Protein AF-0000000087153529 (afdb_homodimer)

pLDDT: mean 93.55, std 11.42, range [25.09, 98.88]

Nearest PDB structures (foldseek):
  6sd8-assembly1_X  TM=9.229E-01  e=9.138E-33  Bdellovibrio bacteriovorus HD100
  8sgr-assembly1_A  TM=8.737E-01  e=2.402E-19  Homo sapiens
  3b96-assembly1_A-2  TM=7.794E-01  e=9.708E-19  Homo sapiens
  2pg0-assembly1_A  TM=8.761E-01  e=2.082E-16  Geobacillus kaustophilus HTA426
  8w0u-assembly1_B  TM=7.980E-01  e=2.082E-16  Homo sapiens

Organism: NCBI:txid2511166

Secondary structure (DSSP, 8-state):
--------------TT-SS---TT--TTTT-HHHHHHHHHHS-HHHHHHHHHHHHHHHHHHTTHHHHHHHHHHHS--EEESS-TTS----EEE--HHHHHHHIIIIIIS-GGGTTT-S-GGG-SSPPPHHHHHHHHHHHTTT-STTHHHHHHHHHHHHHHHHH--HHHIIIIIHHHT--STTT---EEEE---TTTTT-GGG---EEEEETTEEEEEEEEEEEESTT-SEEEEEEEETT--SSGGG-EEEEEESB-TTSPBPSEEEEEE--BSS-TTS-EEEEEEEEEEEEE-S-GGGHHHHHHHHHHHHHHHHHHHHHHHHHHHHHHHHHHHHH-EETTEEGGGSHHHHHHHHHHHHHHHHHHHHHHHHHHHHHHHHTT-HHHHHHHHHHHHHHHHHHHHHHHHHHHHHHHHHGGGGGBTTSSHHHHHHHHHHHTTTTS-HHHHHHIIIIIIIIIT-HHHHHHHHHHHHHHT-TTS-HHHHHHHHHHHHHHHHHHHHHHH-GGGGGGHHHHHHHHHHHHHHHHHHHHHHHHHHHHS--HHHHHHHHHIIIII----TTS----HHHHHHHHHHHS-S---HHHHHHHHH--/--------------TT-SS---TT--TTTT-HHHHHHHHHHS-HHHHHHHHHHHHHHHHHHTTHHHHHHHHHHHS--EEESS-TTS----EEE--HHHHHHHIIIIIIS-GGGTTT-S-GGG-SSPPPHHHHHHHHHHHTTT-STTHHHHHHHHHHHHHHHHH--HHHIIIIIHHHT--STTT---EEEE---TTTTT-GGG---EEEEETTEEEEEEEEEEEESTT-SEEEEEEEETT--SSGGG-EEEEEESB-TTSPBPSEEEEEE--BSS-TTS-EEEEEEEEEEEEE-S-GGGHHHHHHHHHHHHHHHHHHHHHHHHHHHHHHHHHHHHH-EETTEEGGGSHHHHHHHHHHHHHHHHHHHHHHHHHHHHHHHHTT-HHHHHHHHHHHHHHHHHHHHHHHHHHHHHHHHHGGGGGBTTSSHHHHHHHHHHHTTTTS-HHHHHHIIIIIIIIIT-HHHHHHHHHHHHHHT-TTS-HHHHHHHHHHHHHHHHHHHHHHH-GGGGGGHHHHHHHHHHHHHHHHHHHHHHHHHHHHS--THHHHHHHHIIIII----TTS----HHHHHHHHHHHS-S---HHHHHHHHH--

Structure (mmCIF, N/CA/C/O backbone):
data_AF-0000000087153529-model_v1
#
loop_
_entity.id
_entity.type
_entity.pdbx_description
1 polymer 'Acyl-CoA dehydrogenase AidB'
#
loop_
_atom_site.group_PDB
_atom_site.id
_atom_site.type_symbol
_atom_site.label_atom_id
_atom_site.label_alt_id
_atom_site.label_comp_id
_atom_site.label_asym_id
_atom_site.label_entity_id
_atom_site.label_seq_id
_atom_site.pdbx_PDB_ins_code
_atom_site.Cartn_x
_atom_site.Cartn_y
_atom_site.Cartn_z
_atom_site.occupancy
_atom_site.B_iso_or_equiv
_atom_site.auth_seq_id
_atom_site.auth_comp_id
_atom_site.auth_asym_id
_atom_site.auth_atom_id
_atom_site.pdbx_PDB_model_num
ATOM 1 N N . MET A 1 1 ? -48.844 29.156 9.062 1 25.09 1 MET A N 1
ATOM 2 C CA . MET A 1 1 ? -48.062 28.719 7.902 1 25.09 1 MET A CA 1
ATOM 3 C C . MET A 1 1 ? -47.062 27.625 8.281 1 25.09 1 MET A C 1
ATOM 5 O O . MET A 1 1 ? -46.25 27.812 9.18 1 25.09 1 MET A O 1
ATOM 9 N N . GLN A 1 2 ? -47.375 26.344 8.039 1 30.27 2 GLN A N 1
ATOM 10 C CA . GLN A 1 2 ? -46.844 25.109 8.609 1 30.27 2 GLN A CA 1
ATOM 11 C C . GLN A 1 2 ? -45.406 24.859 8.156 1 30.27 2 GLN A C 1
ATOM 13 O O . GLN A 1 2 ? -45.094 25.031 6.98 1 30.27 2 GLN A O 1
ATOM 18 N N . PRO A 1 3 ? -44.438 24.875 9.102 1 30.2 3 PRO A N 1
ATOM 19 C CA . PRO A 1 3 ? -43 24.812 8.75 1 30.2 3 PRO A CA 1
ATOM 20 C C . PRO A 1 3 ? -42.656 23.609 7.875 1 30.2 3 PRO A C 1
ATOM 22 O O . PRO A 1 3 ? -43.25 22.531 8.047 1 30.2 3 PRO A O 1
ATOM 25 N N . LEU A 1 4 ? -42.375 23.891 6.617 1 27.41 4 LEU A N 1
ATOM 26 C CA . LEU A 1 4 ? -42.094 22.859 5.621 1 27.41 4 LEU A CA 1
ATOM 27 C C . LEU A 1 4 ? -40.969 21.938 6.105 1 27.41 4 LEU A C 1
ATOM 29 O O . LEU A 1 4 ? -39.875 22.406 6.422 1 27.41 4 LEU A O 1
ATOM 33 N N . LYS A 1 5 ? -41.312 20.812 6.75 1 29.34 5 LYS A N 1
ATOM 34 C CA . LYS A 1 5 ? -40.531 19.656 7.191 1 29.34 5 LYS A CA 1
ATOM 35 C C . LYS A 1 5 ? -39.562 19.203 6.109 1 29.34 5 LYS A C 1
ATOM 37 O O . LYS A 1 5 ? -40 18.734 5.043 1 29.34 5 LYS A O 1
ATOM 42 N N . GLN A 1 6 ? -38.375 19.891 5.996 1 27.44 6 GLN A N 1
ATOM 43 C CA . GLN A 1 6 ? -37.375 19.547 5.004 1 27.44 6 GLN A CA 1
ATOM 44 C C . GLN A 1 6 ? -37.031 18.047 5.055 1 27.44 6 GLN A C 1
ATOM 46 O O . GLN A 1 6 ? -36.594 17.547 6.09 1 27.44 6 GLN A O 1
ATOM 51 N N . ASP A 1 7 ? -37.75 17.266 4.328 1 26.16 7 ASP A N 1
ATOM 52 C CA . ASP A 1 7 ? -37.625 15.82 4.109 1 26.16 7 ASP A CA 1
ATOM 53 C C . ASP A 1 7 ? -36.188 15.453 3.764 1 26.16 7 ASP A C 1
ATOM 55 O O . ASP A 1 7 ? -35.656 15.891 2.744 1 26.16 7 ASP A O 1
ATOM 59 N N . PHE A 1 8 ? -35.375 15.289 4.66 1 31.58 8 PHE A N 1
ATOM 60 C CA . PHE A 1 8 ? -34.031 14.703 4.504 1 31.58 8 PHE A CA 1
ATOM 61 C C . PHE A 1 8 ? -34.094 13.43 3.662 1 31.58 8 PHE A C 1
ATOM 63 O O . PHE A 1 8 ? -34.312 12.336 4.195 1 31.58 8 PHE A O 1
ATOM 70 N N . SER A 1 9 ? -35.062 13.461 2.695 1 28.08 9 SER A N 1
ATOM 71 C CA . SER A 1 9 ? -35.188 12.266 1.866 1 28.08 9 SER A CA 1
ATOM 72 C C . SER A 1 9 ? -33.844 11.648 1.553 1 28.08 9 SER A C 1
ATOM 74 O O . SER A 1 9 ? -32.781 12.312 1.682 1 28.08 9 SER A O 1
ATOM 76 N N . SER A 1 10 ? -33.938 10.305 1.053 1 28.67 10 SER A N 1
ATOM 77 C CA . SER A 1 10 ? -33.281 9.078 0.591 1 28.67 10 SER A CA 1
ATOM 78 C C . SER A 1 10 ? -32.344 9.352 -0.563 1 28.67 10 SER A C 1
ATOM 80 O O . SER A 1 10 ? -32.75 9.75 -1.65 1 28.67 10 SER A O 1
ATOM 82 N N . SER A 1 11 ? -31.391 10.18 -0.381 1 32.16 11 SER A N 1
ATOM 83 C CA . SER A 1 11 ? -30.484 9.914 -1.496 1 32.16 11 SER A CA 1
ATOM 84 C C . SER A 1 11 ? -30.609 8.469 -1.973 1 32.16 11 SER A C 1
ATOM 86 O O . SER A 1 11 ? -30.172 7.547 -1.28 1 32.16 11 SER A O 1
ATOM 88 N N . ALA A 1 12 ? -31.688 8.078 -2.518 1 30.48 12 ALA A N 1
ATOM 89 C CA . ALA A 1 12 ? -32.156 6.852 -3.16 1 30.48 12 ALA A CA 1
ATOM 90 C C . ALA A 1 12 ? -31.047 6.188 -3.963 1 30.48 12 ALA A C 1
ATOM 92 O O . ALA A 1 12 ? -30.5 6.789 -4.883 1 30.48 12 ALA A O 1
ATOM 93 N N . SER A 1 13 ? -30.281 5.281 -3.352 1 37.03 13 SER A N 1
ATOM 94 C CA . SER A 1 13 ? -29.422 4.32 -4.043 1 37.03 13 SER A CA 1
ATOM 95 C C . SER A 1 13 ? -30.016 3.943 -5.402 1 37.03 13 SER A C 1
ATOM 97 O O . SER A 1 13 ? -31.188 3.568 -5.5 1 37.03 13 SER A O 1
ATOM 99 N N . GLN A 1 14 ? -29.875 4.723 -6.391 1 36.22 14 GLN A N 1
ATOM 100 C CA . GLN A 1 14 ? -30.375 4.215 -7.664 1 36.22 14 GLN A CA 1
ATOM 101 C C . GLN A 1 14 ? -30.266 2.691 -7.727 1 36.22 14 GLN A C 1
ATOM 103 O O . GLN A 1 14 ? -29.172 2.135 -7.609 1 36.22 14 GLN A O 1
ATOM 108 N N . PRO A 1 15 ? -31.297 2.006 -7.445 1 40.34 15 PRO A N 1
ATOM 109 C CA . PRO A 1 15 ? -31.406 0.588 -7.793 1 40.34 15 PRO A CA 1
ATOM 110 C C . PRO A 1 15 ? -30.734 0.25 -9.125 1 40.34 15 PRO A C 1
ATOM 112 O O . PRO A 1 15 ? -30.812 1.032 -10.07 1 40.34 15 PRO A O 1
ATOM 115 N N . GLY A 1 16 ? -29.562 -0.41 -9.141 1 46.34 16 GLY A N 1
ATOM 116 C CA . GLY A 1 16 ? -28.953 -0.851 -10.383 1 46.34 16 GLY A CA 1
ATOM 117 C C . GLY A 1 16 ? -27.5 -0.419 -10.523 1 46.34 16 GLY A C 1
ATOM 118 O O . GLY A 1 16 ? -26.875 -0.675 -11.555 1 46.34 16 GLY A O 1
ATOM 119 N N . LEU A 1 17 ? -27.25 0.667 -9.648 1 54.31 17 LEU A N 1
ATOM 120 C CA . LEU A 1 17 ? -25.875 1.052 -9.922 1 54.31 17 LEU A CA 1
ATOM 121 C C . LEU A 1 17 ? -24.906 -0.05 -9.5 1 54.31 17 LEU A C 1
ATOM 123 O O . LEU A 1 17 ? -24.984 -0.561 -8.383 1 54.31 17 LEU A O 1
ATOM 127 N N . LEU A 1 18 ? -24.125 -0.528 -10.398 1 62.97 18 LEU A N 1
ATOM 128 C CA . LEU A 1 18 ? -23.156 -1.615 -10.344 1 62.97 18 LEU A CA 1
ATOM 129 C C . LEU A 1 18 ? -22.078 -1.328 -9.312 1 62.97 18 LEU A C 1
ATOM 131 O O . LEU A 1 18 ? -21.562 -2.248 -8.664 1 62.97 18 LEU A O 1
ATOM 135 N N . ALA A 1 19 ? -21.875 0.063 -8.953 1 80.56 19 ALA A N 1
ATOM 136 C CA . ALA A 1 19 ? -20.734 0.366 -8.109 1 80.56 19 ALA A CA 1
ATOM 137 C C . ALA A 1 19 ? -20.969 1.629 -7.285 1 80.56 19 ALA A C 1
ATOM 139 O O . ALA A 1 19 ? -20.531 2.717 -7.66 1 80.56 19 ALA A O 1
ATOM 140 N N . PRO A 1 20 ? -21.766 1.507 -6.094 1 87.62 20 PRO A N 1
ATOM 141 C CA . PRO A 1 20 ? -21.984 2.676 -5.238 1 87.62 20 PRO A CA 1
ATOM 142 C C . PRO A 1 20 ? -20.672 3.371 -4.855 1 87.62 20 PRO A C 1
ATOM 144 O O . PRO A 1 20 ? -19.656 2.711 -4.66 1 87.62 20 PRO A O 1
ATOM 147 N N . ASP A 1 21 ? -20.719 4.727 -4.914 1 91.56 21 ASP A N 1
ATOM 148 C CA . ASP A 1 21 ? -19.547 5.477 -4.477 1 91.56 21 ASP A CA 1
ATOM 149 C C . ASP A 1 21 ? -19.953 6.727 -3.697 1 91.56 21 ASP A C 1
ATOM 151 O O . ASP A 1 21 ? -21.078 6.832 -3.23 1 91.56 21 ASP A O 1
ATOM 155 N N . THR A 1 22 ? -19.109 7.602 -3.398 1 94.38 22 THR A N 1
ATOM 156 C CA . THR A 1 22 ? -19.344 8.688 -2.457 1 94.38 22 THR A CA 1
ATOM 157 C C . THR A 1 22 ? -19.719 9.969 -3.193 1 94.38 22 THR A C 1
ATOM 159 O O . THR A 1 22 ? -19.688 11.055 -2.609 1 94.38 22 THR A O 1
ATOM 162 N N . THR A 1 23 ? -20.047 9.906 -4.473 1 92.31 23 THR A N 1
ATOM 163 C CA . THR A 1 23 ? -20.375 11.078 -5.277 1 92.31 23 THR A CA 1
ATOM 164 C C . THR A 1 23 ? -21.578 11.82 -4.691 1 92.31 23 THR A C 1
ATOM 166 O O . THR A 1 23 ? -22.625 11.227 -4.473 1 92.31 23 THR A O 1
ATOM 169 N N . GLY A 1 24 ? -21.406 13.086 -4.438 1 93.75 24 GLY A N 1
ATOM 170 C CA . GLY A 1 24 ? -22.5 13.922 -3.957 1 93.75 24 GLY A CA 1
ATOM 171 C C . GLY A 1 24 ? -22.625 13.914 -2.445 1 93.75 24 GLY A C 1
ATOM 172 O O . GLY A 1 24 ? -23.406 14.688 -1.885 1 93.75 24 GLY A O 1
ATOM 173 N N . MET A 1 25 ? -21.828 13.156 -1.787 1 96.44 25 MET A N 1
ATOM 174 C CA . MET A 1 25 ? -21.875 13.086 -0.329 1 96.44 25 MET A CA 1
ATOM 175 C C . MET A 1 25 ? -21.344 14.375 0.292 1 96.44 25 MET A C 1
ATOM 177 O O . MET A 1 25 ? -20.359 14.945 -0.19 1 96.44 25 MET A O 1
ATOM 181 N N . ASN A 1 26 ? -21.969 14.898 1.312 1 98.56 26 ASN A N 1
ATOM 182 C CA . ASN A 1 26 ? -21.391 15.969 2.121 1 98.56 26 ASN A CA 1
ATOM 183 C C . ASN A 1 26 ? -20.484 15.406 3.213 1 98.56 26 ASN A C 1
ATOM 185 O O . ASN A 1 26 ? -20.969 14.891 4.223 1 98.56 26 ASN A O 1
ATOM 189 N N . PHE A 1 27 ? -19.203 15.602 3.066 1 98.5 27 PHE A N 1
ATOM 190 C CA . PHE A 1 27 ? -18.219 14.93 3.91 1 98.5 27 PHE A CA 1
ATOM 191 C C . PHE A 1 27 ? -18.266 15.469 5.332 1 98.5 27 PHE A C 1
ATOM 193 O O . PHE A 1 27 ? -17.844 14.797 6.273 1 98.5 27 PHE A O 1
ATOM 200 N N . TYR A 1 28 ? -18.734 16.719 5.551 1 98.69 28 TYR A N 1
ATOM 201 C CA . TYR A 1 28 ? -18.906 17.219 6.906 1 98.69 28 TYR A CA 1
ATOM 202 C C . TYR A 1 28 ? -20.078 16.547 7.598 1 98.69 28 TYR A C 1
ATOM 204 O O . TYR A 1 28 ? -19.969 16.094 8.734 1 98.69 28 TYR A O 1
ATOM 212 N N . ARG A 1 29 ? -21.203 16.422 6.891 1 98.25 29 ARG A N 1
ATOM 213 C CA . ARG A 1 29 ? -22.406 15.812 7.461 1 98.25 29 ARG A CA 1
ATOM 214 C C . ARG A 1 29 ? -22.219 14.32 7.684 1 98.25 29 ARG A C 1
ATOM 216 O O . ARG A 1 29 ? -22.828 13.742 8.594 1 98.25 29 ARG A O 1
ATOM 223 N N . ALA A 1 30 ? -21.344 13.758 6.914 1 97.44 30 ALA A N 1
ATOM 224 C CA . ALA A 1 30 ? -21.109 12.32 6.98 1 97.44 30 ALA A CA 1
ATOM 225 C C . ALA A 1 30 ? -20.219 11.961 8.164 1 97.44 30 ALA A C 1
ATOM 227 O O . ALA A 1 30 ? -20.031 10.781 8.477 1 97.44 30 ALA A O 1
ATOM 228 N N . ASP A 1 31 ? -19.688 12.93 8.938 1 97.5 31 ASP A N 1
ATOM 229 C CA . ASP A 1 31 ? -18.703 12.672 9.984 1 97.5 31 ASP A CA 1
ATOM 230 C C . ASP A 1 31 ? -19.125 13.305 11.305 1 97.5 31 ASP A C 1
ATOM 232 O O . ASP A 1 31 ? -18.562 14.32 11.727 1 97.5 31 ASP A O 1
ATOM 236 N N . PRO A 1 32 ? -19.969 12.688 12.008 1 96.19 32 PRO A N 1
ATOM 237 C CA . PRO A 1 32 ? -20.406 13.242 13.289 1 96.19 32 PRO A CA 1
ATOM 238 C C . PRO A 1 32 ? -19.281 13.359 14.305 1 96.19 32 PRO A C 1
ATOM 240 O O . PRO A 1 32 ? -19.328 14.203 15.203 1 96.19 32 PRO A O 1
ATOM 243 N N . ALA A 1 33 ? -18.266 12.5 14.195 1 97.31 33 ALA A N 1
ATOM 244 C CA . ALA A 1 33 ? -17.125 12.578 15.109 1 97.31 33 ALA A CA 1
ATOM 245 C C . ALA A 1 33 ? -16.406 13.914 14.961 1 97.31 33 ALA A C 1
ATOM 247 O O . ALA A 1 33 ? -15.961 14.5 15.961 1 97.31 33 ALA A O 1
ATOM 248 N N . LEU A 1 34 ? -16.266 14.414 13.711 1 98.38 34 LEU A N 1
ATOM 249 C CA . LEU A 1 34 ? -15.648 15.719 13.484 1 98.38 34 LEU A CA 1
ATOM 250 C C . LEU A 1 34 ? -16.438 16.812 14.195 1 98.38 34 LEU A C 1
ATOM 252 O O . LEU A 1 34 ? -15.844 17.672 14.867 1 98.38 34 LEU A O 1
ATOM 256 N N . THR A 1 35 ? -17.75 16.812 14.047 1 98.12 35 THR A N 1
ATOM 257 C CA . THR A 1 35 ? -18.609 17.812 14.672 1 98.12 35 THR A CA 1
ATOM 258 C C . THR A 1 35 ? -18.469 17.781 16.188 1 98.12 35 THR A C 1
ATOM 260 O O . THR A 1 35 ? -18.344 18.828 16.828 1 98.12 35 THR A O 1
ATOM 263 N N . ASP A 1 36 ? -18.453 16.562 16.75 1 98.12 36 ASP A N 1
ATOM 264 C CA . ASP A 1 36 ? -18.328 16.406 18.203 1 98.12 36 ASP A CA 1
ATOM 265 C C . ASP A 1 36 ? -17 16.984 18.703 1 98.12 36 ASP A C 1
ATOM 267 O O . ASP A 1 36 ? -16.969 17.688 19.703 1 98.12 36 ASP A O 1
ATOM 271 N N . LEU A 1 37 ? -15.914 16.672 18.031 1 98.38 37 LEU A N 1
ATOM 272 C CA . LEU A 1 37 ? -14.594 17.094 18.484 1 98.38 37 LEU A CA 1
ATOM 273 C C . LEU A 1 37 ? -14.438 18.609 18.344 1 98.38 37 LEU A C 1
ATOM 275 O O . LEU A 1 37 ? -13.766 19.25 19.156 1 98.38 37 LEU A O 1
ATOM 279 N N . LEU A 1 38 ? -15.062 19.172 17.297 1 98.38 38 LEU A N 1
ATOM 280 C CA . LEU A 1 38 ? -15.031 20.609 17.141 1 98.38 38 LEU A CA 1
ATOM 281 C C . LEU A 1 38 ? -15.766 21.297 18.297 1 98.38 38 LEU A C 1
ATOM 283 O O . LEU A 1 38 ? -15.289 22.312 18.828 1 98.38 38 LEU A O 1
ATOM 287 N N . LYS A 1 39 ? -16.875 20.781 18.703 1 98 39 LYS A N 1
ATOM 288 C CA . LYS A 1 39 ? -17.625 21.328 19.828 1 98 39 LYS A CA 1
ATOM 289 C C . LYS A 1 39 ? -16.844 21.234 21.125 1 98 39 LYS A C 1
ATOM 291 O O . LYS A 1 39 ? -16.953 22.094 22 1 98 39 LYS A O 1
ATOM 296 N N . LEU A 1 40 ? -16 20.219 21.219 1 97.12 40 LEU A N 1
ATOM 297 C CA . LEU A 1 40 ? -15.203 19.984 22.422 1 97.12 40 LEU A CA 1
ATOM 298 C C . LEU A 1 40 ? -14.031 20.969 22.484 1 97.12 40 LEU A C 1
ATOM 300 O O . LEU A 1 40 ? -13.625 21.391 23.562 1 97.12 40 LEU A O 1
ATOM 304 N N . HIS A 1 41 ? -13.43 21.266 21.359 1 96.94 41 HIS A N 1
ATOM 305 C CA . HIS A 1 41 ? -12.117 21.922 21.375 1 96.94 41 HIS A CA 1
ATOM 306 C C . HIS A 1 41 ? -12.234 23.406 21.031 1 96.94 41 HIS A C 1
ATOM 308 O O . HIS A 1 41 ? -11.297 24.172 21.25 1 96.94 41 HIS A O 1
ATOM 314 N N . LEU A 1 42 ? -13.422 23.828 20.516 1 97.44 42 LEU A N 1
ATOM 315 C CA . LEU A 1 42 ? -13.57 25.219 20.125 1 97.44 42 LEU A CA 1
ATOM 316 C C . LEU A 1 42 ? -14.562 25.938 21.031 1 97.44 42 LEU A C 1
ATOM 318 O O . LEU A 1 42 ? -15.531 25.344 21.484 1 97.44 42 LEU A O 1
ATOM 322 N N . PRO A 1 43 ? -14.359 27.266 21.234 1 96.81 43 PRO A N 1
ATOM 323 C CA . PRO A 1 43 ? -15.43 28.047 21.859 1 96.81 43 PRO A CA 1
ATOM 324 C C . PRO A 1 43 ? -16.734 28.016 21.047 1 96.81 43 PRO A C 1
ATOM 326 O O . PRO A 1 43 ? -16.688 28.031 19.812 1 96.81 43 PRO A O 1
ATOM 329 N N . ASP A 1 44 ? -17.797 28.062 21.719 1 97.69 44 ASP A N 1
ATOM 330 C CA . ASP A 1 44 ? -19.125 27.938 21.109 1 97.69 44 ASP A CA 1
ATOM 331 C C . ASP A 1 44 ? -19.312 28.969 20 1 97.69 44 ASP A C 1
ATOM 333 O O . ASP A 1 44 ? -19.828 28.641 18.922 1 97.69 44 ASP A O 1
ATOM 337 N N . ALA A 1 45 ? -18.922 30.188 20.25 1 97.94 45 ALA A N 1
ATOM 338 C CA . ALA A 1 45 ? -19.109 31.266 19.281 1 97.94 45 ALA A CA 1
ATOM 339 C C . ALA A 1 45 ? -18.375 30.969 17.969 1 97.94 45 ALA A C 1
ATOM 341 O O . ALA A 1 45 ? -18.906 31.203 16.891 1 97.94 45 ALA A O 1
ATOM 342 N N . LEU A 1 46 ? -17.141 30.5 18.078 1 98.06 46 LEU A N 1
ATOM 343 C CA . LEU A 1 46 ? -16.359 30.188 16.891 1 98.06 46 LEU A CA 1
ATOM 344 C C . LEU A 1 46 ? -16.922 28.984 16.172 1 98.06 46 LEU A C 1
ATOM 346 O O . LEU A 1 46 ? -16.969 28.953 14.938 1 98.06 46 LEU A O 1
ATOM 350 N N . PHE A 1 47 ? -17.344 27.984 16.875 1 98.31 47 PHE A N 1
ATOM 351 C CA . PHE A 1 47 ? -17.938 26.812 16.266 1 98.31 47 PHE A CA 1
ATOM 352 C C . PHE A 1 47 ? -19.156 27.203 15.438 1 98.31 47 PHE A C 1
ATOM 354 O O . PHE A 1 47 ? -19.312 26.781 14.289 1 98.31 47 PHE A O 1
ATOM 361 N N . ARG A 1 48 ? -20.031 27.969 16.047 1 98.38 48 ARG A N 1
ATOM 362 C CA . ARG A 1 48 ? -21.234 28.406 15.359 1 98.38 48 ARG A CA 1
ATOM 363 C C . ARG A 1 48 ? -20.891 29.188 14.094 1 98.38 48 ARG A C 1
ATOM 365 O O . ARG A 1 48 ? -21.609 29.109 13.094 1 98.38 48 ARG A O 1
ATOM 372 N N . HIS A 1 49 ? -19.828 29.922 14.219 1 98.44 49 HIS A N 1
ATOM 373 C CA . HIS A 1 49 ? -19.406 30.734 13.078 1 98.44 49 HIS A CA 1
ATOM 374 C C . HIS A 1 49 ? -18.891 29.844 11.938 1 98.44 49 HIS A C 1
ATOM 376 O O . HIS A 1 49 ? -19.203 30.094 10.773 1 98.44 49 HIS A O 1
ATOM 382 N N . ILE A 1 50 ? -18.094 28.781 12.219 1 98.38 50 ILE A N 1
ATOM 383 C CA . ILE A 1 50 ? -17.391 28.078 11.148 1 98.38 50 ILE A CA 1
ATOM 384 C C . ILE A 1 50 ? -18.25 26.922 10.641 1 98.38 50 ILE A C 1
ATOM 386 O O . ILE A 1 50 ? -18.016 26.406 9.547 1 98.38 50 ILE A O 1
ATOM 390 N N . GLU A 1 51 ? -19.234 26.469 11.367 1 98.44 51 GLU A N 1
ATOM 391 C CA . GLU A 1 51 ? -20.016 25.281 11.008 1 98.44 51 GLU A CA 1
ATOM 392 C C . GLU A 1 51 ? -20.641 25.422 9.625 1 98.44 51 GLU A C 1
ATOM 394 O O . GLU A 1 51 ? -20.562 24.5 8.805 1 98.44 51 GLU A O 1
ATOM 399 N N . PRO A 1 52 ? -21.297 26.609 9.289 1 98.62 52 PRO A N 1
ATOM 400 C CA . PRO A 1 52 ? -21.844 26.734 7.934 1 98.62 52 PRO A CA 1
ATOM 401 C C . PRO A 1 52 ? -20.766 26.672 6.852 1 98.62 52 PRO A C 1
ATOM 403 O O . PRO A 1 52 ? -21.031 26.172 5.75 1 98.62 52 PRO A O 1
ATOM 406 N N . HIS A 1 53 ? -19.594 27.203 7.125 1 98.75 53 HIS A N 1
ATOM 407 C CA . HIS A 1 53 ? -18.484 27.141 6.18 1 98.75 53 HIS A CA 1
ATOM 408 C C . HIS A 1 53 ? -18 25.703 6.012 1 98.75 53 HIS A C 1
ATOM 410 O O . HIS A 1 53 ? -17.656 25.281 4.906 1 98.75 53 HIS A O 1
ATOM 416 N N . LEU A 1 54 ? -17.938 24.938 7.109 1 98.81 54 LEU A N 1
ATOM 417 C CA . LEU A 1 54 ? -17.547 23.531 7.059 1 98.81 54 LEU A CA 1
ATOM 418 C C . LEU A 1 54 ? -18.578 22.703 6.289 1 98.81 54 LEU A C 1
ATOM 420 O O . LEU A 1 54 ? -18.219 21.812 5.527 1 98.81 54 LEU A O 1
ATOM 424 N N . ASP A 1 55 ? -19.844 22.984 6.531 1 98.81 55 ASP A N 1
ATOM 425 C CA . ASP A 1 55 ? -20.906 22.328 5.797 1 98.81 55 ASP A CA 1
ATOM 426 C C . ASP A 1 55 ? -20.781 22.578 4.293 1 98.81 55 ASP A C 1
ATOM 428 O O . ASP A 1 55 ? -20.938 21.641 3.492 1 98.81 55 ASP A O 1
ATOM 432 N N . ARG A 1 56 ? -20.547 23.844 3.959 1 98.75 56 ARG A N 1
ATOM 433 C CA . ARG A 1 56 ? -20.359 24.203 2.557 1 98.75 56 ARG A CA 1
ATOM 434 C C . ARG A 1 56 ? -19.156 23.484 1.964 1 98.75 56 ARG A C 1
ATOM 436 O O . ARG A 1 56 ? -19.25 22.906 0.876 1 98.75 56 ARG A O 1
ATOM 443 N N . LEU A 1 57 ? -18.047 23.5 2.666 1 98.75 57 LEU A N 1
ATOM 444 C CA . LEU A 1 57 ? -16.844 22.828 2.195 1 98.75 57 LEU A CA 1
ATOM 445 C C . LEU A 1 57 ? -17.078 21.328 2.064 1 98.75 57 LEU A C 1
ATOM 447 O O . LEU A 1 57 ? -16.594 20.703 1.116 1 98.75 57 LEU A O 1
ATOM 451 N N . GLY A 1 58 ? -17.781 20.75 3.062 1 98.62 58 GLY A N 1
ATOM 452 C CA . GLY A 1 58 ? -18.109 19.328 2.984 1 98.62 58 GLY A CA 1
ATOM 453 C C . GLY A 1 58 ? -18.859 18.953 1.725 1 98.62 58 GLY A C 1
ATOM 454 O O . GLY A 1 58 ? -18.594 17.922 1.108 1 98.62 58 GLY A O 1
ATOM 455 N N . GLY A 1 59 ? -19.844 19.781 1.371 1 98.5 59 GLY A N 1
ATOM 456 C CA . GLY A 1 59 ? -20.594 19.562 0.144 1 98.5 59 GLY A CA 1
ATOM 457 C C . GLY A 1 59 ? -19.75 19.688 -1.105 1 98.5 59 GLY A C 1
ATOM 458 O O . GLY A 1 59 ? -19.891 18.891 -2.037 1 98.5 59 GLY A O 1
ATOM 459 N N . LEU A 1 60 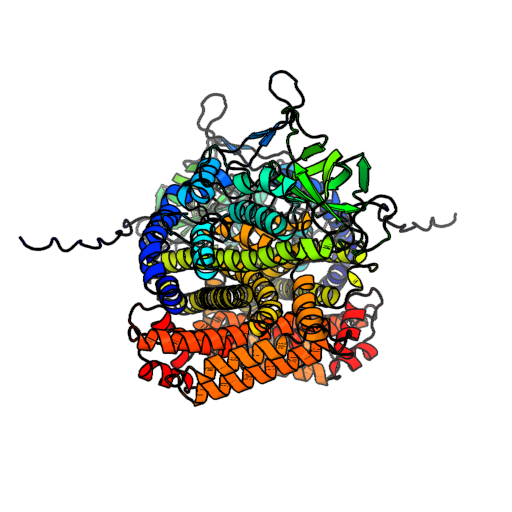? -18.891 20.703 -1.129 1 98.44 60 LEU A N 1
ATOM 460 C CA . LEU A 1 60 ? -17.984 20.906 -2.256 1 98.44 60 LEU A CA 1
ATOM 461 C C . LEU A 1 60 ? -17 19.734 -2.369 1 98.44 60 LEU A C 1
ATOM 463 O O . LEU A 1 60 ? -16.734 19.25 -3.471 1 98.44 60 LEU A O 1
ATOM 467 N N . ALA A 1 61 ? -16.531 19.266 -1.23 1 98.06 61 ALA A N 1
ATOM 468 C CA . ALA A 1 61 ? -15.508 18.219 -1.185 1 98.06 61 ALA A CA 1
ATOM 469 C C . ALA A 1 61 ? -16.047 16.906 -1.724 1 98.06 61 ALA A C 1
ATOM 471 O O . ALA A 1 61 ? -15.328 16.141 -2.363 1 98.06 61 ALA A O 1
ATOM 472 N N . GLY A 1 62 ? -17.312 16.609 -1.486 1 97.44 62 GLY A N 1
ATOM 473 C CA . GLY A 1 62 ? -17.906 15.391 -1.998 1 97.44 62 GLY A CA 1
ATOM 474 C C . GLY A 1 62 ? -18.594 15.578 -3.336 1 97.44 62 GLY A C 1
ATOM 475 O O . GLY A 1 62 ? -19.141 14.633 -3.896 1 97.44 62 GLY A O 1
ATOM 476 N N . GLY A 1 63 ? -18.562 16.812 -3.9 1 97.19 63 GLY A N 1
ATOM 477 C CA . GLY A 1 63 ? -19.234 17.156 -5.141 1 97.19 63 GLY A CA 1
ATOM 478 C C . GLY A 1 63 ? -18.328 17.766 -6.18 1 97.19 63 GLY A C 1
ATOM 479 O O . GLY A 1 63 ? -17.453 17.094 -6.723 1 97.19 63 GLY A O 1
ATOM 480 N N . TYR A 1 64 ? -18.453 19.078 -6.289 1 97.62 64 TYR A N 1
ATOM 481 C CA . TYR A 1 64 ? -17.781 19.797 -7.371 1 97.62 64 TYR A CA 1
ATOM 482 C C . TYR A 1 64 ? -16.266 19.656 -7.258 1 97.62 64 TYR A C 1
ATOM 484 O O . TYR A 1 64 ? -15.586 19.406 -8.25 1 97.62 64 TYR A O 1
ATOM 492 N N . LEU A 1 65 ? -15.742 19.797 -6.105 1 98.25 65 LEU A N 1
ATOM 493 C CA . LEU A 1 65 ? -14.297 19.734 -5.941 1 98.25 65 LEU A CA 1
ATOM 494 C C . LEU A 1 65 ? -13.789 18.312 -6.156 1 98.25 65 LEU A C 1
ATOM 496 O O . LEU A 1 65 ? -12.656 18.109 -6.598 1 98.25 65 LEU A O 1
ATOM 500 N N . ASP A 1 66 ? -14.578 17.312 -5.832 1 97.56 66 ASP A N 1
ATOM 501 C CA . ASP A 1 66 ? -14.203 15.93 -6.098 1 97.56 66 ASP A CA 1
ATOM 502 C C . ASP A 1 66 ? -14.055 15.68 -7.598 1 97.56 66 ASP A C 1
ATOM 504 O O . ASP A 1 66 ? -13.141 14.977 -8.031 1 97.56 66 ASP A O 1
ATOM 508 N N . GLU A 1 67 ? -14.961 16.188 -8.352 1 97 67 GLU A N 1
ATOM 509 C CA . GLU A 1 67 ? -14.875 16.094 -9.805 1 97 67 GLU A CA 1
ATOM 510 C C . GLU A 1 67 ? -13.633 16.797 -10.328 1 97 67 GLU A C 1
ATOM 512 O O . GLU A 1 67 ? -12.961 16.297 -11.234 1 97 67 GLU A O 1
ATOM 517 N N . CYS A 1 68 ? -13.391 17.969 -9.789 1 98.06 68 CYS A N 1
ATOM 518 C CA . CYS A 1 68 ? -12.203 18.719 -10.18 1 98.06 68 CYS A CA 1
ATOM 519 C C . CYS A 1 68 ? -10.93 17.953 -9.844 1 98.06 68 CYS A C 1
ATOM 521 O O . CYS A 1 68 ? -9.992 17.922 -10.641 1 98.06 68 CYS A O 1
ATOM 523 N N . ALA A 1 69 ? -10.945 17.375 -8.672 1 98 69 ALA A N 1
ATOM 524 C CA . ALA A 1 69 ? -9.773 16.609 -8.25 1 98 69 ALA A CA 1
ATOM 525 C C . ALA A 1 69 ? -9.5 15.445 -9.195 1 98 69 ALA A C 1
ATOM 527 O O . ALA A 1 69 ? -8.352 15.148 -9.516 1 98 69 ALA A O 1
ATOM 528 N N . ARG A 1 70 ? -10.516 14.727 -9.617 1 96.44 70 ARG A N 1
ATOM 529 C CA . ARG A 1 70 ? -10.383 13.625 -10.555 1 96.44 70 ARG A CA 1
ATOM 530 C C . ARG A 1 70 ? -9.773 14.094 -11.875 1 96.44 70 ARG A C 1
ATOM 532 O O . ARG A 1 70 ? -8.867 13.453 -12.406 1 96.44 70 ARG A O 1
ATOM 539 N N . LEU A 1 71 ? -10.25 15.18 -12.367 1 96.81 71 LEU A N 1
ATOM 540 C CA . LEU A 1 71 ? -9.773 15.711 -13.641 1 96.81 71 LEU A CA 1
ATOM 541 C C . LEU A 1 71 ? -8.328 16.172 -13.531 1 96.81 71 LEU A C 1
ATOM 543 O O . LEU A 1 71 ? -7.516 15.906 -14.414 1 96.81 71 LEU A O 1
ATOM 547 N N . ALA A 1 72 ? -8.039 16.875 -12.438 1 97.81 72 ALA A N 1
ATOM 548 C CA . ALA A 1 72 ? -6.676 17.359 -12.242 1 97.81 72 ALA A CA 1
ATOM 549 C C . ALA A 1 72 ? -5.684 16.219 -12.109 1 97.81 72 ALA A C 1
ATOM 551 O O . ALA A 1 72 ? -4.535 16.328 -12.539 1 97.81 72 ALA A O 1
ATOM 552 N N . ASP A 1 73 ? -6.121 15.156 -11.508 1 97.31 73 ASP A N 1
ATOM 553 C CA . ASP A 1 73 ? -5.281 13.969 -11.359 1 97.31 73 ASP A CA 1
ATOM 554 C C . ASP A 1 73 ? -5 13.328 -12.719 1 97.31 73 ASP A C 1
ATOM 556 O O . ASP A 1 73 ? -3.895 12.836 -12.961 1 97.31 73 ASP A O 1
ATOM 560 N N . ARG A 1 74 ? -5.957 13.242 -13.57 1 95.5 74 ARG A N 1
ATOM 561 C CA . ARG A 1 74 ? -5.859 12.609 -14.883 1 95.5 74 ARG A CA 1
ATOM 562 C C . ARG A 1 74 ? -5.031 13.453 -15.844 1 95.5 74 ARG A C 1
ATOM 564 O O . ARG A 1 74 ? -4.383 12.914 -16.75 1 95.5 74 ARG A O 1
ATOM 571 N N . HIS A 1 75 ? -5.086 14.812 -15.641 1 96.19 75 HIS A N 1
ATOM 572 C CA . HIS A 1 75 ? -4.391 15.75 -16.516 1 96.19 75 HIS A CA 1
ATOM 573 C C . HIS A 1 75 ? -3.275 16.484 -15.773 1 96.19 75 HIS A C 1
ATOM 575 O O . HIS A 1 75 ? -3.467 17.609 -15.312 1 96.19 75 HIS A O 1
ATOM 581 N N . THR A 1 76 ? -2.105 15.93 -15.836 1 96.38 76 THR A N 1
ATOM 582 C CA . THR A 1 76 ? -0.996 16.406 -15.016 1 96.38 76 THR A CA 1
ATOM 583 C C . THR A 1 76 ? -0.406 17.688 -15.586 1 96.38 76 THR A C 1
ATOM 585 O O . THR A 1 76 ? -0.544 17.969 -16.781 1 96.38 76 THR A O 1
ATOM 588 N N . PRO A 1 77 ? 0.205 18.516 -14.766 1 97.62 77 PRO A N 1
ATOM 589 C CA . PRO A 1 77 ? 0.789 19.781 -15.219 1 97.62 77 PRO A CA 1
ATOM 590 C C . PRO A 1 77 ? 1.871 19.578 -16.281 1 97.62 77 PRO A C 1
ATOM 592 O O . PRO A 1 77 ? 2.545 18.547 -16.297 1 97.62 77 PRO A O 1
ATOM 595 N N . VAL A 1 78 ? 2.012 20.594 -17.109 1 97.44 78 VAL A N 1
ATOM 596 C CA . VAL A 1 78 ? 3.002 20.562 -18.188 1 97.44 78 VAL A CA 1
ATOM 597 C C . VAL A 1 78 ? 3.902 21.797 -18.094 1 97.44 78 VAL A C 1
ATOM 599 O O . VAL A 1 78 ? 3.416 22.938 -18.062 1 97.44 78 VAL A O 1
ATOM 602 N N . LEU A 1 79 ? 5.195 21.594 -18.016 1 97.94 79 LEU A N 1
ATOM 603 C CA . LEU A 1 79 ? 6.168 22.688 -17.984 1 97.94 79 LEU A CA 1
ATOM 604 C C . LEU A 1 79 ? 6.504 23.156 -19.391 1 97.94 79 LEU A C 1
ATOM 606 O O . LEU A 1 79 ? 6.891 22.359 -20.25 1 97.94 79 LEU A O 1
ATOM 610 N N . HIS A 1 80 ? 6.34 24.438 -19.625 1 96.38 80 HIS A N 1
ATOM 611 C CA . HIS A 1 80 ? 6.797 25.094 -20.844 1 96.38 80 HIS A CA 1
ATOM 612 C C . HIS A 1 80 ? 8.047 25.922 -20.578 1 96.38 80 HIS A C 1
ATOM 614 O O . HIS A 1 80 ? 8.023 26.844 -19.766 1 96.38 80 HIS A O 1
ATOM 620 N N . GLN A 1 81 ? 9.031 25.609 -21.312 1 94.38 81 GLN A N 1
ATOM 621 C CA . GLN A 1 81 ? 10.328 26.234 -21.078 1 94.38 81 GLN A CA 1
ATOM 622 C C . GLN A 1 81 ? 10.359 27.656 -21.672 1 94.38 81 GLN A C 1
ATOM 624 O O . GLN A 1 81 ? 11.102 28.5 -21.188 1 94.38 81 GLN A O 1
ATOM 629 N N . ARG A 1 82 ? 9.609 27.859 -22.703 1 92.44 82 ARG A N 1
ATOM 630 C CA . ARG A 1 82 ? 9.547 29.125 -23.422 1 92.44 82 ARG A CA 1
ATOM 631 C C . ARG A 1 82 ? 8.109 29.453 -23.812 1 92.44 82 ARG A C 1
ATOM 633 O O . ARG A 1 82 ? 7.246 28.578 -23.844 1 92.44 82 ARG A O 1
ATOM 640 N N . ASP A 1 83 ? 7.957 30.688 -23.922 1 89.31 83 ASP A N 1
ATOM 641 C CA . ASP A 1 83 ? 6.656 31.047 -24.484 1 89.31 83 ASP A CA 1
ATOM 642 C C . ASP A 1 83 ? 6.629 30.828 -26 1 89.31 83 ASP A C 1
ATOM 644 O O . ASP A 1 83 ? 7.629 30.406 -26.594 1 89.31 83 ASP A O 1
ATOM 648 N N . LYS A 1 84 ? 5.516 31.078 -26.609 1 90.69 84 LYS A N 1
ATOM 649 C CA . LYS A 1 84 ? 5.309 30.781 -28.031 1 90.69 84 LYS A CA 1
ATOM 650 C C . LYS A 1 84 ? 6.148 31.688 -28.922 1 90.69 84 LYS A C 1
ATOM 652 O O . LYS A 1 84 ? 6.328 31.422 -30.109 1 90.69 84 LYS A O 1
ATOM 657 N N . PHE A 1 85 ? 6.738 32.781 -28.312 1 92.44 85 PHE A N 1
ATOM 658 C CA . PHE A 1 85 ? 7.512 33.75 -29.094 1 92.44 85 PHE A CA 1
ATOM 659 C C . PHE A 1 85 ? 9.008 33.469 -28.938 1 92.44 85 PHE A C 1
ATOM 661 O O . PHE A 1 85 ? 9.828 34.219 -29.5 1 92.44 85 PHE A O 1
ATOM 668 N N . GLY A 1 86 ? 9.352 32.469 -28.281 1 90.31 86 GLY A N 1
ATOM 669 C CA . GLY A 1 86 ? 10.742 32.062 -28.141 1 90.31 86 GLY A CA 1
ATOM 670 C C . GLY A 1 86 ? 11.445 32.688 -26.969 1 90.31 86 GLY A C 1
ATOM 671 O O . GLY A 1 86 ? 12.656 32.531 -26.797 1 90.31 86 GLY A O 1
ATOM 672 N N . ARG A 1 87 ? 10.758 33.562 -26.234 1 89.12 87 ARG A N 1
ATOM 673 C CA . ARG A 1 87 ? 11.344 34.188 -25.047 1 89.12 87 ARG A CA 1
ATOM 674 C C . ARG A 1 87 ? 11.5 33.188 -23.922 1 89.12 87 ARG A C 1
ATOM 676 O O . ARG A 1 87 ? 10.641 32.312 -23.719 1 89.12 87 ARG A O 1
ATOM 683 N N . ASP A 1 88 ? 12.562 33.219 -22.969 1 88.31 88 ASP A N 1
ATOM 684 C CA . ASP A 1 88 ? 12.867 32.312 -21.859 1 88.31 88 ASP A CA 1
ATOM 685 C C . ASP A 1 88 ? 12 32.625 -20.641 1 88.31 88 ASP A C 1
ATOM 687 O O . ASP A 1 88 ? 12.523 32.969 -19.578 1 88.31 88 ASP A O 1
ATOM 691 N N . VAL A 1 89 ? 10.797 32.5 -20.797 1 89.62 89 VAL A N 1
ATOM 692 C CA . VAL A 1 89 ? 9.82 32.688 -19.719 1 89.62 89 VAL A CA 1
ATOM 693 C C . VAL A 1 89 ? 9.07 31.375 -19.5 1 89.62 89 VAL A C 1
ATOM 695 O O . VAL A 1 89 ? 8.211 31 -20.297 1 89.62 89 VAL A O 1
ATOM 698 N N . GLN A 1 90 ? 9.43 30.766 -18.375 1 94.56 90 GLN A N 1
ATOM 699 C CA . GLN A 1 90 ? 8.836 29.469 -18.094 1 94.56 90 GLN A CA 1
ATOM 700 C C . GLN A 1 90 ? 7.445 29.609 -17.484 1 94.56 90 GLN A C 1
ATOM 702 O O . GLN A 1 90 ? 7.18 30.578 -16.766 1 94.56 90 GLN A O 1
ATOM 707 N N . HIS A 1 91 ? 6.59 28.719 -17.859 1 94.94 91 HIS A N 1
ATOM 708 C CA . HIS A 1 91 ? 5.32 28.625 -17.141 1 94.94 91 HIS A CA 1
ATOM 709 C C . HIS A 1 91 ? 4.84 27.188 -17.062 1 94.94 91 HIS A C 1
ATOM 711 O O . HIS A 1 91 ? 5.223 26.359 -17.891 1 94.94 91 HIS A O 1
ATOM 717 N N . ILE A 1 92 ? 4.129 26.875 -16.031 1 97.31 92 ILE A N 1
ATOM 718 C CA . ILE A 1 92 ? 3.518 25.562 -15.867 1 97.31 92 ILE A CA 1
ATOM 719 C C . ILE A 1 92 ? 2.031 25.625 -16.219 1 97.31 92 ILE A C 1
ATOM 721 O O . ILE A 1 92 ? 1.302 26.469 -15.672 1 97.31 92 ILE A O 1
ATOM 725 N N . GLU A 1 93 ? 1.584 24.828 -17.172 1 97.56 93 GLU A N 1
ATOM 726 C CA . GLU A 1 93 ? 0.188 24.703 -17.578 1 97.56 93 GLU A CA 1
ATOM 727 C C . GLU A 1 93 ? -0.56 23.703 -16.703 1 97.56 93 GLU A C 1
ATOM 729 O O . GLU A 1 93 ? -0.145 22.562 -16.578 1 97.56 93 GLU A O 1
ATOM 734 N N . TYR A 1 94 ? -1.605 24.203 -16.047 1 97.56 94 TYR A N 1
ATOM 735 C CA . TYR A 1 94 ? -2.471 23.344 -15.242 1 97.56 94 TYR A CA 1
ATOM 736 C C . TYR A 1 94 ? -3.84 23.188 -15.898 1 97.56 94 TYR A C 1
ATOM 738 O O . TYR A 1 94 ? -4.312 24.078 -16.594 1 97.56 94 TYR A O 1
ATOM 746 N N . HIS A 1 95 ? -4.453 22 -15.711 1 96.94 95 HIS A N 1
ATOM 747 C CA . HIS A 1 95 ? -5.859 21.859 -16.078 1 96.94 95 HIS A CA 1
ATOM 748 C C . HIS A 1 95 ? -6.73 22.844 -15.297 1 96.94 95 HIS A C 1
ATOM 750 O O . HIS A 1 95 ? -6.504 23.062 -14.109 1 96.94 95 HIS A O 1
ATOM 756 N N . PRO A 1 96 ? -7.793 23.422 -15.906 1 97.56 96 PRO A N 1
ATOM 757 C CA . PRO A 1 96 ? -8.664 24.375 -15.219 1 97.56 96 PRO A CA 1
ATOM 758 C C . PRO A 1 96 ? -9.25 23.812 -13.922 1 97.56 96 PRO A C 1
ATOM 760 O O . PRO A 1 96 ? -9.508 24.562 -12.977 1 97.56 96 PRO A O 1
ATOM 763 N N . ALA A 1 97 ? -9.422 22.547 -13.859 1 98.19 97 ALA A N 1
ATOM 764 C CA . ALA A 1 97 ? -9.938 21.906 -12.648 1 98.19 97 ALA A CA 1
ATOM 765 C C . ALA A 1 97 ? -9.008 22.141 -11.461 1 98.19 97 ALA A C 1
ATOM 767 O O . ALA A 1 97 ? -9.461 22.297 -10.328 1 98.19 97 ALA A O 1
ATOM 768 N N . TYR A 1 98 ? -7.754 22.156 -11.727 1 98.12 98 TYR A N 1
ATOM 769 C CA . TYR A 1 98 ? -6.785 22.438 -10.68 1 98.12 98 TYR A CA 1
ATOM 770 C C . TYR A 1 98 ? -6.965 23.859 -10.148 1 98.12 98 TYR A C 1
ATOM 772 O O . TYR A 1 98 ? -6.859 24.094 -8.945 1 98.12 98 TYR A O 1
ATOM 780 N N . ARG A 1 99 ? -7.238 24.812 -11.016 1 97.81 99 ARG A N 1
ATOM 781 C CA . ARG A 1 99 ? -7.438 26.219 -10.641 1 97.81 99 ARG A CA 1
ATOM 782 C C . ARG A 1 99 ? -8.703 26.375 -9.805 1 97.81 99 ARG A C 1
ATOM 784 O O . ARG A 1 99 ? -8.758 27.219 -8.906 1 97.81 99 ARG A O 1
ATOM 791 N N . GLU A 1 100 ? -9.664 25.578 -10.102 1 98.25 100 GLU A N 1
ATOM 792 C CA . GLU A 1 100 ? -10.883 25.609 -9.297 1 98.25 100 GLU A CA 1
ATOM 793 C C . GLU A 1 100 ? -10.617 25.141 -7.867 1 98.25 100 GLU A C 1
ATOM 795 O O . GLU A 1 100 ? -11.172 25.688 -6.914 1 98.25 100 GLU A O 1
ATOM 800 N N . ILE A 1 101 ? -9.812 24.141 -7.738 1 98.5 101 ILE A N 1
ATOM 801 C CA . ILE A 1 101 ? -9.43 23.656 -6.422 1 98.5 101 ILE A CA 1
ATOM 802 C C . ILE A 1 101 ? -8.648 24.734 -5.668 1 98.5 101 ILE A C 1
ATOM 804 O O . ILE A 1 101 ? -8.883 24.953 -4.477 1 98.5 101 ILE A O 1
ATOM 808 N N . GLU A 1 102 ? -7.773 25.453 -6.336 1 97.94 102 GLU A N 1
ATOM 809 C CA . GLU A 1 102 ? -7.02 26.547 -5.746 1 97.94 102 GLU A CA 1
ATOM 810 C C . GLU A 1 102 ? -7.945 27.656 -5.266 1 97.94 102 GLU A C 1
ATOM 812 O O . GLU A 1 102 ? -7.762 28.203 -4.172 1 97.94 102 GLU A O 1
ATOM 817 N N . LYS A 1 103 ? -8.859 27.953 -6.129 1 98.38 103 LYS A N 1
ATOM 818 C CA . LYS A 1 103 ? -9.805 29.016 -5.793 1 98.38 103 LYS A CA 1
ATOM 819 C C . LYS A 1 103 ? -10.547 28.703 -4.496 1 98.38 103 LYS A C 1
ATOM 821 O O . LYS A 1 103 ? -10.742 29.578 -3.664 1 98.38 103 LYS A O 1
ATOM 826 N N . ALA A 1 104 ? -10.906 27.469 -4.355 1 98.56 104 ALA A N 1
ATOM 827 C CA . ALA A 1 104 ? -11.594 27.078 -3.127 1 98.56 104 ALA A CA 1
ATOM 828 C C . ALA A 1 104 ? -10.648 27.141 -1.929 1 98.56 104 ALA A C 1
ATOM 830 O O . ALA A 1 104 ? -10.969 27.75 -0.91 1 98.56 104 ALA A O 1
ATOM 831 N N . ALA A 1 105 ? -9.492 26.609 -2.041 1 98.44 105 ALA A N 1
ATOM 832 C CA . ALA A 1 105 ? -8.562 26.453 -0.926 1 98.44 105 ALA A CA 1
ATOM 833 C C . ALA A 1 105 ? -8.016 27.797 -0.476 1 98.44 105 ALA A C 1
ATOM 835 O O . ALA A 1 105 ? -8.031 28.109 0.715 1 98.44 105 ALA A O 1
ATOM 836 N N . PHE A 1 106 ? -7.527 28.578 -1.419 1 98.44 106 PHE A N 1
ATOM 837 C CA . PHE A 1 106 ? -6.852 29.844 -1.119 1 98.44 106 PHE A CA 1
ATOM 838 C C . PHE A 1 106 ? -7.848 30.984 -1.062 1 98.44 106 PHE A C 1
ATOM 840 O O . PHE A 1 106 ? -7.707 31.906 -0.244 1 98.44 106 PHE A O 1
ATOM 847 N N . GLY A 1 107 ? -8.797 31 -1.931 1 98.44 107 GLY A N 1
ATOM 848 C CA . GLY A 1 107 ? -9.719 32.125 -2.076 1 98.44 107 GLY A CA 1
ATOM 849 C C . GLY A 1 107 ? -10.906 32.031 -1.142 1 98.44 107 GLY A C 1
ATOM 850 O O . GLY A 1 107 ? -11.016 32.812 -0.197 1 98.44 107 GLY A O 1
ATOM 851 N N . GLU A 1 108 ? -11.727 31.016 -1.341 1 98.25 108 GLU A N 1
ATOM 852 C CA . GLU A 1 108 ? -13 30.922 -0.633 1 98.25 108 GLU A CA 1
ATOM 853 C C . GLU A 1 108 ? -12.789 30.641 0.851 1 98.25 108 GLU A C 1
ATOM 855 O O . GLU A 1 108 ? -13.453 31.234 1.704 1 98.25 108 GLU A O 1
ATOM 860 N N . PHE A 1 109 ? -11.852 29.75 1.165 1 98.62 109 PHE A N 1
ATOM 861 C CA . PHE A 1 109 ? -11.727 29.328 2.555 1 98.62 109 PHE A CA 1
ATOM 862 C C . PHE A 1 109 ? -10.422 29.828 3.162 1 98.62 109 PHE A C 1
ATOM 864 O O . PHE A 1 109 ? -10.266 29.844 4.383 1 98.62 109 PHE A O 1
ATOM 871 N N . GLY A 1 110 ? -9.461 30.297 2.346 1 98.62 110 GLY A N 1
ATOM 872 C CA . GLY A 1 110 ? -8.234 30.891 2.83 1 98.62 110 GLY A CA 1
ATOM 873 C C . GLY A 1 110 ? -7.473 30 3.797 1 98.62 110 GLY A C 1
ATOM 874 O O . GLY A 1 110 ? -6.941 30.484 4.801 1 98.62 110 GLY A O 1
ATOM 875 N N . ILE A 1 111 ? -7.363 28.734 3.553 1 98.56 111 ILE A N 1
ATOM 876 C CA . ILE A 1 111 ? -6.828 27.75 4.488 1 98.56 111 ILE A CA 1
ATOM 877 C C . ILE A 1 111 ? -5.363 28.062 4.793 1 98.56 111 ILE A C 1
ATOM 879 O O . ILE A 1 111 ? -4.902 27.891 5.922 1 98.56 111 ILE A O 1
ATOM 883 N N . HIS A 1 112 ? -4.621 28.641 3.855 1 98 112 HIS A N 1
ATOM 884 C CA . HIS A 1 112 ? -3.199 28.922 3.98 1 98 112 HIS A CA 1
ATOM 885 C C . HIS A 1 112 ? -2.951 30.062 4.965 1 98 112 HIS A C 1
ATOM 887 O O . HIS A 1 112 ? -1.832 30.234 5.453 1 98 112 HIS A O 1
ATOM 893 N N . ALA A 1 113 ? -3.955 30.828 5.328 1 98.19 113 ALA A N 1
ATOM 894 C CA . ALA A 1 113 ? -3.717 32.094 6.031 1 98.19 113 ALA A CA 1
ATOM 895 C C . ALA A 1 113 ? -4.539 32.156 7.312 1 98.19 113 ALA A C 1
ATOM 897 O O . ALA A 1 113 ? -4.441 33.125 8.062 1 98.19 113 ALA A O 1
ATOM 898 N N . LEU A 1 114 ? -5.266 31.094 7.629 1 97.38 114 LEU A N 1
ATOM 899 C CA . LEU A 1 114 ? -6.188 31.109 8.758 1 97.38 114 LEU A CA 1
ATOM 900 C C . LEU A 1 114 ? -5.453 31.406 10.055 1 97.38 114 LEU A C 1
ATOM 902 O O . LEU A 1 114 ? -6.012 32.031 10.961 1 97.38 114 LEU A O 1
ATOM 906 N N . SER A 1 115 ? -4.223 31.031 10.164 1 92.62 115 SER A N 1
ATOM 907 C CA . SER A 1 115 ? -3.49 31.172 11.422 1 92.62 115 SER A CA 1
ATOM 908 C C . SER A 1 115 ? -2.775 32.531 11.492 1 92.62 115 SER A C 1
ATOM 910 O O . SER A 1 115 ? -2.133 32.844 12.5 1 92.62 115 SER A O 1
ATOM 912 N N . ILE A 1 116 ? -2.848 33.312 10.484 1 95.25 116 ILE A N 1
ATOM 913 C CA . ILE A 1 116 ? -2.006 34.5 10.43 1 95.25 116 ILE A CA 1
ATOM 914 C C . ILE A 1 116 ? -2.873 35.75 10.188 1 95.25 116 ILE A C 1
ATOM 916 O O . ILE A 1 116 ? -2.738 36.75 10.875 1 95.25 116 ILE A O 1
ATOM 920 N N . ARG A 1 117 ? -3.789 35.656 9.305 1 96.62 117 ARG A N 1
ATOM 921 C CA . ARG A 1 117 ? -4.543 36.812 8.844 1 96.62 117 ARG A CA 1
ATOM 922 C C . ARG A 1 117 ? -5.914 36.875 9.508 1 96.62 117 ARG A C 1
ATOM 924 O O . ARG A 1 117 ? -6.59 35.844 9.641 1 96.62 117 ARG A O 1
ATOM 931 N N . LYS A 1 118 ? -6.371 38.031 9.906 1 97.25 118 LYS A N 1
ATOM 932 C CA . LYS A 1 118 ? -7.695 38.25 10.477 1 97.25 118 LYS A CA 1
ATOM 933 C C . LYS A 1 118 ? -8.727 38.5 9.383 1 97.25 118 LYS A C 1
ATOM 935 O O . LYS A 1 118 ? -8.367 38.844 8.25 1 97.25 118 LYS A O 1
ATOM 940 N N . GLY A 1 119 ? -9.93 38.25 9.711 1 97.44 119 GLY A N 1
ATOM 941 C CA . GLY A 1 119 ? -11.023 38.688 8.852 1 97.44 119 GLY A CA 1
ATOM 942 C C . GLY A 1 119 ? -11.438 37.625 7.844 1 97.44 119 GLY A C 1
ATOM 943 O O . GLY A 1 119 ? -12.414 37.812 7.113 1 97.44 119 GLY A O 1
ATOM 944 N N . ILE A 1 120 ? -10.719 36.531 7.766 1 98.06 120 ILE A N 1
ATOM 945 C CA . ILE A 1 120 ? -11.047 35.469 6.809 1 98.06 120 ILE A CA 1
ATOM 946 C C . ILE A 1 120 ? -12.414 34.875 7.137 1 98.06 120 ILE A C 1
ATOM 948 O O . ILE A 1 120 ? -12.711 34.594 8.297 1 98.06 120 ILE A O 1
ATOM 952 N N . MET A 1 121 ? -13.273 34.688 6.094 1 98.06 121 MET A N 1
ATOM 953 C CA . MET A 1 121 ? -14.633 34.188 6.215 1 98.06 121 MET A CA 1
ATOM 954 C C . MET A 1 121 ? -15.438 34.969 7.238 1 98.06 121 MET A C 1
ATOM 956 O O . MET A 1 121 ? -16.281 34.406 7.934 1 98.06 121 MET A O 1
ATOM 960 N N . GLY A 1 122 ? -15.086 36.156 7.523 1 97.56 122 GLY A N 1
ATOM 961 C CA . GLY A 1 122 ? -15.859 37.094 8.32 1 97.56 122 GLY A CA 1
ATOM 962 C C . GLY A 1 122 ? -15.508 37.031 9.797 1 97.56 122 GLY A C 1
ATOM 963 O O . GLY A 1 122 ? -16.094 37.781 10.602 1 97.56 122 GLY A O 1
ATOM 964 N N . TRP A 1 123 ? -14.555 36.219 10.234 1 97.69 123 TRP A N 1
ATOM 965 C CA . TRP A 1 123 ? -14.156 36.156 11.633 1 97.69 123 TRP A CA 1
ATOM 966 C C . TRP A 1 123 ? -13.156 37.281 11.961 1 97.69 123 TRP A C 1
ATOM 968 O O . TRP A 1 123 ? -12.164 37.469 11.258 1 97.69 123 TRP A O 1
ATOM 978 N N . PRO A 1 124 ? -13.398 38 12.977 1 97.06 124 PRO A N 1
ATOM 979 C CA . PRO A 1 124 ? -12.594 39.188 13.203 1 97.06 124 PRO A CA 1
ATOM 980 C C . PRO A 1 124 ? -11.164 38.875 13.641 1 97.06 124 PRO A C 1
ATOM 982 O O . PRO A 1 124 ? -10.281 39.75 13.547 1 97.06 124 PRO A O 1
ATOM 985 N N . ASP A 1 125 ? -10.898 37.75 14.125 1 96.81 125 ASP A N 1
ATOM 986 C CA . ASP A 1 125 ? -9.578 37.344 14.609 1 96.81 125 ASP A CA 1
ATOM 987 C C . ASP A 1 125 ? -8.992 36.219 13.75 1 96.81 125 ASP A C 1
ATOM 989 O O . ASP A 1 125 ? -9.641 35.75 12.82 1 96.81 125 ASP A O 1
ATOM 993 N N . LYS A 1 126 ? -7.695 35.906 14.023 1 96.44 126 LYS A N 1
ATOM 994 C CA . LYS A 1 126 ? -7.145 34.688 13.422 1 96.44 126 LYS A CA 1
ATOM 995 C C . LYS A 1 126 ? -7.832 33.438 13.969 1 96.44 126 LYS A C 1
ATOM 997 O O . LYS A 1 126 ? -8.445 33.469 15.039 1 96.44 126 LYS A O 1
ATOM 1002 N N . TYR A 1 127 ? -7.801 32.406 13.25 1 97.44 127 TYR A N 1
ATOM 1003 C CA . TYR A 1 127 ? -8.391 31.141 13.68 1 97.44 127 TYR A CA 1
ATOM 1004 C C . TYR A 1 127 ? -7.395 30.328 14.5 1 97.44 127 TYR A C 1
ATOM 1006 O O . TYR A 1 127 ? -6.199 30.328 14.211 1 97.44 127 TYR A O 1
ATOM 1014 N N . PRO A 1 128 ? -7.902 29.656 15.531 1 96.88 128 PRO A N 1
ATOM 1015 C CA . PRO A 1 128 ? -7.039 28.672 16.188 1 96.88 128 PRO A CA 1
ATOM 1016 C C . PRO A 1 128 ? -6.695 27.484 15.273 1 96.88 128 PRO A C 1
ATOM 1018 O O . PRO A 1 128 ? -7.383 27.25 14.273 1 96.88 128 PRO A O 1
ATOM 1021 N N . VAL A 1 129 ? -5.648 26.797 15.656 1 95.94 129 VAL A N 1
ATOM 1022 C CA . VAL A 1 129 ? -5.129 25.688 14.859 1 95.94 129 VAL A CA 1
ATOM 1023 C C . VAL A 1 129 ? -6.199 24.594 14.734 1 95.94 129 VAL A C 1
ATOM 1025 O O . VAL A 1 129 ? -6.332 23.969 13.68 1 95.94 129 VAL A O 1
ATOM 1028 N N . VAL A 1 130 ? -6.988 24.328 15.766 1 96.88 130 VAL A N 1
ATOM 1029 C CA . VAL A 1 130 ? -8.047 23.328 15.75 1 96.88 130 VAL A CA 1
ATOM 1030 C C . VAL A 1 130 ? -9.016 23.625 14.602 1 96.88 130 VAL A C 1
ATOM 1032 O O . VAL A 1 130 ? -9.398 22.703 13.859 1 96.88 130 VAL A O 1
ATOM 1035 N N . ALA A 1 131 ? -9.391 24.891 14.461 1 98.06 131 ALA A N 1
ATOM 1036 C CA . ALA A 1 131 ? -10.281 25.281 13.375 1 98.06 131 ALA A CA 1
ATOM 1037 C C . ALA A 1 131 ? -9.609 25.094 12.016 1 98.06 131 ALA A C 1
ATOM 1039 O O . ALA A 1 131 ? -10.227 24.562 11.078 1 98.06 131 ALA A O 1
ATOM 1040 N N . LYS A 1 132 ? -8.391 25.531 11.883 1 97.69 132 LYS A N 1
ATOM 1041 C CA . LYS A 1 132 ? -7.652 25.375 10.633 1 97.69 132 LYS A CA 1
ATOM 1042 C C . LYS A 1 132 ? -7.523 23.906 10.242 1 97.69 132 LYS A C 1
ATOM 1044 O O . LYS A 1 132 ? -7.672 23.562 9.07 1 97.69 132 LYS A O 1
ATOM 1049 N N . HIS A 1 133 ? -7.262 23.031 11.203 1 97 133 HIS A N 1
ATOM 1050 C CA . HIS A 1 133 ? -7.113 21.594 10.945 1 97 133 HIS A CA 1
ATOM 1051 C C . HIS A 1 133 ? -8.422 20.984 10.445 1 97 133 HIS A C 1
ATOM 1053 O O . HIS A 1 133 ? -8.406 20.062 9.641 1 97 133 HIS A O 1
ATOM 1059 N N . ALA A 1 134 ? -9.523 21.531 10.93 1 98.19 134 ALA A N 1
ATOM 1060 C CA . ALA A 1 134 ? -10.812 21.031 10.453 1 98.19 134 ALA A CA 1
ATOM 1061 C C . ALA A 1 134 ? -10.992 21.312 8.961 1 98.19 134 ALA A C 1
ATOM 1063 O O . ALA A 1 134 ? -11.445 20.438 8.211 1 98.19 134 ALA A O 1
ATOM 1064 N N . PHE A 1 135 ? -10.656 22.531 8.539 1 98.56 135 PHE A N 1
ATOM 1065 C CA . PHE A 1 135 ? -10.742 22.875 7.121 1 98.56 135 PHE A CA 1
ATOM 1066 C C . PHE A 1 135 ? -9.758 22.047 6.301 1 98.56 135 PHE A C 1
ATOM 1068 O O . PHE A 1 135 ? -10.086 21.578 5.215 1 98.56 135 PHE A O 1
ATOM 1075 N N . THR A 1 136 ? -8.547 21.875 6.828 1 98.31 136 THR A N 1
ATOM 1076 C CA . THR A 1 136 ? -7.535 21.062 6.168 1 98.31 136 THR A CA 1
ATOM 1077 C C . THR A 1 136 ? -8.008 19.625 6.023 1 98.31 136 THR A C 1
ATOM 1079 O O . THR A 1 136 ? -7.898 19.031 4.949 1 98.31 136 THR A O 1
ATOM 1082 N N . PHE A 1 137 ? -8.562 19.094 7.121 1 98.5 137 PHE A N 1
ATOM 1083 C CA . PHE A 1 137 ? -9.039 17.719 7.184 1 98.5 137 PHE A CA 1
ATOM 1084 C C . PHE A 1 137 ? -10.133 17.484 6.145 1 98.5 137 PHE A C 1
ATOM 1086 O O . PHE A 1 137 ? -10.062 16.516 5.375 1 98.5 137 PHE A O 1
ATOM 1093 N N . LEU A 1 138 ? -11.078 18.359 6.055 1 98.44 138 LEU A N 1
ATOM 1094 C CA . LEU A 1 138 ? -12.188 18.203 5.125 1 98.44 138 LEU A CA 1
ATOM 1095 C C . LEU A 1 138 ? -11.727 18.375 3.684 1 98.44 138 LEU A C 1
ATOM 1097 O O . LEU A 1 138 ? -12.07 17.562 2.816 1 98.44 138 LEU A O 1
ATOM 1101 N N . PHE A 1 139 ? -10.969 19.406 3.412 1 98.56 139 PHE A N 1
ATOM 1102 C CA . PHE A 1 139 ? -10.508 19.719 2.066 1 98.56 139 PHE A CA 1
ATOM 1103 C C . PHE A 1 139 ? -9.648 18.594 1.512 1 98.56 139 PHE A C 1
ATOM 1105 O O . PHE A 1 139 ? -9.789 18.203 0.351 1 98.56 139 PHE A O 1
ATOM 1112 N N . ASN A 1 140 ? -8.836 17.984 2.336 1 98.56 140 ASN A N 1
ATOM 1113 C CA . ASN A 1 140 ? -7.848 17.016 1.852 1 98.56 140 ASN A CA 1
ATOM 1114 C C . ASN A 1 140 ? -8.438 15.617 1.744 1 98.56 140 ASN A C 1
ATOM 1116 O O . ASN A 1 140 ? -7.77 14.695 1.292 1 98.56 140 ASN A O 1
ATOM 1120 N N . GLN A 1 141 ? -9.68 15.445 2.164 1 98.5 141 GLN A N 1
ATOM 1121 C CA . GLN A 1 141 ? -10.383 14.227 1.795 1 98.5 141 GLN A CA 1
ATOM 1122 C C . GLN A 1 141 ? -10.594 14.148 0.286 1 98.5 141 GLN A C 1
ATOM 1124 O O . GLN A 1 141 ? -10.75 13.055 -0.267 1 98.5 141 GLN A O 1
ATOM 1129 N N . THR A 1 142 ? -10.562 15.32 -0.341 1 97.25 142 THR A N 1
ATOM 1130 C CA . THR A 1 142 ? -10.836 15.422 -1.77 1 97.25 142 THR A CA 1
ATOM 1131 C C . THR A 1 142 ? -9.539 15.609 -2.559 1 97.25 142 THR A C 1
ATOM 1133 O O . THR A 1 142 ? -9.375 15.031 -3.637 1 97.25 142 THR A O 1
ATOM 1136 N N . GLU A 1 143 ? -8.688 16.359 -2.01 1 96.62 143 GLU A N 1
ATOM 1137 C CA . GLU A 1 143 ? -7.469 16.672 -2.746 1 96.62 143 GLU A CA 1
ATOM 1138 C C . GLU A 1 143 ? -6.266 16.766 -1.81 1 96.62 143 GLU A C 1
ATOM 1140 O O . GLU A 1 143 ? -5.969 17.828 -1.275 1 96.62 143 GLU A O 1
ATOM 1145 N N . PHE A 1 144 ? -5.504 15.719 -1.751 1 96.31 144 PHE A N 1
ATOM 1146 C CA . PHE A 1 144 ? -4.348 15.586 -0.872 1 96.31 144 PHE A CA 1
ATOM 1147 C C . PHE A 1 144 ? -3.193 16.438 -1.364 1 96.31 144 PHE A C 1
ATOM 1149 O O . PHE A 1 144 ? -2.523 17.109 -0.569 1 96.31 144 PHE A O 1
ATOM 1156 N N . GLY A 1 145 ? -2.934 16.5 -2.662 1 95.62 145 GLY A N 1
ATOM 1157 C CA . GLY A 1 145 ? -1.778 17.156 -3.25 1 95.62 145 GLY A CA 1
ATOM 1158 C C . GLY A 1 145 ? -1.76 18.656 -3.012 1 95.62 145 GLY A C 1
ATOM 1159 O O . GLY A 1 145 ? -0.708 19.234 -2.727 1 95.62 145 GLY A O 1
ATOM 1160 N N . MET A 1 146 ? -2.918 19.312 -3.068 1 96.81 146 MET A N 1
ATOM 1161 C CA . MET A 1 146 ? -3.037 20.75 -2.852 1 96.81 146 MET A CA 1
ATOM 1162 C C . MET A 1 146 ? -2.678 21.109 -1.414 1 96.81 146 MET A C 1
ATOM 1164 O O . MET A 1 146 ? -2.387 22.281 -1.119 1 96.81 146 MET A O 1
ATOM 1168 N N . GLY A 1 147 ? -2.656 20.109 -0.588 1 96.19 147 GLY A N 1
ATOM 1169 C CA . GLY A 1 147 ? -2.234 20.344 0.782 1 96.19 147 GLY A CA 1
ATOM 1170 C C . GLY A 1 147 ? -0.817 20.875 0.886 1 96.19 147 GLY A C 1
ATOM 1171 O O . GLY A 1 147 ? -0.494 21.625 1.813 1 96.19 147 GLY A O 1
ATOM 1172 N N . CYS A 1 148 ? 0.003 20.516 -0.069 1 95.88 148 CYS A N 1
ATOM 1173 C CA . CYS A 1 148 ? 1.393 20.953 -0.032 1 95.88 148 CYS A CA 1
ATOM 1174 C C . CYS A 1 148 ? 1.498 22.453 -0.356 1 95.88 148 CYS A C 1
ATOM 1176 O O . CYS A 1 148 ? 2.033 23.219 0.437 1 95.88 148 CYS A O 1
ATOM 1178 N N . PRO A 1 149 ? 0.927 22.953 -1.46 1 97.31 149 PRO A N 1
ATOM 1179 C CA . PRO A 1 149 ? 0.941 24.391 -1.737 1 97.31 149 PRO A CA 1
ATOM 1180 C C . PRO A 1 149 ? 0.335 25.219 -0.604 1 97.31 149 PRO A C 1
ATOM 1182 O O . PRO A 1 149 ? 0.858 26.281 -0.263 1 97.31 149 PRO A O 1
ATOM 1185 N N . ILE A 1 150 ? -0.718 24.734 -0.037 1 97.69 150 ILE A N 1
ATOM 1186 C CA . ILE A 1 150 ? -1.344 25.422 1.087 1 97.69 150 ILE A CA 1
ATOM 1187 C C . ILE A 1 150 ? -0.348 25.547 2.238 1 97.69 150 ILE A C 1
ATOM 1189 O O . ILE A 1 150 ? -0.129 26.625 2.77 1 97.69 150 ILE A O 1
ATOM 1193 N N . ASN A 1 151 ? 0.285 24.453 2.547 1 96.19 151 ASN A N 1
ATOM 1194 C CA . ASN A 1 151 ? 1.178 24.375 3.699 1 96.19 151 ASN A CA 1
ATOM 1195 C C . ASN A 1 151 ? 2.443 25.188 3.484 1 96.19 151 ASN A C 1
ATOM 1197 O O . ASN A 1 151 ? 2.908 25.875 4.402 1 96.19 151 ASN A O 1
ATOM 1201 N N . VAL A 1 152 ? 3.018 25.094 2.314 1 96.38 152 VAL A N 1
ATOM 1202 C CA . VAL A 1 152 ? 4.277 25.797 2.094 1 96.38 152 VAL A CA 1
ATOM 1203 C C . VAL A 1 152 ? 4.027 27.297 1.979 1 96.38 152 VAL A C 1
ATOM 1205 O O . VAL A 1 152 ? 4.875 28.109 2.361 1 96.38 152 VAL A O 1
ATOM 1208 N N . THR A 1 153 ? 2.883 27.672 1.527 1 97.94 153 THR A N 1
ATOM 1209 C CA . THR A 1 153 ? 2.525 29.094 1.533 1 97.94 153 THR A CA 1
ATOM 1210 C C . THR A 1 153 ? 2.363 29.609 2.961 1 97.94 153 THR A C 1
ATOM 1212 O O . THR A 1 153 ? 2.902 30.656 3.314 1 97.94 153 THR A O 1
ATOM 1215 N N . ASP A 1 154 ? 1.66 28.859 3.701 1 97.19 154 ASP A N 1
ATOM 1216 C CA . ASP A 1 154 ? 1.505 29.156 5.121 1 97.19 154 ASP A CA 1
ATOM 1217 C C . ASP A 1 154 ? 2.861 29.219 5.82 1 97.19 154 ASP A C 1
ATOM 1219 O O . ASP A 1 154 ? 3.119 30.141 6.598 1 97.19 154 ASP A O 1
ATOM 1223 N N . GLY A 1 155 ? 3.693 28.266 5.555 1 96.06 155 GLY A N 1
ATOM 1224 C CA . GLY A 1 155 ? 5.02 28.203 6.152 1 96.06 155 GLY A CA 1
ATOM 1225 C C . GLY A 1 155 ? 5.891 29.391 5.785 1 96.06 155 GLY A C 1
ATOM 1226 O O . GLY A 1 155 ? 6.609 29.922 6.633 1 96.06 155 GLY A O 1
ATOM 1227 N N . CYS A 1 156 ? 5.82 29.797 4.555 1 97.31 156 CYS A N 1
ATOM 1228 C CA . CYS A 1 156 ? 6.574 30.969 4.121 1 97.31 156 CYS A CA 1
ATOM 1229 C C . CYS A 1 156 ? 6.129 32.219 4.879 1 97.31 156 CYS A C 1
ATOM 1231 O O . CYS A 1 156 ? 6.965 33 5.336 1 97.31 156 CYS A O 1
ATOM 1233 N N . ALA A 1 157 ? 4.875 32.375 4.973 1 97.56 157 ALA A N 1
ATOM 1234 C CA . ALA A 1 157 ? 4.336 33.531 5.688 1 97.56 157 ALA A CA 1
ATOM 1235 C C . ALA A 1 157 ? 4.77 33.5 7.152 1 97.56 157 ALA A C 1
ATOM 1237 O O . ALA A 1 157 ? 5.152 34.531 7.703 1 97.56 157 ALA A O 1
ATOM 1238 N N . LYS A 1 158 ? 4.738 32.375 7.75 1 95.62 158 LYS A N 1
ATOM 1239 C CA . LYS A 1 158 ? 5.098 32.25 9.156 1 95.62 158 LYS A CA 1
ATOM 1240 C C . LYS A 1 158 ? 6.574 32.562 9.375 1 95.62 158 LYS A C 1
ATOM 1242 O O . LYS A 1 158 ? 6.926 33.281 10.312 1 95.62 158 LYS A O 1
ATOM 1247 N N . LEU A 1 159 ? 7.422 31.969 8.57 1 97.06 159 LEU A N 1
ATOM 1248 C CA . LEU A 1 159 ? 8.852 32.219 8.711 1 97.06 159 LEU A CA 1
ATOM 1249 C C . LEU A 1 159 ? 9.156 33.719 8.5 1 97.06 159 LEU A C 1
ATOM 1251 O O . LEU A 1 159 ? 9.977 34.281 9.211 1 97.06 159 LEU A O 1
ATOM 1255 N N . LEU A 1 160 ? 8.508 34.25 7.496 1 97.38 160 LEU A N 1
ATOM 1256 C CA . LEU A 1 160 ? 8.711 35.688 7.219 1 97.38 160 LEU A CA 1
ATOM 1257 C C . LEU A 1 160 ? 8.242 36.531 8.391 1 97.38 160 LEU A C 1
ATOM 1259 O O . LEU A 1 160 ? 8.922 37.5 8.781 1 97.38 160 LEU A O 1
ATOM 1263 N N . ALA A 1 161 ? 7.141 36.219 8.914 1 96.5 161 ALA A N 1
ATOM 1264 C CA . ALA A 1 161 ? 6.598 36.938 10.055 1 96.5 161 ALA A CA 1
ATOM 1265 C C . ALA A 1 161 ? 7.523 36.844 11.266 1 96.5 161 ALA A C 1
ATOM 1267 O O . ALA A 1 161 ? 7.707 37.812 12.008 1 96.5 161 ALA A O 1
ATOM 1268 N N . ASN A 1 162 ? 8.109 35.719 11.484 1 95.44 162 ASN A N 1
ATOM 1269 C CA . ASN A 1 162 ? 8.891 35.438 12.68 1 95.44 162 ASN A CA 1
ATOM 1270 C C . ASN A 1 162 ? 10.32 35.969 12.547 1 95.44 162 ASN A C 1
ATOM 1272 O O . ASN A 1 162 ? 10.93 36.406 13.523 1 95.44 162 ASN A O 1
ATOM 1276 N N . PHE A 1 163 ? 10.844 35.844 11.32 1 97.62 163 PHE A N 1
ATOM 1277 C CA . PHE A 1 163 ? 12.289 36.031 11.219 1 97.62 163 PHE A CA 1
ATOM 1278 C C . PHE A 1 163 ? 12.625 37.094 10.172 1 97.62 163 PHE A C 1
ATOM 1280 O O . PHE A 1 163 ? 13.758 37.562 10.102 1 97.62 163 PHE A O 1
ATOM 1287 N N . GLY A 1 164 ? 11.719 37.5 9.359 1 97.69 164 GLY A N 1
ATOM 1288 C CA . GLY A 1 164 ? 12 38.406 8.273 1 97.69 164 GLY A CA 1
ATOM 1289 C C . GLY A 1 164 ? 12.297 39.844 8.758 1 97.69 164 GLY A C 1
ATOM 1290 O O . GLY A 1 164 ? 11.828 40.25 9.82 1 97.69 164 GLY A O 1
ATOM 1291 N N . SER A 1 165 ? 13.047 40.562 7.977 1 97.31 165 SER A N 1
ATOM 1292 C CA . SER A 1 165 ? 13.211 42 8.219 1 97.31 165 SER A CA 1
ATOM 1293 C C . SER A 1 165 ? 11.906 42.75 7.953 1 97.31 165 SER A C 1
ATOM 1295 O O . SER A 1 165 ? 11.023 42.25 7.258 1 97.31 165 SER A O 1
ATOM 1297 N N . GLU A 1 166 ? 11.836 43.938 8.461 1 97.56 166 GLU A N 1
ATOM 1298 C CA . GLU A 1 166 ? 10.648 44.75 8.234 1 97.56 166 GLU A CA 1
ATOM 1299 C C . GLU A 1 166 ? 10.445 45.031 6.746 1 97.56 166 GLU A C 1
ATOM 1301 O O . GLU A 1 166 ? 9.312 45.062 6.266 1 97.56 166 GLU A O 1
ATOM 1306 N N . ALA A 1 167 ? 11.508 45.188 6.082 1 97.06 167 ALA A N 1
ATOM 1307 C CA . ALA A 1 167 ? 11.43 45.438 4.645 1 97.06 167 ALA A CA 1
ATOM 1308 C C . ALA A 1 167 ? 10.859 44.25 3.902 1 97.06 167 ALA A C 1
ATOM 1310 O O . ALA A 1 167 ? 10.031 44.406 3.004 1 97.06 167 ALA A O 1
ATOM 1311 N N . LEU A 1 168 ? 11.344 43.094 4.219 1 97.75 168 LEU A N 1
ATOM 1312 C CA . LEU A 1 168 ? 10.852 41.875 3.576 1 97.75 168 LEU A CA 1
ATOM 1313 C C . LEU A 1 168 ? 9.391 41.625 3.93 1 97.75 168 LEU A C 1
ATOM 1315 O O . LEU A 1 168 ? 8.609 41.188 3.08 1 97.75 168 LEU A O 1
ATOM 1319 N N . LYS A 1 169 ? 9.039 41.812 5.156 1 97.94 169 LYS A N 1
ATOM 1320 C CA . LYS A 1 169 ? 7.648 41.656 5.582 1 97.94 169 LYS A CA 1
ATOM 1321 C C . LYS A 1 169 ? 6.723 42.562 4.797 1 97.94 169 LYS A C 1
ATOM 1323 O O . LYS A 1 169 ? 5.68 42.156 4.305 1 97.94 169 LYS A O 1
ATOM 1328 N N . ALA A 1 170 ? 7.117 43.781 4.723 1 97.44 170 ALA A N 1
ATOM 1329 C CA . ALA A 1 170 ? 6.316 44.781 4.016 1 97.44 170 ALA A CA 1
ATOM 1330 C C . ALA A 1 170 ? 6.113 44.375 2.555 1 97.44 170 ALA A C 1
ATOM 1332 O O . ALA A 1 170 ? 5.062 44.656 1.972 1 97.44 170 ALA A O 1
ATOM 1333 N N . LYS A 1 171 ? 7.039 43.781 2.039 1 97.06 171 LYS A N 1
ATOM 1334 C CA . LYS A 1 171 ? 7.031 43.469 0.608 1 97.06 171 LYS A CA 1
ATOM 1335 C C . LYS A 1 171 ? 6.258 42.188 0.308 1 97.06 171 LYS A C 1
ATOM 1337 O O . LYS A 1 171 ? 5.562 42.125 -0.707 1 97.06 171 LYS A O 1
ATOM 1342 N N . TYR A 1 172 ? 6.371 41.188 1.137 1 97.56 172 TYR A N 1
ATOM 1343 C CA . TYR A 1 172 ? 5.949 39.875 0.676 1 97.56 172 TYR A CA 1
ATOM 1344 C C . TYR A 1 172 ? 4.852 39.281 1.573 1 97.56 172 TYR A C 1
ATOM 1346 O O . TYR A 1 172 ? 4.102 38.406 1.162 1 97.56 172 TYR A O 1
ATOM 1354 N N . LEU A 1 173 ? 4.719 39.656 2.791 1 97.88 173 LEU A N 1
ATOM 1355 C CA . LEU A 1 173 ? 3.861 39 3.764 1 97.88 173 LEU A CA 1
ATOM 1356 C C . LEU A 1 173 ? 2.393 39.125 3.373 1 97.88 173 LEU A C 1
ATOM 1358 O O . LEU A 1 173 ? 1.623 38.188 3.506 1 97.88 173 LEU A O 1
ATOM 1362 N N . ASP A 1 174 ? 2.006 40.312 2.965 1 97.75 174 ASP A N 1
ATOM 1363 C CA . ASP A 1 174 ? 0.612 40.531 2.592 1 97.75 174 ASP A CA 1
ATOM 1364 C C . ASP A 1 174 ? 0.19 39.594 1.466 1 97.75 174 ASP A C 1
ATOM 1366 O O . ASP A 1 174 ? -0.861 38.969 1.545 1 97.75 174 ASP A O 1
ATOM 1370 N N . GLY A 1 175 ? 0.962 39.5 0.445 1 98 175 GLY A N 1
ATOM 1371 C CA . GLY A 1 175 ? 0.661 38.625 -0.678 1 98 175 GLY A CA 1
ATOM 1372 C C . GLY A 1 175 ? 0.531 37.156 -0.281 1 98 175 GLY A C 1
ATOM 1373 O O . GLY A 1 175 ? -0.323 36.438 -0.806 1 98 175 GLY A O 1
ATOM 1374 N N . LEU A 1 176 ? 1.322 36.75 0.626 1 98.31 176 LEU A N 1
ATOM 1375 C CA . LEU A 1 176 ? 1.36 35.344 1.06 1 98.31 176 LEU A CA 1
ATOM 1376 C C . LEU A 1 176 ? 0.119 35 1.874 1 98.31 176 LEU A C 1
ATOM 1378 O O . LEU A 1 176 ? -0.167 33.812 2.102 1 98.31 176 LEU A O 1
ATOM 1382 N N . THR A 1 177 ? -0.662 36 2.32 1 98.12 177 THR A N 1
ATOM 1383 C CA . THR A 1 177 ? -1.79 35.75 3.207 1 98.12 177 THR A CA 1
ATOM 1384 C C . THR A 1 177 ? -3.09 36.25 2.592 1 98.12 177 THR A C 1
ATOM 1386 O O . THR A 1 177 ? -4.121 36.312 3.268 1 98.12 177 THR A O 1
ATOM 1389 N N . GLN A 1 178 ? -3.035 36.625 1.325 1 97.44 178 GLN A N 1
ATOM 1390 C CA . GLN A 1 178 ? -4.199 37.156 0.633 1 97.44 178 GLN A CA 1
ATOM 1391 C C . GLN A 1 178 ? -5.18 36.062 0.253 1 97.44 178 GLN A C 1
ATOM 1393 O O . GLN A 1 178 ? -4.762 34.969 -0.131 1 97.44 178 GLN A O 1
ATOM 1398 N N . THR A 1 179 ? -6.496 36.375 0.324 1 98.06 179 THR A N 1
ATOM 1399 C CA . THR A 1 179 ? -7.504 35.438 -0.148 1 98.06 179 THR A CA 1
ATOM 1400 C C . THR A 1 179 ? -8.086 35.875 -1.484 1 98.06 179 THR A C 1
ATOM 1402 O O . THR A 1 179 ? -8.781 35.125 -2.156 1 98.06 179 THR A O 1
ATOM 1405 N N . ASP A 1 180 ? -7.836 37.125 -1.881 1 98 180 ASP A N 1
ATOM 1406 C CA . ASP A 1 180 ? -8.109 37.562 -3.244 1 98 180 ASP A CA 1
ATOM 1407 C C . ASP A 1 180 ? -7.145 36.906 -4.234 1 98 180 ASP A C 1
ATOM 1409 O O . ASP A 1 180 ? -5.953 37.219 -4.246 1 98 180 ASP A O 1
ATOM 1413 N N . MET A 1 181 ? -7.715 36.125 -5.059 1 97.06 181 MET A N 1
ATOM 1414 C CA . MET A 1 181 ? -6.902 35.312 -5.945 1 97.06 181 MET A CA 1
ATOM 1415 C C . MET A 1 181 ? -6.012 36.156 -6.828 1 97.06 181 MET A C 1
ATOM 1417 O O . MET A 1 181 ? -4.93 35.75 -7.238 1 97.06 181 MET A O 1
ATOM 1421 N N . SER A 1 182 ? -6.402 37.375 -7.129 1 96.44 182 SER A N 1
ATOM 1422 C CA . SER A 1 182 ? -5.633 38.25 -8 1 96.44 182 SER A CA 1
ATOM 1423 C C . SER A 1 182 ? -4.426 38.812 -7.273 1 96.44 182 SER A C 1
ATOM 1425 O O . SER A 1 182 ? -3.473 39.281 -7.91 1 96.44 182 SER A O 1
ATOM 1427 N N . LYS A 1 183 ? -4.434 38.781 -6.004 1 97.12 183 LYS A N 1
ATOM 1428 C CA . LYS A 1 183 ? -3.367 39.375 -5.195 1 97.12 183 LYS A CA 1
ATOM 1429 C C . LYS A 1 183 ? -2.551 38.281 -4.492 1 97.12 183 LYS A C 1
ATOM 1431 O O . LYS A 1 183 ? -1.485 38.562 -3.939 1 97.12 183 LYS A O 1
ATOM 1436 N N . LEU A 1 184 ? -3.043 37.125 -4.551 1 97.56 184 LEU A N 1
ATOM 1437 C CA . LEU A 1 184 ? -2.416 36 -3.842 1 97.56 184 LEU A CA 1
ATOM 1438 C C . LEU A 1 184 ? -1.043 35.688 -4.426 1 97.56 184 LEU A C 1
ATOM 1440 O O . LEU A 1 184 ? -0.877 35.656 -5.648 1 97.56 184 LEU A O 1
ATOM 1444 N N . THR A 1 185 ? -0.108 35.562 -3.555 1 96.5 185 THR A N 1
ATOM 1445 C CA . THR A 1 185 ? 1.198 34.969 -3.865 1 96.5 185 THR A CA 1
ATOM 1446 C C . THR A 1 185 ? 1.401 33.656 -3.127 1 96.5 185 THR A C 1
ATOM 1448 O O . THR A 1 185 ? 1.343 33.625 -1.896 1 96.5 185 THR A O 1
ATOM 1451 N N . GLN A 1 186 ? 1.644 32.594 -3.881 1 97.62 186 GLN A N 1
ATOM 1452 C CA . GLN A 1 186 ? 1.884 31.312 -3.244 1 97.62 186 GLN A CA 1
ATOM 1453 C C . GLN A 1 186 ? 3.363 31.125 -2.916 1 97.62 186 GLN A C 1
ATOM 1455 O O . GLN A 1 186 ? 4.227 31.688 -3.59 1 97.62 186 GLN A O 1
ATOM 1460 N N . GLY A 1 187 ? 3.572 30.406 -1.865 1 97.94 187 GLY A N 1
ATOM 1461 C CA . GLY A 1 187 ? 4.926 30.156 -1.409 1 97.94 187 GLY A CA 1
ATOM 1462 C C . GLY A 1 187 ? 5.41 28.75 -1.755 1 97.94 187 GLY A C 1
ATOM 1463 O O . GLY A 1 187 ? 4.621 27.906 -2.158 1 97.94 187 GLY A O 1
ATOM 1464 N N . GLY A 1 188 ? 6.727 28.531 -1.706 1 96.62 188 GLY A N 1
ATOM 1465 C CA . GLY A 1 188 ? 7.383 27.234 -1.868 1 96.62 188 GLY A CA 1
ATOM 1466 C C . GLY A 1 188 ? 8.5 27 -0.863 1 96.62 188 GLY A C 1
ATOM 1467 O O . GLY A 1 188 ? 8.93 27.938 -0.18 1 96.62 188 GLY A O 1
ATOM 1468 N N . GLN A 1 189 ? 8.883 25.797 -0.711 1 95.12 189 GLN A N 1
ATOM 1469 C CA . GLN A 1 189 ? 9.992 25.344 0.121 1 95.12 189 GLN A CA 1
ATOM 1470 C C . GLN A 1 189 ? 10.945 24.438 -0.661 1 95.12 189 GLN A C 1
ATOM 1472 O O . GLN A 1 189 ? 10.57 23.328 -1.047 1 95.12 189 GLN A O 1
ATOM 1477 N N . PHE A 1 190 ? 12.164 24.953 -0.901 1 93.56 190 PHE A N 1
ATOM 1478 C CA . PHE A 1 190 ? 13.141 24.172 -1.646 1 93.56 190 PHE A CA 1
ATOM 1479 C C . PHE A 1 190 ? 14.297 23.75 -0.745 1 93.56 190 PHE A C 1
ATOM 1481 O O . PHE A 1 190 ? 15.172 24.562 -0.433 1 93.56 190 PHE A O 1
ATOM 1488 N N . MET A 1 191 ? 14.32 22.469 -0.391 1 87.69 191 MET A N 1
ATOM 1489 C CA . MET A 1 191 ? 15.336 22.031 0.561 1 87.69 191 MET A CA 1
ATOM 1490 C C . MET A 1 191 ? 16.172 20.891 -0.02 1 87.69 191 MET A C 1
ATOM 1492 O O . MET A 1 191 ? 17.391 20.969 -0.078 1 87.69 191 MET A O 1
ATOM 1496 N N . THR A 1 192 ? 15.555 19.953 -0.568 1 87.62 192 THR A N 1
ATOM 1497 C CA . THR A 1 192 ? 16.188 18.688 -0.931 1 87.62 192 THR A CA 1
ATOM 1498 C C . THR A 1 192 ? 17.109 18.859 -2.137 1 87.62 192 THR A C 1
ATOM 1500 O O . THR A 1 192 ? 16.719 19.5 -3.121 1 87.62 192 THR A O 1
ATOM 1503 N N . GLU A 1 193 ? 18.266 18.422 -1.929 1 90.31 193 GLU A N 1
ATOM 1504 C CA . GLU A 1 193 ? 19.219 18.344 -3.035 1 90.31 193 GLU A CA 1
ATOM 1505 C C . GLU A 1 193 ? 19.484 16.906 -3.434 1 90.31 193 GLU A C 1
ATOM 1507 O O . GLU A 1 193 ? 18.906 15.977 -2.871 1 90.31 193 GLU A O 1
ATOM 1512 N N . LYS A 1 194 ? 20.25 16.641 -4.43 1 81.62 194 LYS A N 1
ATOM 1513 C CA . LYS A 1 194 ? 20.469 15.312 -4.98 1 81.62 194 LYS A CA 1
ATOM 1514 C C . LYS A 1 194 ? 21.078 14.383 -3.936 1 81.62 194 LYS A C 1
ATOM 1516 O O . LYS A 1 194 ? 20.641 13.242 -3.773 1 81.62 194 LYS A O 1
ATOM 1521 N N . GLU A 1 195 ? 22.156 14.805 -3.191 1 72.81 195 GLU A N 1
ATOM 1522 C CA . GLU A 1 195 ? 22.922 13.922 -2.309 1 72.81 195 GLU A CA 1
ATOM 1523 C C . GLU A 1 195 ? 22.328 13.906 -0.904 1 72.81 195 GLU A C 1
ATOM 1525 O O . GLU A 1 195 ? 22.453 12.922 -0.178 1 72.81 195 GLU A O 1
ATOM 1530 N N . GLY A 1 196 ? 21.578 14.734 -0.522 1 66.12 196 GLY A N 1
ATOM 1531 C CA . GLY A 1 196 ? 21.391 14.883 0.913 1 66.12 196 GLY A CA 1
ATOM 1532 C C . GLY A 1 196 ? 20 14.523 1.38 1 66.12 196 GLY A C 1
ATOM 1533 O O . GLY A 1 196 ? 19.781 14.289 2.57 1 66.12 196 GLY A O 1
ATOM 1534 N N . GLY A 1 197 ? 19.172 14.18 0.681 1 73.62 197 GLY A N 1
ATOM 1535 C CA . GLY A 1 197 ? 17.844 13.891 1.199 1 73.62 197 GLY A CA 1
ATOM 1536 C C . GLY A 1 197 ? 17.609 14.445 2.594 1 73.62 197 GLY A C 1
ATOM 1537 O O . GLY A 1 197 ? 17.734 15.648 2.818 1 73.62 197 GLY A O 1
ATOM 1538 N N . SER A 1 198 ? 17.562 13.57 3.689 1 74.88 198 SER A N 1
ATOM 1539 C CA . SER A 1 198 ? 17.344 13.93 5.082 1 74.88 198 SER A CA 1
ATOM 1540 C C . SER A 1 198 ? 18.578 14.547 5.707 1 74.88 198 SER A C 1
ATOM 1542 O O . SER A 1 198 ? 18.5 15.188 6.762 1 74.88 198 SER A O 1
ATOM 1544 N N . ASP A 1 199 ? 19.719 14.422 5.098 1 78.94 199 ASP A N 1
ATOM 1545 C CA . ASP A 1 199 ? 20.969 14.984 5.574 1 78.94 199 ASP A CA 1
ATOM 1546 C C . ASP A 1 199 ? 21.188 16.391 5.039 1 78.94 199 ASP A C 1
ATOM 1548 O O . ASP A 1 199 ? 22.125 16.641 4.266 1 78.94 199 ASP A O 1
ATOM 1552 N N . VAL A 1 200 ? 20.547 17.344 5.551 1 79.56 200 VAL A N 1
ATOM 1553 C CA . VAL A 1 200 ? 20.453 18.703 5.055 1 79.56 200 VAL A CA 1
ATOM 1554 C C . VAL A 1 200 ? 21.781 19.422 5.281 1 79.56 200 VAL A C 1
ATOM 1556 O O . VAL A 1 200 ? 22.109 20.375 4.566 1 79.56 200 VAL A O 1
ATOM 1559 N N . GLY A 1 201 ? 22.531 18.938 6.207 1 81.06 201 GLY A N 1
ATOM 1560 C CA . GLY A 1 201 ? 23.797 19.562 6.52 1 81.06 201 GLY A CA 1
ATOM 1561 C C . GLY A 1 201 ? 24.797 19.484 5.387 1 81.06 201 GLY A C 1
ATOM 1562 O O . GLY A 1 201 ? 25.75 20.266 5.336 1 81.06 201 GLY A O 1
ATOM 1563 N N . THR A 1 202 ? 24.562 18.656 4.484 1 83.38 202 THR A N 1
ATOM 1564 C CA . THR A 1 202 ? 25.516 18.438 3.404 1 83.38 202 THR A CA 1
ATOM 1565 C C . THR A 1 202 ? 25.094 19.172 2.141 1 83.38 202 THR A C 1
ATOM 1567 O O . THR A 1 202 ? 25.656 18.953 1.064 1 83.38 202 THR A O 1
ATOM 1570 N N . LEU A 1 203 ? 24.109 20.078 2.299 1 89.31 203 LEU A N 1
ATOM 1571 C CA . LEU A 1 203 ? 23.641 20.766 1.104 1 89.31 203 LEU A CA 1
ATOM 1572 C C . LEU A 1 203 ? 24.766 21.547 0.448 1 89.31 203 LEU A C 1
ATOM 1574 O O . LEU A 1 203 ? 25.656 22.062 1.135 1 89.31 203 LEU A O 1
ATOM 1578 N N . THR A 1 204 ? 24.719 21.703 -0.898 1 91.75 204 THR A N 1
ATOM 1579 C CA . THR A 1 204 ? 25.828 22.25 -1.67 1 91.75 204 THR A CA 1
ATOM 1580 C C . THR A 1 204 ? 25.438 23.578 -2.299 1 91.75 204 THR A C 1
ATOM 1582 O O . THR A 1 204 ? 26.281 24.297 -2.84 1 91.75 204 THR A O 1
ATOM 1585 N N . THR A 1 205 ? 24.172 23.969 -2.188 1 95.69 205 THR A N 1
ATOM 1586 C CA . THR A 1 205 ? 23.781 25.281 -2.701 1 95.69 205 THR A CA 1
ATOM 1587 C C . THR A 1 205 ? 24.547 26.391 -2 1 95.69 205 THR A C 1
ATOM 1589 O O . THR A 1 205 ? 24.531 26.484 -0.772 1 95.69 205 THR A O 1
ATOM 1592 N N . ARG A 1 206 ? 25.172 27.266 -2.826 1 97.19 206 ARG A N 1
ATOM 1593 C CA . ARG A 1 206 ? 26.016 28.312 -2.295 1 97.19 206 ARG A CA 1
ATOM 1594 C C . ARG A 1 206 ? 25.312 29.672 -2.354 1 97.19 206 ARG A C 1
ATOM 1596 O O . ARG A 1 206 ? 24.578 29.953 -3.297 1 97.19 206 ARG A O 1
ATOM 1603 N N . ALA A 1 207 ? 25.578 30.422 -1.367 1 98.38 207 ALA A N 1
ATOM 1604 C CA . ALA A 1 207 ? 25.109 31.797 -1.327 1 98.38 207 ALA A CA 1
ATOM 1605 C C . ALA A 1 207 ? 26.281 32.781 -1.297 1 98.38 207 ALA A C 1
ATOM 1607 O O . ALA A 1 207 ? 27.156 32.688 -0.431 1 98.38 207 ALA A O 1
ATOM 1608 N N . VAL A 1 208 ? 26.25 33.688 -2.248 1 98.44 208 VAL A N 1
ATOM 1609 C CA . VAL A 1 208 ? 27.297 34.688 -2.34 1 98.44 208 VAL A CA 1
ATOM 1610 C C . VAL A 1 208 ? 26.688 36.062 -2.096 1 98.44 208 VAL A C 1
ATOM 1612 O O . VAL A 1 208 ? 25.781 36.5 -2.803 1 98.44 208 VAL A O 1
ATOM 1615 N N . ARG A 1 209 ? 27.281 36.781 -1.173 1 97.69 209 ARG A N 1
ATOM 1616 C CA . ARG A 1 209 ? 26.766 38.125 -0.848 1 97.69 209 ARG A CA 1
ATOM 1617 C C . ARG A 1 209 ? 27.094 39.125 -1.95 1 97.69 209 ARG A C 1
ATOM 1619 O O . ARG A 1 209 ? 28.219 39.156 -2.451 1 97.69 209 ARG A O 1
ATOM 1626 N N . GLU A 1 210 ? 26.125 39.812 -2.307 1 97.5 210 GLU A N 1
ATOM 1627 C CA . GLU A 1 210 ? 26.266 40.875 -3.27 1 97.5 210 GLU A CA 1
ATOM 1628 C C . GLU A 1 210 ? 25.484 42.125 -2.834 1 97.5 210 GLU A C 1
ATOM 1630 O O . GLU A 1 210 ? 24.375 42.344 -3.299 1 97.5 210 GLU A O 1
ATOM 1635 N N . GLY A 1 211 ? 26.094 43.031 -2.082 1 95 211 GLY A N 1
ATOM 1636 C CA . GLY A 1 211 ? 25.422 44.219 -1.582 1 95 211 GLY A CA 1
ATOM 1637 C C . GLY A 1 211 ? 24.328 43.875 -0.58 1 95 211 GLY A C 1
ATOM 1638 O O . GLY A 1 211 ? 24.578 43.25 0.443 1 95 211 GLY A O 1
ATOM 1639 N N . ASP A 1 212 ? 23.141 44.25 -0.973 1 93.38 212 ASP A N 1
ATOM 1640 C CA . ASP A 1 212 ? 22.016 44.094 -0.057 1 93.38 212 ASP A CA 1
ATOM 1641 C C . ASP A 1 212 ? 21.266 42.812 -0.324 1 93.38 212 ASP A C 1
ATOM 1643 O O . ASP A 1 212 ? 20.203 42.562 0.251 1 93.38 212 ASP A O 1
ATOM 1647 N N . HIS A 1 213 ? 21.75 42.062 -1.253 1 97.31 213 HIS A N 1
ATOM 1648 C CA . HIS A 1 213 ? 21.141 40.781 -1.566 1 97.31 213 HIS A CA 1
ATOM 1649 C C . HIS A 1 213 ? 22.188 39.688 -1.739 1 97.31 213 HIS A C 1
ATOM 1651 O O . HIS A 1 213 ? 23.375 39.938 -1.51 1 97.31 213 HIS A O 1
ATOM 1657 N N . TRP A 1 214 ? 21.734 38.469 -1.949 1 98.25 214 TRP A N 1
ATOM 1658 C CA . TRP A 1 214 ? 22.594 37.312 -2.158 1 98.25 214 TRP A CA 1
ATOM 1659 C C . TRP A 1 214 ? 22.344 36.688 -3.531 1 98.25 214 TRP A C 1
ATOM 1661 O O . TRP A 1 214 ? 21.266 36.844 -4.109 1 98.25 214 TRP A O 1
ATOM 1671 N N . ARG A 1 215 ? 23.359 36.031 -4.043 1 98.69 215 ARG A N 1
ATOM 1672 C CA . ARG A 1 215 ? 23.266 35.219 -5.238 1 98.69 215 ARG A CA 1
ATOM 1673 C C . ARG A 1 215 ? 23.406 33.719 -4.895 1 98.69 215 ARG A C 1
ATOM 1675 O O . ARG A 1 215 ? 24.375 33.312 -4.25 1 98.69 215 ARG A O 1
ATOM 1682 N N . LEU A 1 216 ? 22.438 33 -5.324 1 98.62 216 LEU A N 1
ATOM 1683 C CA . LEU A 1 216 ? 22.438 31.562 -5.023 1 98.62 216 LEU A CA 1
ATOM 1684 C C . LEU A 1 216 ? 22.844 30.75 -6.246 1 98.62 216 LEU A C 1
ATOM 1686 O O . LEU A 1 216 ? 22.438 31.062 -7.367 1 98.62 216 LEU A O 1
ATOM 1690 N N . TYR A 1 217 ? 23.688 29.75 -6.039 1 98.31 217 TYR A N 1
ATOM 1691 C CA . TYR A 1 217 ? 24.156 28.812 -7.059 1 98.31 217 TYR A CA 1
ATOM 1692 C C . TYR A 1 217 ? 24 27.375 -6.586 1 98.31 217 TYR A C 1
ATOM 1694 O O . TYR A 1 217 ? 24.406 27.031 -5.473 1 98.31 217 TYR A O 1
ATOM 1702 N N . GLY A 1 218 ? 23.406 26.578 -7.395 1 96.44 218 GLY A N 1
ATOM 1703 C CA . GLY A 1 218 ? 23.234 25.172 -7.035 1 96.44 218 GLY A CA 1
ATOM 1704 C C . GLY A 1 218 ? 22 24.547 -7.645 1 96.44 218 GLY A C 1
ATOM 1705 O O . GLY A 1 218 ? 21.516 25.016 -8.68 1 96.44 218 GLY A O 1
ATOM 1706 N N . GLU A 1 219 ? 21.594 23.359 -7.09 1 95 219 GLU A N 1
ATOM 1707 C CA . GLU A 1 219 ? 20.438 22.625 -7.586 1 95 219 GLU A CA 1
ATOM 1708 C C . GLU A 1 219 ? 19.562 22.125 -6.438 1 95 219 GLU A C 1
ATOM 1710 O O . GLU A 1 219 ? 20.078 21.703 -5.402 1 95 219 GLU A O 1
ATOM 1715 N N . LYS A 1 220 ? 18.344 22.266 -6.613 1 94.94 220 LYS A N 1
ATOM 1716 C CA . LYS A 1 220 ? 17.344 21.641 -5.742 1 94.94 220 LYS A CA 1
ATOM 1717 C C . LYS A 1 220 ? 16.578 20.562 -6.477 1 94.94 220 LYS A C 1
ATOM 1719 O O . LYS A 1 220 ? 16.172 20.75 -7.621 1 94.94 220 LYS A O 1
ATOM 1724 N N . TRP A 1 221 ? 16.344 19.438 -5.84 1 93.19 221 TRP A N 1
ATOM 1725 C CA . TRP A 1 221 ? 16.016 18.188 -6.512 1 93.19 221 TRP A CA 1
ATOM 1726 C C . TRP A 1 221 ? 14.516 17.891 -6.398 1 93.19 221 TRP A C 1
ATOM 1728 O O . TRP A 1 221 ? 13.922 17.312 -7.305 1 93.19 221 TRP A O 1
ATOM 1738 N N . PHE A 1 222 ? 13.906 18.172 -5.285 1 93.31 222 PHE A N 1
ATOM 1739 C CA . PHE A 1 222 ? 12.469 18.062 -5.059 1 93.31 222 PHE A CA 1
ATOM 1740 C C . PHE A 1 222 ? 11.898 19.391 -4.602 1 93.31 222 PHE A C 1
ATOM 1742 O O . PHE A 1 222 ? 12.055 19.781 -3.445 1 93.31 222 PHE A O 1
ATOM 1749 N N . CYS A 1 223 ? 11.25 20.031 -5.527 1 95.31 223 CYS A N 1
ATOM 1750 C CA . CYS A 1 223 ? 10.648 21.328 -5.27 1 95.31 223 CYS A CA 1
ATOM 1751 C C . CYS A 1 223 ? 9.156 21.328 -5.578 1 95.31 223 CYS A C 1
ATOM 1753 O O . CYS A 1 223 ? 8.758 21.484 -6.73 1 95.31 223 CYS A O 1
ATOM 1755 N N . SER A 1 224 ? 8.383 21.156 -4.504 1 91.81 224 SER A N 1
ATOM 1756 C CA . SER A 1 224 ? 6.934 21.172 -4.684 1 91.81 224 SER A CA 1
ATOM 1757 C C . SER A 1 224 ? 6.406 22.594 -4.863 1 91.81 224 SER A C 1
ATOM 1759 O O . SER A 1 224 ? 7.008 23.547 -4.371 1 91.81 224 SER A O 1
ATOM 1761 N N . ASN A 1 225 ? 5.262 22.734 -5.496 1 96.44 225 ASN A N 1
ATOM 1762 C CA . ASN A 1 225 ? 4.793 24.047 -5.918 1 96.44 225 ASN A CA 1
ATOM 1763 C C . ASN A 1 225 ? 5.879 24.812 -6.66 1 96.44 225 ASN A C 1
ATOM 1765 O O . ASN A 1 225 ? 6.211 25.938 -6.285 1 96.44 225 ASN A O 1
ATOM 1769 N N . ALA A 1 226 ? 6.328 24.188 -7.723 1 96.25 226 ALA A N 1
ATOM 1770 C CA . ALA A 1 226 ? 7.578 24.562 -8.383 1 96.25 226 ALA A CA 1
ATOM 1771 C C . ALA A 1 226 ? 7.5 25.969 -8.938 1 96.25 226 ALA A C 1
ATOM 1773 O O . ALA A 1 226 ? 8.523 26.625 -9.125 1 96.25 226 ALA A O 1
ATOM 1774 N N . ASP A 1 227 ? 6.324 26.438 -9.219 1 94.88 227 ASP A N 1
ATOM 1775 C CA . ASP A 1 227 ? 6.215 27.781 -9.797 1 94.88 227 ASP A CA 1
ATOM 1776 C C . ASP A 1 227 ? 5.758 28.797 -8.758 1 94.88 227 ASP A C 1
ATOM 1778 O O . ASP A 1 227 ? 5.188 29.828 -9.102 1 94.88 227 ASP A O 1
ATOM 1782 N N . ALA A 1 228 ? 5.934 28.5 -7.484 1 97.31 228 ALA A N 1
ATOM 1783 C CA . ALA A 1 228 ? 5.633 29.453 -6.426 1 97.31 228 ALA A CA 1
ATOM 1784 C C . ALA A 1 228 ? 6.359 30.781 -6.66 1 97.31 228 ALA A C 1
ATOM 1786 O O . ALA A 1 228 ? 7.488 30.797 -7.156 1 97.31 228 ALA A O 1
ATOM 1787 N N . LYS A 1 229 ? 5.762 31.828 -6.258 1 96.69 229 LYS A N 1
ATOM 1788 C CA . LYS A 1 229 ? 6.316 33.156 -6.539 1 96.69 229 LYS A CA 1
ATOM 1789 C C . LYS A 1 229 ? 7.309 33.562 -5.461 1 96.69 229 LYS A C 1
ATOM 1791 O O . LYS A 1 229 ? 8.164 34.438 -5.695 1 96.69 229 LYS A O 1
ATOM 1796 N N . VAL A 1 230 ? 7.164 33.062 -4.309 1 97.5 230 VAL A N 1
ATOM 1797 C CA . VAL A 1 230 ? 8.07 33.312 -3.193 1 97.5 230 VAL A CA 1
ATOM 1798 C C . VAL A 1 230 ? 8.508 32 -2.555 1 97.5 230 VAL A C 1
ATOM 1800 O O . VAL A 1 230 ? 7.672 31.219 -2.082 1 97.5 230 VAL A O 1
ATOM 1803 N N . VAL A 1 231 ? 9.828 31.781 -2.453 1 98.06 231 VAL A N 1
ATOM 1804 C CA . VAL A 1 231 ? 10.328 30.484 -1.996 1 98.06 231 VAL A CA 1
ATOM 1805 C C . VAL A 1 231 ? 11.266 30.688 -0.809 1 98.06 231 VAL A C 1
ATOM 1807 O O . VAL A 1 231 ? 12.117 31.578 -0.824 1 98.06 231 VAL A O 1
ATOM 1810 N N . MET A 1 232 ? 11.047 29.906 0.218 1 97.75 232 MET A N 1
ATOM 1811 C CA . MET A 1 232 ? 12.031 29.766 1.287 1 97.75 232 MET A CA 1
ATOM 1812 C C . MET A 1 232 ? 12.984 28.609 1.003 1 97.75 232 MET A C 1
ATOM 1814 O O . MET A 1 232 ? 12.555 27.516 0.62 1 97.75 232 MET A O 1
ATOM 1818 N N . LEU A 1 233 ? 14.289 28.828 1.137 1 96.88 233 LEU A N 1
ATOM 1819 C CA . LEU A 1 233 ? 15.234 27.75 0.887 1 96.88 233 LEU A CA 1
ATOM 1820 C C . LEU A 1 233 ? 16.5 27.938 1.716 1 96.88 233 LEU A C 1
ATOM 1822 O O . LEU A 1 233 ? 16.719 29 2.289 1 96.88 233 LEU A O 1
ATOM 1826 N N . LEU A 1 234 ? 17.25 26.891 1.804 1 95.75 234 LEU A N 1
ATOM 1827 C CA . LEU A 1 234 ? 18.516 26.875 2.529 1 95.75 234 LEU A CA 1
ATOM 1828 C C . LEU A 1 234 ? 19.703 26.906 1.563 1 95.75 234 LEU A C 1
ATOM 1830 O O . LEU A 1 234 ? 19.656 26.281 0.501 1 95.75 234 LEU A O 1
ATOM 1834 N N . ALA A 1 235 ? 20.672 27.641 1.908 1 96.94 235 ALA A N 1
ATOM 1835 C CA . ALA A 1 235 ? 21.922 27.719 1.177 1 96.94 235 ALA A CA 1
ATOM 1836 C C . ALA A 1 235 ? 23.094 28 2.117 1 96.94 235 ALA A C 1
ATOM 1838 O O . ALA A 1 235 ? 22.891 28.469 3.244 1 96.94 235 ALA A O 1
ATOM 1839 N N . ARG A 1 236 ? 24.25 27.656 1.654 1 96.62 236 ARG A N 1
ATOM 1840 C CA . ARG A 1 236 ? 25.453 27.859 2.453 1 96.62 236 ARG A CA 1
ATOM 1841 C C . ARG A 1 236 ? 26.172 29.141 2.031 1 96.62 236 ARG A C 1
ATOM 1843 O O . ARG A 1 236 ? 26.719 29.203 0.927 1 96.62 236 ARG A O 1
ATOM 1850 N N . PRO A 1 237 ? 26.188 30.109 2.928 1 97.12 237 PRO A N 1
ATOM 1851 C CA . PRO A 1 237 ? 26.969 31.297 2.615 1 97.12 237 PRO A CA 1
ATOM 1852 C C . PRO A 1 237 ? 28.453 30.984 2.393 1 97.12 237 PRO A C 1
ATOM 1854 O O . PRO A 1 237 ? 29.016 30.156 3.1 1 97.12 237 PRO A O 1
ATOM 1857 N N . GLU A 1 238 ? 29 31.656 1.413 1 95.5 238 GLU A N 1
ATOM 1858 C CA . GLU A 1 238 ? 30.422 31.469 1.156 1 95.5 238 GLU A CA 1
ATOM 1859 C C . GLU A 1 238 ? 31.25 31.703 2.42 1 95.5 238 GLU A C 1
ATOM 1861 O O . GLU A 1 238 ? 31.078 32.719 3.1 1 95.5 238 GLU A O 1
ATOM 1866 N N . GLY A 1 239 ? 32.094 30.734 2.688 1 93.19 239 GLY A N 1
ATOM 1867 C CA . GLY A 1 239 ? 32.969 30.859 3.844 1 93.19 239 GLY A CA 1
ATOM 1868 C C . GLY A 1 239 ? 32.406 30.203 5.09 1 93.19 239 GLY A C 1
ATOM 1869 O O . GLY A 1 239 ? 33.094 30.031 6.086 1 93.19 239 GLY A O 1
ATOM 1870 N N . ALA A 1 240 ? 31.141 29.875 5.066 1 93.44 240 ALA A N 1
ATOM 1871 C CA . ALA A 1 240 ? 30.531 29.25 6.23 1 93.44 240 ALA A CA 1
ATOM 1872 C C . ALA A 1 240 ? 31.047 27.828 6.414 1 93.44 240 ALA A C 1
ATOM 1874 O O . ALA A 1 240 ? 31.484 27.188 5.453 1 93.44 240 ALA A O 1
ATOM 1875 N N . GLY A 1 241 ? 31.047 27.297 7.566 1 89.94 241 GLY A N 1
ATOM 1876 C CA . GLY A 1 241 ? 31.516 25.969 7.895 1 89.94 241 GLY A CA 1
ATOM 1877 C C . GLY A 1 241 ? 30.547 24.875 7.48 1 89.94 241 GLY A C 1
ATOM 1878 O O . GLY A 1 241 ? 29.469 25.156 6.953 1 89.94 241 GLY A O 1
ATOM 1879 N N . PRO A 1 242 ? 31 23.641 7.699 1 87.94 242 PRO A N 1
ATOM 1880 C CA . PRO A 1 242 ? 30.156 22.484 7.355 1 87.94 242 PRO A CA 1
ATOM 1881 C C . PRO A 1 242 ? 29 22.281 8.328 1 87.94 242 PRO A C 1
ATOM 1883 O O . PRO A 1 242 ? 28.953 22.938 9.375 1 87.94 242 PRO A O 1
ATOM 1886 N N . GLY A 1 243 ? 28.078 21.469 7.922 1 88.44 243 GLY A N 1
ATOM 1887 C CA . GLY A 1 243 ? 27 21.078 8.82 1 88.44 243 GLY A CA 1
ATOM 1888 C C . GLY A 1 243 ? 25.828 22.047 8.812 1 88.44 243 GLY A C 1
ATOM 1889 O O . GLY A 1 243 ? 25.828 23.016 8.031 1 88.44 243 GLY A O 1
ATOM 1890 N N . THR A 1 244 ? 24.906 21.859 9.695 1 88.94 244 THR A N 1
ATOM 1891 C CA . THR A 1 244 ? 23.656 22.609 9.703 1 88.94 244 THR A CA 1
ATOM 1892 C C . THR A 1 244 ? 23.875 24.016 10.25 1 88.94 244 THR A C 1
ATOM 1894 O O . THR A 1 244 ? 23.109 24.938 9.93 1 88.94 244 THR A O 1
ATOM 1897 N N . SER A 1 245 ? 24.953 24.234 10.969 1 91.44 245 SER A N 1
ATOM 1898 C CA . SER A 1 245 ? 25.234 25.547 11.523 1 91.44 245 SER A CA 1
ATOM 1899 C C . SER A 1 245 ? 25.734 26.5 10.445 1 91.44 245 SER A C 1
ATOM 1901 O O . SER A 1 245 ? 25.734 27.719 10.633 1 91.44 245 SER A O 1
ATOM 1903 N N . GLY A 1 246 ? 26.141 25.953 9.367 1 92 246 GLY A N 1
ATOM 1904 C CA . GLY A 1 246 ? 26.672 26.781 8.297 1 92 246 GLY A CA 1
ATOM 1905 C C . GLY A 1 246 ? 25.656 27.078 7.207 1 92 246 GLY A C 1
ATOM 1906 O O . GLY A 1 246 ? 26 27.609 6.152 1 92 246 GLY A O 1
ATOM 1907 N N . VAL A 1 247 ? 24.422 26.766 7.48 1 94.5 247 VAL A N 1
ATOM 1908 C CA . VAL A 1 247 ? 23.422 26.953 6.441 1 94.5 247 VAL A CA 1
ATOM 1909 C C . VAL A 1 247 ? 22.484 28.094 6.82 1 94.5 247 VAL A C 1
ATOM 1911 O O . VAL A 1 247 ? 22.109 28.234 7.988 1 94.5 247 VAL A O 1
ATOM 1914 N N . GLY A 1 248 ? 22.281 28.953 5.902 1 96.5 248 GLY A N 1
ATOM 1915 C CA . GLY A 1 248 ? 21.391 30.094 6.109 1 96.5 248 GLY A CA 1
ATOM 1916 C C . GLY A 1 248 ? 20.031 29.922 5.453 1 96.5 248 GLY A C 1
ATOM 1917 O O . GLY A 1 248 ? 19.875 29.078 4.559 1 96.5 248 GLY A O 1
ATOM 1918 N N . LEU A 1 249 ? 19.016 30.641 5.973 1 97.88 249 LEU A N 1
ATOM 1919 C CA . LEU A 1 249 ? 17.672 30.703 5.414 1 97.88 249 LEU A CA 1
ATOM 1920 C C . LEU A 1 249 ? 17.5 31.906 4.5 1 97.88 249 LEU A C 1
ATOM 1922 O O . LEU A 1 249 ? 17.859 33.031 4.875 1 97.88 249 LEU A O 1
ATOM 1926 N N . PHE A 1 250 ? 16.984 31.672 3.336 1 98.38 250 PHE A N 1
ATOM 1927 C CA . PHE A 1 250 ? 16.844 32.719 2.354 1 98.38 250 PHE A CA 1
ATOM 1928 C C . PHE A 1 250 ? 15.445 32.75 1.763 1 98.38 250 PHE A C 1
ATOM 1930 O O . PHE A 1 250 ? 14.789 31.703 1.685 1 98.38 250 PHE A O 1
ATOM 1937 N N . LEU A 1 251 ? 14.961 33.906 1.406 1 98.56 251 LEU A N 1
ATOM 1938 C CA . LEU A 1 251 ? 13.766 34.094 0.602 1 98.56 251 LEU A CA 1
ATOM 1939 C C . LEU A 1 251 ? 14.125 34.438 -0.843 1 98.56 251 LEU A C 1
ATOM 1941 O O . LEU A 1 251 ? 14.922 35.344 -1.1 1 98.56 251 LEU A O 1
ATOM 1945 N N . MET A 1 252 ? 13.633 33.656 -1.777 1 98.5 252 MET A N 1
ATOM 1946 C CA . MET A 1 252 ? 13.922 33.844 -3.197 1 98.5 252 MET A CA 1
ATOM 1947 C C . MET A 1 252 ? 12.641 34.094 -3.979 1 98.5 252 MET A C 1
ATOM 1949 O O . MET A 1 252 ? 11.75 33.25 -4.035 1 98.5 252 MET A O 1
ATOM 1953 N N . PRO A 1 253 ? 12.523 35.281 -4.578 1 98.19 253 PRO A N 1
ATOM 1954 C CA . PRO A 1 253 ? 11.375 35.562 -5.445 1 98.19 253 PRO A CA 1
ATOM 1955 C C . PRO A 1 253 ? 11.523 34.906 -6.828 1 98.19 253 PRO A C 1
ATOM 1957 O O . PRO A 1 253 ? 12.641 34.781 -7.336 1 98.19 253 PRO A O 1
ATOM 1960 N N . ARG A 1 254 ? 10.414 34.562 -7.387 1 96.94 254 ARG A N 1
ATOM 1961 C CA . ARG A 1 254 ? 10.43 34.031 -8.742 1 96.94 254 ARG A CA 1
ATOM 1962 C C . ARG A 1 254 ? 10.68 35.125 -9.766 1 96.94 254 ARG A C 1
ATOM 1964 O O . ARG A 1 254 ? 11.359 34.906 -10.773 1 96.94 254 ARG A O 1
ATOM 1971 N N . PHE A 1 255 ? 10.117 36.281 -9.477 1 95.88 255 PHE A N 1
ATOM 1972 C CA . PHE A 1 255 ? 10.289 37.438 -10.344 1 95.88 255 PHE A CA 1
ATOM 1973 C C . PHE A 1 255 ? 10.977 38.594 -9.602 1 95.88 255 PHE A C 1
ATOM 1975 O O . PHE A 1 255 ? 10.758 38.781 -8.406 1 95.88 255 PHE A O 1
ATOM 1982 N N . LEU A 1 256 ? 11.727 39.281 -10.328 1 96.12 256 LEU A N 1
ATOM 1983 C CA . LEU A 1 256 ? 12.43 40.438 -9.766 1 96.12 256 LEU A CA 1
ATOM 1984 C C . LEU A 1 256 ? 11.57 41.688 -9.852 1 96.12 256 LEU A C 1
ATOM 1986 O O . LEU A 1 256 ? 10.484 41.688 -10.43 1 96.12 256 LEU A O 1
ATOM 1990 N N . ASP A 1 257 ? 12.078 42.75 -9.234 1 93.94 257 ASP A N 1
ATOM 1991 C CA . ASP A 1 257 ? 11.305 43.969 -9.117 1 93.94 257 ASP A CA 1
ATOM 1992 C C . ASP A 1 257 ? 10.984 44.562 -10.492 1 93.94 257 ASP A C 1
ATOM 1994 O O . ASP A 1 257 ? 9.961 45.219 -10.672 1 93.94 257 ASP A O 1
ATOM 1998 N N . ASP A 1 258 ? 11.789 44.312 -11.445 1 94.31 258 ASP A N 1
ATOM 1999 C CA . ASP A 1 258 ? 11.562 44.844 -12.789 1 94.31 258 ASP A CA 1
ATOM 2000 C C . ASP A 1 258 ? 10.648 43.906 -13.594 1 94.31 258 ASP A C 1
ATOM 2002 O O . ASP A 1 258 ? 10.422 44.156 -14.789 1 94.31 258 ASP A O 1
ATOM 2006 N N . GLY A 1 259 ? 10.234 42.844 -12.961 1 91.75 259 GLY A N 1
ATOM 2007 C CA . GLY A 1 259 ? 9.297 41.938 -13.594 1 91.75 259 GLY A CA 1
ATOM 2008 C C . GLY A 1 259 ? 9.969 40.781 -14.305 1 91.75 259 GLY A C 1
ATOM 2009 O O . GLY A 1 259 ? 9.305 39.812 -14.695 1 91.75 259 GLY A O 1
ATOM 2010 N N . SER A 1 260 ? 11.258 40.844 -14.43 1 93.06 260 SER A N 1
ATOM 2011 C CA . SER A 1 260 ? 11.961 39.781 -15.094 1 93.06 260 SER A CA 1
ATOM 2012 C C . SER A 1 260 ? 12.031 38.531 -14.211 1 93.06 260 SER A C 1
ATOM 2014 O O . SER A 1 260 ? 11.953 38.625 -12.984 1 93.06 260 SER A O 1
ATOM 2016 N N . GLN A 1 261 ? 12.117 37.406 -14.859 1 94.44 261 GLN A N 1
ATOM 2017 C CA . GLN A 1 261 ? 12.305 36.156 -14.141 1 94.44 261 GLN A CA 1
ATOM 2018 C C . GLN A 1 261 ? 13.648 36.125 -13.414 1 94.44 261 GLN A C 1
ATOM 2020 O O . GLN A 1 261 ? 14.664 36.562 -13.969 1 94.44 261 GLN A O 1
ATOM 2025 N N . ASN A 1 262 ? 13.625 35.688 -12.18 1 97.38 262 ASN A N 1
ATOM 2026 C CA . ASN A 1 262 ? 14.859 35.531 -11.422 1 97.38 262 ASN A CA 1
ATOM 2027 C C . ASN A 1 262 ? 15.82 34.562 -12.109 1 97.38 262 ASN A C 1
ATOM 2029 O O . ASN A 1 262 ? 15.461 33.938 -13.109 1 97.38 262 ASN A O 1
ATOM 2033 N N . HIS A 1 263 ? 17.078 34.438 -11.648 1 97.19 263 HIS A N 1
ATOM 2034 C CA . HIS A 1 263 ? 18.141 33.719 -12.32 1 97.19 263 HIS A CA 1
ATOM 2035 C C . HIS A 1 263 ? 18.156 32.25 -11.898 1 97.19 263 HIS A C 1
ATOM 2037 O O . HIS A 1 263 ? 19.172 31.734 -11.453 1 97.19 263 HIS A O 1
ATOM 2043 N N . TYR A 1 264 ? 17.047 31.625 -12.039 1 96.31 264 TYR A N 1
ATOM 2044 C CA . TYR A 1 264 ? 16.938 30.172 -11.898 1 96.31 264 TYR A CA 1
ATOM 2045 C C . TYR A 1 264 ? 15.898 29.625 -12.867 1 96.31 264 TYR A C 1
ATOM 2047 O O . TYR A 1 264 ? 15.156 30.375 -13.5 1 96.31 264 TYR A O 1
ATOM 2055 N N . ARG A 1 265 ? 15.898 28.391 -13.07 1 96.12 265 ARG A N 1
ATOM 2056 C CA . ARG A 1 265 ? 14.938 27.75 -13.977 1 96.12 265 ARG A CA 1
ATOM 2057 C C . ARG A 1 265 ? 14.453 26.422 -13.414 1 96.12 265 ARG A C 1
ATOM 2059 O O . ARG A 1 265 ? 15.18 25.75 -12.68 1 96.12 265 ARG A O 1
ATOM 2066 N N . ILE A 1 266 ? 13.211 26.078 -13.719 1 97.31 266 ILE A N 1
ATOM 2067 C CA . ILE A 1 266 ? 12.688 24.734 -13.516 1 97.31 266 ILE A CA 1
ATOM 2068 C C . ILE A 1 266 ? 13.195 23.812 -14.617 1 97.31 266 ILE A C 1
ATOM 2070 O O . ILE A 1 266 ? 12.898 24.016 -15.797 1 97.31 266 ILE A O 1
ATOM 2074 N N . VAL A 1 267 ? 13.938 22.844 -14.266 1 96.94 267 VAL A N 1
ATOM 2075 C CA . VAL A 1 267 ? 14.57 21.969 -15.242 1 96.94 267 VAL A CA 1
ATOM 2076 C C . VAL A 1 267 ? 13.547 21 -15.812 1 96.94 267 VAL A C 1
ATOM 2078 O O . VAL A 1 267 ? 13.469 20.812 -17.031 1 96.94 267 VAL A O 1
ATOM 2081 N N . ARG A 1 268 ? 12.805 20.359 -14.992 1 96.75 268 ARG A N 1
ATOM 2082 C CA . ARG A 1 268 ? 11.734 19.438 -15.352 1 96.75 268 ARG A CA 1
ATOM 2083 C C . ARG A 1 268 ? 10.805 19.188 -14.164 1 96.75 268 ARG A C 1
ATOM 2085 O O . ARG A 1 268 ? 11.148 19.5 -13.023 1 96.75 268 ARG A O 1
ATOM 2092 N N . LEU A 1 269 ? 9.594 18.797 -14.492 1 97.62 269 LEU A N 1
ATOM 2093 C CA . LEU A 1 269 ? 8.672 18.328 -13.469 1 97.62 269 LEU A CA 1
ATOM 2094 C C . LEU A 1 269 ? 8.844 16.828 -13.219 1 97.62 269 LEU A C 1
ATOM 2096 O O . LEU A 1 269 ? 9.141 16.078 -14.141 1 97.62 269 LEU A O 1
ATOM 2100 N N . LYS A 1 270 ? 8.742 16.438 -11.977 1 96.69 270 LYS A N 1
ATOM 2101 C CA . LYS A 1 270 ? 8.852 15.039 -11.586 1 96.69 270 LYS A CA 1
ATOM 2102 C C . LYS A 1 270 ? 7.625 14.242 -12.023 1 96.69 270 LYS A C 1
ATOM 2104 O O . LYS A 1 270 ? 6.496 14.734 -11.922 1 96.69 270 LYS A O 1
ATOM 2109 N N . ASP A 1 271 ? 7.809 13.016 -12.57 1 96.5 271 ASP A N 1
ATOM 2110 C CA . ASP A 1 271 ? 6.742 12.055 -12.836 1 96.5 271 ASP A CA 1
ATOM 2111 C C . ASP A 1 271 ? 6.441 11.211 -11.594 1 96.5 271 ASP A C 1
ATOM 2113 O O . ASP A 1 271 ? 6.934 10.094 -11.461 1 96.5 271 ASP A O 1
ATOM 2117 N N . LYS A 1 272 ? 5.543 11.719 -10.789 1 97.5 272 LYS A N 1
ATOM 2118 C CA . LYS A 1 272 ? 5.305 11.156 -9.469 1 97.5 272 LYS A CA 1
ATOM 2119 C C . LYS A 1 272 ? 4.234 10.07 -9.516 1 97.5 272 LYS A C 1
ATOM 2121 O O . LYS A 1 272 ? 3.336 10.109 -10.359 1 97.5 272 LYS A O 1
ATOM 2126 N N . LEU A 1 273 ? 4.266 9.109 -8.57 1 98 273 LEU A N 1
ATOM 2127 C CA . LEU A 1 273 ? 3.242 8.086 -8.375 1 98 273 LEU A CA 1
ATOM 2128 C C . LEU A 1 273 ? 1.896 8.719 -8.047 1 98 273 LEU A C 1
ATOM 2130 O O . LEU A 1 273 ? 0.869 8.344 -8.609 1 98 273 LEU A O 1
ATOM 2134 N N . GLY A 1 274 ? 1.843 9.586 -7.152 1 97.69 274 GLY A N 1
ATOM 2135 C CA . GLY A 1 274 ? 0.665 10.312 -6.711 1 97.69 274 GLY A CA 1
ATOM 2136 C C . GLY A 1 274 ? 0.882 11.812 -6.637 1 97.69 274 GLY A C 1
ATOM 2137 O O . GLY A 1 274 ? 1.872 12.328 -7.16 1 97.69 274 GLY A O 1
ATOM 2138 N N . THR A 1 275 ? -0.178 12.508 -6.09 1 97.44 275 THR A N 1
ATOM 2139 C CA . THR A 1 275 ? -0.182 13.961 -6.105 1 97.44 275 THR A CA 1
ATOM 2140 C C . THR A 1 275 ? 0.146 14.492 -7.496 1 97.44 275 THR A C 1
ATOM 2142 O O . THR A 1 275 ? 0.982 15.383 -7.648 1 97.44 275 THR A O 1
ATOM 2145 N N . ARG A 1 276 ? -0.432 13.836 -8.422 1 97.06 276 ARG A N 1
ATOM 2146 C CA . ARG A 1 276 ? -0.128 14.086 -9.828 1 97.06 276 ARG A CA 1
ATOM 2147 C C . ARG A 1 276 ? -0.54 15.5 -10.227 1 97.06 276 ARG A C 1
ATOM 2149 O O . ARG A 1 276 ? 0.068 16.094 -11.117 1 97.06 276 ARG A O 1
ATOM 2156 N N . SER A 1 277 ? -1.511 16.047 -9.539 1 96.56 277 SER A N 1
ATOM 2157 C CA . SER A 1 277 ? -2.074 17.344 -9.906 1 96.56 277 SER A CA 1
ATOM 2158 C C . SER A 1 277 ? -1.123 18.484 -9.539 1 96.56 277 SER A C 1
ATOM 2160 O O . SER A 1 277 ? -1.213 19.578 -10.102 1 96.56 277 SER A O 1
ATOM 2162 N N . MET A 1 278 ? -0.293 18.25 -8.602 1 96.44 278 MET A N 1
ATOM 2163 C CA . MET A 1 278 ? 0.619 19.281 -8.109 1 96.44 278 MET A CA 1
ATOM 2164 C C . MET A 1 278 ? 1.966 19.203 -8.82 1 96.44 278 MET A C 1
ATOM 2166 O O . MET A 1 278 ? 2.523 18.109 -8.977 1 96.44 278 MET A O 1
ATOM 2170 N N . ALA A 1 279 ? 2.471 20.312 -9.266 1 97.44 279 ALA A N 1
ATOM 2171 C CA . ALA A 1 279 ? 3.762 20.344 -9.953 1 97.44 279 ALA A CA 1
ATOM 2172 C C . ALA A 1 279 ? 4.914 20.281 -8.953 1 97.44 279 ALA A C 1
ATOM 2174 O O . ALA A 1 279 ? 4.996 21.125 -8.047 1 97.44 279 ALA A O 1
ATOM 2175 N N . SER A 1 280 ? 5.711 19.297 -9.016 1 96.56 280 SER A N 1
ATOM 2176 C CA . SER A 1 280 ? 6.992 19.188 -8.328 1 96.56 280 SER A CA 1
ATOM 2177 C C . SER A 1 280 ? 8.148 19.094 -9.328 1 96.56 280 SER A C 1
ATOM 2179 O O . SER A 1 280 ? 8.055 18.359 -10.312 1 96.56 280 SER A O 1
ATOM 2181 N N . GLY A 1 281 ? 9.156 19.906 -9.094 1 96.25 281 GLY A N 1
ATOM 2182 C CA . GLY A 1 281 ? 10.18 19.938 -10.133 1 96.25 281 GLY A CA 1
ATOM 2183 C C . GLY A 1 281 ? 11.586 20.031 -9.578 1 96.25 281 GLY A C 1
ATOM 2184 O O . GLY A 1 281 ? 11.789 19.969 -8.367 1 96.25 281 GLY A O 1
ATOM 2185 N N . GLU A 1 282 ? 12.523 19.969 -10.461 1 96.25 282 GLU A N 1
ATOM 2186 C CA . GLU A 1 282 ? 13.938 20.234 -10.234 1 96.25 282 GLU A CA 1
ATOM 2187 C C . GLU A 1 282 ? 14.289 21.672 -10.602 1 96.25 282 GLU A C 1
ATOM 2189 O O . GLU A 1 282 ? 13.805 22.203 -11.602 1 96.25 282 GLU A O 1
ATOM 2194 N N . ILE A 1 283 ? 15.094 22.266 -9.688 1 96.75 283 ILE A N 1
ATOM 2195 C CA . ILE A 1 283 ? 15.422 23.672 -9.906 1 96.75 283 ILE A CA 1
ATOM 2196 C C . ILE A 1 283 ? 16.938 23.828 -9.984 1 96.75 283 ILE A C 1
ATOM 2198 O O . ILE A 1 283 ? 17.688 23.234 -9.203 1 96.75 283 ILE A O 1
ATOM 2202 N N . LYS A 1 284 ? 17.359 24.562 -10.961 1 97.56 284 LYS A N 1
ATOM 2203 C CA . LYS A 1 284 ? 18.766 24.969 -11.062 1 97.56 284 LYS A CA 1
ATOM 2204 C C . LYS A 1 284 ? 18.922 26.469 -10.805 1 97.56 284 LYS A C 1
ATOM 2206 O O . LYS A 1 284 ? 18.234 27.281 -11.438 1 97.56 284 LYS A O 1
ATOM 2211 N N . LEU A 1 285 ? 19.75 26.781 -9.859 1 98.06 285 LEU A N 1
ATOM 2212 C CA . LEU A 1 285 ? 20.047 28.156 -9.484 1 98.06 285 LEU A CA 1
ATOM 2213 C C . LEU A 1 285 ? 21.359 28.609 -10.109 1 98.06 285 LEU A C 1
ATOM 2215 O O . LEU A 1 285 ? 22.391 27.938 -9.977 1 98.06 285 LEU A O 1
ATOM 2219 N N . ASP A 1 286 ? 21.328 29.703 -10.812 1 97.88 286 ASP A N 1
ATOM 2220 C CA . ASP A 1 286 ? 22.516 30.266 -11.477 1 97.88 286 ASP A CA 1
ATOM 2221 C C . ASP A 1 286 ? 22.625 31.766 -11.219 1 97.88 286 ASP A C 1
ATOM 2223 O O . ASP A 1 286 ? 22.516 32.562 -12.148 1 97.88 286 ASP A O 1
ATOM 2227 N N . GLY A 1 287 ? 22.938 32.031 -9.992 1 98.44 287 GLY A N 1
ATOM 2228 C CA . GLY A 1 287 ? 23.016 33.406 -9.555 1 98.44 287 GLY A CA 1
ATOM 2229 C C . GLY A 1 287 ? 21.656 34 -9.203 1 98.44 287 GLY A C 1
ATOM 2230 O O . GLY A 1 287 ? 21.406 35.188 -9.461 1 98.44 287 GLY A O 1
ATOM 2231 N N . ALA A 1 288 ? 20.797 33.25 -8.727 1 98.69 288 ALA A N 1
ATOM 2232 C CA . ALA A 1 288 ? 19.453 33.719 -8.359 1 98.69 288 ALA A CA 1
ATOM 2233 C C . ALA A 1 288 ? 19.531 34.719 -7.199 1 98.69 288 ALA A C 1
ATOM 2235 O O . ALA A 1 288 ? 20.281 34.5 -6.242 1 98.69 288 ALA A O 1
ATOM 2236 N N . ILE A 1 289 ? 18.781 35.719 -7.324 1 98.62 289 ILE A N 1
ATOM 2237 C CA . ILE A 1 289 ? 18.766 36.75 -6.285 1 98.62 289 ILE A CA 1
ATOM 2238 C C . ILE A 1 289 ? 17.859 36.312 -5.137 1 98.62 289 ILE A C 1
ATOM 2240 O O . ILE A 1 289 ? 16.734 35.844 -5.355 1 98.62 289 ILE A O 1
ATOM 2244 N N . ALA A 1 290 ? 18.391 36.469 -3.908 1 98.69 290 ALA A N 1
ATOM 2245 C CA . ALA A 1 290 ? 17.656 36.062 -2.703 1 98.69 290 ALA A CA 1
ATOM 2246 C C . ALA A 1 290 ? 18.016 36.969 -1.532 1 98.69 290 ALA A C 1
ATOM 2248 O O . ALA A 1 290 ? 18.953 37.781 -1.614 1 98.69 290 ALA A O 1
ATOM 2249 N N . TYR A 1 291 ? 17.234 36.844 -0.548 1 98.5 291 TYR A N 1
ATOM 2250 C CA . TYR A 1 291 ? 17.406 37.688 0.634 1 98.5 291 TYR A CA 1
ATOM 2251 C C . TYR A 1 291 ? 17.5 36.844 1.896 1 98.5 291 TYR A C 1
ATOM 2253 O O . TYR A 1 291 ? 16.75 35.875 2.061 1 98.5 291 TYR A O 1
ATOM 2261 N N . ALA A 1 292 ? 18.438 37.25 2.729 1 98 292 ALA A N 1
ATOM 2262 C CA . ALA A 1 292 ? 18.594 36.5 3.988 1 98 292 ALA A CA 1
ATOM 2263 C C . ALA A 1 292 ? 17.375 36.719 4.887 1 98 292 ALA A C 1
ATOM 2265 O O . ALA A 1 292 ? 16.828 37.812 4.973 1 98 292 ALA A O 1
ATOM 2266 N N . VAL A 1 293 ? 16.938 35.688 5.512 1 98.12 293 VAL A N 1
ATOM 2267 C CA . VAL A 1 293 ? 15.844 35.75 6.477 1 98.12 293 VAL A CA 1
ATOM 2268 C C . VAL A 1 293 ? 16.344 35.312 7.855 1 98.12 293 VAL A C 1
ATOM 2270 O O . VAL A 1 293 ? 16.75 34.156 8.055 1 98.12 293 VAL A O 1
ATOM 2273 N N . GLY A 1 294 ? 16.312 36.219 8.758 1 96.94 294 GLY A N 1
ATOM 2274 C CA . GLY A 1 294 ? 16.781 35.938 10.102 1 96.94 294 GLY A CA 1
ATOM 2275 C C . GLY A 1 294 ? 18.281 35.781 10.195 1 96.94 294 GLY A C 1
ATOM 2276 O O . GLY A 1 294 ? 19.016 36.5 9.492 1 96.94 294 GLY A O 1
ATOM 2277 N N . LYS A 1 295 ? 18.703 34.938 11.18 1 96 295 LYS A N 1
ATOM 2278 C CA . LYS A 1 295 ? 20.141 34.75 11.43 1 96 295 LYS A CA 1
ATOM 2279 C C . LYS A 1 295 ? 20.703 33.656 10.523 1 96 295 LYS A C 1
ATOM 2281 O O . LYS A 1 295 ? 20.219 32.531 10.508 1 96 295 LYS A O 1
ATOM 2286 N N . LEU A 1 296 ? 21.797 34 9.883 1 94.75 296 LEU A N 1
ATOM 2287 C CA . LEU A 1 296 ? 22.375 33.094 8.867 1 94.75 296 LEU A CA 1
ATOM 2288 C C . LEU A 1 296 ? 23 31.875 9.508 1 94.75 296 LEU A C 1
ATOM 2290 O O . LEU A 1 296 ? 23.188 30.844 8.852 1 94.75 296 LEU A O 1
ATOM 2294 N N . ASP A 1 297 ? 23.391 31.969 10.75 1 92.81 297 ASP A N 1
ATOM 2295 C CA . ASP A 1 297 ? 24 30.828 11.422 1 92.81 297 ASP A CA 1
ATOM 2296 C C . ASP A 1 297 ? 22.953 29.953 12.094 1 92.81 297 ASP A C 1
ATOM 2298 O O . ASP A 1 297 ? 23.281 29.031 12.844 1 92.81 297 ASP A O 1
ATOM 2302 N N . ARG A 1 298 ? 21.688 30.25 11.828 1 94.88 298 ARG A N 1
ATOM 2303 C CA . ARG A 1 298 ? 20.578 29.5 12.398 1 94.88 298 ARG A CA 1
ATOM 2304 C C . ARG A 1 298 ? 19.547 29.125 11.328 1 94.88 298 ARG A C 1
ATOM 2306 O O . ARG A 1 298 ? 18.359 28.984 11.617 1 94.88 298 ARG A O 1
ATOM 2313 N N . GLY A 1 299 ? 20.016 29.109 10.172 1 94.31 299 GLY A N 1
ATOM 2314 C CA . GLY A 1 299 ? 19.125 28.875 9.055 1 94.31 299 GLY A CA 1
ATOM 2315 C C . GLY A 1 299 ? 18.312 27.594 9.195 1 94.31 299 GLY A C 1
ATOM 2316 O O . GLY A 1 299 ? 17.094 27.594 8.977 1 94.31 299 GLY A O 1
ATOM 2317 N N . PHE A 1 300 ? 18.953 26.531 9.57 1 91.94 300 PHE A N 1
ATOM 2318 C CA . PHE A 1 300 ? 18.266 25.25 9.672 1 91.94 300 PHE A CA 1
ATOM 2319 C C . PHE A 1 300 ? 17.25 25.25 10.805 1 91.94 300 PHE A C 1
ATOM 2321 O O . PHE A 1 300 ? 16.141 24.75 10.664 1 91.94 300 PHE A O 1
ATOM 2328 N N . VAL A 1 301 ? 17.625 25.797 11.898 1 91.94 301 VAL A N 1
ATOM 2329 C CA . VAL A 1 301 ? 16.75 25.859 13.062 1 91.94 301 VAL A CA 1
ATOM 2330 C C . VAL A 1 301 ? 15.5 26.672 12.727 1 91.94 301 VAL A C 1
ATOM 2332 O O . VAL A 1 301 ? 14.391 26.312 13.117 1 91.94 301 VAL A O 1
ATOM 2335 N N . GLN A 1 302 ? 15.695 27.75 12.008 1 94.5 302 GLN A N 1
ATOM 2336 C CA . GLN A 1 302 ? 14.586 28.609 11.586 1 94.5 302 GLN A CA 1
ATOM 2337 C C . GLN A 1 302 ? 13.68 27.875 10.602 1 94.5 302 GLN A C 1
ATOM 2339 O O . GLN A 1 302 ? 12.453 27.906 10.734 1 94.5 302 GLN A O 1
ATOM 2344 N N . MET A 1 303 ? 14.281 27.141 9.68 1 93.38 303 MET A N 1
ATOM 2345 C CA . MET A 1 303 ? 13.531 26.359 8.703 1 93.38 303 MET A CA 1
ATOM 2346 C C . MET A 1 303 ? 12.773 25.219 9.375 1 93.38 303 MET A C 1
ATOM 2348 O O . MET A 1 303 ? 11.695 24.844 8.93 1 93.38 303 MET A O 1
ATOM 2352 N N . ALA A 1 304 ? 13.305 24.719 10.453 1 88.25 304 ALA A N 1
ATOM 2353 C CA . ALA A 1 304 ? 12.711 23.594 11.156 1 88.25 304 ALA A CA 1
ATOM 2354 C C . ALA A 1 304 ? 11.32 23.938 11.68 1 88.25 304 ALA A C 1
ATOM 2356 O O . ALA A 1 304 ? 10.469 23.047 11.828 1 88.25 304 ALA A O 1
ATOM 2357 N N . GLU A 1 305 ? 11.062 25.188 11.883 1 89.19 305 GLU A N 1
ATOM 2358 C CA . GLU A 1 305 ? 9.719 25.594 12.281 1 89.19 305 GLU A CA 1
ATOM 2359 C C . GLU A 1 305 ? 8.695 25.25 11.203 1 89.19 305 GLU A C 1
ATOM 2361 O O . GLU A 1 305 ? 7.609 24.75 11.5 1 89.19 305 GLU A O 1
ATOM 2366 N N . MET A 1 306 ? 9.117 25.516 10.031 1 90.88 306 MET A N 1
ATOM 2367 C CA . MET A 1 306 ? 8.266 25.188 8.891 1 90.88 306 MET A CA 1
ATOM 2368 C C . MET A 1 306 ? 8.148 23.688 8.711 1 90.88 306 MET A C 1
ATOM 2370 O O . MET A 1 306 ? 7.066 23.172 8.422 1 90.88 306 MET A O 1
ATOM 2374 N N . VAL A 1 307 ? 9.195 22.984 8.906 1 87.38 307 VAL A N 1
ATOM 2375 C CA . VAL A 1 307 ? 9.211 21.531 8.758 1 87.38 307 VAL A CA 1
ATOM 2376 C C . VAL A 1 307 ? 8.273 20.906 9.789 1 87.38 307 VAL A C 1
ATOM 2378 O O . VAL A 1 307 ? 7.504 19.984 9.461 1 87.38 307 VAL A O 1
ATOM 2381 N N . ASN A 1 308 ? 8.312 21.359 10.961 1 87.19 308 ASN A N 1
ATOM 2382 C CA . ASN A 1 308 ? 7.465 20.828 12.023 1 87.19 308 ASN A CA 1
ATOM 2383 C C . ASN A 1 308 ? 5.988 21.078 11.734 1 87.19 308 ASN A C 1
ATOM 2385 O O . ASN A 1 308 ? 5.145 20.219 11.992 1 87.19 308 ASN A O 1
ATOM 2389 N N . SER A 1 309 ? 5.742 22.281 11.258 1 89.12 309 SER A N 1
ATOM 2390 C CA . SER A 1 309 ? 4.371 22.578 10.859 1 89.12 309 SER A CA 1
ATOM 2391 C C . SER A 1 309 ? 3.904 21.672 9.734 1 89.12 309 SER A C 1
ATOM 2393 O O . SER A 1 309 ? 2.742 21.266 9.695 1 89.12 309 SER A O 1
ATOM 2395 N N . SER A 1 310 ? 4.793 21.422 8.852 1 91.25 310 SER A N 1
ATOM 2396 C CA . SER A 1 310 ? 4.477 20.562 7.719 1 91.25 310 SER A CA 1
ATOM 2397 C C . SER A 1 310 ? 4.25 19.109 8.172 1 91.25 310 SER A C 1
ATOM 2399 O O . SER A 1 310 ? 3.402 18.406 7.617 1 91.25 310 SER A O 1
ATOM 2401 N N . ARG A 1 311 ? 5.027 18.672 9.109 1 92.31 311 ARG A N 1
ATOM 2402 C CA . ARG A 1 311 ? 4.836 17.328 9.656 1 92.31 311 ARG A CA 1
ATOM 2403 C C . ARG A 1 311 ? 3.455 17.188 10.281 1 92.31 311 ARG A C 1
ATOM 2405 O O . ARG A 1 311 ? 2.783 16.172 10.086 1 92.31 311 ARG A O 1
ATOM 2412 N N . LEU A 1 312 ? 3.107 18.203 11.047 1 93.5 312 LEU A N 1
ATOM 2413 C CA . LEU A 1 312 ? 1.781 18.188 11.648 1 93.5 312 LEU A CA 1
ATOM 2414 C C . LEU A 1 312 ? 0.694 18.141 10.586 1 93.5 312 LEU A C 1
ATOM 2416 O O . LEU A 1 312 ? -0.23 17.328 10.664 1 93.5 312 LEU A O 1
ATOM 2420 N N . SER A 1 313 ? 0.851 18.969 9.602 1 94.44 313 SER A N 1
ATOM 2421 C CA . SER A 1 313 ? -0.105 19.016 8.5 1 94.44 313 SER A CA 1
ATOM 2422 C C . SER A 1 313 ? -0.164 17.672 7.777 1 94.44 313 SER A C 1
ATOM 2424 O O . SER A 1 313 ? -1.24 17.219 7.371 1 94.44 313 SER A O 1
ATOM 2426 N N . ASN A 1 314 ? 0.983 17.062 7.602 1 96.06 314 ASN A N 1
ATOM 2427 C CA . ASN A 1 314 ? 1.044 15.766 6.953 1 96.06 314 ASN A CA 1
ATOM 2428 C C . ASN A 1 314 ? 0.239 14.719 7.719 1 96.06 314 ASN A C 1
ATOM 2430 O O . ASN A 1 314 ? -0.432 13.875 7.113 1 96.06 314 ASN A O 1
ATOM 2434 N N . GLY A 1 315 ? 0.347 14.75 9.062 1 97.62 315 GLY A N 1
ATOM 2435 C CA . GLY A 1 315 ? -0.462 13.867 9.891 1 97.62 315 GLY A CA 1
ATOM 2436 C C . GLY A 1 315 ? -1.953 14.086 9.711 1 97.62 315 GLY A C 1
ATOM 2437 O O . GLY A 1 315 ? -2.715 13.125 9.578 1 97.62 315 GLY A O 1
ATOM 2438 N N . VAL A 1 316 ? -2.354 15.328 9.633 1 98.06 316 VAL A N 1
ATOM 2439 C CA . VAL A 1 316 ? -3.76 15.68 9.477 1 98.06 316 VAL A CA 1
ATOM 2440 C C . VAL A 1 316 ? -4.246 15.273 8.086 1 98.06 316 VAL A C 1
ATOM 2442 O O . VAL A 1 316 ? -5.336 14.727 7.938 1 98.06 316 VAL A O 1
ATOM 2445 N N . LYS A 1 317 ? -3.447 15.555 7.066 1 98.25 317 LYS A N 1
ATOM 2446 C CA . LYS A 1 317 ? -3.818 15.203 5.699 1 98.25 317 LYS A CA 1
ATOM 2447 C C . LYS A 1 317 ? -3.939 13.688 5.531 1 98.25 317 LYS A C 1
ATOM 2449 O O . LYS A 1 317 ? -4.801 13.211 4.789 1 98.25 317 LYS A O 1
ATOM 2454 N N . SER A 1 318 ? -3.045 12.945 6.191 1 98.62 318 SER A N 1
ATOM 2455 C CA . SER A 1 318 ? -3.143 11.492 6.148 1 98.62 318 SER A CA 1
ATOM 2456 C C . SER A 1 318 ? -4.398 11 6.863 1 98.62 318 SER A C 1
ATOM 2458 O O . SER A 1 318 ? -4.996 10 6.457 1 98.62 318 SER A O 1
ATOM 2460 N N . THR A 1 319 ? -4.777 11.68 7.957 1 98.75 319 THR A N 1
ATOM 2461 C CA . THR A 1 319 ? -6.051 11.406 8.617 1 98.75 319 THR A CA 1
ATOM 2462 C C . THR A 1 319 ? -7.215 11.617 7.66 1 98.75 319 THR A C 1
ATOM 2464 O O . THR A 1 319 ? -8.148 10.812 7.625 1 98.75 319 THR A O 1
ATOM 2467 N N . ALA A 1 320 ? -7.156 12.656 6.875 1 98.88 320 ALA A N 1
ATOM 2468 C CA . ALA A 1 320 ? -8.188 12.961 5.891 1 98.88 320 ALA A CA 1
ATOM 2469 C C . ALA A 1 320 ? -8.297 11.844 4.852 1 98.88 320 ALA A C 1
ATOM 2471 O O . ALA A 1 320 ? -9.406 11.461 4.457 1 98.88 320 ALA A O 1
ATOM 2472 N N . LEU A 1 321 ? -7.152 11.336 4.375 1 98.75 321 LEU A N 1
ATOM 2473 C CA . LEU A 1 321 ? -7.148 10.234 3.42 1 98.75 321 LEU A CA 1
ATOM 2474 C C . LEU A 1 321 ? -7.844 9.008 4 1 98.75 321 LEU A C 1
ATOM 2476 O O . LEU A 1 321 ? -8.625 8.352 3.312 1 98.75 321 LEU A O 1
ATOM 2480 N N . MET A 1 322 ? -7.52 8.711 5.277 1 98.88 322 MET A N 1
ATOM 2481 C CA . MET A 1 322 ? -8.133 7.555 5.918 1 98.88 322 MET A CA 1
ATOM 2482 C C . MET A 1 322 ? -9.641 7.746 6.047 1 98.88 322 MET A C 1
ATOM 2484 O O . MET A 1 322 ? -10.406 6.801 5.844 1 98.88 322 MET A O 1
ATOM 2488 N N . ARG A 1 323 ? -10.086 8.969 6.375 1 98.88 323 ARG A N 1
ATOM 2489 C CA . ARG A 1 323 ? -11.516 9.227 6.492 1 98.88 323 ARG A CA 1
ATOM 2490 C C . ARG A 1 323 ? -12.211 9.055 5.145 1 98.88 323 ARG A C 1
ATOM 2492 O O . ARG A 1 323 ? -13.297 8.477 5.07 1 98.88 323 ARG A O 1
ATOM 2499 N N . ARG A 1 324 ? -11.617 9.586 4.086 1 98.75 324 ARG A N 1
ATOM 2500 C CA . ARG A 1 324 ? -12.164 9.398 2.748 1 98.75 324 ARG A CA 1
ATOM 2501 C C . ARG A 1 324 ? -12.266 7.914 2.4 1 98.75 324 ARG A C 1
ATOM 2503 O O . ARG A 1 324 ? -13.266 7.469 1.833 1 98.75 324 ARG A O 1
ATOM 2510 N N . ALA A 1 325 ? -11.242 7.188 2.699 1 98.75 325 ALA A N 1
ATOM 2511 C CA . ALA A 1 325 ? -11.234 5.742 2.48 1 98.75 325 ALA A CA 1
ATOM 2512 C C . ALA A 1 325 ? -12.359 5.066 3.256 1 98.75 325 ALA A C 1
ATOM 2514 O O . ALA A 1 325 ? -13.016 4.156 2.744 1 98.75 325 ALA A O 1
ATOM 2515 N N . TRP A 1 326 ? -12.555 5.5 4.5 1 98.56 326 TRP A N 1
ATOM 2516 C CA . TRP A 1 326 ? -13.648 4.977 5.305 1 98.56 326 TRP A CA 1
ATOM 2517 C C . TRP A 1 326 ? -14.992 5.25 4.637 1 98.56 326 TRP A C 1
ATOM 2519 O O . TRP A 1 326 ? -15.836 4.355 4.535 1 98.56 326 TRP A O 1
ATOM 2529 N N . HIS A 1 327 ? -15.234 6.516 4.188 1 98.38 327 HIS A N 1
ATOM 2530 C CA . HIS A 1 327 ? -16.484 6.855 3.514 1 98.38 327 HIS A CA 1
ATOM 2531 C C . HIS A 1 327 ? -16.734 5.93 2.33 1 98.38 327 HIS A C 1
ATOM 2533 O O . HIS A 1 327 ? -17.859 5.461 2.133 1 98.38 327 HIS A O 1
ATOM 2539 N N . ASP A 1 328 ? -15.703 5.664 1.59 1 97.38 328 ASP A N 1
ATOM 2540 C CA . ASP A 1 328 ? -15.836 4.793 0.426 1 97.38 328 ASP A CA 1
ATOM 2541 C C . ASP A 1 328 ? -16.172 3.363 0.845 1 97.38 328 ASP A C 1
ATOM 2543 O O . ASP A 1 328 ? -17.094 2.75 0.309 1 97.38 328 ASP A O 1
ATOM 2547 N N . ALA A 1 329 ? -15.445 2.824 1.778 1 97.81 329 ALA A N 1
ATOM 2548 C CA . ALA A 1 329 ? -15.609 1.443 2.225 1 97.81 329 ALA A CA 1
ATOM 2549 C C . ALA A 1 329 ? -17 1.216 2.807 1 97.81 329 ALA A C 1
ATOM 2551 O O . ALA A 1 329 ? -17.656 0.219 2.494 1 97.81 329 ALA A O 1
ATOM 2552 N N . ILE A 1 330 ? -17.422 2.17 3.678 1 97.5 330 ILE A N 1
ATOM 2553 C CA . ILE A 1 330 ? -18.688 1.985 4.355 1 97.5 330 ILE A CA 1
ATOM 2554 C C . ILE A 1 330 ? -19.844 2.15 3.357 1 97.5 330 ILE A C 1
ATOM 2556 O O . ILE A 1 330 ? -20.875 1.487 3.473 1 97.5 330 ILE A O 1
ATOM 2560 N N . THR A 1 331 ? -19.703 3.051 2.367 1 96.69 331 THR A N 1
ATOM 2561 C CA . THR A 1 331 ? -20.703 3.215 1.314 1 96.69 331 THR A CA 1
ATOM 2562 C C . THR A 1 331 ? -20.859 1.926 0.512 1 96.69 331 THR A C 1
ATOM 2564 O O . THR A 1 331 ? -21.969 1.481 0.253 1 96.69 331 THR A O 1
ATOM 2567 N N . VAL A 1 332 ? -19.797 1.3 0.174 1 94.75 332 VAL A N 1
ATOM 2568 C CA . VAL A 1 332 ? -19.828 0.035 -0.553 1 94.75 332 VAL A CA 1
ATOM 2569 C C . VAL A 1 332 ? -20.469 -1.045 0.317 1 94.75 332 VAL A C 1
ATOM 2571 O O . VAL A 1 332 ? -21.344 -1.777 -0.138 1 94.75 332 VAL A O 1
ATOM 2574 N N . ALA A 1 333 ? -20.031 -1.131 1.526 1 95.81 333 ALA A N 1
ATOM 2575 C CA . ALA A 1 333 ? -20.469 -2.193 2.422 1 95.81 333 ALA A CA 1
ATOM 2576 C C . ALA A 1 333 ? -21.984 -2.098 2.672 1 95.81 333 ALA A C 1
ATOM 2578 O O . ALA A 1 333 ? -22.656 -3.117 2.779 1 95.81 333 ALA A O 1
ATOM 2579 N N . ARG A 1 334 ? -22.516 -0.877 2.748 1 95.88 334 ARG A N 1
ATOM 2580 C CA . ARG A 1 334 ? -23.922 -0.67 3.086 1 95.88 334 ARG A CA 1
ATOM 2581 C C . ARG A 1 334 ? -24.812 -0.845 1.858 1 95.88 334 ARG A C 1
ATOM 2583 O O . ARG A 1 334 ? -26.016 -1.093 1.986 1 95.88 334 ARG A O 1
ATOM 2590 N N . ASN A 1 335 ? -24.219 -0.759 0.635 1 93.44 335 ASN A N 1
ATOM 2591 C CA . ASN A 1 335 ? -25.078 -0.621 -0.53 1 93.44 335 ASN A CA 1
ATOM 2592 C C . ASN A 1 335 ? -24.844 -1.738 -1.542 1 93.44 335 ASN A C 1
ATOM 2594 O O . ASN A 1 335 ? -25.562 -1.84 -2.539 1 93.44 335 ASN A O 1
ATOM 2598 N N . ARG A 1 336 ? -23.922 -2.588 -1.347 1 90.06 336 ARG A N 1
ATOM 2599 C CA . ARG A 1 336 ? -23.656 -3.693 -2.264 1 90.06 336 ARG A CA 1
ATOM 2600 C C . ARG A 1 336 ? -24.062 -5.027 -1.641 1 90.06 336 ARG A C 1
ATOM 2602 O O . ARG A 1 336 ? -23.812 -5.266 -0.458 1 90.06 336 ARG A O 1
ATOM 2609 N N . VAL A 1 337 ? -24.703 -5.867 -2.406 1 88.81 337 VAL A N 1
ATOM 2610 C CA . VAL A 1 337 ? -25.156 -7.184 -1.967 1 88.81 337 VAL A CA 1
ATOM 2611 C C . VAL A 1 337 ? -24.359 -8.266 -2.682 1 88.81 337 VAL A C 1
ATOM 2613 O O . VAL A 1 337 ? -24.219 -8.242 -3.908 1 88.81 337 VAL A O 1
ATOM 2616 N N . VAL A 1 338 ? -23.766 -9.148 -1.925 1 83.44 338 VAL A N 1
ATOM 2617 C CA . VAL A 1 338 ? -23.109 -10.352 -2.424 1 83.44 338 VAL A CA 1
ATOM 2618 C C . VAL A 1 338 ? -23.562 -11.562 -1.599 1 83.44 338 VAL A C 1
ATOM 2620 O O . VAL A 1 338 ? -23.75 -11.453 -0.386 1 83.44 338 VAL A O 1
ATOM 2623 N N . PHE A 1 339 ? -23.75 -12.719 -2.254 1 85.44 339 PHE A N 1
ATOM 2624 C CA . PHE A 1 339 ? -24.188 -13.953 -1.619 1 85.44 339 PHE A CA 1
ATOM 2625 C C . PHE A 1 339 ? -25.5 -13.734 -0.858 1 85.44 339 PHE A C 1
ATOM 2627 O O . PHE A 1 339 ? -25.672 -14.25 0.247 1 85.44 339 PHE A O 1
ATOM 2634 N N . GLY A 1 340 ? -26.312 -12.812 -1.317 1 86.81 340 GLY A N 1
ATOM 2635 C CA . GLY A 1 340 ? -27.656 -12.594 -0.807 1 86.81 340 GLY A CA 1
ATOM 2636 C C . GLY A 1 340 ? -27.688 -11.641 0.376 1 86.81 340 GLY A C 1
ATOM 2637 O O . GLY A 1 340 ? -28.766 -11.375 0.927 1 86.81 340 GLY A O 1
ATOM 2638 N N . GLN A 1 341 ? -26.547 -11.094 0.815 1 91.62 341 GLN A N 1
ATOM 2639 C CA . GLN A 1 341 ? -26.453 -10.203 1.964 1 91.62 341 GLN A CA 1
ATOM 2640 C C . GLN A 1 341 ? -25.656 -8.945 1.628 1 91.62 341 GLN A C 1
ATOM 2642 O O . GLN A 1 341 ? -24.781 -8.977 0.765 1 91.62 341 GLN A O 1
ATOM 2647 N N . ARG A 1 342 ? -26.078 -7.793 2.332 1 93.44 342 ARG A N 1
ATOM 2648 C CA . ARG A 1 342 ? -25.188 -6.641 2.227 1 93.44 342 ARG A CA 1
ATOM 2649 C C . ARG A 1 342 ? -23.812 -6.957 2.787 1 93.44 342 ARG A C 1
ATOM 2651 O O . ARG A 1 342 ? -23.688 -7.695 3.766 1 93.44 342 ARG A O 1
ATOM 2658 N N . ILE A 1 343 ? -22.781 -6.406 2.199 1 92.88 343 ILE A N 1
ATOM 2659 C CA . ILE A 1 343 ? -21.391 -6.656 2.613 1 92.88 343 ILE A CA 1
ATOM 2660 C C . ILE A 1 343 ? -21.234 -6.309 4.09 1 92.88 343 ILE A C 1
ATOM 2662 O O . ILE A 1 343 ? -20.531 -7.008 4.824 1 92.88 343 ILE A O 1
ATOM 2666 N N . ILE A 1 344 ? -21.953 -5.262 4.652 1 95.75 344 ILE A N 1
ATOM 2667 C CA . ILE A 1 344 ? -21.828 -4.801 6.031 1 95.75 344 ILE A CA 1
ATOM 2668 C C . ILE A 1 344 ? -22.391 -5.852 6.984 1 95.75 344 ILE A C 1
ATOM 2670 O O . ILE A 1 344 ? -22.156 -5.797 8.188 1 95.75 344 ILE A O 1
ATOM 2674 N N . ASP A 1 345 ? -23.109 -6.84 6.473 1 94.38 345 ASP A N 1
ATOM 2675 C CA . ASP A 1 345 ? -23.734 -7.855 7.312 1 94.38 345 ASP A CA 1
ATOM 2676 C C . ASP A 1 345 ? -22.891 -9.117 7.383 1 94.38 345 ASP A C 1
ATOM 2678 O O . ASP A 1 345 ? -23.203 -10.047 8.125 1 94.38 345 ASP A O 1
ATOM 2682 N N . LEU A 1 346 ? -21.859 -9.195 6.609 1 92.25 346 LEU A N 1
ATOM 2683 C CA . LEU A 1 346 ? -20.953 -10.344 6.605 1 92.25 346 LEU A CA 1
ATOM 2684 C C . LEU A 1 346 ? -19.906 -10.219 7.707 1 92.25 346 LEU A C 1
ATOM 2686 O O . LEU A 1 346 ? -19.266 -9.172 7.836 1 92.25 346 LEU A O 1
ATOM 2690 N N . PRO A 1 347 ? -19.672 -11.273 8.5 1 91.94 347 PRO A N 1
ATOM 2691 C CA . PRO A 1 347 ? -18.797 -11.18 9.68 1 91.94 347 PRO A CA 1
ATOM 2692 C C . PRO A 1 347 ? -17.375 -10.742 9.328 1 91.94 347 PRO A C 1
ATOM 2694 O O . PRO A 1 347 ? -16.812 -9.875 10.008 1 91.94 347 PRO A O 1
ATOM 2697 N N . LEU A 1 348 ? -16.781 -11.273 8.359 1 92.62 348 LEU A N 1
ATOM 2698 C CA . LEU A 1 348 ? -15.406 -10.93 8 1 92.62 348 LEU A CA 1
ATOM 2699 C C . LEU A 1 348 ? -15.328 -9.508 7.461 1 92.62 348 LEU A C 1
ATOM 2701 O O . LEU A 1 348 ? -14.328 -8.82 7.676 1 92.62 348 LEU A O 1
ATOM 2705 N N . ALA A 1 349 ? -16.375 -9.125 6.676 1 93.81 349 ALA A N 1
ATOM 2706 C CA . ALA A 1 349 ? -16.406 -7.75 6.191 1 93.81 349 ALA A CA 1
ATOM 2707 C C . ALA A 1 349 ? -16.469 -6.762 7.352 1 93.81 349 ALA A C 1
ATOM 2709 O O . ALA A 1 349 ? -15.82 -5.711 7.316 1 93.81 349 ALA A O 1
ATOM 2710 N N . ARG A 1 350 ? -17.25 -7.086 8.336 1 94.75 350 ARG A N 1
ATOM 2711 C CA . ARG A 1 350 ? -17.375 -6.227 9.508 1 94.75 350 ARG A CA 1
ATOM 2712 C C . ARG A 1 350 ? -16.031 -6.082 10.227 1 94.75 350 ARG A C 1
ATOM 2714 O O . ARG A 1 350 ? -15.664 -4.988 10.656 1 94.75 350 ARG A O 1
ATOM 2721 N N . ARG A 1 351 ? -15.312 -7.199 10.336 1 94.69 351 ARG A N 1
ATOM 2722 C CA . ARG A 1 351 ? -13.977 -7.156 1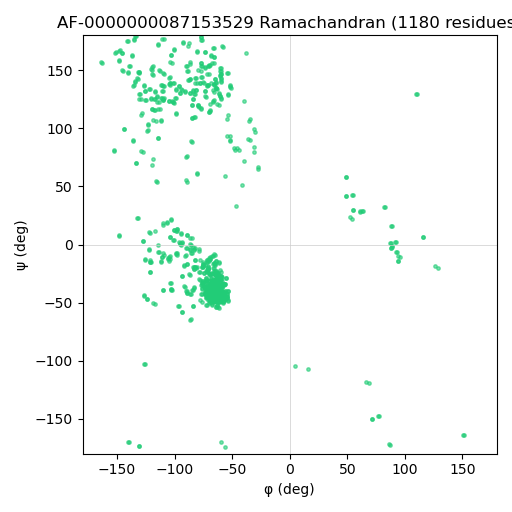0.922 1 94.69 351 ARG A CA 1
ATOM 2723 C C . ARG A 1 351 ? -13.055 -6.238 10.125 1 94.69 351 ARG A C 1
ATOM 2725 O O . ARG A 1 351 ? -12.297 -5.461 10.703 1 94.69 351 ARG A O 1
ATOM 2732 N N . GLN A 1 352 ? -13.125 -6.309 8.812 1 95.25 352 GLN A N 1
ATOM 2733 C CA . GLN A 1 352 ? -12.281 -5.477 7.969 1 95.25 352 GLN A CA 1
ATOM 2734 C C . GLN A 1 352 ? -12.664 -4.004 8.086 1 95.25 352 GLN A C 1
ATOM 2736 O O . GLN A 1 352 ? -11.797 -3.125 8.047 1 95.25 352 GLN A O 1
ATOM 2741 N N . LEU A 1 353 ? -13.938 -3.742 8.219 1 97.75 353 LEU A N 1
ATOM 2742 C CA . LEU A 1 353 ? -14.398 -2.371 8.414 1 97.75 353 LEU A CA 1
ATOM 2743 C C . LEU A 1 353 ? -13.836 -1.795 9.711 1 97.75 353 LEU A C 1
ATOM 2745 O O . LEU A 1 353 ? -13.453 -0.623 9.758 1 97.75 353 LEU A O 1
ATOM 2749 N N . MET A 1 354 ? -13.727 -2.637 10.766 1 97.19 354 MET A N 1
ATOM 2750 C CA . MET A 1 354 ? -13.164 -2.17 12.023 1 97.19 354 MET A CA 1
ATOM 2751 C C . MET A 1 354 ? -11.688 -1.841 11.875 1 97.19 354 MET A C 1
ATOM 2753 O O . MET A 1 354 ? -11.18 -0.919 12.516 1 97.19 354 MET A O 1
ATOM 2757 N N . LYS A 1 355 ? -11.031 -2.615 11.008 1 97.19 355 LYS A N 1
ATOM 2758 C CA . LYS A 1 355 ? -9.609 -2.379 10.773 1 97.19 355 LYS A CA 1
ATOM 2759 C C . LYS A 1 355 ? -9.398 -1.09 9.984 1 97.19 355 LYS A C 1
ATOM 2761 O O . LYS A 1 355 ? -8.297 -0.537 9.977 1 97.19 355 LYS A O 1
ATOM 2766 N N . ILE A 1 356 ? -10.391 -0.575 9.32 1 98.56 356 ILE A N 1
ATOM 2767 C CA . ILE A 1 356 ? -10.336 0.705 8.625 1 98.56 356 ILE A CA 1
ATOM 2768 C C . ILE A 1 356 ? -10.75 1.828 9.578 1 98.56 356 ILE A C 1
ATOM 2770 O O . ILE A 1 356 ? -10.062 2.85 9.672 1 98.56 356 ILE A O 1
ATOM 2774 N N . LEU A 1 357 ? -11.758 1.606 10.352 1 98.69 357 LEU A N 1
ATOM 2775 C CA . LEU A 1 357 ? -12.352 2.633 11.203 1 98.69 357 LEU A CA 1
ATOM 2776 C C . LEU A 1 357 ? -11.422 2.988 12.352 1 98.69 357 LEU A C 1
ATOM 2778 O O . LEU A 1 357 ? -11.234 4.164 12.664 1 98.69 357 LEU A O 1
ATOM 2782 N N . LEU A 1 358 ? -10.836 2.01 12.969 1 98.56 358 LEU A N 1
ATOM 2783 C CA . LEU A 1 358 ? -10.094 2.221 14.203 1 98.56 358 LEU A CA 1
ATOM 2784 C C . LEU A 1 358 ? -8.906 3.152 13.977 1 98.56 358 LEU A C 1
ATOM 2786 O O . LEU A 1 358 ? -8.781 4.184 14.641 1 98.56 358 LEU A O 1
ATOM 2790 N N . PRO A 1 359 ? -8.023 2.842 13.008 1 98.88 359 PRO A N 1
ATOM 2791 C CA . PRO A 1 359 ? -6.93 3.787 12.797 1 98.88 359 PRO A CA 1
ATOM 2792 C C . PRO A 1 359 ? -7.414 5.16 12.336 1 98.88 359 PRO A C 1
ATOM 2794 O O . PRO A 1 359 ? -6.793 6.18 12.656 1 98.88 359 PRO A O 1
ATOM 2797 N N . THR A 1 360 ? -8.516 5.234 11.617 1 98.88 360 THR A N 1
ATOM 2798 C CA . THR A 1 360 ? -9.07 6.496 11.156 1 98.88 360 THR A CA 1
ATOM 2799 C C . THR A 1 360 ? -9.477 7.375 12.336 1 98.88 360 THR A C 1
ATOM 2801 O O . THR A 1 360 ? -9.148 8.562 12.375 1 98.88 360 THR A O 1
ATOM 2804 N N . GLU A 1 361 ? -10.086 6.762 13.32 1 98.88 361 GLU A N 1
ATOM 2805 C CA . GLU A 1 361 ? -10.555 7.508 14.484 1 98.88 361 GLU A CA 1
ATOM 2806 C C . GLU A 1 361 ? -9.398 7.852 15.414 1 98.88 361 GLU A C 1
ATOM 2808 O O . GLU A 1 361 ? -9.406 8.898 16.062 1 98.88 361 GLU A O 1
ATOM 2813 N N . GLN A 1 362 ? -8.414 6.922 15.5 1 98.88 362 GLN A N 1
ATOM 2814 C CA . GLN A 1 362 ? -7.203 7.25 16.25 1 98.88 362 GLN A CA 1
ATOM 2815 C C . GLN A 1 362 ? -6.547 8.516 15.695 1 98.88 362 GLN A C 1
ATOM 2817 O O . GLN A 1 362 ? -6.188 9.414 16.453 1 98.88 362 GLN A O 1
ATOM 2822 N N . ALA A 1 363 ? -6.445 8.547 14.398 1 98.88 363 ALA A N 1
ATOM 2823 C CA . ALA A 1 363 ? -5.762 9.672 13.758 1 98.88 363 ALA A CA 1
ATOM 2824 C C . ALA A 1 363 ? -6.539 10.969 13.953 1 98.88 363 ALA A C 1
ATOM 2826 O O . ALA A 1 363 ? -5.945 12.031 14.148 1 98.88 363 ALA A O 1
ATOM 2827 N N . LEU A 1 364 ? -7.844 10.859 13.852 1 98.81 364 LEU A N 1
ATOM 2828 C CA . LEU A 1 364 ? -8.664 12.047 14.078 1 98.81 364 LEU A CA 1
ATOM 2829 C C . LEU A 1 364 ? -8.445 12.602 15.477 1 98.81 364 LEU A C 1
ATOM 2831 O O . LEU A 1 364 ? -8.18 13.789 15.648 1 98.81 364 LEU A O 1
ATOM 2835 N N . SER A 1 365 ? -8.508 11.758 16.469 1 98.75 365 SER A N 1
ATOM 2836 C CA . SER A 1 365 ? -8.328 12.172 17.859 1 98.75 365 SER A CA 1
ATOM 2837 C C . SER A 1 365 ? -6.934 12.75 18.078 1 98.75 365 SER A C 1
ATOM 2839 O O . SER A 1 365 ? -6.785 13.789 18.734 1 98.75 365 SER A O 1
ATOM 2841 N N . MET A 1 366 ? -5.949 12.07 17.531 1 98.69 366 MET A N 1
ATOM 2842 C CA . MET A 1 366 ? -4.574 12.523 17.703 1 98.69 366 MET A CA 1
ATOM 2843 C C . MET A 1 366 ? -4.34 13.852 17 1 98.69 366 MET A C 1
ATOM 2845 O O . MET A 1 366 ? -3.553 14.68 17.469 1 98.69 366 MET A O 1
ATOM 2849 N N . SER A 1 367 ? -5.012 14.055 15.875 1 98.19 367 SER A N 1
ATOM 2850 C CA . SER A 1 367 ? -4.914 15.328 15.172 1 98.19 367 SER A CA 1
ATOM 2851 C C . SER A 1 367 ? -5.449 16.469 16.031 1 98.19 367 SER A C 1
ATOM 2853 O O . SER A 1 367 ? -4.832 17.531 16.109 1 98.19 367 SER A O 1
ATOM 2855 N N . PHE A 1 368 ? -6.539 16.266 16.719 1 96.88 368 PHE A N 1
ATOM 2856 C CA . PHE A 1 368 ? -7.129 17.297 17.547 1 96.88 368 PHE A CA 1
ATOM 2857 C C . PHE A 1 368 ? -6.301 17.516 18.812 1 96.88 368 PHE A C 1
ATOM 2859 O O . PHE A 1 368 ? -6.148 18.656 19.281 1 96.88 368 PHE A O 1
ATOM 2866 N N . LEU A 1 369 ? -5.766 16.406 19.328 1 96.38 369 LEU A N 1
ATOM 2867 C CA . LEU A 1 369 ? -4.887 16.516 20.5 1 96.38 369 LEU A CA 1
ATOM 2868 C C . LEU A 1 369 ? -3.662 17.359 20.172 1 96.38 369 LEU A C 1
ATOM 2870 O O . LEU A 1 369 ? -3.256 18.203 20.984 1 96.38 369 LEU A O 1
ATOM 2874 N N . THR A 1 370 ? -3.127 17.156 19.031 1 97.38 370 THR A N 1
ATOM 2875 C CA . THR A 1 370 ? -1.93 17.891 18.625 1 97.38 370 THR A CA 1
ATOM 2876 C C . THR A 1 370 ? -2.26 19.344 18.312 1 97.38 370 THR A C 1
ATOM 2878 O O . THR A 1 370 ? -1.489 20.25 18.641 1 97.38 370 THR A O 1
ATOM 2881 N N . ALA A 1 371 ? -3.398 19.594 17.688 1 95.81 371 ALA A N 1
ATOM 2882 C CA . ALA A 1 371 ? -3.832 20.953 17.391 1 95.81 371 ALA A CA 1
ATOM 2883 C C . ALA A 1 371 ? -4.055 21.75 18.672 1 95.81 371 ALA A C 1
ATOM 2885 O O . ALA A 1 371 ? -3.66 22.906 18.766 1 95.81 371 ALA A O 1
ATOM 2886 N N . ASP A 1 372 ? -4.668 21.109 19.625 1 95.38 372 ASP A N 1
ATOM 2887 C CA . ASP A 1 372 ? -4.898 21.75 20.922 1 95.38 372 ASP A CA 1
ATOM 2888 C C . ASP A 1 372 ? -3.582 22.109 21.609 1 95.38 372 ASP A C 1
ATOM 2890 O O . ASP A 1 372 ? -3.441 23.219 22.141 1 95.38 372 ASP A O 1
ATOM 2894 N N . ALA A 1 373 ? -2.668 21.188 21.578 1 96.56 373 ALA A N 1
ATOM 2895 C CA . ALA A 1 373 ? -1.35 21.438 22.156 1 96.56 373 ALA A CA 1
ATOM 2896 C C . ALA A 1 373 ? -0.665 22.609 21.469 1 96.56 373 ALA A C 1
ATOM 2898 O O . ALA A 1 373 ? -0.032 23.438 22.125 1 96.56 373 ALA A O 1
ATOM 2899 N N . LEU A 1 374 ? -0.804 22.672 20.188 1 95.69 374 LEU A N 1
ATOM 2900 C CA . LEU A 1 374 ? -0.184 23.766 19.438 1 95.69 374 LEU A CA 1
ATOM 2901 C C . LEU A 1 374 ? -0.831 25.109 19.781 1 95.69 374 LEU A C 1
ATOM 2903 O O . LEU A 1 374 ? -0.138 26.109 19.938 1 95.69 374 LEU A O 1
ATOM 2907 N N . ASP A 1 375 ? -2.135 25.141 19.891 1 95.12 375 ASP A N 1
ATOM 2908 C CA . ASP A 1 375 ? -2.842 26.359 20.297 1 95.12 375 ASP A CA 1
ATOM 2909 C C . ASP A 1 375 ? -2.369 26.844 21.656 1 95.12 375 ASP A C 1
ATOM 2911 O O . ASP A 1 375 ? -2.096 28.031 21.844 1 95.12 375 ASP A O 1
ATOM 2915 N N . ARG A 1 376 ? -2.205 25.969 22.609 1 95.56 376 ARG A N 1
ATOM 2916 C CA . ARG A 1 376 ? -1.758 26.312 23.953 1 95.56 376 ARG A CA 1
ATOM 2917 C C . ARG A 1 376 ? -0.303 26.781 23.938 1 95.56 376 ARG A C 1
ATOM 2919 O O . ARG A 1 376 ? 0.066 27.703 24.672 1 95.56 376 ARG A O 1
ATOM 2926 N N . ALA A 1 377 ? 0.455 26.062 23.141 1 95.06 377 ALA A N 1
ATOM 2927 C CA . ALA A 1 377 ? 1.858 26.453 23.031 1 95.06 377 ALA A CA 1
ATOM 2928 C C . ALA A 1 377 ? 1.992 27.859 22.469 1 95.06 377 ALA A C 1
ATOM 2930 O O . ALA A 1 377 ? 2.797 28.656 22.953 1 95.06 377 ALA A O 1
ATOM 2931 N N . GLU A 1 378 ? 1.26 28.172 21.453 1 91.31 378 GLU A N 1
ATOM 2932 C CA . GLU A 1 378 ? 1.292 29.484 20.812 1 91.31 378 GLU A CA 1
ATOM 2933 C C . GLU A 1 378 ? 0.762 30.562 21.766 1 91.31 378 GLU A C 1
ATOM 2935 O O . GLU A 1 378 ? 1.13 31.734 21.641 1 91.31 378 GLU A O 1
ATOM 2940 N N . ALA A 1 379 ? -0.071 30.125 22.719 1 93.69 379 ALA A N 1
ATOM 2941 C CA . ALA A 1 379 ? -0.59 31.047 23.734 1 93.69 379 ALA A CA 1
ATOM 2942 C C . ALA A 1 379 ? 0.398 31.219 24.875 1 93.69 379 ALA A C 1
ATOM 2944 O O . ALA A 1 379 ? 0.116 31.922 25.844 1 93.69 379 ALA A O 1
ATOM 2945 N N . GLY A 1 380 ? 1.5 30.484 24.875 1 93.81 380 GLY A N 1
ATOM 2946 C CA . GLY A 1 380 ? 2.578 30.75 25.812 1 93.81 380 GLY A CA 1
ATOM 2947 C C . GLY A 1 380 ? 2.818 29.625 26.797 1 93.81 380 GLY A C 1
ATOM 2948 O O . GLY A 1 380 ? 3.695 29.719 27.656 1 93.81 380 GLY A O 1
ATOM 2949 N N . SER A 1 381 ? 2.156 28.516 26.625 1 96.06 381 SER A N 1
ATOM 2950 C CA . SER A 1 381 ? 2.326 27.391 27.547 1 96.06 381 SER A CA 1
ATOM 2951 C C . SER A 1 381 ? 3.594 26.609 27.234 1 96.06 381 SER A C 1
ATOM 2953 O O . SER A 1 381 ? 3.697 25.969 26.172 1 96.06 381 SER A O 1
ATOM 2955 N N . GLN A 1 382 ? 4.469 26.531 28.156 1 94.62 382 GLN A N 1
ATOM 2956 C CA . GLN A 1 382 ? 5.719 25.797 27.984 1 94.62 382 GLN A CA 1
ATOM 2957 C C . GLN A 1 382 ? 5.48 24.297 28.016 1 94.62 382 GLN A C 1
ATOM 2959 O O . GLN A 1 382 ? 6.125 23.547 27.266 1 94.62 382 GLN A O 1
ATOM 2964 N N . ASP A 1 383 ? 4.543 23.922 28.844 1 94.44 383 ASP A N 1
ATOM 2965 C CA . ASP A 1 383 ? 4.199 22.5 28.906 1 94.44 383 ASP A CA 1
ATOM 2966 C C . ASP A 1 383 ? 3.615 22.016 27.594 1 94.44 383 ASP A C 1
ATOM 2968 O O . ASP A 1 383 ? 3.916 20.906 27.141 1 94.44 383 ASP A O 1
ATOM 2972 N N . ALA A 1 384 ? 2.828 22.844 27.031 1 96.31 384 ALA A N 1
ATOM 2973 C CA . ALA A 1 384 ? 2.227 22.484 25.75 1 96.31 384 ALA A CA 1
ATOM 2974 C C . ALA A 1 384 ? 3.277 22.453 24.641 1 96.31 384 ALA A C 1
ATOM 2976 O O . ALA A 1 384 ? 3.188 21.625 23.719 1 96.31 384 ALA A O 1
ATOM 2977 N N . ALA A 1 385 ? 4.203 23.344 24.719 1 95.06 385 ALA A N 1
ATOM 2978 C CA . ALA A 1 385 ? 5.297 23.328 23.75 1 95.06 385 ALA A CA 1
ATOM 2979 C C . ALA A 1 385 ? 6.09 22.031 23.844 1 95.06 385 ALA A C 1
ATOM 2981 O O . ALA A 1 385 ? 6.465 21.453 22.812 1 95.06 385 ALA A O 1
ATOM 2982 N N . ALA A 1 386 ? 6.332 21.625 25.047 1 95.38 386 ALA A N 1
ATOM 2983 C CA . ALA A 1 386 ? 7.027 20.359 25.266 1 95.38 386 ALA A CA 1
ATOM 2984 C C . ALA A 1 386 ? 6.191 19.188 24.75 1 95.38 386 ALA A C 1
ATOM 2986 O O . ALA A 1 386 ? 6.719 18.25 24.141 1 95.38 386 ALA A O 1
ATOM 2987 N N . LEU A 1 387 ? 4.941 19.234 25.031 1 97.06 387 LEU A N 1
ATOM 2988 C CA . LEU A 1 387 ? 4.008 18.203 24.578 1 97.06 387 LEU A CA 1
ATOM 2989 C C . LEU A 1 387 ? 4 18.109 23.062 1 97.06 387 LEU A C 1
ATOM 2991 O O . LEU A 1 387 ? 4 17.016 22.5 1 97.06 387 LEU A O 1
ATOM 2995 N N . LEU A 1 388 ? 4.031 19.25 22.422 1 95.94 388 LEU A N 1
ATOM 2996 C CA . LEU A 1 388 ? 3.998 19.312 20.953 1 95.94 388 LEU A CA 1
ATOM 2997 C C . LEU A 1 388 ? 5.234 18.672 20.359 1 95.94 388 LEU A C 1
ATOM 2999 O O . LEU A 1 388 ? 5.164 18.062 19.281 1 95.94 388 LEU A O 1
ATOM 3003 N N . ARG A 1 389 ? 6.324 18.703 21.016 1 95.25 389 ARG A N 1
ATOM 3004 C CA . ARG A 1 389 ? 7.59 18.156 20.547 1 95.25 389 ARG A CA 1
ATOM 3005 C C . ARG A 1 389 ? 7.5 16.641 20.406 1 95.25 389 ARG A C 1
ATOM 3007 O O . ARG A 1 389 ? 8.211 16.047 19.578 1 95.25 389 ARG A O 1
ATOM 3014 N N . ILE A 1 390 ? 6.629 16.016 21.125 1 97.31 390 ILE A N 1
ATOM 3015 C CA . ILE A 1 390 ? 6.508 14.555 21.062 1 97.31 390 ILE A CA 1
ATOM 3016 C C . ILE A 1 390 ? 5.27 14.18 20.25 1 97.31 390 ILE A C 1
ATOM 3018 O O . ILE A 1 390 ? 5.27 13.172 19.531 1 97.31 390 ILE A O 1
ATOM 3022 N N . LEU A 1 391 ? 4.219 14.953 20.297 1 97.69 391 LEU A N 1
ATOM 3023 C CA . LEU A 1 391 ? 2.971 14.617 19.625 1 97.69 391 LEU A CA 1
ATOM 3024 C C . LEU A 1 391 ? 3.121 14.75 18.109 1 97.69 391 LEU A C 1
ATOM 3026 O O . LEU A 1 391 ? 2.57 13.945 17.359 1 97.69 391 LEU A O 1
ATOM 3030 N N . THR A 1 392 ? 3.873 15.742 17.656 1 96.94 392 THR A N 1
ATOM 3031 C CA . THR A 1 392 ? 3.99 16.016 16.219 1 96.94 392 THR A CA 1
ATOM 3032 C C . THR A 1 392 ? 4.66 14.852 15.5 1 96.94 392 THR A C 1
ATOM 3034 O O . THR A 1 392 ? 4.094 14.289 14.562 1 96.94 392 THR A O 1
ATOM 3037 N N . PRO A 1 393 ? 5.852 14.43 15.969 1 96.88 393 PRO A N 1
ATOM 3038 C CA . PRO A 1 393 ? 6.465 13.297 15.266 1 96.88 393 PRO A CA 1
ATOM 3039 C C . PRO A 1 393 ? 5.695 11.992 15.461 1 96.88 393 PRO A C 1
ATOM 3041 O O . PRO A 1 393 ? 5.68 11.141 14.57 1 96.88 393 PRO A O 1
ATOM 3044 N N . THR A 1 394 ? 5.02 11.836 16.594 1 97.5 394 THR A N 1
ATOM 3045 C CA . THR A 1 394 ? 4.246 10.625 16.844 1 97.5 394 THR A CA 1
ATOM 3046 C C . THR A 1 394 ? 3.062 10.531 15.883 1 97.5 394 THR A C 1
ATOM 3048 O O . THR A 1 394 ? 2.809 9.477 15.297 1 97.5 394 THR A O 1
ATOM 3051 N N . LEU A 1 395 ? 2.369 11.648 15.711 1 98.06 395 LEU A N 1
ATOM 3052 C CA . LEU A 1 395 ? 1.251 11.695 14.773 1 98.06 395 LEU A CA 1
ATOM 3053 C C . LEU A 1 395 ? 1.732 11.492 13.344 1 98.06 395 LEU A C 1
ATOM 3055 O O . LEU A 1 395 ? 1.189 10.656 12.609 1 98.06 395 LEU A O 1
ATOM 3059 N N . LYS A 1 396 ? 2.762 12.227 12.961 1 97.88 396 LYS A N 1
ATOM 3060 C CA . LYS A 1 396 ? 3.309 12.117 11.609 1 97.88 396 LYS A CA 1
ATOM 3061 C C . LYS A 1 396 ? 3.73 10.688 11.297 1 97.88 396 LYS A C 1
ATOM 3063 O O . LYS A 1 396 ? 3.398 10.148 10.242 1 97.88 396 LYS A O 1
ATOM 3068 N N . PHE A 1 397 ? 4.387 10.062 12.258 1 97.75 397 PHE A N 1
ATOM 3069 C CA . PHE A 1 397 ? 4.926 8.727 12.023 1 97.75 397 PHE A CA 1
ATOM 3070 C C . PHE A 1 397 ? 3.801 7.711 11.859 1 97.75 397 PHE A C 1
ATOM 3072 O O . PHE A 1 397 ? 3.717 7.027 10.836 1 97.75 397 PHE A O 1
ATOM 3079 N N . ARG A 1 398 ? 2.904 7.652 12.727 1 98.19 398 ARG A N 1
ATOM 3080 C CA . ARG A 1 398 ? 1.975 6.527 12.789 1 98.19 398 ARG A CA 1
ATOM 3081 C C . ARG A 1 398 ? 0.788 6.746 11.859 1 98.19 398 ARG A C 1
ATOM 3083 O O . ARG A 1 398 ? 0.365 5.824 11.156 1 98.19 398 ARG A O 1
ATOM 3090 N N . ALA A 1 399 ? 0.229 7.965 11.812 1 98.31 399 ALA A N 1
ATOM 3091 C CA . ALA A 1 399 ? -0.938 8.219 10.977 1 98.31 399 ALA A CA 1
ATOM 3092 C C . ALA A 1 399 ? -0.606 8.008 9.5 1 98.31 399 ALA A C 1
ATOM 3094 O O . ALA A 1 399 ? -1.419 7.473 8.742 1 98.31 399 ALA A O 1
ATOM 3095 N N . THR A 1 400 ? 0.557 8.477 9.055 1 98.12 400 THR A N 1
ATOM 3096 C CA . THR A 1 400 ? 0.919 8.344 7.648 1 98.12 400 THR A CA 1
ATOM 3097 C C . THR A 1 400 ? 1.109 6.879 7.273 1 98.12 400 THR A C 1
ATOM 3099 O O . THR A 1 400 ? 0.77 6.469 6.16 1 98.12 400 THR A O 1
ATOM 3102 N N . ARG A 1 401 ? 1.611 6.098 8.172 1 97.5 401 ARG A N 1
ATOM 3103 C CA . ARG A 1 401 ? 1.798 4.676 7.906 1 97.5 401 ARG A CA 1
ATOM 3104 C C . ARG A 1 401 ? 0.464 3.936 7.91 1 97.5 401 ARG A C 1
ATOM 3106 O O . ARG A 1 401 ? 0.226 3.064 7.074 1 97.5 401 ARG A O 1
ATOM 3113 N N . ASP A 1 402 ? -0.373 4.277 8.883 1 98.56 402 ASP A N 1
ATOM 3114 C CA . ASP A 1 402 ? -1.7 3.672 8.922 1 98.56 402 ASP A CA 1
ATOM 3115 C C . ASP A 1 402 ? -2.486 3.98 7.648 1 98.56 402 ASP A C 1
ATOM 3117 O O . ASP A 1 402 ? -3.266 3.148 7.176 1 98.56 402 ASP A O 1
ATOM 3121 N N . ALA A 1 403 ? -2.291 5.148 7.105 1 98.81 403 ALA A N 1
ATOM 3122 C CA . ALA A 1 403 ? -3.02 5.559 5.91 1 98.81 403 ALA A CA 1
ATOM 3123 C C . ALA A 1 403 ? -2.711 4.637 4.734 1 98.81 403 ALA A C 1
ATOM 3125 O O . ALA A 1 403 ? -3.588 4.344 3.918 1 98.81 403 ALA A O 1
ATOM 3126 N N . ARG A 1 404 ? -1.458 4.145 4.594 1 98.31 404 ARG A N 1
ATOM 3127 C CA . ARG A 1 404 ? -1.089 3.211 3.537 1 98.31 404 ARG A CA 1
ATOM 3128 C C . ARG A 1 404 ? -1.965 1.964 3.578 1 98.31 404 ARG A C 1
ATOM 3130 O O . ARG A 1 404 ? -2.51 1.548 2.553 1 98.31 404 ARG A O 1
ATOM 3137 N N . LYS A 1 405 ? -2.092 1.467 4.785 1 98.19 405 LYS A N 1
ATOM 3138 C CA . LYS A 1 405 ? -2.848 0.23 4.961 1 98.19 405 LYS A CA 1
ATOM 3139 C C . LYS A 1 405 ? -4.344 0.471 4.781 1 98.19 405 LYS A C 1
ATOM 3141 O O . LYS A 1 405 ? -5.027 -0.302 4.105 1 98.19 405 LYS A O 1
ATOM 3146 N N . VAL A 1 406 ? -4.875 1.533 5.402 1 98.75 406 VAL A N 1
ATOM 3147 C CA . VAL A 1 406 ? -6.301 1.831 5.395 1 98.75 406 VAL A CA 1
ATOM 3148 C C . VAL A 1 406 ? -6.777 2.055 3.963 1 98.75 406 VAL A C 1
ATOM 3150 O O . VAL A 1 406 ? -7.805 1.512 3.551 1 98.75 406 VAL A O 1
ATOM 3153 N N . CYS A 1 407 ? -6.035 2.785 3.201 1 98.75 407 CYS A N 1
ATOM 3154 C CA . CYS A 1 407 ? -6.426 3.066 1.824 1 98.75 407 CYS A CA 1
ATOM 3155 C C . CYS A 1 407 ? -6.355 1.808 0.969 1 98.75 407 CYS A C 1
ATOM 3157 O O . CYS A 1 407 ? -7.203 1.595 0.1 1 98.75 407 CYS A O 1
ATOM 3159 N N . GLY A 1 408 ? -5.359 0.976 1.173 1 98.19 408 GLY A N 1
ATOM 3160 C CA . GLY A 1 408 ? -5.293 -0.302 0.482 1 98.19 408 GLY A CA 1
ATOM 3161 C C . GLY A 1 408 ? -6.457 -1.219 0.815 1 98.19 408 GLY A C 1
ATOM 3162 O O . GLY A 1 408 ? -7.008 -1.877 -0.07 1 98.19 408 GLY A O 1
ATOM 3163 N N . ASP A 1 409 ? -6.816 -1.294 2.08 1 97.94 409 ASP A N 1
ATOM 3164 C CA . ASP A 1 409 ? -7.91 -2.15 2.523 1 97.94 409 ASP A CA 1
ATOM 3165 C C . ASP A 1 409 ? -9.25 -1.662 1.971 1 97.94 409 ASP A C 1
ATOM 3167 O O . ASP A 1 409 ? -10.117 -2.469 1.633 1 97.94 409 ASP A O 1
ATOM 3171 N N . ALA A 1 410 ? -9.414 -0.335 1.927 1 97.94 410 ALA A N 1
ATOM 3172 C CA . ALA A 1 410 ? -10.633 0.217 1.352 1 97.94 410 ALA A CA 1
ATOM 3173 C C . ALA A 1 410 ? -10.766 -0.163 -0.12 1 97.94 410 ALA A C 1
ATOM 3175 O O . ALA A 1 410 ? -11.867 -0.442 -0.598 1 97.94 410 ALA A O 1
ATOM 3176 N N . MET A 1 411 ? -9.695 -0.161 -0.832 1 97.25 411 MET A N 1
ATOM 3177 C CA . MET A 1 411 ? -9.695 -0.593 -2.227 1 97.25 411 MET A CA 1
ATOM 3178 C C . MET A 1 411 ? -10.156 -2.043 -2.348 1 97.25 411 MET A C 1
ATOM 3180 O O . MET A 1 411 ? -10.984 -2.365 -3.199 1 97.25 411 MET A O 1
ATOM 3184 N N . GLU A 1 412 ? -9.633 -2.859 -1.493 1 94.5 412 GLU A N 1
ATOM 3185 C CA . GLU A 1 412 ? -9.992 -4.273 -1.537 1 94.5 412 GLU A CA 1
ATOM 3186 C C . GLU A 1 412 ? -11.477 -4.469 -1.212 1 94.5 412 GLU A C 1
ATOM 3188 O O . GLU A 1 412 ? -12.125 -5.363 -1.761 1 94.5 412 GLU A O 1
ATOM 3193 N N . MET A 1 413 ? -12.031 -3.609 -0.358 1 93.38 413 MET A N 1
ATOM 3194 C CA . MET A 1 413 ? -13.445 -3.701 -0.01 1 93.38 413 MET A CA 1
ATOM 3195 C C . MET A 1 413 ? -14.32 -3.541 -1.247 1 93.38 413 MET A C 1
ATOM 3197 O O . MET A 1 413 ? -15.398 -4.133 -1.33 1 93.38 413 MET A O 1
ATOM 3201 N N . ARG A 1 414 ? -13.867 -2.811 -2.244 1 91.88 414 ARG A N 1
ATOM 3202 C CA . ARG A 1 414 ? -14.617 -2.584 -3.473 1 91.88 414 ARG A CA 1
ATOM 3203 C C . ARG A 1 414 ? -14.43 -3.736 -4.453 1 91.88 414 ARG A C 1
ATOM 3205 O O . ARG A 1 414 ? -15.227 -3.91 -5.379 1 91.88 414 ARG A O 1
ATOM 3212 N N . GLY A 1 415 ? -13.344 -4.516 -4.219 1 91.38 415 GLY A N 1
ATOM 3213 C CA . GLY A 1 415 ? -13.039 -5.57 -5.176 1 91.38 415 GLY A CA 1
ATOM 3214 C C . GLY A 1 415 ? -12.398 -5.051 -6.449 1 91.38 415 GLY A C 1
ATOM 3215 O O . GLY A 1 415 ? -11.617 -4.098 -6.41 1 91.38 415 GLY A O 1
ATOM 3216 N N . GLY A 1 416 ? -12.641 -5.652 -7.547 1 92.19 416 GLY A N 1
ATOM 3217 C CA . GLY A 1 416 ? -11.984 -5.348 -8.812 1 92.19 416 GLY A CA 1
ATOM 3218 C C . GLY A 1 416 ? -12.18 -3.906 -9.242 1 92.19 416 GLY A C 1
ATOM 3219 O O . GLY A 1 416 ? -11.242 -3.271 -9.734 1 92.19 416 GLY A O 1
ATOM 3220 N N . ILE A 1 417 ? -13.352 -3.391 -9.062 1 92.38 417 ILE A N 1
ATOM 3221 C CA . ILE A 1 417 ? -13.648 -2.049 -9.555 1 92.38 417 ILE A CA 1
ATOM 3222 C C . ILE A 1 417 ? -12.852 -1.021 -8.758 1 92.38 417 ILE A C 1
ATOM 3224 O O . ILE A 1 417 ? -12.578 0.078 -9.242 1 92.38 417 ILE A O 1
ATOM 3228 N N . GLY A 1 418 ? -12.484 -1.414 -7.496 1 94.75 418 GLY A N 1
ATOM 3229 C CA . GLY A 1 418 ? -11.664 -0.533 -6.684 1 94.75 418 GLY A CA 1
ATOM 3230 C C . GLY A 1 418 ? -10.281 -0.299 -7.27 1 94.75 418 GLY A C 1
ATOM 3231 O O . GLY A 1 418 ? -9.586 0.636 -6.871 1 94.75 418 GLY A O 1
ATOM 3232 N N . TYR A 1 419 ? -9.898 -1.125 -8.242 1 96.44 419 TYR A N 1
ATOM 3233 C CA . TYR A 1 419 ? -8.57 -1.075 -8.852 1 96.44 419 TYR A CA 1
ATOM 3234 C C . TYR A 1 419 ? -8.586 -0.224 -10.109 1 96.44 419 TYR A C 1
ATOM 3236 O O . TYR A 1 419 ? -7.555 -0.076 -10.781 1 96.44 419 TYR A O 1
ATOM 3244 N N . ILE A 1 420 ? -9.766 0.339 -10.477 1 96.44 420 ILE A N 1
ATOM 3245 C CA . ILE A 1 420 ? -9.953 1.104 -11.703 1 96.44 420 ILE A CA 1
ATOM 3246 C C . ILE A 1 420 ? -9.883 2.598 -11.398 1 96.44 420 ILE A C 1
ATOM 3248 O O . ILE A 1 420 ? -10.555 3.08 -10.484 1 96.44 420 ILE A O 1
ATOM 3252 N N . GLU A 1 421 ? -9.156 3.369 -12.156 1 96.69 421 GLU A N 1
ATOM 3253 C CA . GLU A 1 421 ? -8.805 4.762 -11.898 1 96.69 421 GLU A CA 1
ATOM 3254 C C . GLU A 1 421 ? -10.031 5.66 -11.953 1 96.69 421 GLU A C 1
ATOM 3256 O O . GLU A 1 421 ? -9.984 6.816 -11.523 1 96.69 421 GLU A O 1
ATOM 3261 N N . GLU A 1 422 ? -11.172 5.105 -12.422 1 93.44 422 GLU A N 1
ATOM 3262 C CA . GLU A 1 422 ? -12.422 5.863 -12.445 1 93.44 422 GLU A CA 1
ATOM 3263 C C . GLU A 1 422 ? -12.969 6.062 -11.031 1 93.44 422 GLU A C 1
ATOM 3265 O O . GLU A 1 422 ? -13.797 6.945 -10.805 1 93.44 422 GLU A O 1
ATOM 3270 N N . PHE A 1 423 ? -12.57 5.262 -10.148 1 94.38 423 PHE A N 1
ATOM 3271 C CA . PHE A 1 423 ? -12.953 5.395 -8.75 1 94.38 423 PHE A CA 1
ATOM 3272 C C . PHE A 1 423 ? -11.836 6.043 -7.941 1 94.38 423 PHE A C 1
ATOM 3274 O O . PHE A 1 423 ? -10.711 6.18 -8.422 1 94.38 423 PHE A O 1
ATOM 3281 N N . VAL A 1 424 ? -12.117 6.449 -6.734 1 96.44 424 VAL A N 1
ATOM 3282 C CA . VAL A 1 424 ? -11.203 7.309 -5.996 1 96.44 424 VAL A CA 1
ATOM 3283 C C . VAL A 1 424 ? -10.117 6.461 -5.336 1 96.44 424 VAL A C 1
ATOM 3285 O O . VAL A 1 424 ? -9.023 6.957 -5.043 1 96.44 424 VAL A O 1
ATO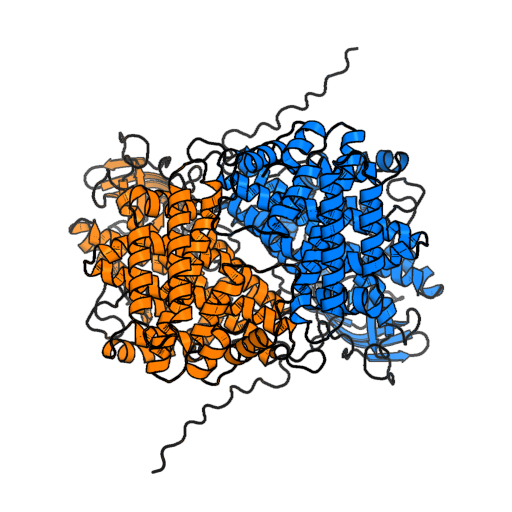M 3288 N N . THR A 1 425 ? -10.328 5.176 -5.129 1 97.38 425 THR A N 1
ATOM 3289 C CA . THR A 1 425 ? -9.508 4.336 -4.262 1 97.38 425 THR A CA 1
ATOM 3290 C C . THR A 1 425 ? -8.078 4.25 -4.785 1 97.38 425 THR A C 1
ATOM 3292 O O . THR A 1 425 ? -7.125 4.297 -4.008 1 97.38 425 THR A O 1
ATOM 3295 N N . PRO A 1 426 ? -7.82 4.168 -6.164 1 98.31 426 PRO A N 1
ATOM 3296 C CA . PRO A 1 426 ? -6.43 4.172 -6.637 1 98.31 426 PRO A CA 1
ATOM 3297 C C . PRO A 1 426 ? -5.68 5.441 -6.25 1 98.31 426 PRO A C 1
ATOM 3299 O O . PRO A 1 426 ? -4.527 5.375 -5.816 1 98.31 426 PRO A O 1
ATOM 3302 N N . ARG A 1 427 ? -6.301 6.57 -6.387 1 97.94 427 ARG A N 1
ATOM 3303 C CA . ARG A 1 427 ? -5.664 7.84 -6.055 1 97.94 427 ARG A CA 1
ATOM 3304 C C . ARG A 1 427 ? -5.359 7.93 -4.562 1 97.94 427 ARG A C 1
ATOM 3306 O O . ARG A 1 427 ? -4.285 8.391 -4.168 1 97.94 427 ARG A O 1
ATOM 3313 N N . LEU A 1 428 ? -6.328 7.5 -3.727 1 98.5 428 LEU A N 1
ATOM 3314 C CA . LEU A 1 428 ? -6.102 7.508 -2.285 1 98.5 428 LEU A CA 1
ATOM 3315 C C . LEU A 1 428 ? -4.887 6.664 -1.92 1 98.5 428 LEU A C 1
ATOM 3317 O O . LEU A 1 428 ? -4.07 7.07 -1.09 1 98.5 428 LEU A O 1
ATOM 3321 N N . LEU A 1 429 ? -4.777 5.52 -2.547 1 98.62 429 LEU A N 1
ATOM 3322 C CA . LEU A 1 429 ? -3.656 4.625 -2.281 1 98.62 429 LEU A CA 1
ATOM 3323 C C . LEU A 1 429 ? -2.336 5.281 -2.672 1 98.62 429 LEU A C 1
ATOM 3325 O O . LEU A 1 429 ? -1.379 5.273 -1.895 1 98.62 429 LEU A O 1
ATOM 3329 N N . ARG A 1 430 ? -2.234 5.781 -3.871 1 98.31 430 ARG A N 1
ATOM 3330 C CA . ARG A 1 430 ? -1.015 6.422 -4.352 1 98.31 430 ARG A CA 1
ATOM 3331 C C . ARG A 1 430 ? -0.603 7.57 -3.441 1 98.31 430 ARG A C 1
ATOM 3333 O O . ARG A 1 430 ? 0.555 7.66 -3.027 1 98.31 430 ARG A O 1
ATOM 3340 N N . ASP A 1 431 ? -1.56 8.406 -3.061 1 98.31 431 ASP A N 1
ATOM 3341 C CA . ASP A 1 431 ? -1.275 9.586 -2.25 1 98.31 431 ASP A CA 1
ATOM 3342 C C . ASP A 1 431 ? -0.863 9.188 -0.834 1 98.31 431 ASP A C 1
ATOM 3344 O O . ASP A 1 431 ? -0.021 9.852 -0.221 1 98.31 431 ASP A O 1
ATOM 3348 N N . ALA A 1 432 ? -1.435 8.133 -0.321 1 98.38 432 ALA A N 1
ATOM 3349 C CA . ALA A 1 432 ? -1.16 7.703 1.049 1 98.38 432 ALA A CA 1
ATOM 3350 C C . ALA A 1 432 ? 0.304 7.309 1.216 1 98.38 432 ALA A C 1
ATOM 3352 O O . ALA A 1 432 ? 0.872 7.449 2.303 1 98.38 432 ALA A O 1
ATOM 3353 N N . HIS A 1 433 ? 0.926 6.879 0.183 1 97.88 433 HIS A N 1
ATOM 3354 C CA . HIS A 1 433 ? 2.301 6.402 0.3 1 97.88 433 HIS A CA 1
ATOM 3355 C C . HIS A 1 433 ? 3.289 7.566 0.271 1 97.88 433 HIS A C 1
ATOM 3357 O O . HIS A 1 433 ? 4.465 7.395 0.593 1 97.88 433 HIS A O 1
ATOM 3363 N N . LEU A 1 434 ? 2.846 8.727 -0.113 1 96.69 434 LEU A N 1
ATOM 3364 C CA . LEU A 1 434 ? 3.727 9.891 -0.09 1 96.69 434 LEU A CA 1
ATOM 3365 C C . LEU A 1 434 ? 3.908 10.406 1.334 1 96.69 434 LEU A C 1
ATOM 3367 O O . LEU A 1 434 ? 4.977 10.914 1.684 1 96.69 434 LEU A O 1
ATOM 3371 N N . GLY A 1 435 ? 2.875 10.273 2.164 1 93.88 435 GLY A N 1
ATOM 3372 C CA . GLY A 1 435 ? 2.889 10.82 3.51 1 93.88 435 GLY A CA 1
ATOM 3373 C C . GLY A 1 435 ? 4.043 10.312 4.352 1 93.88 435 GLY A C 1
ATOM 3374 O O . GLY A 1 435 ? 4.602 11.062 5.16 1 93.88 435 GLY A O 1
ATOM 3375 N N . SER A 1 436 ? 4.434 9.086 4.156 1 93.81 436 SER A N 1
ATOM 3376 C CA . SER A 1 436 ? 5.484 8.492 4.977 1 93.81 436 SER A CA 1
ATOM 3377 C C . SER A 1 436 ? 6.867 8.852 4.453 1 93.81 436 SER A C 1
ATOM 3379 O O . SER A 1 436 ? 7.883 8.523 5.074 1 93.81 436 SER A O 1
ATOM 3381 N N . ILE A 1 437 ? 6.926 9.57 3.375 1 92.62 437 ILE A N 1
ATOM 3382 C CA . ILE A 1 437 ? 8.195 9.945 2.754 1 92.62 437 ILE A CA 1
ATOM 3383 C C . ILE A 1 437 ? 8.43 11.438 2.93 1 92.62 437 ILE A C 1
ATOM 3385 O O . ILE A 1 437 ? 9.539 11.859 3.275 1 92.62 437 ILE A O 1
ATOM 3389 N N . TRP A 1 438 ? 7.32 12.25 2.797 1 89 438 TRP A N 1
ATOM 3390 C CA . TRP A 1 438 ? 7.391 13.703 2.895 1 89 438 TRP A CA 1
ATOM 3391 C C . TRP A 1 438 ? 7.832 14.133 4.289 1 89 438 TRP A C 1
ATOM 3393 O O . TRP A 1 438 ? 7.398 13.562 5.289 1 89 438 TRP A O 1
ATOM 3403 N N . GLU A 1 439 ? 8.68 15.133 4.312 1 88.06 439 GLU A N 1
ATOM 3404 C CA . GLU A 1 439 ? 9.102 15.789 5.547 1 88.06 439 GLU A CA 1
ATOM 3405 C C . GLU A 1 439 ? 9.805 14.812 6.477 1 88.06 439 GLU A C 1
ATOM 3407 O O . GLU A 1 439 ? 9.688 14.914 7.699 1 88.06 439 GLU A O 1
ATOM 3412 N N . GLY A 1 440 ? 10.438 13.812 5.902 1 88.12 440 GLY A N 1
ATOM 3413 C CA . GLY A 1 440 ? 11.18 12.82 6.66 1 88.12 440 GLY A CA 1
ATOM 3414 C C . GLY A 1 440 ? 10.516 11.453 6.66 1 88.12 440 GLY A C 1
ATOM 3415 O O . GLY A 1 440 ? 9.344 11.32 7.02 1 88.12 440 GLY A O 1
ATOM 3416 N N . THR A 1 441 ? 11.305 10.484 6.34 1 90.31 441 THR A N 1
ATOM 3417 C CA . THR A 1 441 ? 10.797 9.117 6.297 1 90.31 441 THR A CA 1
ATOM 3418 C C . THR A 1 441 ? 10.422 8.641 7.695 1 90.31 441 THR A C 1
ATOM 3420 O O . THR A 1 441 ? 10.727 9.297 8.688 1 90.31 441 THR A O 1
ATOM 3423 N N . GLY A 1 442 ? 9.75 7.527 7.777 1 93.25 442 GLY A N 1
ATOM 3424 C CA . GLY A 1 442 ? 9.352 6.949 9.047 1 93.25 442 GLY A CA 1
ATOM 3425 C C . GLY A 1 442 ? 10.508 6.758 10.008 1 93.25 442 GLY A C 1
ATOM 3426 O O . GLY A 1 442 ? 10.383 7.02 11.203 1 93.25 442 GLY A O 1
ATOM 3427 N N . ASN A 1 443 ? 11.688 6.332 9.547 1 92.62 443 ASN A N 1
ATOM 3428 C CA . ASN A 1 443 ? 12.867 6.137 10.375 1 92.62 443 ASN A CA 1
ATOM 3429 C C . ASN A 1 443 ? 13.328 7.449 11.008 1 92.62 443 ASN A C 1
ATOM 3431 O O . ASN A 1 443 ? 13.578 7.504 12.219 1 92.62 443 ASN A O 1
ATOM 3435 N N . ILE A 1 444 ? 13.375 8.469 10.195 1 90.94 444 ILE A N 1
ATOM 3436 C CA . ILE A 1 444 ? 13.883 9.758 10.641 1 90.94 444 ILE A CA 1
ATOM 3437 C C . ILE A 1 444 ? 12.938 10.352 11.688 1 90.94 444 ILE A C 1
ATOM 3439 O O . ILE A 1 444 ? 13.383 10.867 12.711 1 90.94 444 ILE A O 1
ATOM 3443 N N . VAL A 1 445 ? 11.688 10.219 11.43 1 94.06 445 VAL A N 1
ATOM 3444 C CA . VAL A 1 445 ? 10.688 10.805 12.312 1 94.06 445 VAL A CA 1
ATOM 3445 C C . VAL A 1 445 ? 10.664 10.047 13.641 1 94.06 445 VAL A C 1
ATOM 3447 O O . VAL A 1 445 ? 10.531 10.648 14.711 1 94.06 445 VAL A O 1
ATOM 3450 N N . ALA A 1 446 ? 10.773 8.734 13.578 1 95.12 446 ALA A N 1
ATOM 3451 C CA . ALA A 1 446 ? 10.797 7.934 14.797 1 95.12 446 ALA A CA 1
ATOM 3452 C C . ALA A 1 446 ? 12.023 8.25 15.641 1 95.12 446 ALA A C 1
ATOM 3454 O O . ALA A 1 446 ? 11.945 8.305 16.859 1 95.12 446 ALA A O 1
ATOM 3455 N N . ILE A 1 447 ? 13.156 8.422 14.992 1 92.75 447 ILE A N 1
ATOM 3456 C CA . ILE A 1 447 ? 14.383 8.805 15.695 1 92.75 447 ILE A CA 1
ATOM 3457 C C . ILE A 1 447 ? 14.195 10.172 16.359 1 92.75 447 ILE A C 1
ATOM 3459 O O . ILE A 1 447 ? 14.609 10.375 17.5 1 92.75 447 ILE A O 1
ATOM 3463 N N . ASP A 1 448 ? 13.555 11.062 15.617 1 91.56 448 ASP A N 1
ATOM 3464 C CA . ASP A 1 448 ? 13.281 12.391 16.156 1 91.56 448 ASP A CA 1
ATOM 3465 C C . ASP A 1 448 ? 12.391 12.312 17.391 1 91.56 448 ASP A C 1
ATOM 3467 O O . ASP A 1 448 ? 12.617 13.016 18.375 1 91.56 448 ASP A O 1
ATOM 3471 N N . ALA A 1 449 ? 11.406 11.477 17.359 1 93.88 449 ALA A N 1
ATOM 3472 C CA . ALA A 1 449 ? 10.477 11.32 18.469 1 93.88 449 ALA A CA 1
ATOM 3473 C C . ALA A 1 449 ? 11.188 10.805 19.719 1 93.88 449 ALA A C 1
ATOM 3475 O O . ALA A 1 449 ? 10.891 11.234 20.828 1 93.88 449 ALA A O 1
ATOM 3476 N N . LEU A 1 450 ? 12.164 9.938 19.547 1 93.94 450 LEU A N 1
ATOM 3477 C CA . LEU A 1 450 ? 12.766 9.281 20.703 1 93.94 450 LEU A CA 1
ATOM 3478 C C . LEU A 1 450 ? 14.047 9.992 21.125 1 93.94 450 LEU A C 1
ATOM 3480 O O . LEU A 1 450 ? 14.156 10.445 22.266 1 93.94 450 LEU A O 1
ATOM 3484 N N . LYS A 1 451 ? 14.969 10.195 20.203 1 90.56 451 LYS A N 1
ATOM 3485 C CA . LYS A 1 451 ? 16.266 10.758 20.562 1 90.56 451 LYS A CA 1
ATOM 3486 C C . LYS A 1 451 ? 16.156 12.242 20.891 1 90.56 451 LYS A C 1
ATOM 3488 O O . LYS A 1 451 ? 16.781 12.727 21.828 1 90.56 451 LYS A O 1
ATOM 3493 N N . ARG A 1 452 ? 15.328 12.922 20.172 1 90 452 ARG A N 1
ATOM 3494 C CA . ARG A 1 452 ? 15.242 14.359 20.391 1 90 452 ARG A CA 1
ATOM 3495 C C . ARG A 1 452 ? 14.133 14.703 21.391 1 90 452 ARG A C 1
ATOM 3497 O O . ARG A 1 452 ? 14.406 15.227 22.469 1 90 452 ARG A O 1
ATOM 3504 N N . ALA A 1 453 ? 12.961 14.305 21.078 1 93.31 453 ALA A N 1
ATOM 3505 C CA . ALA A 1 453 ? 11.836 14.727 21.906 1 93.31 453 ALA A CA 1
ATOM 3506 C C . ALA A 1 453 ? 11.922 14.109 23.312 1 93.31 453 ALA A C 1
ATOM 3508 O O . ALA A 1 453 ? 11.773 14.805 24.312 1 93.31 453 ALA A O 1
ATOM 3509 N N . VAL A 1 454 ? 12.203 12.82 23.391 1 93.31 454 VAL A N 1
ATOM 3510 C CA . VAL A 1 454 ? 12.273 12.133 24.672 1 93.31 454 VAL A CA 1
ATOM 3511 C C . VAL A 1 454 ? 13.664 12.32 25.281 1 93.31 454 VAL A C 1
ATOM 3513 O O . VAL A 1 454 ? 13.797 12.797 26.406 1 93.31 454 VAL A O 1
ATOM 3516 N N . GLY A 1 455 ? 14.703 12.008 24.562 1 90.88 455 GLY A N 1
ATOM 3517 C CA . GLY A 1 455 ? 16.062 11.961 25.062 1 90.88 455 GLY A CA 1
ATOM 3518 C C . GLY A 1 455 ? 16.625 13.328 25.422 1 90.88 455 GLY A C 1
ATOM 3519 O O . GLY A 1 455 ? 17.172 13.516 26.5 1 90.88 455 GLY A O 1
ATOM 3520 N N . ARG A 1 456 ? 16.484 14.242 24.531 1 88.12 456 ARG A N 1
ATOM 3521 C CA . ARG A 1 456 ? 17.125 15.539 24.703 1 88.12 456 ARG A CA 1
ATOM 3522 C C . ARG A 1 456 ? 16.203 16.516 25.422 1 88.12 456 ARG A C 1
ATOM 3524 O O . ARG A 1 456 ? 16.656 17.328 26.234 1 88.12 456 ARG A O 1
ATOM 3531 N N . HIS A 1 457 ? 14.883 16.438 25.141 1 91.31 457 HIS A N 1
ATOM 3532 C CA . HIS A 1 457 ? 14.008 17.516 25.594 1 91.31 457 HIS A CA 1
ATOM 3533 C C . HIS A 1 457 ? 13.094 17.047 26.719 1 91.31 457 HIS A C 1
ATOM 3535 O O . HIS A 1 457 ? 12.367 17.859 27.312 1 91.31 457 HIS A O 1
ATOM 3541 N N . GLY A 1 458 ? 13.102 15.781 27.016 1 92.81 458 GLY A N 1
ATOM 3542 C CA . GLY A 1 458 ? 12.273 15.258 28.094 1 92.81 458 GLY A CA 1
ATOM 3543 C C . GLY A 1 458 ? 10.789 15.445 27.844 1 92.81 458 GLY A C 1
ATOM 3544 O O . GLY A 1 458 ? 10.016 15.648 28.781 1 92.81 458 GLY A O 1
ATOM 3545 N N . ALA A 1 459 ? 10.422 15.461 26.594 1 96.12 459 ALA A N 1
ATOM 3546 C CA . ALA A 1 459 ? 9.039 15.719 26.203 1 96.12 459 ALA A CA 1
ATOM 3547 C C . ALA A 1 459 ? 8.109 14.602 26.656 1 96.12 459 ALA A C 1
ATOM 3549 O O . ALA A 1 459 ? 6.895 14.781 26.734 1 96.12 459 ALA A O 1
ATOM 3550 N N . ASP A 1 460 ? 8.664 13.422 27.016 1 96.06 460 ASP A N 1
ATOM 3551 C CA . ASP A 1 460 ? 7.902 12.289 27.531 1 96.06 460 ASP A CA 1
ATOM 3552 C C . ASP A 1 460 ? 7.18 12.656 28.812 1 96.06 460 ASP A C 1
ATOM 3554 O O . ASP A 1 460 ? 6.066 12.188 29.062 1 96.06 460 ASP A O 1
ATOM 3558 N N . ALA A 1 461 ? 7.805 13.484 29.625 1 96.75 461 ALA A N 1
ATOM 3559 C CA . ALA A 1 461 ? 7.188 13.906 30.875 1 96.75 461 ALA A CA 1
ATOM 3560 C C . ALA A 1 461 ? 5.938 14.742 30.609 1 96.75 461 ALA A C 1
ATOM 3562 O O . ALA A 1 461 ? 4.934 14.609 31.312 1 96.75 461 ALA A O 1
ATOM 3563 N N . ALA A 1 462 ? 6.047 15.602 29.672 1 97.31 462 ALA A N 1
ATOM 3564 C CA . ALA A 1 462 ? 4.898 16.422 29.312 1 97.31 462 ALA A CA 1
ATOM 3565 C C . ALA A 1 462 ? 3.756 15.57 28.766 1 97.31 462 ALA A C 1
ATOM 3567 O O . ALA A 1 462 ? 2.584 15.836 29.047 1 97.31 462 ALA A O 1
ATOM 3568 N N . LEU A 1 463 ? 4.086 14.578 27.969 1 98 463 LEU A N 1
ATOM 3569 C CA . LEU A 1 463 ? 3.07 13.672 27.453 1 98 463 LEU A CA 1
ATOM 3570 C C . LEU A 1 463 ? 2.391 12.914 28.594 1 98 463 LEU A C 1
ATOM 3572 O O . LEU A 1 463 ? 1.162 12.82 28.625 1 98 463 LEU A O 1
ATOM 3576 N N . ALA A 1 464 ? 3.203 12.391 29.484 1 98.12 464 ALA A N 1
ATOM 3577 C CA . ALA A 1 464 ? 2.656 11.656 30.625 1 98.12 464 ALA A CA 1
ATOM 3578 C C . ALA A 1 464 ? 1.714 12.539 31.438 1 98.12 464 ALA A C 1
ATOM 3580 O O . ALA A 1 464 ? 0.628 12.109 31.828 1 98.12 464 ALA A O 1
ATOM 3581 N N . ALA A 1 465 ? 2.15 13.734 31.656 1 98 465 ALA A N 1
ATOM 3582 C CA . ALA A 1 465 ? 1.356 14.672 32.438 1 98 465 ALA A CA 1
ATOM 3583 C C . ALA A 1 465 ? 0.031 14.984 31.766 1 98 465 ALA A C 1
ATOM 3585 O O . ALA A 1 465 ? -1.014 15.047 32.406 1 98 465 ALA A O 1
ATOM 3586 N N . ASP A 1 466 ? 0.103 15.203 30.516 1 97.94 466 ASP A N 1
ATOM 3587 C CA . ASP A 1 466 ? -1.109 15.531 29.766 1 97.94 466 ASP A CA 1
ATOM 3588 C C . ASP A 1 466 ? -2.094 14.359 29.781 1 97.94 466 ASP A C 1
ATOM 3590 O O . ASP A 1 466 ? -3.295 14.562 29.969 1 97.94 466 ASP A O 1
ATOM 3594 N N . LEU A 1 467 ? -1.63 13.156 29.531 1 98.38 467 LEU A N 1
ATOM 3595 C CA . LEU A 1 467 ? -2.484 11.977 29.5 1 98.38 467 LEU A CA 1
ATOM 3596 C C . LEU A 1 467 ? -3.125 11.742 30.859 1 98.38 467 LEU A C 1
ATOM 3598 O O . LEU A 1 467 ? -4.312 11.422 30.953 1 98.38 467 LEU A O 1
ATOM 3602 N N . HIS A 1 468 ? -2.344 11.93 31.922 1 98.44 468 HIS A N 1
ATOM 3603 C CA . HIS A 1 468 ? -2.877 11.773 33.25 1 98.44 468 HIS A CA 1
ATOM 3604 C C . HIS A 1 468 ? -3.941 12.828 33.562 1 98.44 468 HIS A C 1
ATOM 3606 O O . HIS A 1 468 ? -4.965 12.523 34.188 1 98.44 468 HIS A O 1
ATOM 3612 N N . ALA A 1 469 ? -3.674 14.016 33.125 1 98.12 469 ALA A N 1
ATOM 3613 C CA . ALA A 1 469 ? -4.633 15.094 33.344 1 98.12 469 ALA A CA 1
ATOM 3614 C C . ALA A 1 469 ? -5.961 14.797 32.656 1 98.12 469 ALA A C 1
ATOM 3616 O O . ALA A 1 469 ? -7.031 15.078 33.219 1 98.12 469 ALA A O 1
ATOM 3617 N N . ARG A 1 470 ? -5.895 14.25 31.5 1 97.81 470 ARG A N 1
ATOM 3618 C CA . ARG A 1 470 ? -7.105 13.914 30.766 1 97.81 470 ARG A CA 1
ATOM 3619 C C . ARG A 1 470 ? -7.871 12.789 31.453 1 97.81 470 ARG A C 1
ATOM 3621 O O . ARG A 1 470 ? -9.102 12.773 31.453 1 97.81 470 ARG A O 1
ATOM 3628 N N . LEU A 1 471 ? -7.168 11.867 31.922 1 98.44 471 LEU A N 1
ATOM 3629 C CA . LEU A 1 471 ? -7.809 10.773 32.625 1 98.44 471 LEU A CA 1
ATOM 3630 C C . LEU A 1 471 ? -8.445 11.273 33.938 1 98.44 471 LEU A C 1
ATOM 3632 O O . LEU A 1 471 ? -9.531 10.82 34.312 1 98.44 471 LEU A O 1
ATOM 3636 N N . ASP A 1 472 ? -7.746 12.203 34.625 1 98.06 472 ASP A N 1
ATOM 3637 C CA . ASP A 1 472 ? -8.281 12.805 35.844 1 98.06 472 ASP A CA 1
ATOM 3638 C C . ASP A 1 472 ? -9.562 13.594 35.531 1 98.06 472 ASP A C 1
ATOM 3640 O O . ASP A 1 472 ? -10.469 13.648 36.375 1 98.06 472 ASP A O 1
ATOM 3644 N N . ASP A 1 473 ? -9.617 14.117 34.375 1 97 473 ASP A N 1
ATOM 3645 C CA . ASP A 1 473 ? -10.758 14.93 33.969 1 97 473 ASP A CA 1
ATOM 3646 C C . ASP A 1 473 ? -11.883 14.062 33.438 1 97 473 ASP A C 1
ATOM 3648 O O . ASP A 1 473 ? -12.867 14.57 32.875 1 97 473 ASP A O 1
ATOM 3652 N N . SER A 1 474 ? -11.758 12.773 33.5 1 97.5 474 SER A N 1
ATOM 3653 C CA . SER A 1 474 ? -12.734 11.844 32.938 1 97.5 474 SER A CA 1
ATOM 3654 C C . SER A 1 474 ? -13.391 11.008 34.031 1 97.5 474 SER A C 1
ATOM 3656 O O . SER A 1 474 ? -13.445 9.781 33.938 1 97.5 474 SER A O 1
ATOM 3658 N N . ALA A 1 475 ? -13.938 11.688 35 1 96.12 475 ALA A N 1
ATOM 3659 C CA . ALA A 1 475 ? -14.477 11.016 36.156 1 96.12 475 ALA A CA 1
ATOM 3660 C C . ALA A 1 475 ? -15.68 10.141 35.812 1 96.12 475 ALA A C 1
ATOM 3662 O O . ALA A 1 475 ? -15.984 9.172 36.5 1 96.12 475 ALA A O 1
ATOM 3663 N N . ASN A 1 476 ? -16.375 10.438 34.719 1 96.12 476 ASN A N 1
ATOM 3664 C CA . ASN A 1 476 ? -17.562 9.68 34.312 1 96.12 476 ASN A CA 1
ATOM 3665 C C . ASN A 1 476 ? -17.172 8.438 33.5 1 96.12 476 ASN A C 1
ATOM 3667 O O . ASN A 1 476 ? -18.031 7.629 33.156 1 96.12 476 ASN A O 1
ATOM 3671 N N . VAL A 1 477 ? -15.938 8.234 33.125 1 97.38 477 VAL A N 1
ATOM 3672 C CA . VAL A 1 477 ? -15.414 6.996 32.562 1 97.38 477 VAL A CA 1
ATOM 3673 C C . VAL A 1 477 ? -15.117 5.996 33.688 1 97.38 477 VAL A C 1
ATOM 3675 O O . VAL A 1 477 ? -14.633 6.379 34.75 1 97.38 477 VAL A O 1
ATOM 3678 N N . PRO A 1 478 ? -15.445 4.746 33.469 1 97.31 478 PRO A N 1
ATOM 3679 C CA . PRO A 1 478 ? -15.234 3.764 34.531 1 97.31 478 PRO A CA 1
ATOM 3680 C C . PRO A 1 478 ? -13.805 3.795 35.094 1 97.31 478 PRO A C 1
ATOM 3682 O O . PRO A 1 478 ? -12.844 3.807 34.312 1 97.31 478 PRO A O 1
ATOM 3685 N N . GLU A 1 479 ? -13.68 3.752 36.406 1 96.5 479 GLU A N 1
ATOM 3686 C CA . GLU A 1 479 ? -12.406 3.898 37.094 1 96.5 479 GLU A CA 1
ATOM 3687 C C . GLU A 1 479 ? -11.43 2.795 36.719 1 96.5 479 GLU A C 1
ATOM 3689 O O . GLU A 1 479 ? -10.234 3.047 36.531 1 96.5 479 GLU A O 1
ATOM 3694 N N . VAL A 1 480 ? -11.906 1.639 36.531 1 96.12 480 VAL A N 1
ATOM 3695 C CA . VAL A 1 480 ? -11.062 0.501 36.188 1 96.12 480 VAL A CA 1
ATOM 3696 C C . VAL A 1 480 ? -10.367 0.765 34.875 1 96.12 480 VAL A C 1
ATOM 3698 O O . VAL A 1 480 ? -9.195 0.431 34.688 1 96.12 480 VAL A O 1
ATOM 3701 N N . TRP A 1 481 ? -11.102 1.337 33.969 1 97.31 481 TRP A N 1
ATOM 3702 C CA . TRP A 1 481 ? -10.531 1.602 32.625 1 97.31 481 TRP A CA 1
ATOM 3703 C C . TRP A 1 481 ? -9.539 2.76 32.688 1 97.31 481 TRP A C 1
ATOM 3705 O O . TRP A 1 481 ? -8.477 2.713 32.062 1 97.31 481 TRP A O 1
ATOM 3715 N N . ARG A 1 482 ? -9.852 3.822 33.438 1 98 482 ARG A N 1
ATOM 3716 C CA . ARG A 1 482 ? -8.93 4.934 33.594 1 98 482 ARG A CA 1
ATOM 3717 C C . ARG A 1 482 ? -7.609 4.457 34.219 1 98 482 ARG A C 1
ATOM 3719 O O . ARG A 1 482 ? -6.535 4.883 33.781 1 98 482 ARG A O 1
ATOM 3726 N N . ASN A 1 483 ? -7.703 3.57 35.188 1 97.88 483 ASN A N 1
ATOM 3727 C CA . ASN A 1 483 ? -6.508 3.039 35.844 1 97.88 483 ASN A CA 1
ATOM 3728 C C . ASN A 1 483 ? -5.668 2.213 34.875 1 97.88 483 ASN A C 1
ATOM 3730 O O . ASN A 1 483 ? -4.438 2.289 34.875 1 97.88 483 ASN A O 1
ATOM 3734 N N . ARG A 1 484 ? -6.355 1.44 34.062 1 97.31 484 ARG A N 1
ATOM 3735 C CA . ARG A 1 484 ? -5.652 0.645 33.062 1 97.31 484 ARG A CA 1
ATOM 3736 C C . ARG A 1 484 ? -4.914 1.54 32.094 1 97.31 484 ARG A C 1
ATOM 3738 O O . ARG A 1 484 ? -3.752 1.285 31.75 1 97.31 484 ARG A O 1
ATOM 3745 N N . LEU A 1 485 ? -5.586 2.561 31.578 1 98.31 485 LEU A N 1
ATOM 3746 C CA . LEU A 1 485 ? -4.969 3.486 30.641 1 98.31 485 LEU A CA 1
ATOM 3747 C C . LEU A 1 485 ? -3.797 4.219 31.281 1 98.31 485 LEU A C 1
ATOM 3749 O O . LEU A 1 485 ? -2.789 4.484 30.625 1 98.31 485 LEU A O 1
ATOM 3753 N N . ARG A 1 486 ? -3.947 4.574 32.562 1 98.5 486 ARG A N 1
ATOM 3754 C CA . ARG A 1 486 ? -2.871 5.23 33.312 1 98.5 486 ARG A CA 1
ATOM 3755 C C . ARG A 1 486 ? -1.632 4.344 33.375 1 98.5 486 ARG A C 1
ATOM 3757 O O . ARG A 1 486 ? -0.523 4.793 33.094 1 98.5 486 ARG A O 1
ATOM 3764 N N . ASP A 1 487 ? -1.877 3.121 33.688 1 98.06 487 ASP A N 1
ATOM 3765 C CA . ASP A 1 487 ? -0.782 2.158 33.781 1 98.06 487 ASP A CA 1
ATOM 3766 C C . ASP A 1 487 ? -0.092 1.99 32.438 1 98.06 487 ASP A C 1
ATOM 3768 O O . ASP A 1 487 ? 1.138 2.002 32.344 1 98.06 487 ASP A O 1
ATOM 3772 N N . LEU A 1 488 ? -0.859 1.828 31.406 1 98 488 LEU A N 1
ATOM 3773 C CA . LEU A 1 488 ? -0.311 1.618 30.062 1 98 488 LEU A CA 1
ATOM 3774 C C . LEU A 1 488 ? 0.43 2.859 29.578 1 98 488 LEU A C 1
ATOM 3776 O O . LEU A 1 488 ? 1.433 2.752 28.875 1 98 488 LEU A O 1
ATOM 3780 N N . SER A 1 489 ? -0.086 4.051 29.953 1 98.38 489 SER A N 1
ATOM 3781 C CA . SER A 1 489 ? 0.603 5.293 29.625 1 98.38 489 SER A CA 1
ATOM 3782 C C . SER A 1 489 ? 1.981 5.352 30.281 1 98.38 489 SER A C 1
ATOM 3784 O O . SER A 1 489 ? 2.967 5.699 29.625 1 98.38 489 SER A O 1
ATOM 3786 N N . ASP A 1 490 ? 2.043 4.977 31.547 1 98.31 490 ASP A N 1
ATOM 3787 C CA . ASP A 1 490 ? 3.309 4.984 32.281 1 98.31 490 ASP A CA 1
ATOM 3788 C C . ASP A 1 490 ? 4.293 3.979 31.688 1 98.31 490 ASP A C 1
ATOM 3790 O O . ASP A 1 490 ? 5.484 4.27 31.547 1 98.31 490 ASP A O 1
ATOM 3794 N N . ARG A 1 491 ? 3.789 2.836 31.312 1 97.56 491 ARG A N 1
ATOM 3795 C CA . ARG A 1 491 ? 4.637 1.803 30.719 1 97.56 491 ARG A CA 1
ATOM 3796 C C . ARG A 1 491 ? 5.172 2.242 29.359 1 97.56 491 ARG A C 1
ATOM 3798 O O . ARG A 1 491 ? 6.336 1.991 29.031 1 97.56 491 ARG A O 1
ATOM 3805 N N . ALA A 1 492 ? 4.312 2.873 28.547 1 97.88 492 ALA A N 1
ATOM 3806 C CA . ALA A 1 492 ? 4.738 3.338 27.234 1 97.88 492 ALA A CA 1
ATOM 3807 C C . ALA A 1 492 ? 5.82 4.41 27.344 1 97.88 492 ALA A C 1
ATOM 3809 O O . ALA A 1 492 ? 6.797 4.398 26.594 1 97.88 492 ALA A O 1
ATOM 3810 N N . VAL A 1 493 ? 5.625 5.297 28.266 1 98.06 493 VAL A N 1
ATOM 3811 C CA . VAL A 1 493 ? 6.574 6.383 28.484 1 98.06 493 VAL A CA 1
ATOM 3812 C C . VAL A 1 493 ? 7.898 5.816 29 1 98.06 493 VAL A C 1
ATOM 3814 O O . VAL A 1 493 ? 8.969 6.223 28.547 1 98.06 493 VAL A O 1
ATOM 3817 N N . THR A 1 494 ? 7.832 4.879 29.938 1 97.38 494 THR A N 1
ATOM 3818 C CA . THR A 1 494 ? 9.031 4.238 30.469 1 97.38 494 THR A CA 1
ATOM 3819 C C . THR A 1 494 ? 9.797 3.52 29.359 1 97.38 494 THR A C 1
ATOM 3821 O O . THR A 1 494 ? 11.023 3.604 29.297 1 97.38 494 THR A O 1
ATOM 3824 N N . PHE A 1 495 ? 9.086 2.846 28.547 1 96.69 495 PHE A N 1
ATOM 3825 C CA . PHE A 1 495 ? 9.703 2.133 27.438 1 96.69 495 PHE A CA 1
ATOM 3826 C C . PHE A 1 495 ? 10.367 3.105 26.469 1 96.69 495 PHE A C 1
ATOM 3828 O O . PHE A 1 495 ? 11.484 2.861 26.016 1 96.69 495 PHE A O 1
ATOM 3835 N N . ALA A 1 496 ? 9.695 4.18 26.172 1 97.38 496 ALA A N 1
ATOM 3836 C CA . ALA A 1 496 ? 10.266 5.195 25.297 1 97.38 496 ALA A CA 1
ATOM 3837 C C . ALA A 1 496 ? 11.562 5.754 25.875 1 97.38 496 ALA A C 1
ATOM 3839 O O . ALA A 1 496 ? 12.523 5.984 25.125 1 97.38 496 ALA A O 1
ATOM 3840 N N . ARG A 1 497 ? 11.625 5.965 27.172 1 96.75 497 ARG A N 1
ATOM 3841 C CA . ARG A 1 497 ? 12.828 6.434 27.859 1 96.75 497 ARG A CA 1
ATOM 3842 C C . ARG A 1 497 ? 13.961 5.418 27.719 1 96.75 497 ARG A C 1
ATOM 3844 O O . ARG A 1 497 ? 15.109 5.793 27.484 1 96.75 497 ARG A O 1
ATOM 3851 N N . GLU A 1 498 ? 13.555 4.219 27.891 1 95.38 498 GLU A N 1
ATOM 3852 C CA . GLU A 1 498 ? 14.555 3.158 27.75 1 95.38 498 GLU A CA 1
ATOM 3853 C C . GLU A 1 498 ? 15.148 3.135 26.344 1 95.38 498 GLU A C 1
ATOM 3855 O O . GLU A 1 498 ? 16.375 3.037 26.188 1 95.38 498 GLU A O 1
ATOM 3860 N N . VAL A 1 499 ? 14.359 3.209 25.391 1 94.62 499 VAL A N 1
ATOM 3861 C CA . VAL A 1 499 ? 14.812 3.172 24 1 94.62 499 VAL A CA 1
ATOM 3862 C C . VAL A 1 499 ? 15.695 4.387 23.719 1 94.62 499 VAL A C 1
ATOM 3864 O O . VAL A 1 499 ? 16.719 4.273 23.031 1 94.62 499 VAL A O 1
ATOM 3867 N N . ALA A 1 500 ? 15.312 5.523 24.234 1 94.88 500 ALA A N 1
ATOM 3868 C CA . ALA A 1 500 ? 16.016 6.773 23.969 1 94.88 500 ALA A CA 1
ATOM 3869 C C . ALA A 1 500 ? 17.344 6.824 24.719 1 94.88 500 ALA A C 1
ATOM 3871 O O . ALA A 1 500 ? 18.234 7.609 24.375 1 94.88 500 ALA A O 1
ATOM 3872 N N . SER A 1 501 ? 17.531 6.023 25.703 1 92.94 501 SER A N 1
ATOM 3873 C CA . SER A 1 501 ? 18.641 6.156 26.641 1 92.94 501 SER A CA 1
ATOM 3874 C C . SER A 1 501 ? 19.938 5.613 26.047 1 92.94 501 SER A C 1
ATOM 3876 O O . SER A 1 501 ? 21.031 5.965 26.484 1 92.94 501 SER A O 1
ATOM 3878 N N . ARG A 1 502 ? 19.766 4.688 25.062 1 89.94 502 ARG A N 1
ATOM 3879 C CA . ARG A 1 502 ? 20.953 4.082 24.469 1 89.94 502 ARG A CA 1
ATOM 3880 C C . ARG A 1 502 ? 20.844 4.047 22.953 1 89.94 502 ARG A C 1
ATOM 3882 O O . ARG A 1 502 ? 19.781 3.752 22.406 1 89.94 502 ARG A O 1
ATOM 3889 N N . ILE A 1 503 ? 21.938 4.301 22.359 1 84.56 503 ILE A N 1
ATOM 3890 C CA . ILE A 1 503 ? 22.016 4.305 20.906 1 84.56 503 ILE A CA 1
ATOM 3891 C C . ILE A 1 503 ? 21.734 2.898 20.375 1 84.56 503 ILE A C 1
ATOM 3893 O O . ILE A 1 503 ? 21.125 2.736 19.312 1 84.56 503 ILE A O 1
ATOM 3897 N N . ASP A 1 504 ? 22.062 1.924 21.141 1 86.44 504 ASP A N 1
ATOM 3898 C CA . ASP A 1 504 ? 21.922 0.533 20.719 1 86.44 504 ASP A CA 1
ATOM 3899 C C . ASP A 1 504 ? 20.453 0.132 20.625 1 86.44 504 ASP A C 1
ATOM 3901 O O . ASP A 1 504 ? 20.125 -0.885 20 1 86.44 504 ASP A O 1
ATOM 3905 N N . ASN A 1 505 ? 19.594 1 21.203 1 91.56 505 ASN A N 1
ATOM 3906 C CA . ASN A 1 505 ? 18.172 0.677 21.203 1 91.56 505 ASN A CA 1
ATOM 3907 C C . ASN A 1 505 ? 17.453 1.315 20.016 1 91.56 505 ASN A C 1
ATOM 3909 O O . ASN A 1 505 ? 16.234 1.24 19.906 1 91.56 505 ASN A O 1
ATOM 3913 N N . GLU A 1 506 ? 18.172 1.874 19.094 1 91.12 506 GLU A N 1
ATOM 3914 C CA . GLU A 1 506 ? 17.594 2.635 17.984 1 91.12 506 GLU A CA 1
ATOM 3915 C C . GLU A 1 506 ? 16.672 1.764 17.141 1 91.12 506 GLU A C 1
ATOM 3917 O O . GLU A 1 506 ? 15.672 2.25 16.609 1 91.12 506 GLU A O 1
ATOM 3922 N N . GLY A 1 507 ? 16.969 0.496 17.094 1 91 507 GLY A N 1
ATOM 3923 C CA . GLY A 1 507 ? 16.156 -0.43 16.328 1 91 507 GLY A CA 1
ATOM 3924 C C . GLY A 1 507 ? 14.719 -0.506 16.812 1 91 507 GLY A C 1
ATOM 3925 O O . GLY A 1 507 ? 13.828 -0.935 16.078 1 91 507 GLY A O 1
ATOM 3926 N N . ASP A 1 508 ? 14.406 -0.004 18.047 1 94 508 ASP A N 1
ATOM 3927 C CA . ASP A 1 508 ? 13.078 -0.08 18.641 1 94 508 ASP A CA 1
ATOM 3928 C C . ASP A 1 508 ? 12.359 1.265 18.562 1 94 508 ASP A C 1
ATOM 3930 O O . ASP A 1 508 ? 11.242 1.411 19.047 1 94 508 ASP A O 1
ATOM 3934 N N . ALA A 1 509 ? 12.961 2.201 17.875 1 95.12 509 ALA A N 1
ATOM 3935 C CA . ALA A 1 509 ? 12.43 3.561 17.859 1 95.12 509 ALA A CA 1
ATOM 3936 C C . ALA A 1 509 ? 11.023 3.598 17.266 1 95.12 509 ALA A C 1
ATOM 3938 O O . ALA A 1 509 ? 10.133 4.254 17.797 1 95.12 509 ALA A O 1
ATOM 3939 N N . ARG A 1 510 ? 10.828 2.896 16.109 1 95.69 510 ARG A N 1
ATOM 3940 C CA . ARG A 1 510 ? 9.508 2.893 15.484 1 95.69 510 ARG A CA 1
ATOM 3941 C C . ARG A 1 510 ? 8.469 2.234 16.391 1 95.69 510 ARG A C 1
ATOM 3943 O O . ARG A 1 510 ? 7.336 2.705 16.484 1 95.69 510 ARG A O 1
ATOM 3950 N N . HIS A 1 511 ? 8.898 1.183 17.016 1 94.81 511 HIS A N 1
ATOM 3951 C CA . HIS A 1 511 ? 8.008 0.461 17.906 1 94.81 511 HIS A CA 1
ATOM 3952 C C . HIS A 1 511 ? 7.602 1.328 19.094 1 94.81 511 HIS A C 1
ATOM 3954 O O . HIS A 1 511 ? 6.418 1.426 19.422 1 94.81 511 HIS A O 1
ATOM 3960 N N . ALA A 1 512 ? 8.594 1.948 19.719 1 96.75 512 ALA A N 1
ATOM 3961 C CA . ALA A 1 512 ? 8.328 2.809 20.875 1 96.75 512 ALA A CA 1
ATOM 3962 C C . ALA A 1 512 ? 7.426 3.977 20.5 1 96.75 512 ALA A C 1
ATOM 3964 O O . ALA A 1 512 ? 6.512 4.332 21.234 1 96.75 512 ALA A O 1
ATOM 3965 N N . THR A 1 513 ? 7.691 4.562 19.344 1 97.69 513 THR A N 1
ATOM 3966 C CA . THR A 1 513 ? 6.887 5.684 18.875 1 97.69 513 THR A CA 1
ATOM 3967 C C . THR A 1 513 ? 5.449 5.246 18.609 1 97.69 513 THR A C 1
ATOM 3969 O O . THR A 1 513 ? 4.504 5.965 18.938 1 97.69 513 THR A O 1
ATOM 3972 N N . SER A 1 514 ? 5.25 4.035 18.031 1 97.75 514 SER A N 1
ATOM 3973 C CA . SER A 1 514 ? 3.92 3.494 17.781 1 97.75 514 SER A CA 1
ATOM 3974 C C . SER A 1 514 ? 3.164 3.258 19.078 1 97.75 514 SER A C 1
ATOM 3976 O O . SER A 1 514 ? 1.959 3.508 19.172 1 97.75 514 SER A O 1
ATOM 3978 N N . LEU A 1 515 ? 3.863 2.777 20.094 1 97.44 515 LEU A N 1
ATOM 3979 C CA . LEU A 1 515 ? 3.23 2.512 21.391 1 97.44 515 LEU A CA 1
ATOM 3980 C C . LEU A 1 515 ? 2.752 3.805 22.031 1 97.44 515 LEU A C 1
ATOM 3982 O O . LEU A 1 515 ? 1.653 3.854 22.594 1 97.44 515 LEU A O 1
ATOM 3986 N N . LEU A 1 516 ? 3.643 4.844 21.953 1 98.25 516 LEU A N 1
ATOM 3987 C CA . LEU A 1 516 ? 3.238 6.148 22.469 1 98.25 516 LEU A CA 1
ATOM 3988 C C . LEU A 1 516 ? 1.988 6.648 21.766 1 98.25 516 LEU A C 1
ATOM 3990 O O . LEU A 1 516 ? 1.055 7.137 22.406 1 98.25 516 LEU A O 1
ATOM 3994 N N . TYR A 1 517 ? 1.934 6.484 20.469 1 98.69 517 TYR A N 1
ATOM 3995 C CA . TYR A 1 517 ? 0.797 6.91 19.656 1 98.69 517 TYR A CA 1
ATOM 3996 C C . TYR A 1 517 ? -0.471 6.172 20.062 1 98.69 517 TYR A C 1
ATOM 3998 O O . TYR A 1 517 ? -1.523 6.789 20.25 1 98.69 517 TYR A O 1
ATOM 4006 N N . ASN A 1 518 ? -0.386 4.859 20.156 1 98.62 518 ASN A N 1
ATOM 4007 C CA . ASN A 1 518 ? -1.554 4.023 20.422 1 98.62 518 ASN A CA 1
ATOM 4008 C C . ASN A 1 518 ? -2.117 4.281 21.812 1 98.62 518 ASN A C 1
ATOM 4010 O O . ASN A 1 518 ? -3.33 4.422 21.984 1 98.62 518 ASN A O 1
ATOM 4014 N N . VAL A 1 519 ? -1.256 4.422 22.766 1 98.5 519 VAL A N 1
ATOM 4015 C CA . VAL A 1 519 ? -1.72 4.648 24.125 1 98.5 519 VAL A CA 1
ATOM 4016 C C . VAL A 1 519 ? -2.295 6.059 24.25 1 98.5 519 VAL A C 1
ATOM 4018 O O . VAL A 1 519 ? -3.35 6.254 24.859 1 98.5 519 VAL A O 1
ATOM 4021 N N . ALA A 1 520 ? -1.597 7.02 23.672 1 98.75 520 ALA A N 1
ATOM 4022 C CA . ALA A 1 520 ? -2.096 8.391 23.703 1 98.75 520 ALA A CA 1
ATOM 4023 C C . ALA A 1 520 ? -3.467 8.492 23.031 1 98.75 520 ALA A C 1
ATOM 4025 O O . ALA A 1 520 ? -4.359 9.18 23.547 1 98.75 520 ALA A O 1
ATOM 4026 N N . SER A 1 521 ? -3.621 7.828 21.922 1 98.81 521 SER A N 1
ATOM 4027 C CA . SER A 1 521 ? -4.906 7.867 21.234 1 98.81 521 SER A CA 1
ATOM 4028 C C . SER A 1 521 ? -5.996 7.195 22.062 1 98.81 521 SER A C 1
ATOM 4030 O O . SER A 1 521 ? -7.145 7.645 22.078 1 98.81 521 SER A O 1
ATOM 4032 N N . ALA A 1 522 ? -5.672 6.113 22.75 1 98.75 522 ALA A N 1
ATOM 4033 C CA . ALA A 1 522 ? -6.652 5.434 23.594 1 98.75 522 ALA A CA 1
ATOM 4034 C C . ALA A 1 522 ? -7.129 6.348 24.719 1 98.75 522 ALA A C 1
ATOM 4036 O O . ALA A 1 522 ? -8.32 6.363 25.047 1 98.75 522 ALA A O 1
ATOM 4037 N N . VAL A 1 523 ? -6.199 7.07 25.297 1 98.81 523 VAL A N 1
ATOM 4038 C CA . VAL A 1 523 ? -6.543 8.008 26.359 1 98.81 523 VAL A CA 1
ATOM 4039 C C . VAL A 1 523 ? -7.395 9.141 25.797 1 98.81 523 VAL A C 1
ATOM 4041 O O . VAL A 1 523 ? -8.398 9.531 26.391 1 98.81 523 VAL A O 1
ATOM 4044 N N . ALA A 1 524 ? -6.984 9.695 24.656 1 98.75 524 ALA A N 1
ATOM 4045 C CA . ALA A 1 524 ? -7.75 10.766 24.031 1 98.75 524 ALA A CA 1
ATOM 4046 C C . ALA A 1 524 ? -9.18 10.312 23.719 1 98.75 524 ALA A C 1
ATOM 4048 O O . ALA A 1 524 ? -10.133 11.047 23.984 1 98.75 524 ALA A O 1
ATOM 4049 N N . LEU A 1 525 ? -9.305 9.117 23.188 1 98.81 525 LEU A N 1
ATOM 4050 C CA . LEU A 1 525 ? -10.609 8.555 22.859 1 98.81 525 LEU A CA 1
ATOM 4051 C C . LEU A 1 525 ? -11.469 8.406 24.109 1 98.81 525 LEU A C 1
ATOM 4053 O O . LEU A 1 525 ? -12.672 8.68 24.078 1 98.81 525 LEU A O 1
ATOM 4057 N N . ALA A 1 526 ? -10.883 7.965 25.188 1 98.75 526 ALA A N 1
ATOM 4058 C CA . ALA A 1 526 ? -11.617 7.812 26.438 1 98.75 526 ALA A CA 1
ATOM 4059 C C . ALA A 1 526 ? -12.086 9.164 26.969 1 98.75 526 ALA A C 1
ATOM 4061 O O . ALA A 1 526 ? -13.227 9.305 27.406 1 98.75 526 ALA A O 1
ATOM 4062 N N . TRP A 1 527 ? -11.188 10.109 26.969 1 98.75 527 TRP A N 1
ATOM 4063 C CA . TRP A 1 527 ? -11.516 11.461 27.406 1 98.75 527 TRP A CA 1
ATOM 4064 C C . TRP A 1 527 ? -12.648 12.047 26.562 1 98.75 527 TRP A C 1
ATOM 4066 O O . TRP A 1 527 ? -13.602 12.609 27.094 1 98.75 527 TRP A O 1
ATOM 4076 N N . GLU A 1 528 ? -12.547 11.922 25.25 1 98.69 528 GLU A N 1
ATOM 4077 C CA . GLU A 1 528 ? -13.57 12.398 24.328 1 98.69 528 GLU A CA 1
ATOM 4078 C C . GLU A 1 528 ? -14.914 11.719 24.594 1 98.69 528 GLU A C 1
ATOM 4080 O O . GLU A 1 528 ? -15.961 12.367 24.531 1 98.69 528 GLU A O 1
ATOM 4085 N N . ALA A 1 529 ? -14.844 10.414 24.828 1 98.56 529 ALA A N 1
ATOM 4086 C CA . ALA A 1 529 ? -16.062 9.656 25.078 1 98.56 529 ALA A CA 1
ATOM 4087 C C . ALA A 1 529 ? -16.812 10.227 26.281 1 98.56 529 ALA A C 1
ATOM 4089 O O . ALA A 1 529 ? -18.047 10.367 26.25 1 98.56 529 ALA A O 1
ATOM 4090 N N . GLY A 1 530 ? -16.125 10.492 27.359 1 98.19 530 GLY A N 1
ATOM 4091 C CA . GLY A 1 530 ? -16.75 11.086 28.531 1 98.19 530 GLY A CA 1
ATOM 4092 C C . GLY A 1 530 ? -17.422 12.414 28.234 1 98.19 530 GLY A C 1
ATOM 4093 O O . GLY A 1 530 ? -18.562 12.641 28.656 1 98.19 530 GLY A O 1
ATOM 4094 N N . ARG A 1 531 ? -16.734 13.25 27.531 1 98.12 531 ARG A N 1
ATOM 4095 C CA . ARG A 1 531 ? -17.234 14.594 27.25 1 98.12 531 ARG A CA 1
ATOM 4096 C C . ARG A 1 531 ? -18.422 14.539 26.297 1 98.12 531 ARG A C 1
ATOM 4098 O O . ARG A 1 531 ? -19.406 15.273 26.469 1 98.12 531 ARG A O 1
ATOM 4105 N N . ILE A 1 532 ? -18.312 13.719 25.266 1 98.12 532 ILE A N 1
ATOM 4106 C CA . ILE A 1 532 ? -19.391 13.602 24.281 1 98.12 532 ILE A CA 1
ATOM 4107 C C . ILE A 1 532 ? -20.625 12.992 24.922 1 98.12 532 ILE A C 1
ATOM 4109 O O . ILE A 1 532 ? -21.75 13.383 24.609 1 98.12 532 ILE A O 1
ATOM 4113 N N . HIS A 1 533 ? -20.438 12.031 25.797 1 98.06 533 HIS A N 1
ATOM 4114 C CA . HIS A 1 533 ? -21.562 11.461 26.531 1 98.06 533 HIS A CA 1
ATOM 4115 C C . HIS A 1 533 ? -22.281 12.531 27.359 1 98.06 533 HIS A C 1
ATOM 4117 O O . HIS A 1 533 ? -23.5 12.523 27.438 1 98.06 533 HIS A O 1
ATOM 4123 N N . GLU A 1 534 ? -21.516 13.375 27.969 1 97.19 534 GLU A N 1
ATOM 4124 C CA . GLU A 1 534 ? -22.109 14.477 28.734 1 97.19 534 GLU A CA 1
ATOM 4125 C C . GLU A 1 534 ? -22.891 15.414 27.828 1 97.19 534 GLU A C 1
ATOM 4127 O O . GLU A 1 534 ? -23.938 15.945 28.219 1 97.19 534 GLU A O 1
ATOM 4132 N N . MET A 1 535 ? -22.375 15.594 26.656 1 96.25 535 MET A N 1
ATOM 4133 C CA . MET A 1 535 ? -22.969 16.547 25.703 1 96.25 535 MET A CA 1
ATOM 4134 C C . MET A 1 535 ? -24.234 15.961 25.078 1 96.25 535 MET A C 1
ATOM 4136 O O . MET A 1 535 ? -25.234 16.656 24.953 1 96.25 535 MET A O 1
ATOM 4140 N N . ARG A 1 536 ? -24.25 14.664 24.688 1 95.81 536 ARG A N 1
ATOM 4141 C CA . ARG A 1 536 ? -25.406 14.195 23.922 1 95.81 536 ARG A CA 1
ATOM 4142 C C . ARG A 1 536 ? -25.688 12.727 24.203 1 95.81 536 ARG A C 1
ATOM 4144 O O . ARG A 1 536 ? -26.375 12.062 23.422 1 95.81 536 ARG A O 1
ATOM 4151 N N . GLY A 1 537 ? -25.016 12.148 25.141 1 96.88 537 GLY A N 1
ATOM 4152 C CA . GLY A 1 537 ? -25.391 10.836 25.656 1 96.88 537 GLY A CA 1
ATOM 4153 C C . GLY A 1 537 ? -24.75 9.695 24.875 1 96.88 537 GLY A C 1
ATOM 4154 O O . GLY A 1 537 ? -25.203 8.547 24.969 1 96.88 537 GLY A O 1
ATOM 4155 N N . ASP A 1 538 ? -23.703 9.914 24.062 1 97.88 538 ASP A N 1
ATOM 4156 C CA . ASP A 1 538 ? -23.062 8.875 23.266 1 97.88 538 ASP A CA 1
ATOM 4157 C C . ASP A 1 538 ? -21.625 8.625 23.734 1 97.88 538 ASP A C 1
ATOM 4159 O O . ASP A 1 538 ? -20.766 9.492 23.594 1 97.88 538 ASP A O 1
ATOM 4163 N N . ALA A 1 539 ? -21.328 7.434 24.219 1 98.25 539 ALA A N 1
ATOM 4164 C CA . ALA A 1 539 ? -20.016 7.09 24.797 1 98.25 539 ALA A CA 1
ATOM 4165 C C . ALA A 1 539 ? -19.266 6.125 23.875 1 98.25 539 ALA A C 1
ATOM 4167 O O . ALA A 1 539 ? -18.281 5.504 24.297 1 98.25 539 ALA A O 1
ATOM 4168 N N . ARG A 1 540 ? -19.641 5.977 22.609 1 97.5 540 ARG A N 1
ATOM 4169 C CA . ARG A 1 540 ? -19.141 4.922 21.719 1 97.5 540 ARG A CA 1
ATOM 4170 C C . ARG A 1 540 ? -17.641 5.031 21.531 1 97.5 540 ARG A C 1
ATOM 4172 O O . ARG A 1 540 ? -16.969 4.039 21.234 1 97.5 540 ARG A O 1
ATOM 4179 N N . ARG A 1 541 ? -17.078 6.223 21.672 1 98.38 541 ARG A N 1
ATOM 4180 C CA . ARG A 1 541 ? -15.648 6.387 21.469 1 98.38 541 ARG A CA 1
ATOM 4181 C C . ARG A 1 541 ? -14.859 5.645 22.547 1 98.38 541 ARG A C 1
ATOM 4183 O O . ARG A 1 541 ? -13.672 5.359 22.359 1 98.38 541 ARG A O 1
ATOM 4190 N N . LEU A 1 542 ? -15.5 5.34 23.688 1 98.44 542 LEU A N 1
ATOM 4191 C CA . LEU A 1 542 ? -14.852 4.535 24.719 1 98.44 542 LEU A CA 1
ATOM 4192 C C . LEU A 1 542 ? -14.633 3.104 24.234 1 98.44 542 LEU A C 1
ATOM 4194 O O . LEU A 1 542 ? -13.672 2.449 24.625 1 98.44 542 LEU A O 1
ATOM 4198 N N . LEU A 1 543 ? -15.531 2.621 23.375 1 98.25 543 LEU A N 1
ATOM 4199 C CA . LEU A 1 543 ? -15.336 1.315 22.75 1 98.25 543 LEU A CA 1
ATOM 4200 C C . LEU A 1 543 ? -14.117 1.325 21.844 1 98.25 543 LEU A C 1
ATOM 4202 O O . LEU A 1 543 ? -13.375 0.339 21.781 1 98.25 543 LEU A O 1
ATOM 4206 N N . LEU A 1 544 ? -13.883 2.418 21.109 1 98.56 544 LEU A N 1
ATOM 4207 C CA . LEU A 1 544 ? -12.688 2.561 20.281 1 98.56 544 LEU A CA 1
ATOM 4208 C C . LEU A 1 544 ? -11.43 2.543 21.141 1 98.56 544 LEU A C 1
ATOM 4210 O O . LEU A 1 544 ? -10.422 1.944 20.766 1 98.56 544 LEU A O 1
ATOM 4214 N N . SER A 1 545 ? -11.5 3.236 22.281 1 98.62 545 SER A N 1
ATOM 4215 C CA . SER A 1 545 ? -10.391 3.207 23.234 1 98.62 545 SER A CA 1
ATOM 4216 C C . SER A 1 545 ? -10.023 1.775 23.609 1 98.62 545 SER A C 1
ATOM 4218 O O . SER A 1 545 ? -8.852 1.406 23.594 1 98.62 545 SER A O 1
ATOM 4220 N N . ARG A 1 546 ? -11.008 1.006 23.922 1 97.25 546 ARG A N 1
ATOM 4221 C CA . ARG A 1 546 ? -10.797 -0.395 24.266 1 97.25 546 ARG A CA 1
ATOM 4222 C C . ARG A 1 546 ? -10.211 -1.173 23.109 1 97.25 546 ARG A C 1
ATOM 4224 O O . ARG A 1 546 ? -9.281 -1.964 23.281 1 97.25 546 ARG A O 1
ATOM 4231 N N . MET A 1 547 ? -10.719 -0.917 21.938 1 96.5 547 MET A N 1
ATOM 4232 C CA . MET A 1 547 ? -10.25 -1.642 20.766 1 96.5 547 MET A CA 1
ATOM 4233 C C . MET A 1 547 ? -8.789 -1.318 20.469 1 96.5 547 MET A C 1
ATOM 4235 O O . MET A 1 547 ? -8.047 -2.174 19.984 1 96.5 547 MET A O 1
ATOM 4239 N N . VAL A 1 548 ? -8.359 -0.101 20.734 1 97.94 548 VAL A N 1
ATOM 4240 C CA . VAL A 1 548 ? -6.953 0.251 20.547 1 97.94 548 VAL A CA 1
ATOM 4241 C C . VAL A 1 548 ? -6.086 -0.626 21.453 1 97.94 548 VAL A C 1
ATOM 4243 O O . VAL A 1 548 ? -5.078 -1.185 21.016 1 97.94 548 VAL A O 1
ATOM 4246 N N . ILE A 1 549 ? -6.516 -0.782 22.719 1 96.44 549 ILE A N 1
ATOM 4247 C CA . ILE A 1 549 ? -5.73 -1.554 23.672 1 96.44 549 ILE A CA 1
ATOM 4248 C C . ILE A 1 549 ? -5.738 -3.029 23.281 1 96.44 549 ILE A C 1
ATOM 4250 O O . ILE A 1 549 ? -4.699 -3.691 23.297 1 96.44 549 ILE A O 1
ATOM 4254 N N . ASP A 1 550 ? -6.895 -3.514 22.781 1 93.31 550 ASP A N 1
ATOM 4255 C CA . ASP A 1 550 ? -7.055 -4.93 22.469 1 93.31 550 ASP A CA 1
ATOM 4256 C C . ASP A 1 550 ? -6.273 -5.309 21.219 1 93.31 550 ASP A C 1
ATOM 4258 O O . ASP A 1 550 ? -5.758 -6.426 21.109 1 93.31 550 ASP A O 1
ATOM 4262 N N . HIS A 1 551 ? -6.156 -4.352 20.281 1 93.06 551 HIS A N 1
ATOM 4263 C CA . HIS A 1 551 ? -5.73 -4.797 18.953 1 93.06 551 HIS A CA 1
ATOM 4264 C C . HIS A 1 551 ? -4.445 -4.098 18.531 1 93.06 551 HIS A C 1
ATOM 4266 O O . HIS A 1 551 ? -3.773 -4.543 17.594 1 93.06 551 HIS A O 1
ATOM 4272 N N . ARG A 1 552 ? -4.094 -3.025 19.219 1 94.94 552 ARG A N 1
ATOM 4273 C CA . ARG A 1 552 ? -2.936 -2.271 18.75 1 94.94 552 ARG A CA 1
ATOM 4274 C C . ARG A 1 552 ? -1.853 -2.215 19.828 1 94.94 552 ARG A C 1
ATOM 4276 O O . ARG A 1 552 ? -0.697 -1.898 19.531 1 94.94 552 ARG A O 1
ATOM 4283 N N . VAL A 1 553 ? -2.195 -2.545 21.094 1 94.88 553 VAL A N 1
ATOM 4284 C CA . VAL A 1 553 ? -1.217 -2.445 22.172 1 94.88 553 VAL A CA 1
ATOM 4285 C C . VAL A 1 553 ? -0.948 -3.832 22.766 1 94.88 553 VAL A C 1
ATOM 4287 O O . VAL A 1 553 ? 0.197 -4.289 22.781 1 94.88 553 VAL A O 1
ATOM 4290 N N . MET A 1 554 ? -1.93 -4.574 23.141 1 87.25 554 MET A N 1
ATOM 4291 C CA . MET A 1 554 ? -1.771 -5.855 23.828 1 87.25 554 MET A CA 1
ATOM 4292 C C . MET A 1 554 ? -2.383 -6.988 23.016 1 87.25 554 MET A C 1
ATOM 4294 O O . MET A 1 554 ? -3.297 -7.672 23.469 1 87.25 554 MET A O 1
ATOM 4298 N N . PRO A 1 555 ? -1.747 -7.262 21.891 1 71.19 555 PRO A N 1
ATOM 4299 C CA . PRO A 1 555 ? -2.414 -8.352 21.172 1 71.19 555 PRO A CA 1
ATOM 4300 C C . PRO A 1 555 ? -2.344 -9.68 21.922 1 71.19 555 PRO A C 1
ATOM 4302 O O . PRO A 1 555 ? -1.343 -9.969 22.578 1 71.19 555 PRO A O 1
ATOM 4305 N N . GLY A 1 556 ? -3.381 -10.281 22.188 1 76.31 556 GLY A N 1
ATOM 4306 C CA . GLY A 1 556 ? -3.588 -11.516 22.922 1 76.31 556 GLY A CA 1
ATOM 4307 C C . GLY A 1 556 ? -2.879 -12.711 22.312 1 76.31 556 GLY A C 1
ATOM 4308 O O . GLY A 1 556 ? -1.948 -12.547 21.516 1 76.31 556 GLY A O 1
ATOM 4309 N N . ASP A 1 557 ? -3.211 -13.852 22.812 1 82.12 557 ASP A N 1
ATOM 4310 C CA . ASP A 1 557 ? -2.717 -15.117 22.297 1 82.12 557 ASP A CA 1
ATOM 4311 C C . ASP A 1 557 ? -3.188 -15.344 20.859 1 82.12 557 ASP A C 1
ATOM 4313 O O . ASP A 1 557 ? -4.391 -15.422 20.594 1 82.12 557 ASP A O 1
ATOM 4317 N N . PRO A 1 558 ? -2.197 -15.492 19.969 1 88.69 558 PRO A N 1
ATOM 4318 C CA . PRO A 1 558 ? -2.574 -15.625 18.562 1 88.69 558 PRO A CA 1
ATOM 4319 C C . PRO A 1 558 ? -3.361 -16.906 18.281 1 88.69 558 PRO A C 1
ATOM 4321 O O . PRO A 1 558 ? -3.932 -17.062 17.203 1 88.69 558 PRO A O 1
ATOM 4324 N N . PHE A 1 559 ? -3.465 -17.828 19.25 1 92.44 559 PHE A N 1
ATOM 4325 C CA . PHE A 1 559 ? -4.125 -19.109 19.016 1 92.44 559 PHE A CA 1
ATOM 4326 C C . PHE A 1 559 ? -5.488 -19.141 19.703 1 92.44 559 PHE A C 1
ATOM 4328 O O . PHE A 1 559 ? -6.031 -20.219 19.969 1 92.44 559 PHE A O 1
ATOM 4335 N N . GLN A 1 560 ? -5.984 -17.938 20.031 1 88.81 560 GLN A N 1
ATOM 4336 C CA . GLN A 1 560 ? -7.312 -17.828 20.625 1 88.81 560 GLN A CA 1
ATOM 4337 C C . GLN A 1 560 ? -8.242 -16.984 19.766 1 88.81 560 GLN A C 1
ATOM 4339 O O . GLN A 1 560 ? -7.797 -16.062 19.078 1 88.81 560 GLN A O 1
ATOM 4344 N N . LEU A 1 561 ? -9.492 -17.312 19.859 1 88.88 561 LEU A N 1
ATOM 4345 C CA . LEU A 1 561 ? -10.516 -16.562 19.141 1 88.88 561 LEU A CA 1
ATOM 4346 C C . LEU A 1 561 ? -10.547 -15.102 19.594 1 88.88 561 LEU A C 1
ATOM 4348 O O . LEU A 1 561 ? -10.477 -14.82 20.797 1 88.88 561 LEU A O 1
ATOM 4352 N N . THR A 1 562 ? -10.516 -14.281 18.672 1 82 562 THR A N 1
ATOM 4353 C CA . THR A 1 562 ? -10.672 -12.859 18.969 1 82 562 THR A CA 1
ATOM 4354 C C . THR A 1 562 ? -12.133 -12.445 18.844 1 82 562 THR A C 1
ATOM 4356 O O . THR A 1 562 ? -12.578 -11.523 19.531 1 82 562 THR A O 1
ATOM 4359 N N . GLU A 1 563 ? -12.812 -13.211 17.984 1 81.56 563 GLU A N 1
ATOM 4360 C CA . GLU A 1 563 ? -14.227 -12.914 17.812 1 81.56 563 GLU A CA 1
ATOM 4361 C C . GLU A 1 563 ? -15.07 -13.562 18.906 1 81.56 563 GLU A C 1
ATOM 4363 O O . GLU A 1 563 ? -15.047 -14.781 19.078 1 81.56 563 GLU A O 1
ATOM 4368 N N . ASN A 1 564 ? -15.594 -12.805 19.766 1 86.06 564 ASN A N 1
ATOM 4369 C CA . ASN A 1 564 ? -16.531 -13.25 20.797 1 86.06 564 ASN A CA 1
ATOM 4370 C C . ASN A 1 564 ? -17.734 -12.312 20.891 1 86.06 564 ASN A C 1
ATOM 4372 O O . ASN A 1 564 ? -17.891 -11.398 20.078 1 86.06 564 ASN A O 1
ATOM 4376 N N . SER A 1 565 ? -18.625 -12.617 21.75 1 88.62 565 SER A N 1
ATOM 4377 C CA . SER A 1 565 ? -19.875 -11.867 21.859 1 88.62 565 SER A CA 1
ATOM 4378 C C . SER A 1 565 ? -19.609 -10.406 22.203 1 88.62 565 SER A C 1
ATOM 4380 O O . SER A 1 565 ? -20.328 -9.516 21.75 1 88.62 565 SER A O 1
ATOM 4382 N N . VAL A 1 566 ? -18.594 -10.164 22.938 1 91.38 566 VAL A N 1
ATOM 4383 C CA . VAL A 1 566 ? -18.25 -8.805 23.359 1 91.38 566 VAL A CA 1
ATOM 4384 C C . VAL A 1 566 ? -17.781 -8 22.156 1 91.38 566 VAL A C 1
ATOM 4386 O O . VAL A 1 566 ? -18.266 -6.891 21.906 1 91.38 566 VAL A O 1
ATOM 4389 N N . GLN A 1 567 ? -16.875 -8.594 21.391 1 91 567 GLN A N 1
ATOM 4390 C CA . GLN A 1 567 ? -16.344 -7.93 20.203 1 91 567 GLN A CA 1
ATOM 4391 C C . GLN A 1 567 ? -17.453 -7.68 19.172 1 91 567 GLN A C 1
ATOM 439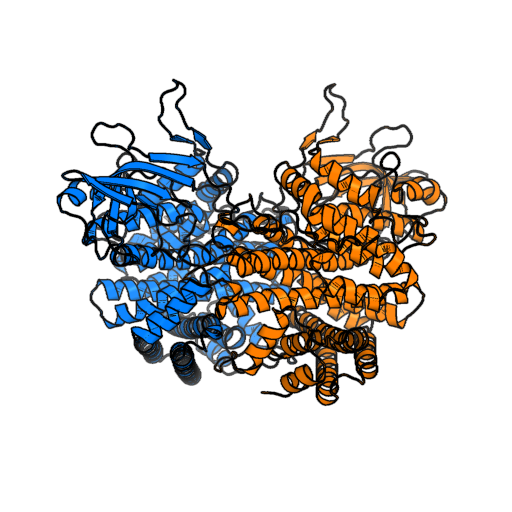3 O O . GLN A 1 567 ? -17.484 -6.625 18.531 1 91 567 GLN A O 1
ATOM 4398 N N . ARG A 1 568 ? -18.344 -8.578 19.016 1 92.25 568 ARG A N 1
ATOM 4399 C CA . ARG A 1 568 ? -19.453 -8.43 18.078 1 92.25 568 ARG A CA 1
ATOM 4400 C C . ARG A 1 568 ? -20.375 -7.293 18.5 1 92.25 568 ARG A C 1
ATOM 4402 O O . ARG A 1 568 ? -20.844 -6.52 17.656 1 92.25 568 ARG A O 1
ATOM 4409 N N . THR A 1 569 ? -20.641 -7.254 19.812 1 94.38 569 THR A N 1
ATOM 4410 C CA . THR A 1 569 ? -21.516 -6.199 20.312 1 94.38 569 THR A CA 1
ATOM 4411 C C . THR A 1 569 ? -20.859 -4.828 20.125 1 94.38 569 THR A C 1
ATOM 4413 O O . THR A 1 569 ? -21.531 -3.869 19.75 1 94.38 569 THR A O 1
ATOM 4416 N N . MET A 1 570 ? -19.594 -4.742 20.438 1 95.75 570 MET A N 1
ATOM 4417 C CA . MET A 1 570 ? -18.875 -3.48 20.234 1 95.75 570 MET A CA 1
ATOM 4418 C C . MET A 1 570 ? -18.938 -3.055 18.766 1 95.75 570 MET A C 1
ATOM 4420 O O . MET A 1 570 ? -19.188 -1.889 18.469 1 95.75 570 MET A O 1
ATOM 4424 N N . THR A 1 571 ? -18.703 -3.998 17.844 1 95.5 571 THR A N 1
ATOM 4425 C CA . THR A 1 571 ? -18.734 -3.725 16.406 1 95.5 571 THR A CA 1
ATOM 4426 C C . THR A 1 571 ? -20.125 -3.264 15.977 1 95.5 571 THR A C 1
ATOM 4428 O O . THR A 1 571 ? -20.25 -2.355 15.156 1 95.5 571 THR A O 1
ATOM 4431 N N . GLU A 1 572 ? -21.156 -3.867 16.562 1 95.38 572 GLU A N 1
ATOM 4432 C CA . GLU A 1 572 ? -22.531 -3.48 16.25 1 95.38 572 GLU A CA 1
ATOM 4433 C C . GLU A 1 572 ? -22.781 -2.025 16.641 1 95.38 572 GLU A C 1
ATOM 4435 O O . GLU A 1 572 ? -23.406 -1.28 15.883 1 95.38 572 GLU A O 1
ATOM 4440 N N . HIS A 1 573 ? -22.312 -1.625 17.781 1 96.31 573 HIS A N 1
ATOM 4441 C CA . HIS A 1 573 ? -22.5 -0.252 18.234 1 96.31 573 HIS A CA 1
ATOM 4442 C C . HIS A 1 573 ? -21.703 0.725 17.375 1 96.31 573 HIS A C 1
ATOM 4444 O O . HIS A 1 573 ? -22.203 1.808 17.047 1 96.31 573 HIS A O 1
ATOM 4450 N N . LEU A 1 574 ? -20.516 0.337 17 1 97.06 574 LEU A N 1
ATOM 4451 C CA . LEU A 1 574 ? -19.609 1.244 16.297 1 97.06 574 LEU A CA 1
ATOM 4452 C C . LEU A 1 574 ? -20.047 1.404 14.836 1 97.06 574 LEU A C 1
ATOM 4454 O O . LEU A 1 574 ? -19.828 2.457 14.234 1 97.06 574 LEU A O 1
ATOM 4458 N N . LEU A 1 575 ? -20.641 0.383 14.242 1 95.94 575 LEU A N 1
ATOM 4459 C CA . LEU A 1 575 ? -21.094 0.454 12.859 1 95.94 575 LEU A CA 1
ATOM 4460 C C . LEU A 1 575 ? -22.531 0.939 12.789 1 95.94 575 LEU A C 1
ATOM 4462 O O . LEU A 1 575 ? -23.031 1.257 11.703 1 95.94 575 LEU A O 1
ATOM 4466 N N . GLY A 1 576 ? -23.188 1.015 13.977 1 93 576 GLY A N 1
ATOM 4467 C CA . GLY A 1 576 ? -24.578 1.46 14.016 1 93 576 GLY A CA 1
ATOM 4468 C C . GLY A 1 576 ? -24.719 2.953 14.242 1 93 576 GLY A C 1
ATOM 4469 O O . GLY A 1 576 ? -23.734 3.633 14.555 1 93 576 GLY A O 1
ATOM 4470 N N . ASP A 1 577 ? -25.922 3.471 14.164 1 89.31 577 ASP A N 1
ATOM 4471 C CA . ASP A 1 577 ? -26.156 4.91 14.234 1 89.31 577 ASP A CA 1
ATOM 4472 C C . ASP A 1 577 ? -26.719 5.312 15.594 1 89.31 577 ASP A C 1
ATOM 4474 O O . ASP A 1 577 ? -26.734 6.496 15.938 1 89.31 577 ASP A O 1
ATOM 4478 N N . ARG A 1 578 ? -27.078 4.371 16.375 1 92.38 578 ARG A N 1
ATOM 4479 C CA . ARG A 1 578 ? -27.703 4.664 17.656 1 92.38 578 ARG A CA 1
ATOM 4480 C C . ARG A 1 578 ? -26.656 5.086 18.688 1 92.38 578 ARG A C 1
ATOM 4482 O O . ARG A 1 578 ? -25.578 4.5 18.766 1 92.38 578 ARG A O 1
ATOM 4489 N N . ALA A 1 579 ? -27.016 6.078 19.453 1 95.62 579 ALA A N 1
ATOM 4490 C CA . ALA A 1 579 ? -26.156 6.457 20.578 1 95.62 579 ALA A CA 1
ATOM 4491 C C . ALA A 1 579 ? -26.078 5.34 21.609 1 95.62 579 ALA A C 1
ATOM 4493 O O . ALA A 1 579 ? -27.078 4.664 21.875 1 95.62 579 ALA A O 1
ATOM 4494 N N . VAL A 1 580 ? -24.953 5.172 22.172 1 96.69 580 VAL A N 1
ATOM 4495 C CA . VAL A 1 580 ? -24.734 4.164 23.219 1 96.69 580 VAL A CA 1
ATOM 4496 C C . VAL A 1 580 ? -24.266 4.836 24.5 1 96.69 580 VAL A C 1
ATOM 4498 O O . VAL A 1 580 ? -23.25 5.535 24.5 1 96.69 580 VAL A O 1
ATOM 4501 N N . GLY A 1 581 ? -24.969 4.598 25.609 1 97 581 GLY A N 1
ATOM 4502 C CA . GLY A 1 581 ? -24.672 5.262 26.875 1 97 581 GLY A CA 1
ATOM 4503 C C . GLY A 1 581 ? -23.516 4.648 27.625 1 97 581 GLY A C 1
ATOM 4504 O O . GLY A 1 581 ? -23.094 3.535 27.312 1 97 581 GLY A O 1
ATOM 4505 N N . MET A 1 582 ? -23.031 5.387 28.609 1 97 582 MET A N 1
ATOM 4506 C CA . MET A 1 582 ? -21.844 5.008 29.391 1 97 582 MET A CA 1
ATOM 4507 C C . MET A 1 582 ? -22.078 3.693 30.125 1 97 582 MET A C 1
ATOM 4509 O O . MET A 1 582 ? -21.172 2.887 30.266 1 97 582 MET A O 1
ATOM 4513 N N . ALA A 1 583 ? -23.297 3.475 30.547 1 95 583 ALA A N 1
ATOM 4514 C CA . ALA A 1 583 ? -23.625 2.252 31.281 1 95 583 ALA A CA 1
ATOM 4515 C C . ALA A 1 583 ? -23.438 1.021 30.391 1 95 583 ALA A C 1
ATOM 4517 O O . ALA A 1 583 ? -22.844 0.029 30.812 1 95 583 ALA A O 1
ATOM 4518 N N . GLU A 1 584 ? -23.953 1.11 29.234 1 94.81 584 GLU A N 1
ATOM 4519 C CA . GLU A 1 584 ? -23.859 0.007 28.297 1 94.81 584 GLU A CA 1
ATOM 4520 C C . GLU A 1 584 ? -22.406 -0.218 27.859 1 94.81 584 GLU A C 1
ATOM 4522 O O . GLU A 1 584 ? -21.938 -1.358 27.781 1 94.81 584 GLU A O 1
ATOM 4527 N N . VAL A 1 585 ? -21.672 0.838 27.609 1 96.44 585 VAL A N 1
ATOM 4528 C CA . VAL A 1 585 ? -20.281 0.766 27.172 1 96.44 585 VAL A CA 1
ATOM 4529 C C . VAL A 1 585 ? -19.422 0.23 28.312 1 96.44 585 VAL A C 1
ATOM 4531 O O . VAL A 1 585 ? -18.484 -0.541 28.078 1 96.44 585 VAL A O 1
ATOM 4534 N N . GLY A 1 586 ? -19.719 0.681 29.547 1 94.88 586 GLY A N 1
ATOM 4535 C CA . GLY A 1 586 ? -18.969 0.247 30.703 1 94.88 586 GLY A CA 1
ATOM 4536 C C . GLY A 1 586 ? -18.969 -1.258 30.891 1 94.88 586 GLY A C 1
ATOM 4537 O O . GLY A 1 586 ? -17.969 -1.845 31.297 1 94.88 586 GLY A O 1
ATOM 4538 N N . GLU A 1 587 ? -20.016 -1.9 30.562 1 93.25 587 GLU A N 1
ATOM 4539 C CA . GLU A 1 587 ? -20.141 -3.352 30.672 1 93.25 587 GLU A CA 1
ATOM 4540 C C . GLU A 1 587 ? -19.234 -4.059 29.672 1 93.25 587 GLU A C 1
ATOM 4542 O O . GLU A 1 587 ? -18.688 -5.121 29.969 1 93.25 587 GLU A O 1
ATOM 4547 N N . LEU A 1 588 ? -19.047 -3.432 28.578 1 94.19 588 LEU A N 1
ATOM 4548 C CA . LEU A 1 588 ? -18.25 -4.023 27.5 1 94.19 588 LEU A CA 1
ATOM 4549 C C . LEU A 1 588 ? -16.766 -3.83 27.766 1 94.19 588 LEU A C 1
ATOM 4551 O O . LEU A 1 588 ? -15.938 -4.562 27.219 1 94.19 588 LEU A O 1
ATOM 4555 N N . LEU A 1 589 ? -16.406 -2.891 28.594 1 93.31 589 LEU A N 1
ATOM 4556 C CA . LEU A 1 589 ? -15.008 -2.611 28.891 1 93.31 589 LEU A CA 1
ATOM 4557 C C . LEU A 1 589 ? -14.406 -3.689 29.781 1 93.31 589 LEU A C 1
ATOM 4559 O O . LEU A 1 589 ? -13.211 -3.967 29.719 1 93.31 589 LEU A O 1
ATOM 4563 N N . VAL A 1 590 ? -15.25 -4.273 30.703 1 84.5 590 VAL A N 1
ATOM 4564 C CA . VAL A 1 590 ? -14.734 -5.207 31.703 1 84.5 590 VAL A CA 1
ATOM 4565 C C . VAL A 1 590 ? -14.984 -6.641 31.25 1 84.5 590 VAL A C 1
ATOM 4567 O O . VAL A 1 590 ? -14.453 -7.59 31.828 1 84.5 590 VAL A O 1
ATOM 4570 N N . ALA A 1 591 ? -15.648 -6.723 30.281 1 80.25 591 ALA A N 1
ATOM 4571 C CA . ALA A 1 591 ? -15.961 -8.062 29.781 1 80.25 591 ALA A CA 1
ATOM 4572 C C . ALA A 1 591 ? -14.75 -8.68 29.094 1 80.25 591 ALA A C 1
ATOM 4574 O O . ALA A 1 591 ? -13.992 -7.98 28.406 1 80.25 591 ALA A O 1
ATOM 4575 N N . ALA A 1 592 ? -14.562 -9.969 29.328 1 70.44 592 ALA A N 1
ATOM 4576 C CA . ALA A 1 592 ? -13.453 -10.703 28.734 1 70.44 592 ALA A CA 1
ATOM 4577 C C . ALA A 1 592 ? -13.812 -11.18 27.328 1 70.44 592 ALA A C 1
ATOM 4579 O O . ALA A 1 592 ? -14.977 -11.469 27.031 1 70.44 592 ALA A O 1
ATOM 4580 N N . MET B 1 1 ? 48.875 -23.562 -20.906 1 25.34 1 MET B N 1
ATOM 4581 C CA . MET B 1 1 ? 48.031 -22.422 -21.25 1 25.34 1 MET B CA 1
ATOM 4582 C C . MET B 1 1 ? 47.062 -22.094 -20.125 1 25.34 1 MET B C 1
ATOM 4584 O O . MET B 1 1 ? 46.281 -22.953 -19.688 1 25.34 1 MET B O 1
ATOM 4588 N N . GLN B 1 2 ? 47.375 -21.125 -19.234 1 30.22 2 GLN B N 1
ATOM 4589 C CA . GLN B 1 2 ? 46.875 -20.859 -17.875 1 30.22 2 GLN B CA 1
ATOM 4590 C C . GLN B 1 2 ? 45.438 -20.359 -17.906 1 30.22 2 GLN B C 1
ATOM 4592 O O . GLN B 1 2 ? 45.094 -19.516 -18.734 1 30.22 2 GLN B O 1
ATOM 4597 N N . PRO B 1 3 ? 44.469 -21.172 -17.359 1 30.14 3 PRO B N 1
ATOM 4598 C CA . PRO B 1 3 ? 43.062 -20.875 -17.5 1 30.14 3 PRO B CA 1
ATOM 4599 C C . PRO B 1 3 ? 42.688 -19.469 -17.047 1 30.14 3 PRO B C 1
ATOM 4601 O O . PRO B 1 3 ? 43.312 -18.938 -16.109 1 30.14 3 PRO B O 1
ATOM 4604 N N . LEU B 1 4 ? 42.312 -18.609 -17.969 1 26.55 4 LEU B N 1
ATOM 4605 C CA . LEU B 1 4 ? 41.969 -17.219 -17.781 1 26.55 4 LEU B CA 1
ATOM 4606 C C . LEU B 1 4 ? 40.906 -17.062 -16.672 1 26.55 4 LEU B C 1
ATOM 4608 O O . LEU B 1 4 ? 39.812 -17.625 -16.781 1 26.55 4 LEU B O 1
ATOM 4612 N N . LYS B 1 5 ? 41.281 -16.828 -15.422 1 27.72 5 LYS B N 1
ATOM 4613 C CA . LYS B 1 5 ? 40.531 -16.484 -14.211 1 27.72 5 LYS B CA 1
ATOM 4614 C C . LYS B 1 5 ? 39.5 -15.391 -14.484 1 27.72 5 LYS B C 1
ATOM 4616 O O . LYS B 1 5 ? 39.875 -14.266 -14.844 1 27.72 5 LYS B O 1
ATOM 4621 N N . GLN B 1 6 ? 38.312 -15.75 -15 1 26.31 6 GLN B N 1
ATOM 4622 C CA . GLN B 1 6 ? 37.25 -14.812 -15.328 1 26.31 6 GLN B CA 1
ATOM 4623 C C . GLN B 1 6 ? 36.938 -13.906 -14.141 1 26.31 6 GLN B C 1
ATOM 4625 O O . GLN B 1 6 ? 36.594 -14.391 -13.062 1 26.31 6 GLN B O 1
ATOM 4630 N N . ASP B 1 7 ? 37.594 -12.805 -14.062 1 26.3 7 ASP B N 1
ATOM 4631 C CA . ASP B 1 7 ? 37.438 -11.703 -13.117 1 26.3 7 ASP B CA 1
ATOM 4632 C C . ASP B 1 7 ? 35.969 -11.305 -12.984 1 26.3 7 ASP B C 1
ATOM 4634 O O . ASP B 1 7 ? 35.344 -10.891 -13.961 1 26.3 7 ASP B O 1
ATOM 4638 N N . PHE B 1 8 ? 35.188 -11.953 -12.227 1 29.7 8 PHE B N 1
ATOM 4639 C CA . PHE B 1 8 ? 33.844 -11.523 -11.812 1 29.7 8 PHE B CA 1
ATOM 4640 C C . PHE B 1 8 ? 33.844 -10.039 -11.477 1 29.7 8 PHE B C 1
ATOM 4642 O O . PHE B 1 8 ? 34.281 -9.641 -10.391 1 29.7 8 PHE B O 1
ATOM 4649 N N . SER B 1 9 ? 34.375 -9.195 -12.406 1 28.09 9 SER B N 1
ATOM 4650 C CA . SER B 1 9 ? 34.438 -7.742 -12.305 1 28.09 9 SER B CA 1
ATOM 4651 C C . SER B 1 9 ? 33.156 -7.176 -11.688 1 28.09 9 SER B C 1
ATOM 4653 O O . SER B 1 9 ? 32.062 -7.688 -11.938 1 28.09 9 SER B O 1
ATOM 4655 N N . SER B 1 10 ? 33.344 -6.426 -10.602 1 30.52 10 SER B N 1
ATOM 4656 C CA . SER B 1 10 ? 32.594 -5.5 -9.75 1 30.52 10 SER B CA 1
ATOM 4657 C C . SER B 1 10 ? 31.688 -4.59 -10.578 1 30.52 10 SER B C 1
ATOM 4659 O O . SER B 1 10 ? 32.156 -3.846 -11.43 1 30.52 10 SER B O 1
ATOM 4661 N N . SER B 1 11 ? 30.656 -5.094 -11.109 1 32.97 11 SER B N 1
ATOM 4662 C CA . SER B 1 11 ? 29.75 -4.027 -11.531 1 32.97 11 SER B CA 1
ATOM 4663 C C . SER B 1 11 ? 29.938 -2.781 -10.672 1 32.97 11 SER B C 1
ATOM 4665 O O . SER B 1 11 ? 29.547 -2.766 -9.5 1 32.97 11 SER B O 1
ATOM 4667 N N . ALA B 1 12 ? 31.047 -2.131 -10.711 1 30.91 12 ALA B N 1
ATOM 4668 C CA . ALA B 1 12 ? 31.5 -0.861 -10.148 1 30.91 12 ALA B CA 1
ATOM 4669 C C . ALA B 1 12 ? 30.375 0.164 -10.117 1 30.91 12 ALA B C 1
ATOM 4671 O O . ALA B 1 12 ? 29.812 0.515 -11.156 1 30.91 12 ALA B O 1
ATOM 4672 N N . SER B 1 13 ? 29.594 0.239 -9.031 1 37.72 13 SER B N 1
ATOM 4673 C CA . SER B 1 13 ? 28.734 1.371 -8.711 1 37.72 13 SER B CA 1
ATOM 4674 C C . SER B 1 13 ? 29.328 2.68 -9.227 1 37.72 13 SER B C 1
ATOM 4676 O O . SER B 1 13 ? 30.5 2.969 -9 1 37.72 13 SER B O 1
ATOM 4678 N N . GLN B 1 14 ? 29.141 3.049 -10.422 1 37.03 14 GLN B N 1
ATOM 4679 C CA . GLN B 1 14 ? 29.641 4.355 -10.828 1 37.03 14 GLN B CA 1
ATOM 4680 C C . GLN B 1 14 ? 29.625 5.344 -9.664 1 37.03 14 GLN B C 1
ATOM 4682 O O . GLN B 1 14 ? 28.562 5.586 -9.07 1 37.03 14 GLN B O 1
ATOM 4687 N N . PRO B 1 15 ? 30.688 5.574 -9.023 1 40.91 15 PRO B N 1
ATOM 4688 C CA . PRO B 1 15 ? 30.859 6.715 -8.125 1 40.91 15 PRO B CA 1
ATOM 4689 C C . PRO B 1 15 ? 30.125 7.961 -8.609 1 40.91 15 PRO B C 1
ATOM 4691 O O . PRO B 1 15 ? 30.078 8.227 -9.812 1 40.91 15 PRO B O 1
ATOM 4694 N N . GLY B 1 16 ? 29.031 8.391 -7.98 1 46.75 16 GLY B N 1
ATOM 4695 C CA . GLY B 1 16 ? 28.375 9.641 -8.328 1 46.75 16 GLY B CA 1
ATOM 4696 C C . GLY B 1 16 ? 26.906 9.477 -8.641 1 46.75 16 GLY B C 1
ATOM 4697 O O . GLY B 1 16 ? 26.234 10.43 -9.031 1 46.75 16 GLY B O 1
ATOM 4698 N N . LEU B 1 17 ? 26.656 8.117 -8.922 1 54.66 17 LEU B N 1
ATOM 4699 C CA . LEU B 1 17 ? 25.234 8.062 -9.281 1 54.66 17 LEU B CA 1
ATOM 4700 C C . LEU B 1 17 ? 24.359 8.391 -8.086 1 54.66 17 LEU B C 1
ATOM 4702 O O . LEU B 1 17 ? 24.547 7.844 -6.996 1 54.66 17 LEU B O 1
ATOM 4706 N N . LEU B 1 18 ? 23.516 9.375 -8.203 1 63.34 18 LEU B N 1
ATOM 4707 C CA . LEU B 1 18 ? 22.594 9.977 -7.242 1 63.34 18 LEU B CA 1
ATOM 4708 C C . LEU B 1 18 ? 21.594 8.945 -6.723 1 63.34 18 LEU B C 1
ATOM 4710 O O . LEU B 1 18 ? 21.203 8.992 -5.555 1 63.34 18 LEU B O 1
ATOM 4714 N N . ALA B 1 19 ? 21.359 7.797 -7.566 1 80.94 19 ALA B N 1
ATOM 4715 C CA . ALA B 1 19 ? 20.281 6.895 -7.164 1 80.94 19 ALA B CA 1
ATOM 4716 C C . ALA B 1 19 ? 20.531 5.477 -7.664 1 80.94 19 ALA B C 1
ATOM 4718 O O . ALA B 1 19 ? 20 5.074 -8.703 1 80.94 19 ALA B O 1
ATOM 4719 N N . PRO B 1 20 ? 21.438 4.652 -6.895 1 87.75 20 PRO B N 1
ATOM 4720 C CA . PRO B 1 20 ? 21.688 3.262 -7.297 1 87.75 20 PRO B CA 1
ATOM 4721 C C . PRO B 1 20 ? 20.391 2.475 -7.484 1 87.75 20 PRO B C 1
ATOM 4723 O O . PRO B 1 20 ? 19.422 2.689 -6.754 1 87.75 20 PRO B O 1
ATOM 4726 N N . ASP B 1 21 ? 20.344 1.674 -8.594 1 91.62 21 ASP B N 1
ATOM 4727 C CA . ASP B 1 21 ? 19.188 0.813 -8.797 1 91.62 21 ASP B CA 1
ATOM 4728 C C . ASP B 1 21 ? 19.609 -0.555 -9.336 1 91.62 21 ASP B C 1
ATOM 4730 O O . ASP B 1 21 ? 20.766 -0.936 -9.234 1 91.62 21 ASP B O 1
ATOM 4734 N N . THR B 1 22 ? 18.766 -1.369 -9.75 1 94.44 22 THR B N 1
ATOM 4735 C CA . THR B 1 22 ? 19.031 -2.773 -10.039 1 94.44 22 THR B CA 1
ATOM 4736 C C . THR B 1 22 ? 19.281 -2.98 -11.531 1 94.44 22 THR B C 1
ATOM 4738 O O . THR B 1 22 ? 19.266 -4.113 -12.016 1 94.44 22 THR B O 1
ATOM 4741 N N . THR B 1 23 ? 19.5 -1.926 -12.297 1 92.38 23 THR B N 1
ATOM 4742 C CA . THR B 1 23 ? 19.703 -2.016 -13.742 1 92.38 23 THR B CA 1
ATOM 4743 C C . THR B 1 23 ? 20.906 -2.883 -14.062 1 92.38 23 THR B C 1
ATOM 4745 O O . THR B 1 23 ? 22.016 -2.637 -13.562 1 92.38 23 THR B O 1
ATOM 4748 N N . GLY B 1 24 ? 20.719 -3.873 -14.875 1 93.75 24 GLY B N 1
ATOM 4749 C CA . GLY B 1 24 ? 21.812 -4.723 -15.328 1 93.75 24 GLY B CA 1
ATOM 4750 C C . GLY B 1 24 ? 22.078 -5.895 -14.398 1 93.75 24 GLY B C 1
ATOM 4751 O O . GLY B 1 24 ? 22.875 -6.781 -14.719 1 93.75 24 GLY B O 1
ATOM 4752 N N . MET B 1 25 ? 21.375 -5.973 -13.328 1 96.44 25 MET B N 1
ATOM 4753 C CA . MET B 1 25 ? 21.547 -7.062 -12.375 1 96.44 25 MET B CA 1
ATOM 4754 C C . MET B 1 25 ? 21.016 -8.375 -12.953 1 96.44 25 MET B C 1
ATOM 4756 O O . MET B 1 25 ? 19.969 -8.398 -13.609 1 96.44 25 MET B O 1
ATOM 4760 N N . ASN B 1 26 ? 21.703 -9.469 -12.781 1 98.56 26 ASN B N 1
ATOM 4761 C CA . ASN B 1 26 ? 21.156 -10.789 -13.062 1 98.56 26 ASN B CA 1
ATOM 4762 C C . ASN B 1 26 ? 20.375 -11.336 -11.875 1 98.56 26 ASN B C 1
ATOM 4764 O O . ASN B 1 26 ? 20.969 -11.773 -10.883 1 98.56 26 ASN B O 1
ATOM 4768 N N . PHE B 1 27 ? 19.094 -11.398 -12 1 98.5 27 PHE B N 1
ATOM 4769 C CA . PHE B 1 27 ? 18.203 -11.68 -10.867 1 98.5 27 PHE B CA 1
ATOM 4770 C C . PHE B 1 27 ? 18.359 -13.125 -10.414 1 98.5 27 PHE B C 1
ATOM 4772 O O . PHE B 1 27 ? 18.047 -13.461 -9.266 1 98.5 27 PHE B O 1
ATOM 4779 N N . TYR B 1 28 ? 18.797 -14.055 -11.289 1 98.69 28 TYR B N 1
ATOM 4780 C CA . TYR B 1 28 ? 19.062 -15.422 -10.859 1 98.69 28 TYR B CA 1
ATOM 4781 C C . TYR B 1 28 ? 20.312 -15.492 -10.008 1 98.69 28 TYR B C 1
ATOM 4783 O O . TYR B 1 28 ? 20.312 -16.094 -8.938 1 98.69 28 TYR B O 1
ATOM 4791 N N . ARG B 1 29 ? 21.375 -14.812 -10.445 1 98.25 29 ARG B N 1
ATOM 4792 C CA . ARG B 1 29 ? 22.656 -14.828 -9.727 1 98.25 29 ARG B CA 1
ATOM 4793 C C . ARG B 1 29 ? 22.547 -14.078 -8.406 1 98.25 29 ARG B C 1
ATOM 4795 O O . ARG B 1 29 ? 23.234 -14.406 -7.441 1 98.25 29 ARG B O 1
ATOM 4802 N N . ALA B 1 30 ? 21.641 -13.164 -8.367 1 97.5 30 ALA B N 1
ATOM 4803 C CA . ALA B 1 30 ? 21.469 -12.32 -7.184 1 97.5 30 ALA B CA 1
ATOM 4804 C C . ALA B 1 30 ? 20.703 -13.062 -6.094 1 97.5 30 ALA B C 1
ATOM 4806 O O . ALA B 1 30 ? 20.594 -12.578 -4.965 1 97.5 30 ALA B O 1
ATOM 4807 N N . ASP B 1 31 ? 20.188 -14.289 -6.324 1 97.5 31 ASP B N 1
ATOM 4808 C CA . ASP B 1 31 ? 19.312 -14.992 -5.395 1 97.5 31 ASP B CA 1
ATOM 4809 C C . ASP B 1 31 ? 19.828 -16.406 -5.105 1 97.5 31 ASP B C 1
ATOM 4811 O O . ASP B 1 31 ? 19.266 -17.375 -5.59 1 97.5 31 ASP B O 1
ATOM 4815 N N . PRO B 1 32 ? 20.766 -16.516 -4.262 1 96.12 32 PRO B N 1
ATOM 4816 C CA . PRO B 1 32 ? 21.297 -17.844 -3.939 1 96.12 32 PRO B CA 1
ATOM 4817 C C . PRO B 1 32 ? 20.25 -18.766 -3.303 1 96.12 32 PRO B C 1
ATOM 4819 O O . PRO B 1 32 ? 20.344 -19.984 -3.416 1 96.12 32 PRO B O 1
ATOM 4822 N N . ALA B 1 33 ? 19.266 -18.188 -2.611 1 97.25 33 ALA B N 1
ATOM 4823 C CA . ALA B 1 33 ? 18.203 -19 -2.014 1 97.25 33 ALA B CA 1
ATOM 4824 C C . ALA B 1 33 ? 17.422 -19.75 -3.082 1 97.25 33 ALA B C 1
ATOM 4826 O O . ALA B 1 33 ? 17.047 -20.906 -2.889 1 97.25 33 ALA B O 1
ATOM 4827 N N . LEU B 1 34 ? 17.141 -19.094 -4.234 1 98.31 34 LEU B N 1
ATOM 4828 C CA . LEU B 1 34 ? 16.453 -19.75 -5.336 1 98.31 34 LEU B CA 1
ATOM 4829 C C . LEU B 1 34 ? 17.25 -20.953 -5.828 1 98.31 34 LEU B C 1
ATOM 4831 O O . LEU B 1 34 ? 16.688 -22.031 -6.023 1 98.31 34 LEU B O 1
ATOM 4835 N N . THR B 1 35 ? 18.547 -20.781 -6.031 1 98.12 35 THR B N 1
ATOM 4836 C CA . THR B 1 35 ? 19.406 -21.859 -6.508 1 98.12 35 THR B CA 1
ATOM 4837 C C . THR B 1 35 ? 19.406 -23.031 -5.527 1 98.12 35 THR B C 1
ATOM 4839 O O . THR B 1 35 ? 19.297 -24.188 -5.938 1 98.12 35 THR B O 1
ATOM 4842 N N . ASP B 1 36 ? 19.5 -22.719 -4.23 1 98.12 36 ASP B N 1
ATOM 4843 C CA . ASP B 1 36 ? 19.5 -23.75 -3.201 1 98.12 36 ASP B CA 1
ATOM 4844 C C . ASP B 1 36 ? 18.203 -24.547 -3.221 1 98.12 36 ASP B C 1
ATOM 4846 O O . ASP B 1 36 ? 18.219 -25.781 -3.139 1 98.12 36 ASP B O 1
ATOM 4850 N N . LEU B 1 37 ? 17.078 -23.875 -3.285 1 98.38 37 LEU B N 1
ATOM 4851 C CA . LEU B 1 37 ? 15.781 -24.547 -3.225 1 98.38 37 LEU B CA 1
ATOM 4852 C C . LEU B 1 37 ? 15.547 -25.391 -4.48 1 98.38 37 LEU B C 1
ATOM 4854 O O . LEU B 1 37 ? 14.922 -26.453 -4.414 1 98.38 37 LEU B O 1
ATOM 4858 N N . LEU B 1 38 ? 16.062 -24.891 -5.621 1 98.38 38 LEU B N 1
ATOM 4859 C CA . LEU B 1 38 ? 15.953 -25.672 -6.844 1 98.38 38 LEU B CA 1
ATOM 4860 C C . LEU B 1 38 ? 16.75 -26.969 -6.73 1 98.38 38 LEU B C 1
ATOM 4862 O O . LEU B 1 38 ? 16.281 -28.031 -7.145 1 98.38 38 LEU B O 1
ATOM 4866 N N . LYS B 1 39 ? 17.922 -26.922 -6.168 1 97.94 39 LYS B N 1
ATOM 4867 C CA . LYS B 1 39 ? 18.734 -28.125 -5.965 1 97.94 39 LYS B CA 1
ATOM 4868 C C . LYS B 1 39 ? 18.062 -29.094 -5.012 1 97.94 39 LYS B C 1
ATOM 4870 O O . LYS B 1 39 ? 18.219 -30.312 -5.148 1 97.94 39 LYS B O 1
ATOM 4875 N N . LEU B 1 40 ? 17.281 -28.578 -4.094 1 97.12 40 LEU B N 1
ATOM 4876 C CA . LEU B 1 40 ? 16.594 -29.406 -3.105 1 97.12 40 LEU B CA 1
ATOM 4877 C C . LEU B 1 40 ? 15.391 -30.109 -3.723 1 97.12 40 LEU B C 1
ATOM 4879 O O . LEU B 1 40 ? 15.07 -31.234 -3.344 1 97.12 40 LEU B O 1
ATOM 4883 N N . HIS B 1 41 ? 14.688 -29.453 -4.609 1 96.94 41 HIS B N 1
ATOM 4884 C CA . HIS B 1 41 ? 13.359 -29.922 -4.988 1 96.94 41 HIS B CA 1
ATOM 4885 C C . HIS B 1 41 ? 13.383 -30.562 -6.367 1 96.94 41 HIS B C 1
ATOM 4887 O O . HIS B 1 41 ? 12.43 -31.25 -6.746 1 96.94 41 HIS B O 1
ATOM 4893 N N . LEU B 1 42 ? 14.508 -30.391 -7.117 1 97.38 42 LEU B N 1
ATOM 4894 C CA . LEU B 1 42 ? 14.562 -30.953 -8.461 1 97.38 42 LEU B CA 1
ATOM 4895 C C . LEU B 1 42 ? 15.602 -32.062 -8.547 1 97.38 42 LEU B C 1
ATOM 4897 O O . LEU B 1 42 ? 16.641 -32 -7.879 1 97.38 42 LEU B O 1
ATOM 4901 N N . PRO B 1 43 ? 15.367 -33.062 -9.445 1 96.75 43 PRO B N 1
ATOM 4902 C CA . PRO B 1 43 ? 16.453 -33.969 -9.766 1 96.75 43 PRO B CA 1
ATOM 4903 C C . PRO B 1 43 ? 17.672 -33.281 -10.352 1 96.75 43 PRO B C 1
ATOM 4905 O O . PRO B 1 43 ? 17.531 -32.312 -11.117 1 96.75 43 PRO B O 1
ATOM 4908 N N . ASP B 1 44 ? 18.797 -33.781 -10.07 1 97.69 44 ASP B N 1
ATOM 4909 C CA . ASP B 1 44 ? 20.062 -33.188 -10.461 1 97.69 44 ASP B CA 1
ATOM 4910 C C . ASP B 1 44 ? 20.125 -32.938 -11.969 1 97.69 44 ASP B C 1
ATOM 4912 O O . ASP B 1 44 ? 20.547 -31.875 -12.422 1 97.69 44 ASP B O 1
ATOM 4916 N N . ALA B 1 45 ? 19.703 -33.906 -12.727 1 97.94 45 ALA B N 1
ATOM 4917 C CA . ALA B 1 45 ? 19.766 -33.812 -14.18 1 97.94 45 ALA B CA 1
ATOM 4918 C C . ALA B 1 45 ? 18.922 -32.625 -14.695 1 97.94 45 ALA B C 1
ATOM 4920 O O . ALA B 1 45 ? 19.344 -31.906 -15.594 1 97.94 45 ALA B O 1
ATOM 4921 N N . LEU B 1 46 ? 17.734 -32.5 -14.156 1 98.06 46 LEU B N 1
ATOM 4922 C CA . LEU B 1 46 ? 16.844 -31.406 -14.578 1 98.06 46 LEU B CA 1
ATOM 4923 C C . LEU B 1 46 ? 17.406 -30.062 -14.133 1 98.06 46 LEU B C 1
ATOM 4925 O O . LEU B 1 46 ? 17.328 -29.078 -14.875 1 98.06 46 LEU B O 1
ATOM 4929 N N . PHE B 1 47 ? 17.922 -29.984 -12.945 1 98.31 47 PHE B N 1
ATOM 4930 C CA . PHE B 1 47 ? 18.516 -28.734 -12.469 1 98.31 47 PHE B CA 1
ATOM 4931 C C . PHE B 1 47 ? 19.641 -28.281 -13.383 1 98.31 47 PHE B C 1
ATOM 4933 O O . PHE B 1 47 ? 19.703 -27.125 -13.773 1 98.31 47 PHE B O 1
ATOM 4940 N N . ARG B 1 48 ? 20.531 -29.188 -13.688 1 98.38 48 ARG B N 1
ATOM 4941 C CA . ARG B 1 48 ? 21.656 -28.875 -14.562 1 98.38 48 ARG B CA 1
ATOM 4942 C C . ARG B 1 48 ? 21.172 -28.391 -15.93 1 98.38 48 ARG B C 1
ATOM 4944 O O . ARG B 1 48 ? 21.781 -27.531 -16.547 1 98.38 48 ARG B O 1
ATOM 4951 N N . HIS B 1 49 ? 20.078 -28.984 -16.328 1 98.44 49 HIS B N 1
ATOM 4952 C CA . HIS B 1 49 ? 19.531 -28.625 -17.625 1 98.44 49 HIS B CA 1
ATOM 4953 C C . HIS B 1 49 ? 18.953 -27.203 -17.594 1 98.44 49 HIS B C 1
ATOM 4955 O O . HIS B 1 49 ? 19.141 -26.438 -18.547 1 98.44 49 HIS B O 1
ATOM 4961 N N . ILE B 1 50 ? 18.234 -26.797 -16.516 1 98.38 50 ILE B N 1
ATOM 4962 C CA . ILE B 1 50 ? 17.469 -25.562 -16.578 1 98.38 50 ILE B CA 1
ATOM 4963 C C . ILE B 1 50 ? 18.328 -24.406 -16.062 1 98.38 50 ILE B C 1
ATOM 4965 O O . ILE B 1 50 ? 18.016 -23.234 -16.312 1 98.38 50 ILE B O 1
ATOM 4969 N N . GLU B 1 51 ? 19.391 -24.641 -15.352 1 98.44 51 GLU B N 1
ATOM 4970 C CA . GLU B 1 51 ? 20.172 -23.594 -14.711 1 98.44 51 GLU B CA 1
ATOM 4971 C C . GLU B 1 51 ? 20.672 -22.562 -15.734 1 98.44 51 GLU B C 1
ATOM 4973 O O . GLU B 1 51 ? 20.562 -21.359 -15.516 1 98.44 51 GLU B O 1
ATOM 4978 N N . PRO B 1 52 ? 21.25 -23.016 -16.922 1 98.62 52 PRO B N 1
ATOM 4979 C CA . PRO B 1 52 ? 21.672 -22.016 -17.906 1 98.62 52 PRO B CA 1
ATOM 4980 C C . PRO B 1 52 ? 20.516 -21.172 -18.438 1 98.62 52 PRO B C 1
ATOM 4982 O O . PRO B 1 52 ? 20.688 -20 -18.75 1 98.62 52 PRO B O 1
ATOM 4985 N N . HIS B 1 53 ? 19.344 -21.781 -18.578 1 98.75 53 HIS B N 1
ATOM 4986 C CA . HIS B 1 53 ? 18.156 -21.047 -19.016 1 98.75 53 HIS B CA 1
ATOM 4987 C C . HIS B 1 53 ? 17.719 -20.031 -17.953 1 98.75 53 HIS B C 1
ATOM 4989 O O . HIS B 1 53 ? 17.312 -18.922 -18.281 1 98.75 53 HIS B O 1
ATOM 4995 N N . LEU B 1 54 ? 17.797 -20.438 -16.672 1 98.81 54 LEU B N 1
ATOM 4996 C CA . LEU B 1 54 ? 17.453 -19.531 -15.57 1 98.81 54 LEU B CA 1
ATOM 4997 C C . LEU B 1 54 ? 18.453 -18.375 -15.492 1 98.81 54 LEU B C 1
ATOM 4999 O O . LEU B 1 54 ? 18.062 -17.234 -15.227 1 98.81 54 LEU B O 1
ATOM 5003 N N . ASP B 1 55 ? 19.719 -18.688 -15.68 1 98.81 55 ASP B N 1
ATOM 5004 C CA . ASP B 1 55 ? 20.75 -17.656 -15.711 1 98.81 55 ASP B CA 1
ATOM 5005 C C . ASP B 1 55 ? 20.484 -16.641 -16.828 1 98.81 55 ASP B C 1
ATOM 5007 O O . ASP B 1 55 ? 20.594 -15.43 -16.609 1 98.81 55 ASP B O 1
ATOM 5011 N N . ARG B 1 56 ? 20.156 -17.172 -18 1 98.75 56 ARG B N 1
ATOM 5012 C CA . ARG B 1 56 ? 19.828 -16.312 -19.125 1 98.75 56 ARG B CA 1
ATOM 5013 C C . ARG B 1 56 ? 18.609 -15.453 -18.828 1 98.75 56 ARG B C 1
ATOM 5015 O O . ARG B 1 56 ? 18.625 -14.242 -19.062 1 98.75 56 ARG B O 1
ATOM 5022 N N . LEU B 1 57 ? 17.562 -16.062 -18.312 1 98.75 57 LEU B N 1
ATOM 5023 C CA . LEU B 1 57 ? 16.359 -15.328 -17.969 1 98.75 57 LEU B CA 1
ATOM 5024 C C . LEU B 1 57 ? 16.641 -14.281 -16.906 1 98.75 57 LEU B C 1
ATOM 5026 O O . LEU B 1 57 ? 16.109 -13.164 -16.969 1 98.75 57 LEU B O 1
ATOM 5030 N N . GLY B 1 58 ? 17.469 -14.664 -15.898 1 98.62 58 GLY B N 1
ATOM 5031 C CA . GLY B 1 58 ? 17.844 -13.703 -14.867 1 98.62 58 GLY B CA 1
ATOM 5032 C C . GLY B 1 58 ? 18.5 -12.461 -15.43 1 98.62 58 GLY B C 1
ATOM 5033 O O . GLY B 1 58 ? 18.219 -11.344 -14.984 1 98.62 58 GLY B O 1
ATOM 5034 N N . GLY B 1 59 ? 19.406 -12.656 -16.375 1 98.5 59 GLY B N 1
ATOM 5035 C CA . GLY B 1 59 ? 20.062 -11.531 -17.031 1 98.5 59 GLY B CA 1
ATOM 5036 C C . GLY B 1 59 ? 19.094 -10.672 -17.828 1 98.5 59 GLY B C 1
ATOM 5037 O O . GLY B 1 59 ? 19.188 -9.445 -17.797 1 98.5 59 GLY B O 1
ATOM 5038 N N . LEU B 1 60 ? 18.203 -11.328 -18.562 1 98.44 60 LEU B N 1
ATOM 5039 C CA . LEU B 1 60 ? 17.188 -10.602 -19.328 1 98.44 60 LEU B CA 1
ATOM 5040 C C . LEU B 1 60 ? 16.25 -9.828 -18.406 1 98.44 60 LEU B C 1
ATOM 5042 O O . LEU B 1 60 ? 15.914 -8.68 -18.688 1 98.44 60 LEU B O 1
ATOM 5046 N N . ALA B 1 61 ? 15.906 -10.453 -17.297 1 98.06 61 ALA B N 1
ATOM 5047 C CA . ALA B 1 61 ? 14.938 -9.875 -16.359 1 98.06 61 ALA B CA 1
ATOM 5048 C C . ALA B 1 61 ? 15.484 -8.609 -15.711 1 98.06 61 ALA B C 1
ATOM 5050 O O . ALA B 1 61 ? 14.734 -7.664 -15.453 1 98.06 61 ALA B O 1
ATOM 5051 N N . GLY B 1 62 ? 16.766 -8.562 -15.445 1 97.44 62 GLY B N 1
ATOM 5052 C CA . GLY B 1 62 ? 17.359 -7.379 -14.859 1 97.44 62 GLY B CA 1
ATOM 5053 C C . GLY B 1 62 ? 17.922 -6.422 -15.898 1 97.44 62 GLY B C 1
ATOM 5054 O O . GLY B 1 62 ? 18.469 -5.367 -15.547 1 97.44 62 GLY B O 1
ATOM 5055 N N . GLY B 1 63 ? 17.781 -6.746 -17.203 1 97.19 63 GLY B N 1
ATOM 5056 C CA . GLY B 1 63 ? 18.344 -5.957 -18.297 1 97.19 63 GLY B CA 1
ATOM 5057 C C . GLY B 1 63 ? 17.328 -5.574 -19.344 1 97.19 63 GLY B C 1
ATOM 5058 O O . GLY B 1 63 ? 16.438 -4.762 -19.078 1 97.19 63 GLY B O 1
ATOM 5059 N N . TYR B 1 64 ? 17.391 -6.289 -20.438 1 97.62 64 TYR B N 1
ATOM 5060 C CA . TYR B 1 64 ? 16.609 -5.922 -21.609 1 97.62 64 TYR B CA 1
ATOM 5061 C C . TYR B 1 64 ? 15.109 -5.988 -21.312 1 97.62 64 TYR B C 1
ATOM 5063 O O . TYR B 1 64 ? 14.359 -5.086 -21.672 1 97.62 64 TYR B O 1
ATOM 5071 N N . LEU B 1 65 ? 14.672 -7.004 -20.656 1 98.25 65 LEU B N 1
ATOM 5072 C CA . LEU B 1 65 ? 13.25 -7.148 -20.375 1 98.25 65 LEU B CA 1
ATOM 5073 C C . LEU B 1 65 ? 12.789 -6.117 -19.359 1 98.25 65 LEU B C 1
ATOM 5075 O O . LEU B 1 65 ? 11.633 -5.691 -19.375 1 98.25 65 LEU B O 1
ATOM 5079 N N . ASP B 1 66 ? 13.648 -5.719 -18.453 1 97.56 66 ASP B N 1
ATOM 5080 C CA . ASP B 1 66 ? 13.305 -4.664 -17.5 1 97.56 66 ASP B CA 1
ATOM 5081 C C . ASP B 1 66 ? 13.039 -3.346 -18.219 1 97.56 66 ASP B C 1
ATOM 5083 O O . ASP B 1 66 ? 12.117 -2.609 -17.859 1 97.56 66 ASP B O 1
ATOM 5087 N N . GLU B 1 67 ? 13.859 -3.027 -19.156 1 97 67 GLU B N 1
ATOM 5088 C CA . GLU B 1 67 ? 13.648 -1.839 -19.969 1 97 67 GLU B CA 1
ATOM 5089 C C . GLU B 1 67 ? 12.328 -1.924 -20.75 1 97 67 GLU B C 1
ATOM 5091 O O . GLU B 1 67 ? 11.609 -0.931 -20.859 1 97 67 GLU B O 1
ATOM 5096 N N . CYS B 1 68 ? 12.078 -3.09 -21.297 1 98.06 68 CYS B N 1
ATOM 5097 C CA . CYS B 1 68 ? 10.836 -3.305 -22.031 1 98.06 68 CYS B CA 1
ATOM 5098 C C . CYS B 1 68 ? 9.633 -3.135 -21.109 1 98.06 68 CYS B C 1
ATOM 5100 O O . CYS B 1 68 ? 8.625 -2.535 -21.5 1 98.06 68 CYS B O 1
ATOM 5102 N N . ALA B 1 69 ? 9.773 -3.695 -19.938 1 98 69 ALA B N 1
ATOM 5103 C CA . ALA B 1 69 ? 8.672 -3.602 -18.984 1 98 69 ALA B CA 1
ATOM 5104 C C . ALA B 1 69 ? 8.375 -2.148 -18.625 1 98 69 ALA B C 1
ATOM 5106 O O . ALA B 1 69 ? 7.215 -1.761 -18.484 1 98 69 ALA B O 1
ATOM 5107 N N . ARG B 1 70 ? 9.383 -1.335 -18.422 1 96.44 70 ARG B N 1
ATOM 5108 C CA . ARG B 1 70 ? 9.219 0.084 -18.125 1 96.44 70 ARG B CA 1
ATOM 5109 C C . ARG B 1 70 ? 8.477 0.794 -19.25 1 96.44 70 ARG B C 1
ATOM 5111 O O . ARG B 1 70 ? 7.551 1.567 -19 1 96.44 70 ARG B O 1
ATOM 5118 N N . LEU B 1 71 ? 8.852 0.53 -20.453 1 96.88 71 LEU B N 1
ATOM 5119 C CA . LEU B 1 71 ? 8.25 1.172 -21.609 1 96.88 71 LEU B CA 1
ATOM 5120 C C . LEU B 1 71 ? 6.797 0.738 -21.781 1 96.88 71 LEU B C 1
ATOM 5122 O O . LEU B 1 71 ? 5.926 1.565 -22.047 1 96.88 71 LEU B O 1
ATOM 5126 N N . ALA B 1 72 ? 6.574 -0.551 -21.625 1 97.81 72 ALA B N 1
ATOM 5127 C CA . ALA B 1 72 ? 5.219 -1.069 -21.781 1 97.81 72 ALA B CA 1
ATOM 5128 C C . ALA B 1 72 ? 4.289 -0.503 -20.703 1 97.81 72 ALA B C 1
ATOM 5130 O O . ALA B 1 72 ? 3.104 -0.284 -20.953 1 97.81 72 ALA B O 1
ATOM 5131 N N . ASP B 1 73 ? 4.824 -0.295 -19.547 1 97.31 73 ASP B N 1
ATOM 5132 C CA . ASP B 1 73 ? 4.051 0.294 -18.453 1 97.31 73 ASP B CA 1
ATOM 5133 C C . ASP B 1 73 ? 3.678 1.742 -18.766 1 97.31 73 ASP B C 1
ATOM 5135 O O . ASP B 1 73 ? 2.578 2.189 -18.438 1 97.31 73 ASP B O 1
ATOM 5139 N N . ARG B 1 74 ? 4.559 2.502 -19.312 1 95.5 74 ARG B N 1
ATOM 5140 C CA . ARG B 1 74 ? 4.375 3.918 -19.609 1 95.5 74 ARG B CA 1
ATOM 5141 C C . ARG B 1 74 ? 3.43 4.109 -20.797 1 95.5 74 ARG B C 1
ATOM 5143 O O . ARG B 1 74 ? 2.736 5.125 -20.875 1 95.5 74 ARG B O 1
ATOM 5150 N N . HIS B 1 75 ? 3.439 3.107 -21.734 1 96.25 75 HIS B N 1
ATOM 5151 C CA . HIS B 1 75 ? 2.631 3.184 -22.953 1 96.25 75 HIS B CA 1
ATOM 5152 C C . HIS B 1 75 ? 1.556 2.104 -22.969 1 96.25 75 HIS B C 1
ATOM 5154 O O . HIS B 1 75 ? 1.731 1.055 -23.594 1 96.25 75 HIS B O 1
ATOM 5160 N N . THR B 1 76 ? 0.411 2.445 -22.469 1 96.38 76 THR B N 1
ATOM 5161 C CA . THR B 1 76 ? -0.642 1.464 -22.234 1 96.38 76 THR B CA 1
ATOM 5162 C C . THR B 1 76 ? -1.328 1.086 -23.547 1 96.38 76 THR B C 1
ATOM 5164 O O . THR B 1 76 ? -1.306 1.854 -24.516 1 96.38 76 THR B O 1
ATOM 5167 N N . PRO B 1 77 ? -1.898 -0.1 -23.625 1 97.69 77 PRO B N 1
ATOM 5168 C CA . PRO B 1 77 ? -2.568 -0.559 -24.844 1 97.69 77 PRO B CA 1
ATOM 5169 C C . PRO B 1 77 ? -3.732 0.342 -25.25 1 97.69 77 PRO B C 1
ATOM 5171 O O . PRO B 1 77 ? -4.363 0.968 -24.406 1 97.69 77 PRO B O 1
ATOM 5174 N N . VAL B 1 78 ? -3.992 0.352 -26.562 1 97.44 78 VAL B N 1
ATOM 5175 C CA . VAL B 1 78 ? -5.07 1.162 -27.125 1 97.44 78 VAL B CA 1
ATOM 5176 C C . VAL B 1 78 ? -6.012 0.281 -27.938 1 97.44 78 VAL B C 1
ATOM 5178 O O . VAL B 1 78 ? -5.57 -0.422 -28.859 1 97.44 78 VAL B O 1
ATOM 5181 N N . LEU B 1 79 ? -7.289 0.297 -27.609 1 97.94 79 LEU B N 1
ATOM 5182 C CA . LEU B 1 79 ? -8.297 -0.453 -28.359 1 97.94 79 LEU B CA 1
ATOM 5183 C C . LEU B 1 79 ? -8.773 0.335 -29.578 1 97.94 79 LEU B C 1
ATOM 5185 O O . LEU B 1 79 ? -9.211 1.481 -29.438 1 97.94 79 LEU B O 1
ATOM 5189 N N . HIS B 1 80 ? -8.672 -0.276 -30.719 1 96.44 80 HIS B N 1
ATOM 5190 C CA . HIS B 1 80 ? -9.266 0.25 -31.953 1 96.44 80 HIS B CA 1
ATOM 5191 C C . HIS B 1 80 ? -10.523 -0.526 -32.344 1 96.44 80 HIS B C 1
ATOM 5193 O O . HIS B 1 80 ? -10.461 -1.737 -32.562 1 96.44 80 HIS B O 1
ATOM 5199 N N . GLN B 1 81 ? -11.562 0.193 -32.469 1 94.5 81 GLN B N 1
ATOM 5200 C CA . GLN B 1 81 ? -12.852 -0.44 -32.688 1 94.5 81 GLN B CA 1
ATOM 5201 C C . GLN B 1 81 ? -12.984 -0.873 -34.156 1 94.5 81 GLN B C 1
ATOM 5203 O O . GLN B 1 81 ? -13.719 -1.816 -34.469 1 94.5 81 GLN B O 1
ATOM 5208 N N . ARG B 1 82 ? -12.352 -0.158 -35.031 1 92.62 82 ARG B N 1
ATOM 5209 C CA . ARG B 1 82 ? -12.398 -0.391 -36.469 1 92.62 82 ARG B CA 1
ATOM 5210 C C . ARG B 1 82 ? -11.023 -0.222 -37.094 1 92.62 82 ARG B C 1
ATOM 5212 O O . ARG B 1 82 ? -10.133 0.39 -36.5 1 92.62 82 ARG B O 1
ATOM 5219 N N . ASP B 1 83 ? -10.93 -0.899 -38.125 1 89.75 83 ASP B N 1
ATOM 5220 C CA . ASP B 1 83 ? -9.695 -0.63 -38.875 1 89.75 83 ASP B CA 1
ATOM 5221 C C . ASP B 1 83 ? -9.797 0.687 -39.656 1 89.75 83 ASP B C 1
ATOM 5223 O O . ASP B 1 83 ? -10.828 1.361 -39.594 1 89.75 83 ASP B O 1
ATOM 5227 N N . LYS B 1 84 ? -8.758 1.066 -40.344 1 91.06 84 LYS B N 1
ATOM 5228 C CA . LYS B 1 84 ? -8.664 2.367 -41 1 91.06 84 LYS B CA 1
ATOM 5229 C C . LYS B 1 84 ? -9.625 2.455 -42.188 1 91.06 84 LYS B C 1
ATOM 5231 O O . LYS B 1 84 ? -9.898 3.547 -42.688 1 91.06 84 LYS B O 1
ATOM 5236 N N . PHE B 1 85 ? -10.219 1.289 -42.594 1 92.44 85 PHE B N 1
ATOM 5237 C CA . PHE B 1 85 ? -11.102 1.258 -43.75 1 92.44 85 PHE B CA 1
ATOM 5238 C C . PHE B 1 85 ? -12.562 1.241 -43.312 1 92.44 85 PHE B C 1
ATOM 5240 O O . PHE B 1 85 ? -13.461 1.181 -44.156 1 92.44 85 PHE B O 1
ATOM 5247 N N . GLY B 1 86 ? -12.805 1.336 -42.094 1 90.44 86 GLY B N 1
ATOM 5248 C CA . GLY B 1 86 ? -14.156 1.428 -41.562 1 90.44 86 GLY B CA 1
ATOM 5249 C C . GLY B 1 86 ? -14.781 0.073 -41.281 1 90.44 86 GLY B C 1
ATOM 5250 O O . GLY B 1 86 ? -15.961 -0.013 -40.938 1 90.44 86 GLY B O 1
ATOM 5251 N N . ARG B 1 87 ? -14.055 -1.002 -41.562 1 89.31 87 ARG B N 1
ATOM 5252 C CA . ARG B 1 87 ? -14.555 -2.342 -41.281 1 89.31 87 ARG B CA 1
ATOM 5253 C C . ARG B 1 87 ? -14.562 -2.605 -39.75 1 89.31 87 ARG B C 1
ATOM 5255 O O . ARG B 1 87 ? -13.648 -2.182 -39.062 1 89.31 87 ARG B O 1
ATOM 5262 N N . ASP B 1 88 ? -15.547 -3.418 -39.094 1 88.44 88 ASP B N 1
ATOM 5263 C CA . ASP B 1 88 ? -15.703 -3.725 -37.688 1 88.44 88 ASP B CA 1
ATOM 5264 C C . ASP B 1 88 ? -14.75 -4.828 -37.25 1 88.44 88 ASP B C 1
ATOM 5266 O O . ASP B 1 88 ? -15.18 -5.898 -36.812 1 88.44 88 ASP B O 1
ATOM 5270 N N . VAL B 1 89 ? -13.555 -4.59 -37.375 1 89.75 89 VAL B N 1
ATOM 5271 C CA . VAL B 1 89 ? -12.492 -5.488 -36.938 1 89.75 89 VAL B CA 1
ATOM 5272 C C . VAL B 1 89 ? -11.672 -4.812 -35.812 1 89.75 89 VAL B C 1
ATOM 5274 O O . VAL B 1 89 ? -10.875 -3.918 -36.094 1 89.75 89 VAL B O 1
ATOM 5277 N N . GLN B 1 90 ? -11.914 -5.328 -34.625 1 94.69 90 GLN B N 1
ATOM 5278 C CA . GLN B 1 90 ? -11.242 -4.707 -33.5 1 94.69 90 GLN B CA 1
ATOM 5279 C C . GLN B 1 90 ? -9.812 -5.215 -33.344 1 94.69 90 GLN B C 1
ATOM 5281 O O . GLN B 1 90 ? -9.523 -6.367 -33.688 1 94.69 90 GLN B O 1
ATOM 5286 N N . HIS B 1 91 ? -8.953 -4.336 -32.969 1 95 91 HIS B N 1
ATOM 5287 C CA . HIS B 1 91 ? -7.621 -4.777 -32.562 1 95 91 HIS B CA 1
ATOM 5288 C C . HIS B 1 91 ? -7.074 -3.92 -31.422 1 95 91 HIS B C 1
ATOM 5290 O O . HIS B 1 91 ? -7.496 -2.773 -31.25 1 95 91 HIS B O 1
ATOM 5296 N N . ILE B 1 92 ? -6.273 -4.492 -30.594 1 97.38 92 ILE B N 1
ATOM 5297 C CA . ILE B 1 92 ? -5.594 -3.783 -29.516 1 97.38 92 ILE B CA 1
ATOM 5298 C C . ILE B 1 92 ? -4.148 -3.494 -29.922 1 97.38 92 ILE B C 1
ATOM 5300 O O . ILE B 1 92 ? -3.408 -4.406 -30.297 1 97.38 92 ILE B O 1
ATOM 5304 N N . GLU B 1 93 ? -3.75 -2.225 -29.938 1 97.56 93 GLU B N 1
ATOM 5305 C CA . GLU B 1 93 ? -2.391 -1.773 -30.219 1 97.56 93 GLU B CA 1
ATOM 5306 C C . GLU B 1 93 ? -1.528 -1.803 -28.953 1 97.56 93 GLU B C 1
ATOM 5308 O O . GLU B 1 93 ? -1.881 -1.197 -27.953 1 97.56 93 GLU B O 1
ATOM 5313 N N . TYR B 1 94 ? -0.463 -2.584 -29.031 1 97.56 94 TYR B N 1
ATOM 5314 C CA . TYR B 1 94 ? 0.504 -2.646 -27.938 1 97.56 94 TYR B CA 1
ATOM 5315 C C . TYR B 1 94 ? 1.814 -1.976 -28.328 1 97.56 94 TYR B C 1
ATOM 5317 O O . TYR B 1 94 ? 2.188 -1.971 -29.5 1 97.56 94 TYR B O 1
ATOM 5325 N N . HIS B 1 95 ? 2.5 -1.354 -27.344 1 96.94 95 HIS B N 1
ATOM 5326 C CA . HIS B 1 95 ? 3.875 -0.922 -27.578 1 96.94 95 HIS B CA 1
ATOM 5327 C C . HIS B 1 95 ? 4.77 -2.102 -27.938 1 96.94 95 HIS B C 1
ATOM 5329 O O . HIS B 1 95 ? 4.637 -3.186 -27.359 1 96.94 95 HIS B O 1
ATOM 5335 N N . PRO B 1 96 ? 5.746 -1.951 -28.859 1 97.56 96 PRO B N 1
ATOM 5336 C CA . PRO B 1 96 ? 6.629 -3.049 -29.266 1 97.56 96 PRO B CA 1
ATOM 5337 C C . PRO B 1 96 ? 7.355 -3.684 -28.078 1 97.56 96 PRO B C 1
ATOM 5339 O O . PRO B 1 96 ? 7.656 -4.879 -28.109 1 97.56 96 PRO B O 1
ATOM 5342 N N . ALA B 1 97 ? 7.59 -2.928 -27.047 1 98.19 97 ALA B N 1
ATOM 5343 C CA . ALA B 1 97 ? 8.234 -3.453 -25.844 1 98.19 97 ALA B CA 1
ATOM 5344 C C . ALA B 1 97 ? 7.402 -4.566 -25.219 1 98.19 97 ALA B C 1
ATOM 5346 O O . ALA B 1 97 ? 7.949 -5.531 -24.688 1 98.19 97 ALA B O 1
ATOM 5347 N N . TYR B 1 98 ? 6.129 -4.422 -25.281 1 98.12 98 TYR B N 1
ATOM 5348 C CA . TYR B 1 98 ? 5.246 -5.465 -24.781 1 98.12 98 TYR B CA 1
ATOM 5349 C C . TYR B 1 98 ? 5.406 -6.754 -25.562 1 98.12 98 TYR B C 1
ATOM 5351 O O . TYR B 1 98 ? 5.398 -7.848 -25 1 98.12 98 TYR B O 1
ATOM 5359 N N . ARG B 1 99 ? 5.566 -6.66 -26.875 1 97.81 99 ARG B N 1
ATOM 5360 C CA . ARG B 1 99 ? 5.742 -7.816 -27.75 1 97.81 99 ARG B CA 1
ATOM 5361 C C . ARG B 1 99 ? 7.066 -8.516 -27.469 1 97.81 99 ARG B C 1
ATOM 5363 O O . ARG B 1 99 ? 7.164 -9.742 -27.578 1 97.81 99 ARG B O 1
ATOM 5370 N N . GLU B 1 100 ? 8.031 -7.746 -27.109 1 98.25 100 GLU B N 1
ATOM 5371 C CA . GLU B 1 100 ? 9.32 -8.336 -26.75 1 98.25 100 GLU B CA 1
ATOM 5372 C C . GLU B 1 100 ? 9.195 -9.172 -25.469 1 98.25 100 GLU B C 1
ATOM 5374 O O . GLU B 1 100 ? 9.805 -10.234 -25.359 1 98.25 100 GLU B O 1
ATOM 5379 N N . ILE B 1 101 ? 8.453 -8.688 -24.547 1 98.5 101 ILE B N 1
ATOM 5380 C CA . ILE B 1 101 ? 8.211 -9.422 -23.312 1 98.5 101 ILE B CA 1
ATOM 5381 C C . ILE B 1 101 ? 7.457 -10.711 -23.609 1 98.5 101 ILE B C 1
ATOM 5383 O O . ILE B 1 101 ? 7.777 -11.773 -23.078 1 98.5 101 ILE B O 1
ATOM 5387 N N . GLU B 1 102 ? 6.496 -10.68 -24.516 1 97.88 102 GLU B N 1
ATOM 5388 C CA . GLU B 1 102 ? 5.746 -11.859 -24.938 1 97.88 102 GLU B CA 1
ATOM 5389 C C . GLU B 1 102 ? 6.664 -12.891 -25.594 1 97.88 102 GLU B C 1
ATOM 5391 O O . GLU B 1 102 ? 6.551 -14.086 -25.328 1 97.88 102 GLU B O 1
ATOM 5396 N N . LYS B 1 103 ? 7.48 -12.359 -26.438 1 98.38 103 LYS B N 1
ATOM 5397 C CA . LYS B 1 103 ? 8.406 -13.242 -27.141 1 98.38 103 LYS B CA 1
ATOM 5398 C C . LYS B 1 103 ? 9.266 -14.031 -26.172 1 98.38 103 LYS B C 1
ATOM 5400 O O . LYS B 1 103 ? 9.508 -15.227 -26.359 1 98.38 103 LYS B O 1
ATOM 5405 N N . ALA B 1 104 ? 9.688 -13.359 -25.156 1 98.5 104 ALA B N 1
ATOM 5406 C CA . ALA B 1 104 ? 10.5 -14.047 -24.141 1 98.5 104 ALA B CA 1
ATOM 5407 C C . ALA B 1 104 ? 9.664 -15.055 -23.359 1 98.5 104 ALA B C 1
ATOM 5409 O O . ALA B 1 104 ? 10.039 -16.219 -23.25 1 98.5 104 ALA B O 1
ATOM 5410 N N . ALA B 1 105 ? 8.523 -14.688 -22.906 1 98.44 105 ALA B N 1
ATOM 5411 C CA . ALA B 1 105 ? 7.707 -15.492 -22.016 1 98.44 105 ALA B CA 1
ATOM 5412 C C . ALA B 1 105 ? 7.137 -16.719 -22.734 1 98.44 105 ALA B C 1
ATOM 5414 O O . ALA B 1 105 ? 7.25 -17.844 -22.25 1 98.44 105 ALA B O 1
ATOM 5415 N N . PHE B 1 106 ? 6.543 -16.484 -23.891 1 98.5 106 PHE B N 1
ATOM 5416 C CA . PHE B 1 106 ? 5.844 -17.531 -24.625 1 98.5 106 PHE B CA 1
ATOM 5417 C C . PHE B 1 106 ? 6.793 -18.25 -25.578 1 98.5 106 PHE B C 1
ATOM 5419 O O . PHE B 1 106 ? 6.691 -19.469 -25.766 1 98.5 106 PHE B O 1
ATOM 5426 N N . GLY B 1 107 ? 7.66 -17.531 -26.219 1 98.44 107 GLY B N 1
ATOM 5427 C CA . GLY B 1 107 ? 8.516 -18.078 -27.25 1 98.44 107 GLY B CA 1
ATOM 5428 C C . GLY B 1 107 ? 9.781 -18.703 -26.719 1 98.44 107 GLY B C 1
ATOM 5429 O O . GLY B 1 107 ? 9.945 -19.938 -26.766 1 98.44 107 GLY B O 1
ATOM 5430 N N . GLU B 1 108 ? 10.625 -17.891 -26.125 1 98.19 108 GLU B N 1
ATOM 5431 C CA . GLU B 1 108 ? 11.953 -18.328 -25.719 1 98.19 108 GLU B CA 1
ATOM 5432 C C . GLU B 1 108 ? 11.883 -19.312 -24.547 1 98.19 108 GLU B C 1
ATOM 5434 O O . GLU B 1 108 ? 12.594 -20.328 -24.547 1 98.19 108 GLU B O 1
ATOM 5439 N N . PHE B 1 109 ? 11.008 -19.047 -23.578 1 98.56 109 PHE B N 1
ATOM 5440 C CA . PHE B 1 109 ? 11.023 -19.875 -22.375 1 98.56 109 PHE B CA 1
ATOM 5441 C C . PHE B 1 109 ? 9.758 -20.719 -22.281 1 98.56 109 PHE B C 1
ATOM 5443 O O . PHE B 1 109 ? 9.703 -21.688 -21.516 1 98.56 109 PHE B O 1
ATOM 5450 N N . GLY B 1 110 ? 8.711 -20.406 -23.062 1 98.62 110 GLY B N 1
ATOM 5451 C CA . GLY B 1 110 ? 7.504 -21.203 -23.125 1 98.62 110 GLY B CA 1
ATOM 5452 C C . GLY B 1 110 ? 6.867 -21.438 -21.766 1 98.62 110 GLY B C 1
ATOM 5453 O O . GLY B 1 110 ? 6.402 -22.547 -21.484 1 98.62 110 GLY B O 1
ATOM 5454 N N . ILE B 1 111 ? 6.793 -20.453 -20.922 1 98.56 111 ILE B N 1
ATOM 5455 C CA . ILE B 1 111 ? 6.383 -20.594 -19.516 1 98.56 111 ILE B CA 1
ATOM 5456 C C . ILE B 1 111 ? 4.938 -21.094 -19.453 1 98.56 111 ILE B C 1
ATOM 5458 O O . ILE B 1 111 ? 4.578 -21.875 -18.578 1 98.56 111 ILE B O 1
ATOM 5462 N N . HIS B 1 112 ? 4.105 -20.75 -20.422 1 98 112 HIS B N 1
ATOM 5463 C CA . HIS B 1 112 ? 2.684 -21.078 -20.453 1 98 112 HIS B CA 1
ATOM 5464 C C . HIS B 1 112 ? 2.473 -22.562 -20.719 1 98 112 HIS B C 1
ATOM 5466 O O . HIS B 1 112 ? 1.392 -23.094 -20.453 1 98 112 HIS B O 1
ATOM 5472 N N . ALA B 1 113 ? 3.463 -23.297 -21.172 1 98.19 113 ALA B N 1
ATOM 5473 C CA . ALA B 1 113 ? 3.234 -24.641 -21.703 1 98.19 113 ALA B CA 1
ATOM 5474 C C . ALA B 1 113 ? 4.156 -25.656 -21.031 1 98.19 113 ALA B C 1
ATOM 5476 O O . ALA B 1 113 ? 4.082 -26.844 -21.312 1 98.19 113 ALA B O 1
ATOM 5477 N N . LEU B 1 114 ? 4.949 -25.203 -20.062 1 97.38 114 LEU B N 1
ATOM 5478 C CA . LEU B 1 114 ? 5.969 -26.047 -19.453 1 97.38 114 LEU B CA 1
ATOM 5479 C C . LEU B 1 114 ? 5.336 -27.297 -18.828 1 97.38 114 LEU B C 1
ATOM 5481 O O . LEU B 1 114 ? 5.949 -28.359 -18.812 1 97.38 114 LEU B O 1
ATOM 5485 N N . SER B 1 115 ? 4.141 -27.188 -18.359 1 92.75 115 SER B N 1
ATOM 5486 C CA . SER B 1 115 ? 3.518 -28.281 -17.641 1 92.75 115 SER B CA 1
ATOM 5487 C C . SER B 1 115 ? 2.76 -29.219 -18.578 1 92.75 115 SER B C 1
ATOM 5489 O O . SER B 1 115 ? 2.201 -30.234 -18.156 1 92.75 115 SER B O 1
ATOM 5491 N N . ILE B 1 116 ? 2.705 -28.922 -19.828 1 95.25 116 ILE B N 1
ATOM 5492 C CA . ILE B 1 116 ? 1.814 -29.656 -20.719 1 95.25 116 ILE B CA 1
ATOM 5493 C C . ILE B 1 116 ? 2.607 -30.188 -21.906 1 95.25 116 ILE B C 1
ATOM 5495 O O . ILE B 1 116 ? 2.48 -31.359 -22.266 1 95.25 116 ILE B O 1
ATOM 5499 N N . ARG B 1 117 ? 3.445 -29.406 -22.469 1 96.62 117 ARG B N 1
ATOM 5500 C CA . ARG B 1 117 ? 4.109 -29.75 -23.719 1 96.62 117 ARG B CA 1
ATOM 5501 C C . ARG B 1 117 ? 5.531 -30.234 -23.469 1 96.62 117 ARG B C 1
ATOM 5503 O O . ARG B 1 117 ? 6.254 -29.672 -22.656 1 96.62 117 ARG B O 1
ATOM 5510 N N . LYS B 1 118 ? 5.969 -31.25 -24.156 1 97.25 118 LYS B N 1
ATOM 5511 C CA . LYS B 1 118 ? 7.328 -31.781 -24.109 1 97.25 118 LYS B CA 1
ATOM 5512 C C . LYS B 1 118 ? 8.25 -31.047 -25.078 1 97.25 118 LYS B C 1
ATOM 5514 O O . LYS B 1 118 ? 7.781 -30.391 -26 1 97.25 118 LYS B O 1
ATOM 5519 N N . GLY B 1 119 ? 9.484 -31.094 -24.766 1 97.44 119 GLY B N 1
ATOM 5520 C CA . GLY B 1 119 ? 10.477 -30.641 -25.734 1 97.44 119 GLY B CA 1
ATOM 5521 C C . GLY B 1 119 ? 10.852 -29.188 -25.562 1 97.44 119 GLY B C 1
ATOM 5522 O O . GLY B 1 119 ? 11.75 -28.688 -26.234 1 97.44 119 GLY B O 1
ATOM 5523 N N . ILE B 1 120 ? 10.18 -28.469 -24.688 1 98 120 ILE B N 1
ATOM 5524 C CA . ILE B 1 120 ? 10.469 -27.062 -24.484 1 98 120 ILE B CA 1
ATOM 5525 C C . ILE B 1 120 ? 11.883 -26.891 -23.938 1 98 120 ILE B C 1
ATOM 5527 O O . ILE B 1 120 ? 12.289 -27.609 -23.016 1 98 120 ILE B O 1
ATOM 5531 N N . MET B 1 121 ? 12.656 -25.922 -24.516 1 98 121 MET B N 1
ATOM 5532 C CA . MET B 1 121 ? 14.039 -25.641 -24.141 1 98 121 MET B CA 1
ATOM 5533 C C . MET B 1 121 ? 14.891 -26.891 -24.203 1 98 121 MET B C 1
ATOM 5535 O O . MET B 1 121 ? 15.812 -27.062 -23.406 1 98 121 MET B O 1
ATOM 5539 N N . GLY B 1 122 ? 14.516 -27.875 -24.922 1 97.56 122 GLY B N 1
ATOM 5540 C CA . GLY B 1 122 ? 15.312 -29.047 -25.219 1 97.56 122 GLY B CA 1
ATOM 5541 C C . GLY B 1 122 ? 15.094 -30.188 -24.234 1 97.56 122 GLY B C 1
ATOM 5542 O O . GLY B 1 122 ? 15.711 -31.25 -24.359 1 97.56 122 GLY B O 1
ATOM 5543 N N . TRP B 1 123 ? 14.211 -30.047 -23.25 1 97.69 123 TRP B N 1
ATOM 5544 C CA . TRP B 1 123 ? 13.938 -31.125 -22.312 1 97.69 123 TRP B CA 1
ATOM 5545 C C . TRP B 1 123 ? 12.93 -32.125 -22.875 1 97.69 123 TRP B C 1
ATOM 5547 O O . TRP B 1 123 ? 11.875 -31.719 -23.375 1 97.69 123 TRP B O 1
ATOM 5557 N N . PRO B 1 124 ? 13.227 -33.344 -22.828 1 97.06 124 PRO B N 1
ATOM 5558 C CA . PRO B 1 124 ? 12.398 -34.312 -23.562 1 97.06 124 PRO B CA 1
ATOM 5559 C C . PRO B 1 124 ? 11.031 -34.5 -22.922 1 97.06 124 PRO B C 1
ATOM 5561 O O . PRO B 1 124 ? 10.102 -35 -23.562 1 97.06 124 PRO B O 1
ATOM 5564 N N . ASP B 1 125 ? 10.852 -34.188 -21.703 1 96.81 125 ASP B N 1
ATOM 5565 C CA . ASP B 1 125 ? 9.602 -34.375 -20.984 1 96.81 125 ASP B CA 1
ATOM 5566 C C . ASP B 1 125 ? 8.984 -33.031 -20.594 1 96.81 125 ASP B C 1
ATOM 5568 O O . ASP B 1 125 ? 9.57 -31.984 -20.859 1 96.81 125 ASP B O 1
ATOM 5572 N N . LYS B 1 126 ? 7.734 -33.094 -20.047 1 96.38 126 LYS B N 1
ATOM 5573 C CA . LYS B 1 126 ? 7.18 -31.891 -19.438 1 96.38 126 LYS B CA 1
ATOM 5574 C C . LYS B 1 126 ? 7.961 -31.516 -18.188 1 96.38 126 LYS B C 1
ATOM 5576 O O . LYS B 1 126 ? 8.672 -32.344 -17.609 1 96.38 126 LYS B O 1
ATOM 5581 N N . TYR B 1 127 ? 7.918 -30.312 -17.828 1 97.38 127 TYR B N 1
ATOM 5582 C CA . TYR B 1 127 ? 8.594 -29.828 -16.625 1 97.38 127 TYR B CA 1
ATOM 5583 C C . TYR B 1 127 ? 7.711 -30 -15.391 1 97.38 127 TYR B C 1
ATOM 5585 O O . TYR B 1 127 ? 6.492 -29.828 -15.469 1 97.38 127 TYR B O 1
ATOM 5593 N N . PRO B 1 128 ? 8.336 -30.359 -14.273 1 96.75 128 PRO B N 1
ATOM 5594 C CA . PRO B 1 128 ? 7.574 -30.297 -13.023 1 96.75 128 PRO B CA 1
ATOM 5595 C C . PRO B 1 128 ? 7.199 -28.859 -12.641 1 96.75 128 PRO B C 1
ATOM 5597 O O . PRO B 1 128 ? 7.805 -27.906 -13.133 1 96.75 128 PRO B O 1
ATOM 5600 N N . VAL B 1 129 ? 6.223 -28.766 -11.773 1 95.81 129 VAL B N 1
ATOM 5601 C CA . VAL B 1 129 ? 5.684 -27.484 -11.352 1 95.81 129 VAL B CA 1
ATOM 5602 C C . VAL B 1 129 ? 6.781 -26.656 -10.68 1 95.81 129 VAL B C 1
ATOM 5604 O O . VAL B 1 129 ? 6.844 -25.438 -10.852 1 95.81 129 VAL B O 1
ATOM 5607 N N . VAL B 1 130 ? 7.66 -27.266 -9.898 1 96.81 130 VAL B N 1
ATOM 5608 C CA . VAL B 1 130 ? 8.758 -26.578 -9.219 1 96.81 130 VAL B CA 1
ATOM 5609 C C . VAL B 1 130 ? 9.602 -25.828 -10.234 1 96.81 130 VAL B C 1
ATOM 5611 O O . VAL B 1 130 ? 9.961 -24.656 -10.016 1 96.81 130 VAL B O 1
ATOM 5614 N N . ALA B 1 131 ? 9.906 -26.484 -11.352 1 98 131 ALA B N 1
ATOM 5615 C CA . ALA B 1 131 ? 10.695 -25.844 -12.398 1 98 131 ALA B CA 1
ATOM 5616 C C . ALA B 1 131 ? 9.914 -24.688 -13.039 1 98 131 ALA B C 1
ATOM 5618 O O . ALA B 1 131 ? 10.461 -23.609 -13.273 1 98 131 ALA B O 1
ATOM 5619 N N . LYS B 1 132 ? 8.664 -24.922 -13.352 1 97.62 132 LYS B N 1
ATOM 5620 C CA . LYS B 1 132 ? 7.828 -23.875 -13.945 1 97.62 132 LYS B CA 1
ATOM 5621 C C . LYS B 1 132 ? 7.73 -22.656 -13.031 1 97.62 132 LYS B C 1
ATOM 5623 O O . LYS B 1 132 ? 7.789 -21.516 -13.5 1 97.62 132 LYS B O 1
ATOM 5628 N N . HIS B 1 133 ? 7.586 -22.875 -11.711 1 97 133 HIS B N 1
ATOM 5629 C CA . HIS B 1 133 ? 7.48 -21.797 -10.742 1 97 133 HIS B CA 1
ATOM 5630 C C . HIS B 1 133 ? 8.758 -20.969 -10.695 1 97 133 HIS B C 1
ATOM 5632 O O . HIS B 1 133 ? 8.719 -19.75 -10.469 1 97 133 HIS B O 1
ATOM 5638 N N . ALA B 1 134 ? 9.891 -21.625 -10.914 1 98.19 134 ALA B N 1
ATOM 5639 C CA . ALA B 1 134 ? 11.148 -20.891 -10.938 1 98.19 134 ALA B CA 1
ATOM 5640 C C . ALA B 1 134 ? 11.188 -19.906 -12.094 1 98.19 134 ALA B C 1
ATOM 5642 O O . ALA B 1 134 ? 11.609 -18.75 -11.922 1 98.19 134 ALA B O 1
ATOM 5643 N N . PHE B 1 135 ? 10.766 -20.344 -13.273 1 98.56 135 PHE B N 1
ATOM 5644 C CA . PHE B 1 135 ? 10.719 -19.453 -14.43 1 98.56 135 PHE B CA 1
ATOM 5645 C C . PHE B 1 135 ? 9.695 -18.344 -14.211 1 98.56 135 PHE B C 1
ATOM 5647 O O . PHE B 1 135 ? 9.953 -17.172 -14.547 1 98.56 135 PHE B O 1
ATOM 5654 N N . THR B 1 136 ? 8.547 -18.688 -13.641 1 98.31 136 THR B N 1
ATOM 5655 C CA . THR B 1 136 ? 7.512 -17.719 -13.328 1 98.31 136 THR B CA 1
ATOM 5656 C C . THR B 1 136 ? 8.031 -16.672 -12.328 1 98.31 136 THR B C 1
ATOM 5658 O O . THR B 1 136 ? 7.848 -15.477 -12.523 1 98.31 136 THR B O 1
ATOM 5661 N N . PHE B 1 137 ? 8.703 -17.188 -11.289 1 98.5 137 PHE B N 1
ATOM 5662 C CA . PHE B 1 137 ? 9.25 -16.359 -10.219 1 98.5 137 PHE B CA 1
ATOM 5663 C C . PHE B 1 137 ? 10.25 -15.352 -10.773 1 98.5 137 PHE B C 1
ATOM 5665 O O . PHE B 1 137 ? 10.156 -14.156 -10.492 1 98.5 137 PHE B O 1
ATOM 5672 N N . LEU B 1 138 ? 11.141 -15.789 -11.602 1 98.44 138 LEU B N 1
ATOM 5673 C CA . LEU B 1 138 ? 12.18 -14.922 -12.148 1 98.44 138 LEU B CA 1
ATOM 5674 C C . LEU B 1 138 ? 11.586 -13.922 -13.141 1 98.44 138 LEU B C 1
ATOM 5676 O O . LEU B 1 138 ? 11.883 -12.727 -13.07 1 98.44 138 LEU B O 1
ATOM 5680 N N . PHE B 1 139 ? 10.766 -14.383 -14.047 1 98.56 139 PHE B N 1
ATOM 5681 C CA . PHE B 1 139 ? 10.172 -13.555 -15.086 1 98.56 139 PHE B CA 1
ATOM 5682 C C . PHE B 1 139 ? 9.32 -12.453 -14.469 1 98.56 139 PHE B C 1
ATOM 5684 O O . PHE B 1 139 ? 9.383 -11.297 -14.898 1 98.56 139 PHE B O 1
ATOM 5691 N N . ASN B 1 140 ? 8.609 -12.75 -13.414 1 98.56 140 ASN B N 1
ATOM 5692 C CA . ASN B 1 140 ? 7.625 -11.82 -12.875 1 98.56 140 ASN B CA 1
ATOM 5693 C C . ASN B 1 140 ? 8.266 -10.828 -11.898 1 98.56 140 ASN B C 1
ATOM 5695 O O . ASN B 1 140 ? 7.598 -9.93 -11.398 1 98.56 140 ASN B O 1
ATOM 5699 N N . GLN B 1 141 ? 9.531 -11 -11.609 1 98.5 141 GLN B N 1
ATOM 5700 C CA . GLN B 1 141 ? 10.258 -9.914 -10.953 1 98.5 141 GLN B CA 1
ATOM 5701 C C . GLN B 1 141 ? 10.344 -8.68 -11.844 1 98.5 141 GLN B C 1
ATOM 5703 O O . GLN B 1 141 ? 10.492 -7.562 -11.344 1 98.5 141 GLN B O 1
ATOM 5708 N N . THR B 1 142 ? 10.211 -8.938 -13.148 1 97.25 142 THR B N 1
ATOM 5709 C CA . THR B 1 142 ? 10.352 -7.871 -14.133 1 97.25 142 THR B CA 1
ATOM 5710 C C . THR B 1 142 ? 8.984 -7.43 -14.656 1 97.25 142 THR B C 1
ATOM 5712 O O . THR B 1 142 ? 8.75 -6.234 -14.859 1 97.25 142 THR B O 1
ATOM 5715 N N . GLU B 1 143 ? 8.156 -8.359 -14.828 1 96.62 143 GLU B N 1
ATOM 5716 C CA . GLU B 1 143 ? 6.867 -8.031 -15.422 1 96.62 143 GLU B CA 1
ATOM 5717 C C . GLU B 1 143 ? 5.75 -8.867 -14.805 1 96.62 143 GLU B C 1
ATOM 5719 O O . GLU B 1 143 ? 5.457 -9.969 -15.281 1 96.62 143 GLU B O 1
ATOM 5724 N N . PHE B 1 144 ? 5.035 -8.297 -13.898 1 96.31 144 PHE B N 1
ATOM 5725 C CA . PHE B 1 144 ? 3.963 -8.953 -13.148 1 96.31 144 PHE B CA 1
ATOM 5726 C C . PHE B 1 144 ? 2.734 -9.148 -14.031 1 96.31 144 PHE B C 1
ATOM 5728 O O . PHE B 1 144 ? 2.107 -10.211 -14 1 96.31 144 PHE B O 1
ATOM 5735 N N . GLY B 1 145 ? 2.365 -8.18 -14.852 1 95.62 145 GLY B N 1
ATOM 5736 C CA . GLY B 1 145 ? 1.138 -8.172 -15.633 1 95.62 145 GLY B CA 1
ATOM 5737 C C . GLY B 1 145 ? 1.078 -9.297 -16.656 1 95.62 145 GLY B C 1
ATOM 5738 O O . GLY B 1 145 ? 0.032 -9.922 -16.828 1 95.62 145 GLY B O 1
ATOM 5739 N N . MET B 1 146 ? 2.199 -9.602 -17.297 1 96.81 146 MET B N 1
ATOM 5740 C CA . MET B 1 146 ? 2.277 -10.664 -18.297 1 96.81 146 MET B CA 1
ATOM 5741 C C . MET B 1 146 ? 2.027 -12.031 -17.656 1 96.81 146 MET B C 1
ATOM 5743 O O . MET B 1 146 ? 1.711 -12.992 -18.359 1 96.81 146 MET B O 1
ATOM 5747 N N . GLY B 1 147 ? 2.117 -12.047 -16.359 1 96.19 147 GLY B N 1
ATOM 5748 C CA . GLY B 1 147 ? 1.803 -13.289 -15.664 1 96.19 147 GLY B CA 1
ATOM 5749 C C . GLY B 1 147 ? 0.378 -13.758 -15.891 1 96.19 147 GLY B C 1
ATOM 5750 O O . GLY B 1 147 ? 0.103 -14.961 -15.875 1 96.19 147 GLY B O 1
ATOM 5751 N N . CYS B 1 148 ? -0.501 -12.82 -16.125 1 95.88 148 CYS B N 1
ATOM 5752 C CA . CYS B 1 148 ? -1.899 -13.188 -16.328 1 95.88 148 CYS B CA 1
ATOM 5753 C C . CYS B 1 148 ? -2.094 -13.867 -17.688 1 95.88 148 CYS B C 1
ATOM 5755 O O . CYS B 1 148 ? -2.592 -14.992 -17.75 1 95.88 148 CYS B O 1
ATOM 5757 N N . PRO B 1 149 ? -1.644 -13.281 -18.812 1 97.31 149 PRO B N 1
ATOM 5758 C CA . PRO B 1 149 ? -1.742 -13.969 -20.109 1 97.31 149 PRO B CA 1
ATOM 5759 C C . PRO B 1 149 ? -1.077 -15.344 -20.094 1 97.31 149 PRO B C 1
ATOM 5761 O O . PRO B 1 149 ? -1.611 -16.297 -20.672 1 97.31 149 PRO B O 1
ATOM 5764 N N . ILE B 1 150 ? 0.043 -15.438 -19.453 1 97.75 150 ILE B N 1
ATOM 5765 C CA . ILE B 1 150 ? 0.732 -16.719 -19.359 1 97.75 150 ILE B CA 1
ATOM 5766 C C . ILE B 1 150 ? -0.164 -17.734 -18.641 1 97.75 150 ILE B C 1
ATOM 5768 O O . ILE B 1 150 ? -0.384 -18.844 -19.156 1 97.75 150 ILE B O 1
ATOM 5772 N N . ASN B 1 151 ? -0.724 -17.328 -17.547 1 96.25 151 ASN B N 1
ATOM 5773 C CA . ASN B 1 151 ? -1.509 -18.203 -16.688 1 96.25 151 ASN B CA 1
ATOM 5774 C C . ASN B 1 151 ? -2.822 -18.609 -17.359 1 96.25 151 ASN B C 1
ATOM 5776 O O . ASN B 1 151 ? -3.234 -19.766 -17.281 1 96.25 151 ASN B O 1
ATOM 5780 N N . VAL B 1 152 ? -3.492 -17.656 -17.953 1 96.38 152 VAL B N 1
ATOM 5781 C CA . VAL B 1 152 ? -4.793 -17.969 -18.531 1 96.38 152 VAL B CA 1
ATOM 5782 C C . VAL B 1 152 ? -4.613 -18.812 -19.797 1 96.38 152 VAL B C 1
ATOM 5784 O O . VAL B 1 152 ? -5.457 -19.656 -20.109 1 96.38 152 VAL B O 1
ATOM 5787 N N . THR B 1 153 ? -3.527 -18.656 -20.469 1 98 153 THR B N 1
ATOM 5788 C CA . THR B 1 153 ? -3.229 -19.516 -21.609 1 98 153 THR B CA 1
ATOM 5789 C C . THR B 1 153 ? -2.967 -20.953 -21.125 1 98 153 THR B C 1
ATOM 5791 O O . THR B 1 153 ? -3.516 -21.906 -21.688 1 98 153 THR B O 1
ATOM 5794 N N . ASP B 1 154 ? -2.176 -21.031 -20.156 1 97.19 154 ASP B N 1
ATOM 5795 C CA . ASP B 1 154 ? -1.911 -22.312 -19.516 1 97.19 154 ASP B CA 1
ATOM 5796 C C . ASP B 1 154 ? -3.203 -22.969 -19.016 1 97.19 154 ASP B C 1
ATOM 5798 O O . ASP B 1 154 ? -3.434 -24.156 -19.234 1 97.19 154 ASP B O 1
ATOM 5802 N N . GLY B 1 155 ? -4.02 -22.188 -18.359 1 96.12 155 GLY B N 1
ATOM 5803 C CA . GLY B 1 155 ? -5.285 -22.672 -17.828 1 96.12 155 GLY B CA 1
ATOM 5804 C C . GLY B 1 155 ? -6.234 -23.172 -18.906 1 96.12 155 GLY B C 1
ATOM 5805 O O . GLY B 1 155 ? -6.898 -24.188 -18.734 1 96.12 155 GLY B O 1
ATOM 5806 N N . CYS B 1 156 ? -6.281 -22.469 -20 1 97.38 156 CYS B N 1
ATOM 5807 C CA . CYS B 1 156 ? -7.117 -22.891 -21.125 1 97.38 156 CYS B CA 1
ATOM 5808 C C . CYS B 1 156 ? -6.656 -24.234 -21.656 1 97.38 156 CYS B C 1
ATOM 5810 O O . CYS B 1 156 ? -7.477 -25.125 -21.922 1 97.38 156 CYS B O 1
ATOM 5812 N N . ALA B 1 157 ? -5.406 -24.359 -21.828 1 97.62 157 ALA B N 1
ATOM 5813 C CA . ALA B 1 157 ? -4.855 -25.609 -22.328 1 97.62 157 ALA B CA 1
ATOM 5814 C C . ALA B 1 157 ? -5.156 -26.766 -21.359 1 97.62 157 ALA B C 1
ATOM 5816 O O . ALA B 1 157 ? -5.535 -27.859 -21.797 1 97.62 157 ALA B O 1
ATOM 5817 N N . LYS B 1 158 ? -5.027 -26.516 -20.109 1 95.56 158 LYS B N 1
ATOM 5818 C CA . LYS B 1 158 ? -5.266 -27.547 -19.109 1 95.56 158 LYS B CA 1
ATOM 5819 C C . LYS B 1 158 ? -6.727 -27.969 -19.094 1 95.56 158 LYS B C 1
ATOM 5821 O O . LYS B 1 158 ? -7.023 -29.172 -19.047 1 95.56 158 LYS B O 1
ATOM 5826 N N . LEU B 1 159 ? -7.621 -27.016 -19.062 1 97.06 159 LEU B N 1
ATOM 5827 C CA . LEU B 1 159 ? -9.039 -27.359 -19.062 1 97.06 159 LEU B CA 1
ATOM 5828 C C . LEU B 1 159 ? -9.422 -28.125 -20.312 1 97.06 159 LEU B C 1
ATOM 5830 O O . LEU B 1 159 ? -10.203 -29.078 -20.25 1 97.06 159 LEU B O 1
ATOM 5834 N N . LEU B 1 160 ? -8.883 -27.656 -21.422 1 97.38 160 LEU B N 1
ATOM 5835 C CA . LEU B 1 160 ? -9.164 -28.328 -22.688 1 97.38 160 LEU B CA 1
ATOM 5836 C C . LEU B 1 160 ? -8.633 -29.766 -22.656 1 97.38 160 LEU B C 1
ATOM 5838 O O . LEU B 1 160 ? -9.312 -30.688 -23.109 1 97.38 160 LEU B O 1
ATOM 5842 N N . ALA B 1 161 ? -7.473 -29.922 -22.188 1 96.44 161 ALA B N 1
ATOM 5843 C CA . ALA B 1 161 ? -6.863 -31.25 -22.094 1 96.44 161 ALA B CA 1
ATOM 5844 C C . ALA B 1 161 ? -7.676 -32.156 -21.188 1 96.44 161 ALA B C 1
ATOM 5846 O O . ALA B 1 161 ? -7.832 -33.344 -21.469 1 96.44 161 ALA B O 1
ATOM 5847 N N . ASN B 1 162 ? -8.195 -31.656 -20.125 1 95.38 162 ASN B N 1
ATOM 5848 C CA . ASN B 1 162 ? -8.867 -32.469 -19.094 1 95.38 162 ASN B CA 1
ATOM 5849 C C . ASN B 1 162 ? -10.32 -32.75 -19.469 1 95.38 162 ASN B C 1
ATOM 5851 O O . ASN B 1 162 ? -10.852 -33.812 -19.156 1 95.38 162 ASN B O 1
ATOM 5855 N N . PHE B 1 163 ? -10.945 -31.734 -20.094 1 97.62 163 PHE B N 1
ATOM 5856 C CA . PHE B 1 163 ? -12.391 -31.844 -20.188 1 97.62 163 PHE B CA 1
ATOM 5857 C C . PHE B 1 163 ? -12.859 -31.703 -21.625 1 97.62 163 PHE B C 1
ATOM 5859 O O . PHE B 1 163 ? -14.023 -31.984 -21.938 1 97.62 163 PHE B O 1
ATOM 5866 N N . GLY B 1 164 ? -12.039 -31.266 -22.531 1 97.69 164 GLY B N 1
ATOM 5867 C CA . GLY B 1 164 ? -12.453 -31.016 -23.891 1 97.69 164 GLY B CA 1
ATOM 5868 C C . GLY B 1 164 ? -12.766 -32.281 -24.672 1 97.69 164 GLY B C 1
ATOM 5869 O O . GLY B 1 164 ? -12.219 -33.344 -24.375 1 97.69 164 GLY B O 1
ATOM 5870 N N . SER B 1 165 ? -13.617 -32.156 -25.656 1 97.31 165 SER B N 1
ATOM 5871 C CA . SER B 1 165 ? -13.812 -33.25 -26.609 1 97.31 165 SER B CA 1
ATOM 5872 C C . SER B 1 165 ? -12.57 -33.438 -27.469 1 97.31 165 SER B C 1
ATOM 5874 O O . SER B 1 165 ? -11.734 -32.562 -27.578 1 97.31 165 SER B O 1
ATOM 5876 N N . GLU B 1 166 ? -12.508 -34.594 -28.094 1 97.56 166 GLU B N 1
ATOM 5877 C CA . GLU B 1 166 ? -11.375 -34.875 -28.984 1 97.56 166 GLU B CA 1
ATOM 5878 C C . GLU B 1 166 ? -11.312 -33.875 -30.141 1 97.56 166 GLU B C 1
ATOM 5880 O O . GLU B 1 166 ? -10.227 -33.469 -30.562 1 97.56 166 GLU B O 1
ATOM 5885 N N . ALA B 1 167 ? -12.438 -33.5 -30.578 1 97.06 167 ALA B N 1
ATOM 5886 C CA . ALA B 1 167 ? -12.492 -32.531 -31.672 1 97.06 167 ALA B CA 1
ATOM 5887 C C . ALA B 1 167 ? -11.938 -31.172 -31.234 1 97.06 167 ALA B C 1
ATOM 5889 O O . ALA B 1 167 ? -11.188 -30.531 -31.984 1 97.06 167 ALA B O 1
ATOM 5890 N N . LEU B 1 168 ? -12.352 -30.719 -30.094 1 97.69 168 LEU B N 1
ATOM 5891 C CA . LEU B 1 168 ? -11.875 -29.438 -29.578 1 97.69 168 LEU B CA 1
ATOM 5892 C C . LEU B 1 168 ? -10.375 -29.5 -29.297 1 97.69 168 LEU B C 1
ATOM 5894 O O . LEU B 1 168 ? -9.656 -28.531 -29.547 1 97.69 168 LEU B O 1
ATOM 5898 N N . LYS B 1 169 ? -9.922 -30.562 -28.719 1 97.94 169 LYS B N 1
ATOM 5899 C CA . LYS B 1 169 ? -8.492 -30.734 -28.453 1 97.94 169 LYS B CA 1
ATOM 5900 C C . LYS B 1 169 ? -7.68 -30.656 -29.734 1 97.94 169 LYS B C 1
ATOM 5902 O O . LYS B 1 169 ? -6.664 -29.953 -29.797 1 97.94 169 LYS B O 1
ATOM 5907 N N . ALA B 1 170 ? -8.133 -31.359 -30.703 1 97.5 170 ALA B N 1
ATOM 5908 C CA . ALA B 1 170 ? -7.434 -31.406 -31.984 1 97.5 170 ALA B CA 1
ATOM 5909 C C . ALA B 1 170 ? -7.348 -30 -32.594 1 97.5 170 ALA B C 1
ATOM 5911 O O . ALA B 1 170 ? -6.359 -29.672 -33.25 1 97.5 170 ALA B O 1
ATOM 5912 N N . LYS B 1 171 ? -8.289 -29.266 -32.344 1 97.06 171 LYS B N 1
ATOM 5913 C CA . LYS B 1 171 ? -8.398 -27.969 -33 1 97.06 171 LYS B CA 1
ATOM 5914 C C . LYS B 1 171 ? -7.598 -26.906 -32.281 1 97.06 171 LYS B C 1
ATOM 5916 O O . LYS B 1 171 ? -6.996 -26.016 -32.875 1 97.06 171 LYS B O 1
ATOM 5921 N N . TYR B 1 172 ? -7.598 -26.922 -30.938 1 97.56 172 TYR B N 1
ATOM 5922 C CA . TYR B 1 172 ? -7.16 -25.719 -30.234 1 97.56 172 TYR B CA 1
ATOM 5923 C C . TYR B 1 172 ? -5.969 -26.031 -29.328 1 97.56 172 TYR B C 1
ATOM 5925 O O . TYR B 1 172 ? -5.219 -25.125 -28.953 1 97.56 172 TYR B O 1
ATOM 5933 N N . LEU B 1 173 ? -5.738 -27.203 -28.891 1 97.88 173 LEU B N 1
ATOM 5934 C CA . LEU B 1 173 ? -4.773 -27.516 -27.844 1 97.88 173 LEU B CA 1
ATOM 5935 C C . LEU B 1 173 ? -3.352 -27.234 -28.312 1 97.88 173 LEU B C 1
ATOM 5937 O O . LEU B 1 173 ? -2.531 -26.703 -27.547 1 97.88 173 LEU B O 1
ATOM 5941 N N . ASP B 1 174 ? -3.049 -27.641 -29.516 1 97.81 174 ASP B N 1
ATOM 5942 C CA . ASP B 1 174 ? -1.704 -27.422 -30.047 1 97.81 174 ASP B CA 1
ATOM 5943 C C . ASP B 1 174 ? -1.343 -25.938 -30.047 1 97.81 174 ASP B C 1
ATOM 5945 O O . ASP B 1 174 ? -0.261 -25.562 -29.594 1 97.81 174 ASP B O 1
ATOM 5949 N N . GLY B 1 175 ? -2.193 -25.109 -30.531 1 98 175 GLY B N 1
ATOM 5950 C CA . GLY B 1 175 ? -1.955 -23.672 -30.562 1 98 175 GLY B CA 1
ATOM 5951 C C . GLY B 1 175 ? -1.729 -23.078 -29.188 1 98 175 GLY B C 1
ATOM 5952 O O . GLY B 1 175 ? -0.896 -22.172 -29.031 1 98 175 GLY B O 1
ATOM 5953 N N . LEU B 1 176 ? -2.42 -23.547 -28.234 1 98.38 176 LEU B N 1
ATOM 5954 C CA . LEU B 1 176 ? -2.365 -23.016 -26.875 1 98.38 176 LEU B CA 1
ATOM 5955 C C . LEU B 1 176 ? -1.047 -23.391 -26.203 1 98.38 176 LEU B C 1
ATOM 5957 O O . LEU B 1 176 ? -0.695 -22.812 -25.172 1 98.38 176 LEU B O 1
ATOM 5961 N N . THR B 1 177 ? -0.269 -24.328 -26.781 1 98.12 177 THR B N 1
ATOM 5962 C CA . THR B 1 177 ? 0.943 -24.797 -26.125 1 98.12 177 THR B CA 1
ATOM 5963 C C . THR B 1 177 ? 2.162 -24.578 -27.016 1 98.12 177 THR B C 1
ATOM 5965 O O . THR B 1 177 ? 3.242 -25.109 -26.75 1 98.12 177 THR B O 1
ATOM 5968 N N . GLN B 1 178 ? 1.978 -23.828 -28.078 1 97.5 178 GLN B N 1
ATOM 5969 C CA . GLN B 1 178 ? 3.055 -23.578 -29.031 1 97.5 178 GLN B CA 1
ATOM 5970 C C . GLN B 1 178 ? 4.039 -22.547 -28.484 1 97.5 178 GLN B C 1
ATOM 5972 O O . GLN B 1 178 ? 3.641 -21.578 -27.844 1 97.5 178 GLN B O 1
ATOM 5977 N N . THR B 1 179 ? 5.344 -22.75 -28.812 1 98.06 179 THR B N 1
ATOM 5978 C CA . THR B 1 179 ? 6.348 -21.75 -28.453 1 98.06 179 THR B CA 1
ATOM 5979 C C . THR B 1 179 ? 6.801 -20.969 -29.688 1 98.06 179 THR B C 1
ATOM 5981 O O . THR B 1 179 ? 7.48 -19.953 -29.562 1 98.06 179 THR B O 1
ATOM 5984 N N . ASP B 1 180 ? 6.465 -21.438 -30.875 1 98 180 ASP B N 1
ATOM 5985 C CA . ASP B 1 180 ? 6.602 -20.641 -32.094 1 98 180 ASP B CA 1
ATOM 5986 C C . ASP B 1 180 ? 5.586 -19.5 -32.125 1 98 180 ASP B C 1
ATOM 5988 O O . ASP B 1 180 ? 4.383 -19.734 -32.25 1 98 180 ASP B O 1
ATOM 5992 N N . MET B 1 181 ? 6.105 -18.359 -32.062 1 97.06 181 MET B N 1
ATOM 5993 C CA . MET B 1 181 ? 5.254 -17.188 -31.891 1 97.06 181 MET B CA 1
ATOM 5994 C C . MET B 1 181 ? 4.254 -17.078 -33.031 1 97.06 181 MET B C 1
ATOM 5996 O O . MET B 1 181 ? 3.162 -16.531 -32.875 1 97.06 181 MET B O 1
ATOM 6000 N N . SER B 1 182 ? 4.578 -17.578 -34.188 1 96.38 182 SER B N 1
ATOM 6001 C CA . SER B 1 182 ? 3.703 -17.484 -35.344 1 96.38 182 SER B CA 1
ATOM 6002 C C . SER B 1 182 ? 2.537 -18.453 -35.25 1 96.38 182 SER B C 1
ATOM 6004 O O . SER B 1 182 ? 1.515 -18.281 -35.906 1 96.38 182 SER B O 1
ATOM 6006 N N . LYS B 1 183 ? 2.65 -19.406 -34.438 1 97.12 183 LYS B N 1
ATOM 6007 C CA . LYS B 1 183 ? 1.633 -20.453 -34.281 1 97.12 183 LYS B CA 1
ATOM 6008 C C . LYS B 1 183 ? 0.926 -20.359 -32.938 1 97.12 183 LYS B C 1
ATOM 6010 O O . LYS B 1 183 ? -0.097 -21.016 -32.719 1 97.12 183 LYS B O 1
ATOM 6015 N N . LEU B 1 184 ? 1.458 -19.547 -32.094 1 97.56 184 LEU B N 1
ATOM 6016 C CA . LEU B 1 184 ? 0.944 -19.438 -30.75 1 97.56 184 LEU B CA 1
ATOM 6017 C C . LEU B 1 184 ? -0.461 -18.844 -30.75 1 97.56 184 LEU B C 1
ATOM 6019 O O . LEU B 1 184 ? -0.732 -17.875 -31.453 1 97.56 184 LEU B O 1
ATOM 6023 N N . THR B 1 185 ? -1.304 -19.484 -30.016 1 96.5 185 THR B N 1
ATOM 6024 C CA . THR B 1 185 ? -2.609 -18.938 -29.656 1 96.5 185 THR B CA 1
ATOM 6025 C C . THR B 1 185 ? -2.693 -18.703 -28.141 1 96.5 185 THR B C 1
ATOM 6027 O O . THR B 1 185 ? -2.52 -19.625 -27.344 1 96.5 185 THR B O 1
ATOM 6030 N N . GLN B 1 186 ? -2.967 -17.469 -27.766 1 97.62 186 GLN B N 1
ATOM 6031 C CA . GLN B 1 186 ? -3.098 -17.172 -26.344 1 97.62 186 GLN B CA 1
ATOM 6032 C C . GLN B 1 186 ? -4.535 -17.375 -25.875 1 97.62 186 GLN B C 1
ATOM 6034 O O . GLN B 1 186 ? -5.477 -17.219 -26.656 1 97.62 186 GLN B O 1
ATOM 6039 N N . GLY B 1 187 ? -4.625 -17.75 -24.641 1 97.94 187 GLY B N 1
ATOM 6040 C CA . GLY B 1 187 ? -5.922 -18 -24.031 1 97.94 187 GLY B CA 1
ATOM 6041 C C . GLY B 1 187 ? -6.375 -16.875 -23.125 1 97.94 187 GLY B C 1
ATOM 6042 O O . GLY B 1 187 ? -5.59 -15.992 -22.781 1 97.94 187 GLY B O 1
ATOM 6043 N N . GLY B 1 188 ? -7.672 -16.828 -22.797 1 96.62 188 GLY B N 1
ATOM 6044 C CA . GLY B 1 188 ? -8.289 -15.922 -21.844 1 96.62 188 GLY B CA 1
ATOM 6045 C C . GLY B 1 188 ? -9.305 -16.609 -20.938 1 96.62 188 GLY B C 1
ATOM 6046 O O . GLY B 1 188 ? -9.719 -17.734 -21.219 1 96.62 188 GLY B O 1
ATOM 6047 N N . GLN B 1 189 ? -9.617 -15.984 -19.859 1 95.12 189 GLN B N 1
ATOM 6048 C CA . GLN B 1 189 ? -10.641 -16.406 -18.906 1 95.12 189 GLN B CA 1
ATOM 6049 C C . GLN B 1 189 ? -11.609 -15.273 -18.609 1 95.12 189 GLN B C 1
ATOM 6051 O O . GLN B 1 189 ? -11.227 -14.258 -18.016 1 95.12 189 GLN B O 1
ATOM 6056 N N . PHE B 1 190 ? -12.867 -15.453 -19.047 1 93.62 190 PHE B N 1
ATOM 6057 C CA . PHE B 1 190 ? -13.867 -14.422 -18.812 1 93.62 190 PHE B CA 1
ATOM 6058 C C . PHE B 1 190 ? -14.922 -14.914 -17.812 1 93.62 190 PHE B C 1
ATOM 6060 O O . PHE B 1 190 ? -15.805 -15.703 -18.172 1 93.62 190 PHE B O 1
ATOM 6067 N N . MET B 1 191 ? -14.867 -14.391 -16.594 1 87.69 191 MET B N 1
ATOM 6068 C CA . MET B 1 191 ? -15.773 -14.898 -15.578 1 87.69 191 MET B CA 1
ATOM 6069 C C . MET B 1 191 ? -16.609 -13.773 -14.977 1 87.69 191 MET B C 1
ATOM 6071 O O . MET B 1 191 ? -17.844 -13.836 -14.977 1 87.69 191 MET B O 1
ATOM 6075 N N . THR B 1 192 ? -16.016 -12.734 -14.641 1 87.56 192 THR B N 1
ATOM 6076 C CA . THR B 1 192 ? -16.625 -11.695 -13.82 1 87.56 192 THR B CA 1
ATOM 6077 C C . THR B 1 192 ? -17.656 -10.898 -14.625 1 87.56 192 THR B C 1
ATOM 6079 O O . THR B 1 192 ? -17.391 -10.516 -15.766 1 87.56 192 THR B O 1
ATOM 6082 N N . GLU B 1 193 ? -18.766 -10.828 -14.047 1 90.38 193 GLU B N 1
ATOM 6083 C CA . GLU B 1 193 ? -19.797 -9.953 -14.594 1 90.38 193 GLU B CA 1
ATOM 6084 C C . GLU B 1 193 ? -20.047 -8.758 -13.688 1 90.38 193 GLU B C 1
ATOM 6086 O O . GLU B 1 193 ? -19.375 -8.586 -12.672 1 90.38 193 GLU B O 1
ATOM 6091 N N . LYS B 1 194 ? -20.875 -7.848 -14.031 1 81.5 194 LYS B N 1
ATOM 6092 C CA . LYS B 1 194 ? -21.094 -6.598 -13.312 1 81.5 194 LYS B CA 1
ATOM 6093 C C . LYS B 1 194 ? -21.562 -6.855 -11.883 1 81.5 194 LYS B C 1
ATOM 6095 O O . LYS B 1 194 ? -21.047 -6.254 -10.938 1 81.5 194 LYS B O 1
ATOM 6100 N N . GLU B 1 195 ? -22.578 -7.746 -11.656 1 72.69 195 GLU B N 1
ATOM 6101 C CA . GLU B 1 195 ? -23.203 -7.918 -10.352 1 72.69 195 GLU B CA 1
ATOM 6102 C C . GLU B 1 195 ? -22.469 -8.984 -9.531 1 72.69 195 GLU B C 1
ATOM 6104 O O . GLU B 1 195 ? -22.5 -8.938 -8.297 1 72.69 195 GLU B O 1
ATOM 6109 N N . GLY B 1 196 ? -21.719 -9.766 -10.023 1 66.56 196 GLY B N 1
ATOM 6110 C CA . GLY B 1 196 ? -21.422 -10.977 -9.281 1 66.56 196 GLY B CA 1
ATOM 6111 C C . GLY B 1 196 ? -19.953 -11.094 -8.883 1 66.56 196 GLY B C 1
ATOM 6112 O O . GLY B 1 196 ? -19.578 -12.031 -8.188 1 66.56 196 GLY B O 1
ATOM 6113 N N . GLY B 1 197 ? -19.219 -10.219 -8.977 1 73.88 197 GLY B N 1
ATOM 6114 C CA . GLY B 1 197 ? -17.844 -10.414 -8.578 1 73.88 197 GLY B CA 1
ATOM 6115 C C . GLY B 1 197 ? -17.516 -11.836 -8.172 1 73.88 197 GLY B C 1
ATOM 6116 O O . GLY B 1 197 ? -17.688 -12.766 -8.969 1 73.88 197 GLY B O 1
ATOM 6117 N N . SER B 1 198 ? -17.359 -12.172 -6.832 1 74.62 198 SER B N 1
ATOM 6118 C CA . SER B 1 198 ? -17.016 -13.484 -6.285 1 74.62 198 SER B CA 1
ATOM 6119 C C . SER B 1 198 ? -18.234 -14.398 -6.273 1 74.62 198 SER B C 1
ATOM 6121 O O . SER B 1 198 ? -18.109 -15.617 -6.129 1 74.62 198 SER B O 1
ATOM 6123 N N . ASP B 1 199 ? -19.406 -13.891 -6.461 1 79 199 ASP B N 1
ATOM 6124 C CA . ASP B 1 199 ? -20.656 -14.656 -6.492 1 79 199 ASP B CA 1
ATOM 6125 C C . ASP B 1 199 ? -20.969 -15.125 -7.91 1 79 199 ASP B C 1
ATOM 6127 O O . ASP B 1 199 ? -21.984 -14.719 -8.492 1 79 199 ASP B O 1
ATOM 6131 N N . VAL B 1 200 ? -20.312 -16.094 -8.383 1 79.81 200 VAL B N 1
ATOM 6132 C CA . VAL B 1 200 ? -20.344 -16.547 -9.766 1 79.81 200 VAL B CA 1
ATOM 6133 C C . VAL B 1 200 ? -21.672 -17.234 -10.07 1 79.81 200 VAL B C 1
ATOM 6135 O O . VAL B 1 200 ? -22.094 -17.297 -11.219 1 79.81 200 VAL B O 1
ATOM 6138 N N . GLY B 1 201 ? -22.297 -17.688 -9.055 1 81.19 201 GLY B N 1
ATOM 6139 C CA . GLY B 1 201 ? -23.562 -18.375 -9.234 1 81.19 201 GLY B CA 1
ATOM 6140 C C . GLY B 1 201 ? -24.672 -17.484 -9.781 1 81.19 201 GLY B C 1
ATOM 6141 O O . GLY B 1 201 ? -25.656 -17.984 -10.336 1 81.19 201 GLY B O 1
ATOM 6142 N N . THR B 1 202 ? -24.484 -16.266 -9.719 1 83.56 202 THR B N 1
ATOM 6143 C CA . THR B 1 202 ? -25.516 -15.336 -10.133 1 83.56 202 THR B CA 1
ATOM 6144 C C . THR B 1 202 ? -25.234 -14.789 -11.531 1 83.56 202 THR B C 1
ATOM 6146 O O . THR B 1 202 ? -25.875 -13.828 -11.969 1 83.56 202 THR B O 1
ATOM 6149 N N . LEU B 1 203 ? -24.281 -15.43 -12.227 1 89.44 203 LEU B N 1
ATOM 6150 C CA . LEU B 1 203 ? -23.938 -14.906 -13.547 1 89.44 203 LEU B CA 1
ATOM 6151 C C . LEU B 1 203 ? -25.156 -14.922 -14.469 1 89.44 203 LEU B C 1
ATOM 6153 O O . LEU B 1 203 ? -26 -15.812 -14.367 1 89.44 203 LEU B O 1
ATOM 6157 N N . THR B 1 204 ? -25.234 -13.969 -15.414 1 91.69 204 THR B N 1
ATOM 6158 C CA . THR B 1 204 ? -26.422 -13.75 -16.234 1 91.69 204 THR B CA 1
ATOM 6159 C C . THR B 1 204 ? -26.125 -14.078 -17.688 1 91.69 204 THR B C 1
ATOM 6161 O O . THR B 1 204 ? -27.047 -14.133 -18.516 1 91.69 204 THR B O 1
ATOM 6164 N N . THR B 1 205 ? -24.891 -14.359 -18.031 1 95.69 205 THR B N 1
ATOM 6165 C CA . THR B 1 205 ? -24.594 -14.75 -19.406 1 95.69 205 THR B CA 1
ATOM 6166 C C . THR B 1 205 ? -25.344 -16.031 -19.781 1 95.69 205 THR B C 1
ATOM 6168 O O . THR B 1 205 ? -25.234 -17.047 -19.094 1 95.69 205 THR B O 1
ATOM 6171 N N . ARG B 1 206 ? -26.062 -15.953 -20.922 1 97.25 206 ARG B N 1
ATOM 6172 C CA . ARG B 1 206 ? -26.922 -17.062 -21.344 1 97.25 206 ARG B CA 1
ATOM 6173 C C . ARG B 1 206 ? -26.281 -17.828 -22.5 1 97.25 206 ARG B C 1
ATOM 6175 O O . ARG B 1 206 ? -25.625 -17.234 -23.359 1 97.25 206 ARG B O 1
ATOM 6182 N N . ALA B 1 207 ? -26.484 -19.062 -22.438 1 98.38 207 ALA B N 1
ATOM 6183 C CA . ALA B 1 207 ? -26.062 -19.938 -23.531 1 98.38 207 ALA B CA 1
ATOM 6184 C C . ALA B 1 207 ? -27.266 -20.625 -24.172 1 98.38 207 ALA B C 1
ATOM 6186 O O . ALA B 1 207 ? -28.062 -21.281 -23.484 1 98.38 207 ALA B O 1
ATOM 6187 N N . VAL B 1 208 ? -27.359 -20.453 -25.469 1 98.44 208 VAL B N 1
ATOM 6188 C CA . VAL B 1 208 ? -28.438 -21.047 -26.219 1 98.44 208 VAL B CA 1
ATOM 6189 C C . VAL B 1 208 ? -27.891 -22.078 -27.203 1 98.44 208 VAL B C 1
ATOM 6191 O O . VAL B 1 208 ? -27.047 -21.75 -28.047 1 98.44 208 VAL B O 1
ATOM 6194 N N . ARG B 1 209 ? -28.422 -23.266 -27.141 1 97.62 209 ARG B N 1
ATOM 6195 C CA . ARG B 1 209 ? -27.938 -24.328 -28.031 1 97.62 209 ARG B CA 1
ATOM 6196 C C . ARG B 1 209 ? -28.406 -24.109 -29.453 1 97.62 209 ARG B C 1
ATOM 6198 O O . ARG B 1 209 ? -29.562 -23.781 -29.703 1 97.62 209 ARG B O 1
ATOM 6205 N N . GLU B 1 210 ? -27.484 -24.219 -30.297 1 97.5 210 GLU B N 1
ATOM 6206 C CA . GLU B 1 210 ? -27.766 -24.141 -31.734 1 97.5 210 GLU B CA 1
ATOM 6207 C C . GLU B 1 210 ? -27 -25.234 -32.5 1 97.5 210 GLU B C 1
ATOM 6209 O O . GLU B 1 210 ? -25.938 -24.953 -33.062 1 97.5 210 GLU B O 1
ATOM 6214 N N . GLY B 1 211 ? -27.578 -26.422 -32.656 1 94.94 211 GLY B N 1
ATOM 6215 C CA . GLY B 1 211 ? -26.906 -27.516 -33.344 1 94.94 211 GLY B CA 1
ATOM 6216 C C . GLY B 1 211 ? -25.719 -28.047 -32.562 1 94.94 211 GLY B C 1
ATOM 6217 O O . GLY B 1 211 ? -25.859 -28.469 -31.406 1 94.94 211 GLY B O 1
ATOM 6218 N N . ASP B 1 212 ? -24.609 -27.938 -33.188 1 93.38 212 ASP B N 1
ATOM 6219 C CA . ASP B 1 212 ? -23.391 -28.5 -32.594 1 93.38 212 ASP B CA 1
ATOM 6220 C C . ASP B 1 212 ? -22.609 -27.438 -31.812 1 93.38 212 ASP B C 1
ATOM 6222 O O . ASP B 1 212 ? -21.5 -27.703 -31.359 1 93.38 212 ASP B O 1
ATOM 6226 N N . HIS B 1 213 ? -23.141 -26.266 -31.781 1 97.31 213 HIS B N 1
ATOM 6227 C CA . HIS B 1 213 ? -22.516 -25.203 -31.016 1 97.31 213 HIS B CA 1
ATOM 6228 C C . HIS B 1 213 ? -23.531 -24.422 -30.188 1 97.31 213 HIS B C 1
ATOM 6230 O O . HIS B 1 213 ? -24.703 -24.812 -30.141 1 97.31 213 HIS B O 1
ATOM 6236 N N . TRP B 1 214 ? -23.047 -23.469 -29.406 1 98.25 214 TRP B N 1
ATOM 6237 C CA . TRP B 1 214 ? -23.875 -22.625 -28.547 1 98.25 214 TRP B CA 1
ATOM 6238 C C . TRP B 1 214 ? -23.719 -21.156 -28.938 1 98.25 214 TRP B C 1
ATOM 6240 O O . TRP B 1 214 ? -22.719 -20.766 -29.516 1 98.25 214 TRP B O 1
ATOM 6250 N N . ARG B 1 215 ? -24.75 -20.406 -28.672 1 98.69 215 ARG B N 1
ATOM 6251 C CA . ARG B 1 215 ? -24.734 -18.938 -28.766 1 98.69 215 ARG B CA 1
ATOM 6252 C C . ARG B 1 215 ? -24.781 -18.297 -27.391 1 98.69 215 ARG B C 1
ATOM 6254 O O . ARG B 1 215 ? -25.672 -18.594 -26.594 1 98.69 215 ARG B O 1
ATOM 6261 N N . LEU B 1 216 ? -23.812 -17.453 -27.172 1 98.62 216 LEU B N 1
ATOM 6262 C CA . LEU B 1 216 ? -23.734 -16.812 -25.875 1 98.62 216 LEU B CA 1
ATOM 6263 C C . LEU B 1 216 ? -24.203 -15.359 -25.953 1 98.62 216 LEU B C 1
ATOM 6265 O O . LEU B 1 216 ? -23.922 -14.664 -26.922 1 98.62 216 LEU B O 1
ATOM 6269 N N . TYR B 1 217 ? -24.984 -14.93 -24.953 1 98.31 217 TYR B N 1
ATOM 6270 C CA . TYR B 1 217 ? -25.5 -13.57 -24.828 1 98.31 217 TYR B CA 1
ATOM 6271 C C . TYR B 1 217 ? -25.25 -13.031 -23.422 1 98.31 217 TYR B C 1
ATOM 6273 O O . TYR B 1 217 ? -25.547 -13.703 -22.422 1 98.31 217 TYR B O 1
ATOM 6281 N N . GLY B 1 218 ? -24.688 -11.883 -23.344 1 96.5 218 GLY B N 1
ATOM 6282 C CA . GLY B 1 218 ? -24.422 -11.281 -22.047 1 96.5 218 GLY B CA 1
ATOM 6283 C C . GLY B 1 218 ? -23.219 -10.359 -22.047 1 96.5 218 GLY B C 1
ATOM 6284 O O . GLY B 1 218 ? -22.844 -9.82 -23.094 1 96.5 218 GLY B O 1
ATOM 6285 N N . GLU B 1 219 ? -22.719 -10.031 -20.812 1 95.06 219 GLU B N 1
ATOM 6286 C CA . GLU B 1 219 ? -21.578 -9.141 -20.641 1 95.06 219 GLU B CA 1
ATOM 6287 C C . GLU B 1 219 ? -20.594 -9.68 -19.609 1 95.06 219 GLU B C 1
ATOM 6289 O O . GLU B 1 219 ? -21.016 -10.25 -18.594 1 95.06 219 GLU B O 1
ATOM 6294 N N . LYS B 1 220 ? -19.406 -9.586 -19.938 1 95 220 LYS B N 1
ATOM 6295 C CA . LYS B 1 220 ? -18.312 -9.836 -19 1 95 220 LYS B CA 1
ATOM 6296 C C . LYS B 1 220 ? -17.562 -8.547 -18.672 1 95 220 LYS B C 1
ATOM 6298 O O . LYS B 1 220 ? -17.266 -7.758 -19.562 1 95 220 LYS B O 1
ATOM 6303 N N . TRP B 1 221 ? -17.234 -8.336 -17.422 1 93.19 221 TRP B N 1
ATOM 6304 C CA . TRP B 1 221 ? -16.891 -7.023 -16.891 1 93.19 221 TRP B CA 1
ATOM 6305 C C . TRP B 1 221 ? -15.391 -6.863 -16.734 1 93.19 221 TRP B C 1
ATOM 6307 O O . TRP B 1 221 ? -14.852 -5.766 -16.891 1 93.19 221 TRP B O 1
ATOM 6317 N N . PHE B 1 222 ? -14.695 -7.879 -16.312 1 93.38 222 PHE B N 1
ATOM 6318 C CA . PHE B 1 222 ? -13.242 -7.926 -16.203 1 93.38 222 PHE B CA 1
ATOM 6319 C C . PHE B 1 222 ? -12.688 -9.094 -17.016 1 93.38 222 PHE B C 1
ATOM 6321 O O . PHE B 1 222 ? -12.758 -10.242 -16.578 1 93.38 222 PHE B O 1
ATOM 6328 N N . CYS B 1 223 ? -12.156 -8.734 -18.141 1 95.44 223 CYS B N 1
ATOM 6329 C CA . CYS B 1 223 ? -11.594 -9.727 -19.047 1 95.44 223 CYS B CA 1
ATOM 6330 C C . CYS B 1 223 ? -10.133 -9.422 -19.359 1 95.44 223 CYS B C 1
ATOM 6332 O O . CYS B 1 223 ? -9.844 -8.617 -20.25 1 95.44 223 CYS B O 1
ATOM 6334 N N . SER B 1 224 ? -9.258 -10.117 -18.641 1 91.94 224 SER B N 1
ATOM 6335 C CA . SER B 1 224 ? -7.836 -9.922 -18.891 1 91.94 224 SER B CA 1
ATOM 6336 C C . SER B 1 224 ? -7.391 -10.641 -20.156 1 91.94 224 SER B C 1
ATOM 6338 O O . SER B 1 224 ? -7.992 -11.633 -20.547 1 91.94 224 SER B O 1
ATOM 6340 N N . ASN B 1 225 ? -6.309 -10.18 -20.75 1 96.5 225 ASN B N 1
ATOM 6341 C CA . ASN B 1 225 ? -5.934 -10.648 -22.078 1 96.5 225 ASN B CA 1
ATOM 6342 C C . ASN B 1 225 ? -7.113 -10.602 -23.047 1 96.5 225 ASN B C 1
ATOM 6344 O O . ASN B 1 225 ? -7.457 -11.609 -23.656 1 96.5 225 ASN B O 1
ATOM 6348 N N . ALA B 1 226 ? -7.625 -9.414 -23.172 1 96.25 226 ALA B N 1
ATOM 6349 C CA . ALA B 1 226 ? -8.945 -9.188 -23.766 1 96.25 226 ALA B CA 1
ATOM 6350 C C . ALA B 1 226 ? -8.969 -9.633 -25.219 1 96.25 226 ALA B C 1
ATOM 6352 O O . ALA B 1 226 ? -10.031 -9.945 -25.766 1 96.25 226 ALA B O 1
ATOM 6353 N N . ASP B 1 227 ? -7.84 -9.648 -25.859 1 95 227 ASP B N 1
ATOM 6354 C CA . ASP B 1 227 ? -7.836 -10.031 -27.281 1 95 227 ASP B CA 1
ATOM 6355 C C . ASP B 1 227 ? -7.328 -11.461 -27.453 1 95 227 ASP B C 1
ATOM 6357 O O . ASP B 1 227 ? -6.828 -11.812 -28.531 1 95 227 ASP B O 1
ATOM 6361 N N . ALA B 1 228 ? -7.391 -12.273 -26.422 1 97.31 228 ALA B N 1
ATOM 6362 C CA . ALA B 1 228 ? -7.039 -13.688 -26.547 1 97.31 228 ALA B CA 1
ATOM 6363 C C . ALA B 1 228 ? -7.836 -14.359 -27.656 1 97.31 228 ALA B C 1
ATOM 6365 O O . ALA B 1 228 ? -9 -14.031 -27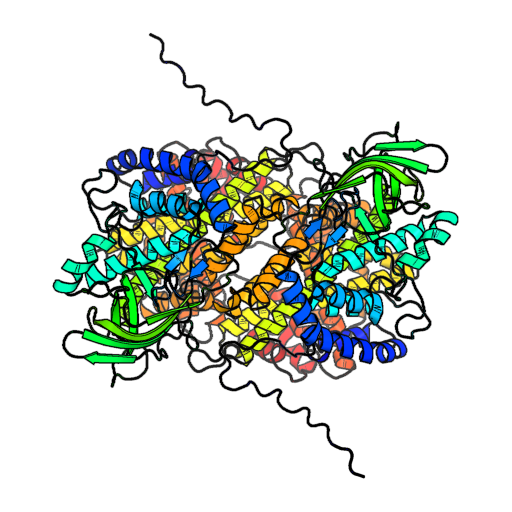.875 1 97.31 228 ALA B O 1
ATOM 6366 N N . LYS B 1 229 ? -7.246 -15.305 -28.281 1 96.75 229 LYS B N 1
ATOM 6367 C CA . LYS B 1 229 ? -7.875 -15.93 -29.438 1 96.75 229 LYS B CA 1
ATOM 6368 C C . LYS B 1 229 ? -8.789 -17.078 -29.016 1 96.75 229 LYS B C 1
ATOM 6370 O O . LYS B 1 229 ? -9.695 -17.469 -29.75 1 96.75 229 LYS B O 1
ATOM 6375 N N . VAL B 1 230 ? -8.523 -17.641 -27.906 1 97.56 230 VAL B N 1
ATOM 6376 C CA . VAL B 1 230 ? -9.336 -18.719 -27.344 1 97.56 230 VAL B CA 1
ATOM 6377 C C . VAL B 1 230 ? -9.664 -18.406 -25.875 1 97.56 230 VAL B C 1
ATOM 6379 O O . VAL B 1 230 ? -8.758 -18.25 -25.062 1 97.56 230 VAL B O 1
ATOM 6382 N N . VAL B 1 231 ? -10.961 -18.406 -25.531 1 98.06 231 VAL B N 1
ATOM 6383 C CA . VAL B 1 231 ? -11.359 -17.969 -24.203 1 98.06 231 VAL B CA 1
ATOM 6384 C C . VAL B 1 231 ? -12.203 -19.062 -23.531 1 98.06 231 VAL B C 1
ATOM 6386 O O . VAL B 1 231 ? -13.086 -19.656 -24.172 1 98.06 231 VAL B O 1
ATOM 6389 N N . MET B 1 232 ? -11.852 -19.359 -22.312 1 97.75 232 MET B N 1
ATOM 6390 C CA . MET B 1 232 ? -12.734 -20.156 -21.453 1 97.75 232 MET B CA 1
ATOM 6391 C C . MET B 1 232 ? -13.664 -19.25 -20.641 1 97.75 232 MET B C 1
ATOM 6393 O O . MET B 1 232 ? -13.227 -18.25 -20.078 1 97.75 232 MET B O 1
ATOM 6397 N N . LEU B 1 233 ? -14.969 -19.547 -20.625 1 96.94 233 LEU B N 1
ATOM 6398 C CA . LEU B 1 233 ? -15.891 -18.719 -19.844 1 96.94 233 LEU B CA 1
ATOM 6399 C C . LEU B 1 233 ? -17.078 -19.547 -19.375 1 96.94 233 LEU B C 1
ATOM 6401 O O . LEU B 1 233 ? -17.297 -20.672 -19.828 1 96.94 233 LEU B O 1
ATOM 6405 N N . LEU B 1 234 ? -17.781 -18.984 -18.438 1 95.81 234 LEU B N 1
ATOM 6406 C CA . LEU B 1 234 ? -18.984 -19.594 -17.859 1 95.81 234 LEU B CA 1
ATOM 6407 C C . LEU B 1 234 ? -20.234 -18.922 -18.391 1 95.81 234 LEU B C 1
ATOM 6409 O O . LEU B 1 234 ? -20.266 -17.688 -18.562 1 95.81 234 LEU B O 1
ATOM 6413 N N . ALA B 1 235 ? -21.188 -19.688 -18.672 1 96.94 235 ALA B N 1
ATOM 6414 C CA . ALA B 1 235 ? -22.516 -19.219 -19.062 1 96.94 235 ALA B CA 1
ATOM 6415 C C . ALA B 1 235 ? -23.609 -20.188 -18.609 1 96.94 235 ALA B C 1
ATOM 6417 O O . ALA B 1 235 ? -23.328 -21.344 -18.281 1 96.94 235 ALA B O 1
ATOM 6418 N N . ARG B 1 236 ? -24.781 -19.656 -18.531 1 96.62 236 ARG B N 1
ATOM 6419 C CA . ARG B 1 236 ? -25.922 -20.453 -18.094 1 96.62 236 ARG B CA 1
ATOM 6420 C C . ARG B 1 236 ? -26.734 -20.953 -19.281 1 96.62 236 ARG B C 1
ATOM 6422 O O . ARG B 1 236 ? -27.375 -20.156 -19.969 1 96.62 236 ARG B O 1
ATOM 6429 N N . PRO B 1 237 ? -26.703 -22.25 -19.469 1 97.12 237 PRO B N 1
ATOM 6430 C CA . PRO B 1 237 ? -27.562 -22.797 -20.531 1 97.12 237 PRO B CA 1
ATOM 6431 C C . PRO B 1 237 ? -29.047 -22.484 -20.297 1 97.12 237 PRO B C 1
ATOM 6433 O O . PRO B 1 237 ? -29.516 -22.531 -19.156 1 97.12 237 PRO B O 1
ATOM 6436 N N . GLU B 1 238 ? -29.703 -22.172 -21.391 1 95.56 238 GLU B N 1
ATOM 6437 C CA . GLU B 1 238 ? -31.125 -21.906 -21.281 1 95.56 238 GLU B CA 1
ATOM 6438 C C . GLU B 1 238 ? -31.859 -23.062 -20.594 1 95.56 238 GLU B C 1
ATOM 6440 O O . GLU B 1 238 ? -31.672 -24.219 -20.984 1 95.56 238 GLU B O 1
ATOM 6445 N N . GLY B 1 239 ? -32.625 -22.703 -19.594 1 93.19 239 GLY B N 1
ATOM 6446 C CA . GLY B 1 239 ? -33.406 -23.719 -18.891 1 93.19 239 GLY B CA 1
ATOM 6447 C C . GLY B 1 239 ? -32.688 -24.25 -17.656 1 93.19 239 GLY B C 1
ATOM 6448 O O . GLY B 1 239 ? -33.312 -24.953 -16.844 1 93.19 239 GLY B O 1
ATOM 6449 N N . ALA B 1 240 ? -31.438 -23.984 -17.531 1 93.38 240 ALA B N 1
ATOM 6450 C CA . ALA B 1 240 ? -30.703 -24.469 -16.375 1 93.38 240 ALA B CA 1
ATOM 6451 C C . ALA B 1 240 ? -31.141 -23.75 -15.102 1 93.38 240 ALA B C 1
ATOM 6453 O O . ALA B 1 240 ? -31.625 -22.609 -15.164 1 93.38 240 ALA B O 1
ATOM 6454 N N . GLY B 1 241 ? -31.016 -24.312 -13.977 1 89.94 241 GLY B N 1
ATOM 6455 C CA . GLY B 1 241 ? -31.406 -23.766 -12.695 1 89.94 241 GLY B CA 1
ATOM 6456 C C . GLY B 1 241 ? -30.422 -22.719 -12.18 1 89.94 241 GLY B C 1
ATOM 6457 O O . GLY B 1 241 ? -29.406 -22.438 -12.82 1 89.94 241 GLY B O 1
ATOM 6458 N N . PRO B 1 242 ? -30.797 -22.141 -11.055 1 88 242 PRO B N 1
ATOM 6459 C CA . PRO B 1 242 ? -29.938 -21.125 -10.438 1 88 242 PRO B CA 1
ATOM 6460 C C . PRO B 1 242 ? -28.703 -21.703 -9.773 1 88 242 PRO B C 1
ATOM 6462 O O . PRO B 1 242 ? -28.594 -22.938 -9.641 1 88 242 PRO B O 1
ATOM 6465 N N . GLY B 1 243 ? -27.781 -20.844 -9.469 1 88.5 243 GLY B N 1
ATOM 6466 C CA . GLY B 1 243 ? -26.625 -21.266 -8.703 1 88.5 243 GLY B CA 1
ATOM 6467 C C . GLY B 1 243 ? -25.5 -21.812 -9.57 1 88.5 243 GLY B C 1
ATOM 6468 O O . GLY B 1 243 ? -25.594 -21.797 -10.797 1 88.5 243 GLY B O 1
ATOM 6469 N N . THR B 1 244 ? -24.484 -22.344 -8.961 1 88.94 244 THR B N 1
ATOM 6470 C CA . THR B 1 244 ? -23.281 -22.766 -9.648 1 88.94 244 THR B CA 1
ATOM 6471 C C . THR B 1 244 ? -23.5 -24.078 -10.391 1 88.94 244 THR B C 1
ATOM 6473 O O . THR B 1 244 ? -22.812 -24.375 -11.367 1 88.94 244 THR B O 1
ATOM 6476 N N . SER B 1 245 ? -24.531 -24.812 -10.016 1 91.5 245 SER B N 1
ATOM 6477 C CA . SER B 1 245 ? -24.828 -26.078 -10.68 1 91.5 245 SER B CA 1
ATOM 6478 C C . SER B 1 245 ? -25.453 -25.859 -12.047 1 91.5 245 SER B C 1
ATOM 6480 O O . SER B 1 245 ? -25.484 -26.766 -12.883 1 91.5 245 SER B O 1
ATOM 6482 N N . GLY B 1 246 ? -25.922 -24.688 -12.258 1 91.94 246 GLY B N 1
ATOM 6483 C CA . GLY B 1 246 ? -26.578 -24.391 -13.516 1 91.94 246 GLY B CA 1
ATOM 6484 C C . GLY B 1 246 ? -25.672 -23.672 -14.508 1 91.94 246 GLY B C 1
ATOM 6485 O O . GLY B 1 246 ? -26.141 -23.203 -15.547 1 91.94 246 GLY B O 1
ATOM 6486 N N . VAL B 1 247 ? -24.406 -23.641 -14.203 1 94.5 247 VAL B N 1
ATOM 6487 C CA . VAL B 1 247 ? -23.5 -22.906 -15.078 1 94.5 247 VAL B CA 1
ATOM 6488 C C . VAL B 1 247 ? -22.594 -23.891 -15.82 1 94.5 247 VAL B C 1
ATOM 6490 O O . VAL B 1 247 ? -22.125 -24.875 -15.242 1 94.5 247 VAL B O 1
ATOM 6493 N N . GLY B 1 248 ? -22.5 -23.688 -17.078 1 96.5 248 GLY B N 1
ATOM 6494 C CA . GLY B 1 248 ? -21.641 -24.531 -17.906 1 96.5 248 GLY B CA 1
ATOM 6495 C C . GLY B 1 248 ? -20.344 -23.844 -18.297 1 96.5 248 GLY B C 1
ATOM 6496 O O . GLY B 1 248 ? -20.219 -22.625 -18.219 1 96.5 248 GLY B O 1
ATOM 6497 N N . LEU B 1 249 ? -19.328 -24.656 -18.625 1 97.88 249 LEU B N 1
ATOM 6498 C CA . LEU B 1 249 ? -18.031 -24.203 -19.125 1 97.88 249 LEU B CA 1
ATOM 6499 C C . LEU B 1 249 ? -18 -24.234 -20.656 1 97.88 249 LEU B C 1
ATOM 6501 O O . LEU B 1 249 ? -18.375 -25.234 -21.266 1 97.88 249 LEU B O 1
ATOM 6505 N N . PHE B 1 250 ? -17.578 -23.156 -21.234 1 98.38 250 PHE B N 1
ATOM 6506 C CA . PHE B 1 250 ? -17.562 -23.047 -22.688 1 98.38 250 PHE B CA 1
ATOM 6507 C C . PHE B 1 250 ? -16.219 -22.531 -23.188 1 98.38 250 PHE B C 1
ATOM 6509 O O . PHE B 1 250 ? -15.531 -21.797 -22.484 1 98.38 250 PHE B O 1
ATOM 6516 N N . LEU B 1 251 ? -15.82 -22.953 -24.344 1 98.56 251 LEU B N 1
ATOM 6517 C CA . LEU B 1 251 ? -14.703 -22.406 -25.125 1 98.56 251 LEU B CA 1
ATOM 6518 C C . LEU B 1 251 ? -15.211 -21.5 -26.234 1 98.56 251 LEU B C 1
ATOM 6520 O O . LEU B 1 251 ? -16.062 -21.906 -27.031 1 98.56 251 LEU B O 1
ATOM 6524 N N . MET B 1 252 ? -14.766 -20.266 -26.25 1 98.5 252 MET B N 1
ATOM 6525 C CA . MET B 1 252 ? -15.188 -19.281 -27.25 1 98.5 252 MET B CA 1
ATOM 6526 C C . MET B 1 252 ? -13.992 -18.781 -28.047 1 98.5 252 MET B C 1
ATOM 6528 O O . MET B 1 252 ? -13.078 -18.172 -27.5 1 98.5 252 MET B O 1
ATOM 6532 N N . PRO B 1 253 ? -13.977 -19.047 -29.359 1 98.19 253 PRO B N 1
ATOM 6533 C CA . PRO B 1 253 ? -12.914 -18.484 -30.188 1 98.19 253 PRO B CA 1
ATOM 6534 C C . PRO B 1 253 ? -13.156 -17.031 -30.547 1 98.19 253 PRO B C 1
ATOM 6536 O O . PRO B 1 253 ? -14.305 -16.594 -30.672 1 98.19 253 PRO B O 1
ATOM 6539 N N . ARG B 1 254 ? -12.094 -16.328 -30.719 1 96.94 254 ARG B N 1
ATOM 6540 C CA . ARG B 1 254 ? -12.203 -14.93 -31.141 1 96.94 254 ARG B CA 1
ATOM 6541 C C . ARG B 1 254 ? -12.594 -14.828 -32.594 1 96.94 254 ARG B C 1
ATOM 6543 O O . ARG B 1 254 ? -13.336 -13.93 -33 1 96.94 254 ARG B O 1
ATOM 6550 N N . PHE B 1 255 ? -12.062 -15.758 -33.375 1 95.94 255 PHE B N 1
ATOM 6551 C CA . PHE B 1 255 ? -12.359 -15.805 -34.812 1 95.94 255 PHE B CA 1
ATOM 6552 C C . PHE B 1 255 ? -13.023 -17.125 -35.156 1 95.94 255 PHE B C 1
ATOM 6554 O O . PHE B 1 255 ? -12.719 -18.172 -34.594 1 95.94 255 PHE B O 1
ATOM 6561 N N . LEU B 1 256 ? -13.867 -17.031 -36.094 1 96.12 256 LEU B N 1
ATOM 6562 C CA . LEU B 1 256 ? -14.562 -18.203 -36.594 1 96.12 256 LEU B CA 1
ATOM 6563 C C . LEU B 1 256 ? -13.766 -18.891 -37.719 1 96.12 256 LEU B C 1
ATOM 6565 O O . LEU B 1 256 ? -12.727 -18.391 -38.125 1 96.12 256 LEU B O 1
ATOM 6569 N N . ASP B 1 257 ? -14.242 -20.062 -38.094 1 93.94 257 ASP B N 1
ATOM 6570 C CA . ASP B 1 257 ? -13.508 -20.875 -39.062 1 93.94 257 ASP B CA 1
ATOM 6571 C C . ASP B 1 257 ? -13.336 -20.156 -40.375 1 93.94 257 ASP B C 1
ATOM 6573 O O . ASP B 1 257 ? -12.359 -20.391 -41.094 1 93.94 257 ASP B O 1
ATOM 6577 N N . ASP B 1 258 ? -14.219 -19.266 -40.719 1 94.25 258 ASP B N 1
ATOM 6578 C CA . ASP B 1 258 ? -14.125 -18.547 -41.969 1 94.25 258 ASP B CA 1
ATOM 6579 C C . ASP B 1 258 ? -13.242 -17.312 -41.844 1 94.25 258 ASP B C 1
ATOM 6581 O O . ASP B 1 258 ? -13.133 -16.516 -42.781 1 94.25 258 ASP B O 1
ATOM 6585 N N . GLY B 1 259 ? -12.734 -17.109 -40.625 1 91.81 259 GLY B N 1
ATOM 6586 C CA . GLY B 1 259 ? -11.812 -16.016 -40.406 1 91.81 259 GLY B CA 1
ATOM 6587 C C . GLY B 1 259 ? -12.492 -14.766 -39.875 1 91.81 259 GLY B C 1
ATOM 6588 O O . GLY B 1 259 ? -11.828 -13.828 -39.438 1 91.81 259 GLY B O 1
ATOM 6589 N N . SER B 1 260 ? -13.805 -14.773 -39.906 1 93.06 260 SER B N 1
ATOM 6590 C CA . SER B 1 260 ? -14.523 -13.609 -39.406 1 93.06 260 SER B CA 1
ATOM 6591 C C . SER B 1 260 ? -14.469 -13.531 -37.875 1 93.06 260 SER B C 1
ATOM 6593 O O . SER B 1 260 ? -14.297 -14.555 -37.219 1 93.06 260 SER B O 1
ATOM 6595 N N . GLN B 1 261 ? -14.555 -12.328 -37.406 1 94.44 261 GLN B N 1
ATOM 6596 C CA . GLN B 1 261 ? -14.633 -12.125 -35.938 1 94.44 261 GLN B CA 1
ATOM 6597 C C . GLN B 1 261 ? -15.906 -12.734 -35.375 1 94.44 261 GLN B C 1
ATOM 6599 O O . GLN B 1 261 ? -16.984 -12.617 -35.969 1 94.44 261 GLN B O 1
ATOM 6604 N N . ASN B 1 262 ? -15.75 -13.43 -34.281 1 97.38 262 ASN B N 1
ATOM 6605 C CA . ASN B 1 262 ? -16.906 -13.969 -33.562 1 97.38 262 ASN B CA 1
ATOM 6606 C C . ASN B 1 262 ? -17.875 -12.867 -33.156 1 97.38 262 ASN B C 1
ATOM 6608 O O . ASN B 1 262 ? -17.594 -11.68 -33.312 1 97.38 262 ASN B O 1
ATOM 6612 N N . HIS B 1 263 ? -19.094 -13.211 -32.656 1 97.25 263 HIS B N 1
ATOM 6613 C CA . HIS B 1 263 ? -20.172 -12.273 -32.438 1 97.25 263 HIS B CA 1
ATOM 6614 C C . HIS B 1 263 ? -20.078 -11.688 -31.016 1 97.25 263 HIS B C 1
ATOM 6616 O O . HIS B 1 263 ? -21.047 -11.766 -30.25 1 97.25 263 HIS B O 1
ATOM 6622 N N . TYR B 1 264 ? -18.984 -11.141 -30.719 1 96.31 264 TYR B N 1
ATOM 6623 C CA . TYR B 1 264 ? -18.797 -10.344 -29.516 1 96.31 264 TYR B CA 1
ATOM 6624 C C . TYR B 1 264 ? -17.828 -9.188 -29.766 1 96.31 264 TYR B C 1
ATOM 6626 O O . TYR B 1 264 ? -17.172 -9.141 -30.812 1 96.31 264 TYR B O 1
ATOM 6634 N N . ARG B 1 265 ? -17.797 -8.258 -28.922 1 96.19 265 ARG B N 1
ATOM 6635 C CA . ARG B 1 265 ? -16.891 -7.121 -29.078 1 96.19 265 ARG B CA 1
ATOM 6636 C C . ARG B 1 265 ? -16.297 -6.711 -27.734 1 96.19 265 ARG B C 1
ATOM 6638 O O . ARG B 1 265 ? -16.938 -6.898 -26.688 1 96.19 265 ARG B O 1
ATOM 6645 N N . ILE B 1 266 ? -15.086 -6.207 -27.766 1 97.38 266 ILE B N 1
ATOM 6646 C CA . ILE B 1 266 ? -14.492 -5.508 -26.641 1 97.38 266 ILE B CA 1
ATOM 6647 C C . ILE B 1 266 ? -15.055 -4.09 -26.547 1 97.38 266 ILE B C 1
ATOM 6649 O O . ILE B 1 266 ? -14.867 -3.287 -27.469 1 97.38 266 ILE B O 1
ATOM 6653 N N . VAL B 1 267 ? -15.711 -3.783 -25.516 1 97 267 VAL B N 1
ATOM 6654 C CA . VAL B 1 267 ? -16.406 -2.502 -25.391 1 97 267 VAL B CA 1
ATOM 6655 C C . VAL B 1 267 ? -15.391 -1.405 -25.062 1 97 267 VAL B C 1
ATOM 6657 O O . VAL B 1 267 ? -15.406 -0.336 -25.672 1 97 267 VAL B O 1
ATOM 6660 N N . ARG B 1 268 ? -14.539 -1.622 -24.125 1 96.75 268 ARG B N 1
ATOM 6661 C CA . ARG B 1 268 ? -13.469 -0.72 -23.719 1 96.75 268 ARG B CA 1
ATOM 6662 C C . ARG B 1 268 ? -12.438 -1.452 -22.875 1 96.75 268 ARG B C 1
ATOM 6664 O O . ARG B 1 268 ? -12.688 -2.555 -22.391 1 96.75 268 ARG B O 1
ATOM 6671 N N . LEU B 1 269 ? -11.242 -0.902 -22.859 1 97.69 269 LEU B N 1
ATOM 6672 C CA . LEU B 1 269 ? -10.211 -1.374 -21.953 1 97.69 269 LEU B CA 1
ATOM 6673 C C . LEU B 1 269 ? -10.297 -0.646 -20.609 1 97.69 269 LEU B C 1
ATOM 6675 O O . LEU B 1 269 ? -10.648 0.535 -20.562 1 97.69 26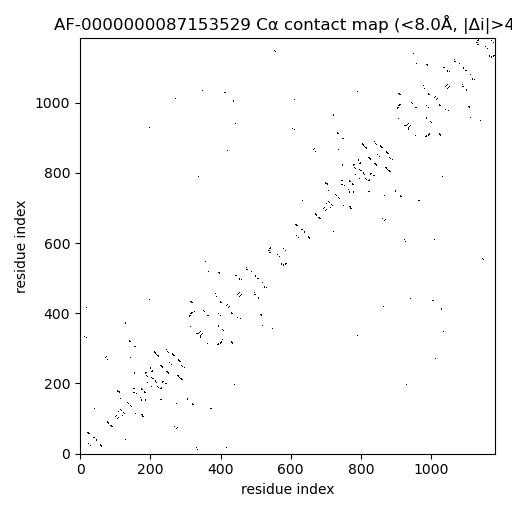9 LEU B O 1
ATOM 6679 N N . LYS B 1 270 ? -10.062 -1.373 -19.547 1 96.75 270 LYS B N 1
ATOM 6680 C CA . LYS B 1 270 ? -10.086 -0.807 -18.188 1 96.75 270 LYS B CA 1
ATOM 6681 C C . LYS B 1 270 ? -8.867 0.084 -17.953 1 96.75 270 LYS B C 1
ATOM 6683 O O . LYS B 1 270 ? -7.758 -0.246 -18.375 1 96.75 270 LYS B O 1
ATOM 6688 N N . ASP B 1 271 ? -9.047 1.277 -17.328 1 96.5 271 ASP B N 1
ATOM 6689 C CA . ASP B 1 271 ? -7.973 2.131 -16.828 1 96.5 271 ASP B CA 1
ATOM 6690 C C . ASP B 1 271 ? -7.531 1.702 -15.43 1 96.5 271 ASP B C 1
ATOM 6692 O O . ASP B 1 271 ? -7.957 2.285 -14.438 1 96.5 271 ASP B O 1
ATOM 6696 N N . LYS B 1 272 ? -6.594 0.797 -15.398 1 97.44 272 LYS B N 1
ATOM 6697 C CA . LYS B 1 272 ? -6.215 0.124 -14.164 1 97.44 272 LYS B CA 1
ATOM 6698 C C . LYS B 1 272 ? -5.113 0.889 -13.438 1 97.44 272 LYS B C 1
ATOM 6700 O O . LYS B 1 272 ? -4.293 1.561 -14.07 1 97.44 272 LYS B O 1
ATOM 6705 N N . LEU B 1 273 ? -5.02 0.745 -12.102 1 98.06 273 LEU B N 1
ATOM 6706 C CA . LEU B 1 273 ? -3.943 1.275 -11.273 1 98.06 273 LEU B CA 1
ATOM 6707 C C . LEU B 1 273 ? -2.6 0.679 -11.68 1 98.06 273 LEU B C 1
ATOM 6709 O O . LEU B 1 273 ? -1.61 1.403 -11.82 1 98.06 273 LEU B O 1
ATOM 6713 N N . GLY B 1 274 ? -2.506 -0.556 -11.812 1 97.69 274 GLY B N 1
ATOM 6714 C CA . GLY B 1 274 ? -1.323 -1.307 -12.211 1 97.69 274 GLY B CA 1
ATOM 6715 C C . GLY B 1 274 ? -1.593 -2.307 -13.312 1 97.69 274 GLY B C 1
ATOM 6716 O O . GLY B 1 274 ? -2.641 -2.258 -13.961 1 97.69 274 GLY B O 1
ATOM 6717 N N . THR B 1 275 ? -0.515 -3.131 -13.602 1 97.44 275 THR B N 1
ATOM 6718 C CA . THR B 1 275 ? -0.571 -4.027 -14.75 1 97.44 275 THR B CA 1
ATOM 6719 C C . THR B 1 275 ? -1.039 -3.283 -16 1 97.44 275 THR B C 1
ATOM 6721 O O . THR B 1 275 ? -1.921 -3.758 -16.719 1 97.44 275 THR B O 1
ATOM 6724 N N . ARG B 1 276 ? -0.52 -2.129 -16.109 1 97.06 276 ARG B N 1
ATOM 6725 C CA . ARG B 1 276 ? -0.954 -1.202 -17.141 1 97.06 276 ARG B CA 1
ATOM 6726 C C . ARG B 1 276 ? -0.633 -1.747 -18.531 1 97.06 276 ARG B C 1
ATOM 6728 O O . ARG B 1 276 ? -1.334 -1.445 -19.5 1 97.06 276 ARG B O 1
ATOM 6735 N N . SER B 1 277 ? 0.369 -2.58 -18.625 1 96.56 277 SER B N 1
ATOM 6736 C CA . SER B 1 277 ? 0.845 -3.08 -19.906 1 96.56 277 SER B CA 1
ATOM 6737 C C . SER B 1 277 ? -0.115 -4.113 -20.484 1 96.56 277 SER B C 1
ATOM 6739 O O . SER B 1 277 ? -0.115 -4.355 -21.703 1 96.56 277 SER B O 1
ATOM 6741 N N . MET B 1 278 ? -0.854 -4.734 -19.656 1 96.44 278 MET B N 1
ATOM 6742 C CA . MET B 1 278 ? -1.759 -5.797 -20.094 1 96.44 278 MET B CA 1
ATOM 6743 C C . MET B 1 278 ? -3.16 -5.25 -20.344 1 96.44 278 MET B C 1
ATOM 6745 O O . MET B 1 278 ? -3.68 -4.477 -19.531 1 96.44 278 MET B O 1
ATOM 6749 N N . ALA B 1 279 ? -3.746 -5.621 -21.438 1 97.44 279 ALA B N 1
ATOM 6750 C CA . ALA B 1 279 ? -5.09 -5.164 -21.766 1 97.44 279 ALA B CA 1
ATOM 6751 C C . ALA B 1 279 ? -6.148 -5.961 -21 1 97.44 279 ALA B C 1
ATOM 6753 O O . ALA B 1 279 ? -6.184 -7.191 -21.094 1 97.44 279 ALA B O 1
ATOM 6754 N N . SER B 1 280 ? -6.91 -5.332 -20.203 1 96.56 280 SER B N 1
ATOM 6755 C CA . SER B 1 280 ? -8.125 -5.855 -19.594 1 96.56 280 SER B CA 1
ATOM 6756 C C . SER B 1 280 ? -9.352 -5.07 -20.031 1 96.56 280 SER B C 1
ATOM 6758 O O . SER B 1 280 ? -9.328 -3.84 -20.094 1 96.56 280 SER B O 1
ATOM 6760 N N . GLY B 1 281 ? -10.383 -5.801 -20.438 1 96.31 281 GLY B N 1
ATOM 6761 C CA . GLY B 1 281 ? -11.484 -5.059 -21.031 1 96.31 281 GLY B CA 1
ATOM 6762 C C . GLY B 1 281 ? -12.852 -5.602 -20.625 1 96.31 281 GLY B C 1
ATOM 6763 O O . GLY B 1 281 ? -12.945 -6.523 -19.812 1 96.31 281 GLY B O 1
ATOM 6764 N N . GLU B 1 282 ? -13.844 -4.91 -21.047 1 96.25 282 GLU B N 1
ATOM 6765 C CA . GLU B 1 282 ? -15.25 -5.312 -20.984 1 96.25 282 GLU B CA 1
ATOM 6766 C C . GLU B 1 282 ? -15.695 -5.938 -22.297 1 96.25 282 GLU B C 1
ATOM 6768 O O . GLU B 1 282 ? -15.336 -5.461 -23.375 1 96.25 282 GLU B O 1
ATOM 6773 N N . ILE B 1 283 ? -16.438 -7.062 -22.125 1 96.81 283 ILE B N 1
ATOM 6774 C CA . ILE B 1 283 ? -16.859 -7.785 -23.328 1 96.81 283 ILE B CA 1
ATOM 6775 C C . ILE B 1 283 ? -18.375 -7.879 -23.375 1 96.81 283 ILE B C 1
ATOM 6777 O O . ILE B 1 283 ? -19.016 -8.156 -22.359 1 96.81 283 ILE B O 1
ATOM 6781 N N . LYS B 1 284 ? -18.906 -7.586 -24.516 1 97.56 284 LYS B N 1
ATOM 6782 C CA . LYS B 1 284 ? -20.328 -7.816 -24.781 1 97.56 284 LYS B CA 1
ATOM 6783 C C . LYS B 1 284 ? -20.516 -8.953 -25.781 1 97.56 284 LYS B C 1
ATOM 6785 O O . LYS B 1 284 ? -19.938 -8.938 -26.875 1 97.56 284 LYS B O 1
ATOM 6790 N N . LEU B 1 285 ? -21.281 -9.938 -25.359 1 98.12 285 LEU B N 1
ATOM 6791 C CA . LEU B 1 285 ? -21.609 -11.102 -26.172 1 98.12 285 LEU B CA 1
ATOM 6792 C C . LEU B 1 285 ? -22.984 -10.945 -26.797 1 98.12 285 LEU B C 1
ATOM 6794 O O . LEU B 1 285 ? -23.969 -10.672 -26.109 1 98.12 285 LEU B O 1
ATOM 6798 N N . ASP B 1 286 ? -23.062 -11.078 -28.094 1 97.88 286 ASP B N 1
ATOM 6799 C CA . ASP B 1 286 ? -24.312 -10.961 -28.828 1 97.88 286 ASP B CA 1
ATOM 6800 C C . ASP B 1 286 ? -24.469 -12.102 -29.828 1 97.88 286 ASP B C 1
ATOM 6802 O O . ASP B 1 286 ? -24.484 -11.875 -31.047 1 97.88 286 ASP B O 1
ATOM 6806 N N . GLY B 1 287 ? -24.672 -13.242 -29.266 1 98.38 287 GLY B N 1
ATOM 6807 C CA . GLY B 1 287 ? -24.781 -14.453 -30.062 1 98.38 287 GLY B CA 1
ATOM 6808 C C . GLY B 1 287 ? -23.422 -15.039 -30.422 1 98.38 287 GLY B C 1
ATOM 6809 O O . GLY B 1 287 ? -23.25 -15.562 -31.531 1 98.38 287 GLY B O 1
ATOM 6810 N N . ALA B 1 288 ? -22.484 -14.898 -29.609 1 98.69 288 ALA B N 1
ATOM 6811 C CA . ALA B 1 288 ? -21.156 -15.422 -29.875 1 98.69 288 ALA B CA 1
ATOM 6812 C C . ALA B 1 288 ? -21.156 -16.953 -29.922 1 98.69 288 ALA B C 1
ATOM 6814 O O . ALA B 1 288 ? -21.812 -17.594 -29.109 1 98.69 288 ALA B O 1
ATOM 6815 N N . ILE B 1 289 ? -20.469 -17.453 -30.844 1 98.62 289 ILE B N 1
ATOM 6816 C CA . ILE B 1 28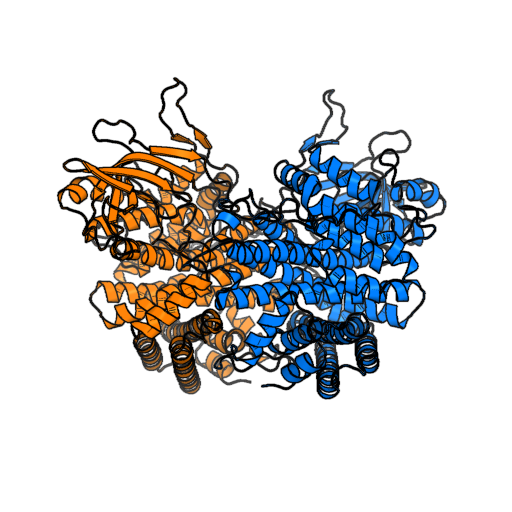9 ? -20.391 -18.891 -31 1 98.62 289 ILE B CA 1
ATOM 6817 C C . ILE B 1 289 ? -19.375 -19.484 -30.031 1 98.62 289 ILE B C 1
ATOM 6819 O O . ILE B 1 289 ? -18.266 -18.984 -29.906 1 98.62 289 ILE B O 1
ATOM 6823 N N . ALA B 1 290 ? -19.797 -20.562 -29.344 1 98.69 290 ALA B N 1
ATOM 6824 C CA . ALA B 1 290 ? -18.953 -21.219 -28.359 1 98.69 290 ALA B CA 1
ATOM 6825 C C . ALA B 1 290 ? -19.234 -22.719 -28.312 1 98.69 290 ALA B C 1
ATOM 6827 O O . ALA B 1 290 ? -20.219 -23.188 -28.891 1 98.69 290 ALA B O 1
ATOM 6828 N N . TYR B 1 291 ? -18.375 -23.375 -27.672 1 98.5 291 TYR B N 1
ATOM 6829 C CA . TYR B 1 291 ? -18.469 -24.828 -27.578 1 98.5 291 TYR B CA 1
ATOM 6830 C C . TYR B 1 291 ? -18.422 -25.281 -26.125 1 98.5 291 TYR B C 1
ATOM 6832 O O . TYR B 1 291 ? -17.625 -24.781 -25.328 1 98.5 291 TYR B O 1
ATOM 6840 N N . ALA B 1 292 ? -19.297 -26.219 -25.828 1 98 292 ALA B N 1
ATOM 6841 C CA . ALA B 1 292 ? -19.312 -26.766 -24.484 1 98 292 ALA B CA 1
ATOM 6842 C C . ALA B 1 292 ? -18.031 -27.531 -24.188 1 98 292 ALA B C 1
ATOM 6844 O O . ALA B 1 292 ? -17.531 -28.266 -25.047 1 98 292 ALA B O 1
ATOM 6845 N N . VAL B 1 293 ? -17.5 -27.359 -23.031 1 98.12 293 VAL B N 1
ATOM 6846 C CA . VAL B 1 293 ? -16.328 -28.094 -22.562 1 98.12 293 VAL B CA 1
ATOM 6847 C C . VAL B 1 293 ? -16.688 -28.938 -21.344 1 98.12 293 VAL B C 1
ATOM 6849 O O . VAL B 1 293 ? -17.016 -28.391 -20.281 1 98.12 293 VAL B O 1
ATOM 6852 N N . GLY B 1 294 ? -16.609 -30.203 -21.484 1 96.94 294 GLY B N 1
ATOM 6853 C CA . GLY B 1 294 ? -16.953 -31.094 -20.391 1 96.94 294 GLY B CA 1
ATOM 6854 C C . GLY B 1 294 ? -18.438 -31.141 -20.094 1 96.94 294 GLY B C 1
ATOM 6855 O O . GLY B 1 294 ? -19.266 -31.062 -21.016 1 96.94 294 GLY B O 1
ATOM 6856 N N . LYS B 1 295 ? -18.75 -31.391 -18.781 1 96 295 LYS B N 1
ATOM 6857 C CA . LYS B 1 295 ? -20.141 -31.516 -18.359 1 96 295 LYS B CA 1
ATOM 6858 C C . LYS B 1 295 ? -20.75 -30.156 -18.016 1 96 295 LYS B C 1
ATOM 6860 O O . LYS B 1 295 ? -20.203 -29.406 -17.203 1 96 295 LYS B O 1
ATOM 6865 N N . LEU B 1 296 ? -21.906 -29.906 -18.578 1 94.75 296 LEU B N 1
ATOM 6866 C CA . LEU B 1 296 ? -22.516 -28.578 -18.469 1 94.75 296 LEU B CA 1
ATOM 6867 C C . LEU B 1 296 ? -23.047 -28.344 -17.047 1 94.75 296 LEU B C 1
ATOM 6869 O O . LEU B 1 296 ? -23.25 -27.188 -16.641 1 94.75 296 LEU B O 1
ATOM 6873 N N . ASP B 1 297 ? -23.328 -29.391 -16.312 1 92.81 297 ASP B N 1
ATOM 6874 C CA . ASP B 1 297 ? -23.828 -29.219 -14.953 1 92.81 297 ASP B CA 1
ATOM 6875 C C . ASP B 1 297 ? -22.672 -29.156 -13.945 1 92.81 297 ASP B C 1
ATOM 6877 O O . ASP B 1 297 ? -22.906 -29.172 -12.734 1 92.81 297 ASP B O 1
ATOM 6881 N N . ARG B 1 298 ? -21.453 -29.094 -14.469 1 94.81 298 ARG B N 1
ATOM 6882 C CA . ARG B 1 298 ? -20.266 -29.031 -13.625 1 94.81 298 ARG B CA 1
ATOM 6883 C C . ARG B 1 298 ? -19.328 -27.906 -14.086 1 94.81 298 ARG B C 1
ATOM 6885 O O . ARG B 1 298 ? -18.109 -28 -13.898 1 94.81 298 ARG B O 1
ATOM 6892 N N . GLY B 1 299 ? -19.891 -27.016 -14.742 1 94.25 299 GLY B N 1
ATOM 6893 C CA . GLY B 1 299 ? -19.078 -25.953 -15.328 1 94.25 299 GLY B CA 1
ATOM 6894 C C . GLY B 1 299 ? -18.203 -25.234 -14.32 1 94.25 299 GLY B C 1
ATOM 6895 O O . GLY B 1 299 ? -17.016 -25.016 -14.562 1 94.25 299 GLY B O 1
ATOM 6896 N N . PHE B 1 300 ? -18.766 -24.891 -13.195 1 91.88 300 PHE B N 1
ATOM 6897 C CA . PHE B 1 300 ? -18.016 -24.141 -12.188 1 91.88 300 PHE B CA 1
ATOM 6898 C C . PHE B 1 300 ? -16.906 -25 -11.586 1 91.88 300 PHE B C 1
ATOM 6900 O O . PHE B 1 300 ? -15.797 -24.516 -11.367 1 91.88 300 PHE B O 1
ATOM 6907 N N . VAL B 1 301 ? -17.219 -26.203 -11.297 1 91.94 301 VAL B N 1
ATOM 6908 C CA . VAL B 1 301 ? -16.234 -27.109 -10.703 1 91.94 301 VAL B CA 1
ATOM 6909 C C . VAL B 1 301 ? -15.062 -27.312 -11.656 1 91.94 301 VAL B C 1
ATOM 6911 O O . VAL B 1 301 ? -13.906 -27.344 -11.234 1 91.94 301 VAL B O 1
ATOM 6914 N N . GLN B 1 302 ? -15.367 -27.422 -12.93 1 94.5 302 GLN B N 1
ATOM 6915 C CA . GLN B 1 302 ? -14.336 -27.578 -13.953 1 94.5 302 GLN B CA 1
ATOM 6916 C C . GLN B 1 302 ? -13.484 -26.312 -14.062 1 94.5 302 GLN B C 1
ATOM 6918 O O . GLN B 1 302 ? -12.258 -26.391 -14.109 1 94.5 302 GLN B O 1
ATOM 6923 N N . MET B 1 303 ? -14.141 -25.172 -14.008 1 93.31 303 MET B N 1
ATOM 6924 C CA . MET B 1 303 ? -13.445 -23.891 -14.07 1 93.31 303 MET B CA 1
ATOM 6925 C C . MET B 1 303 ? -12.586 -23.672 -12.828 1 93.31 303 MET B C 1
ATOM 6927 O O . MET B 1 303 ? -11.531 -23.031 -12.898 1 93.31 303 MET B O 1
ATOM 6931 N N . ALA B 1 304 ? -12.992 -24.234 -11.719 1 88.25 304 ALA B N 1
ATOM 6932 C CA . ALA B 1 304 ? -12.289 -24.047 -10.453 1 88.25 304 ALA B CA 1
ATOM 6933 C C . ALA B 1 304 ? -10.875 -24.609 -10.523 1 88.25 304 ALA B C 1
ATOM 6935 O O . ALA B 1 304 ? -9.977 -24.141 -9.82 1 88.25 304 ALA B O 1
ATOM 6936 N N . GLU B 1 305 ? -10.656 -25.547 -11.398 1 89.12 305 GLU B N 1
ATOM 6937 C CA . GLU B 1 305 ? -9.297 -26.047 -11.586 1 89.12 305 GLU B CA 1
ATOM 6938 C C . GLU B 1 305 ? -8.359 -24.938 -12.078 1 89.12 305 GLU B C 1
ATOM 6940 O O . GLU B 1 305 ? -7.234 -24.828 -11.602 1 89.12 305 GLU B O 1
ATOM 6945 N N . MET B 1 306 ? -8.898 -24.203 -12.984 1 90.88 306 MET B N 1
ATOM 6946 C CA . MET B 1 306 ? -8.141 -23.078 -13.508 1 90.88 306 MET B CA 1
ATOM 6947 C C . MET B 1 306 ? -7.977 -22 -12.453 1 90.88 306 MET B C 1
ATOM 6949 O O . MET B 1 306 ? -6.902 -21.406 -12.32 1 90.88 306 MET B O 1
ATOM 6953 N N . VAL B 1 307 ? -8.977 -21.766 -11.688 1 87.38 307 VAL B N 1
ATOM 6954 C CA . VAL B 1 307 ? -8.938 -20.75 -10.648 1 87.38 307 VAL B CA 1
ATOM 6955 C C . VAL B 1 307 ? -7.895 -21.109 -9.594 1 87.38 307 VAL B C 1
ATOM 6957 O O . VAL B 1 307 ? -7.121 -20.25 -9.156 1 87.38 307 VAL B O 1
ATOM 6960 N N . ASN B 1 308 ? -7.852 -22.312 -9.227 1 87.25 308 ASN B N 1
ATOM 6961 C CA . ASN B 1 308 ? -6.891 -22.766 -8.227 1 87.25 308 ASN B CA 1
ATOM 6962 C C . ASN B 1 308 ? -5.453 -22.641 -8.727 1 87.25 308 ASN B C 1
ATOM 6964 O O . ASN B 1 308 ? -4.559 -22.266 -7.973 1 87.25 308 ASN B O 1
ATOM 6968 N N . SER B 1 309 ? -5.305 -23 -9.977 1 89.38 309 SER B N 1
ATOM 6969 C CA . SER B 1 309 ? -3.988 -22.828 -10.586 1 89.38 309 SER B CA 1
ATOM 6970 C C . SER B 1 309 ? -3.582 -21.359 -10.617 1 89.38 309 SER B C 1
ATOM 6972 O O . SER B 1 309 ? -2.414 -21.031 -10.406 1 89.38 309 SER B O 1
ATOM 6974 N N . SER B 1 310 ? -4.535 -20.547 -10.891 1 91.31 310 SER B N 1
ATOM 6975 C CA . SER B 1 310 ? -4.285 -19.109 -10.945 1 91.31 310 SER B CA 1
ATOM 6976 C C . SER B 1 310 ? -3.963 -18.547 -9.562 1 91.31 310 SER B C 1
ATOM 6978 O O . SER B 1 310 ? -3.137 -17.641 -9.43 1 91.31 310 SER B O 1
ATOM 6980 N N . ARG B 1 311 ? -4.633 -19.047 -8.562 1 92.38 311 ARG B N 1
ATOM 6981 C CA . ARG B 1 311 ? -4.344 -18.625 -7.195 1 92.38 311 ARG B CA 1
ATOM 6982 C C . ARG B 1 311 ? -2.904 -18.969 -6.816 1 92.38 311 ARG B C 1
ATOM 6984 O O . ARG B 1 311 ? -2.213 -18.141 -6.199 1 92.38 311 ARG B O 1
ATOM 6991 N N . LEU B 1 312 ? -2.531 -20.172 -7.172 1 93.56 312 LEU B N 1
ATOM 6992 C CA . LEU B 1 312 ? -1.159 -20.578 -6.898 1 93.56 312 LEU B CA 1
ATOM 6993 C C . LEU B 1 312 ? -0.166 -19.672 -7.617 1 93.56 312 LEU B C 1
ATOM 6995 O O . LEU B 1 312 ? 0.796 -19.203 -7.016 1 93.56 312 LEU B O 1
ATOM 6999 N N . SER B 1 313 ? -0.442 -19.438 -8.867 1 94.5 313 SER B N 1
ATOM 7000 C CA . SER B 1 313 ? 0.413 -18.562 -9.656 1 94.5 313 SER B CA 1
ATOM 7001 C C . SER B 1 313 ? 0.466 -17.156 -9.062 1 94.5 313 SER B C 1
ATOM 7003 O O . SER B 1 313 ? 1.521 -16.516 -9.055 1 94.5 313 SER B O 1
ATOM 7005 N N . ASN B 1 314 ? -0.664 -16.703 -8.602 1 96.12 314 ASN B N 1
ATOM 7006 C CA . ASN B 1 314 ? -0.728 -15.375 -7.977 1 96.12 314 ASN B CA 1
ATOM 7007 C C . ASN B 1 314 ? 0.177 -15.289 -6.754 1 96.12 314 ASN B C 1
ATOM 7009 O O . ASN B 1 314 ? 0.824 -14.266 -6.527 1 96.12 314 ASN B O 1
ATOM 7013 N N . GLY B 1 315 ? 0.19 -16.359 -5.941 1 97.62 315 GLY B N 1
ATOM 7014 C CA . GLY B 1 315 ? 1.102 -16.422 -4.809 1 97.62 315 GLY B CA 1
ATOM 7015 C C . GLY B 1 315 ? 2.561 -16.359 -5.215 1 97.62 315 GLY B C 1
ATOM 7016 O O . GLY B 1 315 ? 3.346 -15.617 -4.613 1 97.62 315 GLY B O 1
ATOM 7017 N N . VAL B 1 316 ? 2.898 -17.047 -6.27 1 98.06 316 VAL B N 1
ATOM 7018 C CA . VAL B 1 316 ? 4.27 -17.094 -6.762 1 98.06 316 VAL B CA 1
ATOM 7019 C C . VAL B 1 316 ? 4.652 -15.734 -7.352 1 98.06 316 VAL B C 1
ATOM 7021 O O . VAL B 1 316 ? 5.75 -15.227 -7.102 1 98.06 316 VAL B O 1
ATOM 7024 N N . LYS B 1 317 ? 3.762 -15.148 -8.125 1 98.31 317 LYS B N 1
ATOM 7025 C CA . LYS B 1 317 ? 4.027 -13.844 -8.727 1 98.31 317 LYS B CA 1
ATOM 7026 C C . LYS B 1 317 ? 4.191 -12.766 -7.664 1 98.31 317 LYS B C 1
ATOM 7028 O O . LYS B 1 317 ? 5.008 -11.852 -7.82 1 98.31 317 LYS B O 1
ATOM 7033 N N . SER B 1 318 ? 3.389 -12.859 -6.594 1 98.62 318 SER B N 1
ATOM 7034 C CA . SER B 1 318 ? 3.539 -11.922 -5.492 1 98.62 318 SER B CA 1
ATOM 7035 C C . SER B 1 318 ? 4.867 -12.117 -4.773 1 98.62 318 SER B C 1
ATOM 7037 O O . SER B 1 318 ? 5.469 -11.148 -4.293 1 98.62 318 SER B O 1
ATOM 7039 N N . THR B 1 319 ? 5.316 -13.367 -4.668 1 98.75 319 THR B N 1
ATOM 7040 C CA . THR B 1 319 ? 6.652 -13.664 -4.152 1 98.75 319 THR B CA 1
ATOM 7041 C C . THR B 1 319 ? 7.723 -12.992 -5.012 1 98.75 319 THR B C 1
ATOM 7043 O O . THR B 1 319 ? 8.68 -12.43 -4.484 1 98.75 319 THR B O 1
ATOM 7046 N N . ALA B 1 320 ? 7.547 -13.039 -6.301 1 98.88 320 ALA B N 1
ATOM 7047 C CA . ALA B 1 320 ? 8.477 -12.414 -7.238 1 98.88 320 ALA B CA 1
ATOM 7048 C C . ALA B 1 320 ? 8.547 -10.906 -7.023 1 98.88 320 ALA B C 1
ATOM 7050 O O . ALA B 1 320 ? 9.625 -10.312 -7.066 1 98.88 320 ALA B O 1
ATOM 7051 N N . LEU B 1 321 ? 7.383 -10.266 -6.82 1 98.75 321 LEU B N 1
ATOM 7052 C CA . LEU B 1 321 ? 7.34 -8.836 -6.551 1 98.75 321 LEU B CA 1
ATOM 7053 C C . LEU B 1 321 ? 8.133 -8.492 -5.293 1 98.75 321 LEU B C 1
ATOM 7055 O O . LEU B 1 321 ? 8.875 -7.508 -5.27 1 98.75 321 LEU B O 1
ATOM 7059 N N . MET B 1 322 ? 7.934 -9.32 -4.246 1 98.88 322 MET B N 1
ATOM 7060 C CA . MET B 1 322 ? 8.648 -9.07 -3 1 98.88 322 MET B CA 1
ATOM 7061 C C . MET B 1 322 ? 10.156 -9.227 -3.197 1 98.88 322 MET B C 1
ATOM 7063 O O . MET B 1 322 ? 10.938 -8.445 -2.652 1 98.88 322 MET B O 1
ATOM 7067 N N . ARG B 1 323 ? 10.57 -10.219 -3.992 1 98.88 323 ARG B N 1
ATOM 7068 C CA . ARG B 1 323 ? 11.992 -10.406 -4.242 1 98.88 323 ARG B CA 1
ATOM 7069 C C . ARG B 1 323 ? 12.578 -9.227 -5.008 1 98.88 323 ARG B C 1
ATOM 7071 O O . ARG B 1 323 ? 13.68 -8.766 -4.703 1 98.88 323 ARG B O 1
ATOM 7078 N N . ARG B 1 324 ? 11.867 -8.758 -6.023 1 98.81 324 ARG B N 1
ATOM 7079 C CA . ARG B 1 324 ? 12.305 -7.574 -6.754 1 98.81 324 ARG B CA 1
ATOM 7080 C C . ARG B 1 324 ? 12.43 -6.371 -5.824 1 98.81 324 ARG B C 1
ATOM 7082 O O . ARG B 1 324 ? 13.398 -5.609 -5.918 1 98.81 324 ARG B O 1
ATOM 7089 N N . ALA B 1 325 ? 11.477 -6.199 -4.977 1 98.75 325 ALA B N 1
ATOM 7090 C CA . ALA B 1 325 ? 11.508 -5.129 -3.986 1 98.75 325 ALA B CA 1
ATOM 7091 C C . ALA B 1 325 ? 12.727 -5.266 -3.074 1 98.75 325 ALA B C 1
ATOM 7093 O O . ALA B 1 325 ? 13.375 -4.27 -2.74 1 98.75 325 ALA B O 1
ATOM 7094 N N . TRP B 1 326 ? 13.016 -6.492 -2.658 1 98.56 326 TRP B N 1
ATOM 7095 C CA . TRP B 1 326 ? 14.203 -6.75 -1.847 1 98.56 326 TRP B CA 1
ATOM 7096 C C . TRP B 1 326 ? 15.469 -6.344 -2.59 1 98.56 326 TRP B C 1
ATOM 7098 O O . TRP B 1 326 ? 16.328 -5.672 -2.029 1 98.56 326 TRP B O 1
ATOM 7108 N N . HIS B 1 327 ? 15.609 -6.773 -3.877 1 98.44 327 HIS B N 1
ATOM 7109 C CA . HIS B 1 327 ? 16.781 -6.402 -4.672 1 98.44 327 HIS B CA 1
ATOM 7110 C C . HIS B 1 327 ? 16.969 -4.891 -4.699 1 98.44 327 HIS B C 1
ATOM 7112 O O . HIS B 1 327 ? 18.094 -4.398 -4.555 1 98.44 327 HIS B O 1
ATOM 7118 N N . ASP B 1 328 ? 15.891 -4.199 -4.867 1 97.38 328 ASP B N 1
ATOM 7119 C CA . ASP B 1 328 ? 15.953 -2.742 -4.918 1 97.38 328 ASP B CA 1
ATOM 7120 C C . ASP B 1 328 ? 16.375 -2.162 -3.572 1 97.38 328 ASP B C 1
ATOM 7122 O O . ASP B 1 328 ? 17.281 -1.321 -3.508 1 97.38 328 ASP B O 1
ATOM 7126 N N . ALA B 1 329 ? 15.758 -2.588 -2.506 1 97.81 329 ALA B N 1
ATOM 7127 C CA . ALA B 1 329 ? 16.016 -2.068 -1.166 1 97.81 329 ALA B CA 1
ATOM 7128 C C . ALA B 1 329 ? 17.469 -2.322 -0.747 1 97.81 329 ALA B C 1
ATOM 7130 O O . ALA B 1 329 ? 18.125 -1.428 -0.22 1 97.81 329 ALA B O 1
ATOM 7131 N N . ILE B 1 330 ? 17.922 -3.57 -0.995 1 97.56 330 ILE B N 1
ATOM 7132 C CA . ILE B 1 330 ? 19.25 -3.93 -0.541 1 97.56 330 ILE B CA 1
ATOM 7133 C C . ILE B 1 330 ? 20.297 -3.205 -1.388 1 97.56 330 ILE B C 1
ATOM 7135 O O . ILE B 1 330 ? 21.359 -2.838 -0.889 1 97.56 330 ILE B O 1
ATOM 7139 N N . THR B 1 331 ? 20.047 -3.002 -2.686 1 96.75 331 THR B N 1
ATOM 7140 C CA . THR B 1 331 ? 20.938 -2.238 -3.553 1 96.75 331 THR B CA 1
ATOM 7141 C C . THR B 1 331 ? 21.078 -0.803 -3.057 1 96.75 331 THR B C 1
ATOM 7143 O O . THR B 1 331 ? 22.188 -0.275 -2.969 1 96.75 331 THR B O 1
ATOM 7146 N N . VAL B 1 332 ? 20.016 -0.196 -2.684 1 94.81 332 VAL B N 1
ATOM 7147 C CA . VAL B 1 332 ? 20.031 1.162 -2.15 1 94.81 332 VAL B CA 1
ATOM 7148 C C . VAL B 1 332 ? 20.797 1.185 -0.824 1 94.81 332 VAL B C 1
ATOM 7150 O O . VAL B 1 332 ? 21.656 2.035 -0.611 1 94.81 332 VAL B O 1
ATOM 7153 N N . ALA B 1 333 ? 20.469 0.274 0.033 1 95.88 333 ALA B N 1
ATOM 7154 C CA . ALA B 1 333 ? 21.031 0.256 1.377 1 95.88 333 ALA B CA 1
ATOM 7155 C C . ALA B 1 333 ? 22.547 0.066 1.327 1 95.88 333 ALA B C 1
ATOM 7157 O O . ALA B 1 333 ? 23.281 0.648 2.133 1 95.88 333 ALA B O 1
ATOM 7158 N N . ARG B 1 334 ? 23.031 -0.73 0.376 1 96 334 ARG B N 1
ATOM 7159 C CA . ARG B 1 334 ? 24.453 -1.063 0.302 1 96 334 ARG B CA 1
ATOM 7160 C C . ARG B 1 334 ? 25.234 0.038 -0.402 1 96 334 ARG B C 1
ATOM 7162 O O . ARG B 1 334 ? 26.453 0.145 -0.234 1 96 334 ARG B O 1
ATOM 7169 N N . ASN B 1 335 ? 24.531 0.908 -1.181 1 93.5 335 ASN B N 1
ATOM 7170 C CA . ASN B 1 335 ? 25.281 1.767 -2.086 1 93.5 335 ASN B CA 1
ATOM 7171 C C . ASN B 1 335 ? 25 3.242 -1.828 1 93.5 335 ASN B C 1
ATOM 7173 O O . ASN B 1 335 ? 25.625 4.117 -2.443 1 93.5 335 ASN B O 1
ATOM 7177 N N . ARG B 1 336 ? 24.141 3.582 -0.954 1 90.06 336 ARG B N 1
ATOM 7178 C CA . ARG B 1 336 ? 23.844 4.977 -0.636 1 90.06 336 ARG B CA 1
ATOM 7179 C C . ARG B 1 336 ? 24.359 5.34 0.756 1 90.06 336 ARG B C 1
ATOM 7181 O O . ARG B 1 336 ? 24.219 4.555 1.696 1 90.06 336 ARG B O 1
ATOM 7188 N N . VAL B 1 337 ? 24.969 6.477 0.88 1 88.94 337 VAL B N 1
ATOM 7189 C CA . VAL B 1 337 ? 25.516 6.973 2.141 1 88.94 337 VAL B CA 1
ATOM 7190 C C . VAL B 1 337 ? 24.703 8.18 2.615 1 88.94 337 VAL B C 1
ATOM 7192 O O . VAL B 1 337 ? 24.469 9.109 1.848 1 88.94 337 VAL B O 1
ATOM 7195 N N . VAL B 1 338 ? 24.219 8.117 3.828 1 83.56 338 VAL B N 1
ATOM 7196 C CA . VAL B 1 338 ? 23.578 9.234 4.516 1 83.56 338 VAL B CA 1
ATOM 7197 C C . VAL B 1 338 ? 24.156 9.359 5.93 1 83.56 338 VAL B C 1
ATOM 7199 O O . VAL B 1 338 ? 24.453 8.352 6.578 1 83.56 338 VAL B O 1
ATOM 7202 N N . PHE B 1 339 ? 24.328 10.609 6.418 1 85.44 339 PHE B N 1
ATOM 7203 C CA . PHE B 1 339 ? 24.875 10.898 7.734 1 85.44 339 PHE B CA 1
ATOM 7204 C C . PHE B 1 339 ? 26.234 10.219 7.91 1 85.44 339 PHE B C 1
ATOM 7206 O O . PHE B 1 339 ? 26.531 9.68 8.984 1 85.44 339 PHE B O 1
ATOM 7213 N N . GLY B 1 340 ? 26.953 10.047 6.844 1 86.94 340 GLY B N 1
ATOM 7214 C CA . GLY B 1 340 ? 28.328 9.562 6.863 1 86.94 340 GLY B CA 1
ATOM 7215 C C . GLY B 1 340 ? 28.438 8.047 6.852 1 86.94 340 GLY B C 1
ATOM 7216 O O . GLY B 1 340 ? 29.531 7.496 6.891 1 86.94 340 GLY B O 1
ATOM 7217 N N . GLN B 1 341 ? 27.312 7.32 6.797 1 91.62 341 GLN B N 1
ATOM 7218 C CA . GLN B 1 341 ? 27.281 5.863 6.816 1 91.62 341 GLN B CA 1
ATOM 7219 C C . GLN B 1 341 ? 26.406 5.309 5.695 1 91.62 341 GLN B C 1
ATOM 7221 O O . GLN B 1 341 ? 25.469 5.965 5.258 1 91.62 341 GLN B O 1
ATOM 7226 N N . ARG B 1 342 ? 26.844 4.055 5.199 1 93.5 342 ARG B N 1
ATOM 7227 C CA . ARG B 1 342 ? 25.891 3.381 4.312 1 93.5 342 ARG B CA 1
ATOM 7228 C C . ARG B 1 342 ? 24.578 3.088 5.031 1 93.5 342 ARG B C 1
ATOM 7230 O O . ARG B 1 342 ? 24.578 2.779 6.227 1 93.5 342 ARG B O 1
ATOM 7237 N N . ILE B 1 343 ? 23.484 3.156 4.324 1 93 343 ILE B N 1
ATOM 7238 C CA . ILE B 1 343 ? 22.156 2.93 4.898 1 93 343 ILE B CA 1
ATOM 7239 C C . ILE B 1 343 ? 22.109 1.555 5.559 1 93 343 ILE B C 1
ATOM 7241 O O . ILE B 1 343 ? 21.5 1.39 6.617 1 93 343 ILE B O 1
ATOM 7245 N N . ILE B 1 344 ? 22.828 0.484 5.023 1 95.75 344 ILE B N 1
ATOM 7246 C CA . ILE B 1 344 ? 22.797 -0.884 5.531 1 95.75 344 ILE B CA 1
ATOM 7247 C C . ILE B 1 344 ? 23.5 -0.948 6.891 1 95.75 344 ILE B C 1
ATOM 7249 O O . ILE B 1 344 ? 23.359 -1.935 7.617 1 95.75 344 ILE B O 1
ATOM 7253 N N . ASP B 1 345 ? 24.203 0.092 7.277 1 94.38 345 ASP B N 1
ATOM 7254 C CA . ASP B 1 345 ? 24.953 0.096 8.531 1 94.38 345 ASP B CA 1
ATOM 7255 C C . ASP B 1 345 ? 24.156 0.792 9.641 1 94.38 345 ASP B C 1
ATOM 7257 O O . ASP B 1 345 ? 24.578 0.802 10.797 1 94.38 345 ASP B O 1
ATOM 7261 N N . LEU B 1 346 ? 23.062 1.412 9.312 1 92.19 346 LEU B N 1
ATOM 7262 C CA . LEU B 1 346 ? 22.219 2.092 10.289 1 92.19 346 LEU B CA 1
ATOM 7263 C C . LEU B 1 346 ? 21.266 1.107 10.961 1 92.19 346 LEU B C 1
ATOM 7265 O O . LEU B 1 346 ? 20.594 0.326 10.289 1 92.19 346 LEU B O 1
ATOM 7269 N N . PRO B 1 347 ? 21.156 1.136 12.297 1 92 347 PRO B N 1
ATOM 7270 C CA . PRO B 1 347 ? 20.391 0.122 13.031 1 92 347 PRO B CA 1
ATOM 7271 C C . PRO B 1 347 ? 18.938 0.061 12.594 1 92 347 PRO B C 1
ATOM 7273 O O . PRO B 1 347 ? 18.391 -1.028 12.391 1 92 347 PRO B O 1
ATOM 7276 N N . LEU B 1 348 ? 18.281 1.131 12.477 1 92.62 348 LEU B N 1
ATOM 7277 C CA . LEU B 1 348 ? 16.859 1.139 12.117 1 92.62 348 LEU B CA 1
ATOM 7278 C C . LEU B 1 348 ? 16.672 0.67 10.68 1 92.62 348 LEU B C 1
ATOM 7280 O O . LEU B 1 348 ? 15.664 0.034 10.359 1 92.62 348 LEU B O 1
ATOM 7284 N N . ALA B 1 349 ? 17.625 1.092 9.797 1 93.81 349 ALA B N 1
ATOM 7285 C CA . ALA B 1 349 ? 17.547 0.616 8.414 1 93.81 349 ALA B CA 1
ATOM 7286 C C . ALA B 1 349 ? 17.672 -0.904 8.352 1 93.81 349 ALA B C 1
ATOM 7288 O O . ALA B 1 349 ? 16.984 -1.559 7.574 1 93.81 349 ALA B O 1
ATOM 7289 N N . ARG B 1 350 ? 18.547 -1.44 9.148 1 94.75 350 ARG B N 1
ATOM 7290 C CA . ARG B 1 350 ? 18.734 -2.887 9.188 1 94.75 350 ARG B CA 1
ATOM 7291 C C . ARG B 1 350 ? 17.453 -3.59 9.633 1 94.75 350 ARG B C 1
ATOM 7293 O O . ARG B 1 350 ? 17.078 -4.625 9.078 1 94.75 350 ARG B O 1
ATOM 7300 N N . ARG B 1 351 ? 16.797 -3.014 10.633 1 94.75 351 ARG B N 1
ATOM 7301 C CA . ARG B 1 351 ? 15.523 -3.557 11.086 1 94.75 351 ARG B CA 1
ATOM 7302 C C . ARG B 1 351 ? 14.492 -3.543 9.953 1 94.75 351 ARG B C 1
ATOM 7304 O O . ARG B 1 351 ? 13.75 -4.508 9.773 1 94.75 351 ARG B O 1
ATOM 7311 N N . GLN B 1 352 ? 14.461 -2.471 9.195 1 95.25 352 GLN B N 1
ATOM 7312 C CA . GLN B 1 352 ? 13.508 -2.365 8.102 1 95.25 352 GLN B CA 1
ATOM 7313 C C . GLN B 1 352 ? 13.836 -3.355 6.988 1 95.25 352 GLN B C 1
ATOM 7315 O O . GLN B 1 352 ? 12.93 -3.91 6.355 1 95.25 352 GLN B O 1
ATOM 7320 N N . LEU B 1 353 ? 15.102 -3.562 6.742 1 97.75 353 LEU B N 1
ATOM 7321 C CA . LEU B 1 353 ? 15.516 -4.555 5.754 1 97.75 353 LEU B CA 1
ATOM 7322 C C . LEU B 1 353 ? 15.047 -5.949 6.156 1 97.75 353 LEU B C 1
ATOM 7324 O O . LEU B 1 353 ? 14.617 -6.73 5.305 1 97.75 353 LEU B O 1
ATOM 7328 N N . MET B 1 354 ? 15.07 -6.254 7.473 1 97.25 354 MET B N 1
ATOM 7329 C CA . MET B 1 354 ? 14.602 -7.555 7.938 1 97.25 354 MET B CA 1
ATOM 7330 C C . MET B 1 354 ? 13.102 -7.703 7.715 1 97.25 354 MET B C 1
ATOM 7332 O O . MET B 1 354 ? 12.617 -8.805 7.438 1 97.25 354 MET B O 1
ATOM 7336 N N . LYS B 1 355 ? 12.406 -6.574 7.848 1 97.25 355 LYS B N 1
ATOM 7337 C CA . LYS B 1 355 ? 10.961 -6.598 7.641 1 97.25 355 LYS B CA 1
ATOM 7338 C C . LYS B 1 355 ? 10.617 -6.801 6.168 1 97.25 355 LYS B C 1
ATOM 7340 O O . LYS B 1 355 ? 9.5 -7.195 5.832 1 97.25 355 LYS B O 1
ATOM 7345 N N . ILE B 1 356 ? 11.523 -6.555 5.262 1 98.56 356 ILE B N 1
ATOM 7346 C CA . ILE B 1 356 ? 11.352 -6.812 3.834 1 98.56 356 ILE B CA 1
ATOM 7347 C C . ILE B 1 356 ? 11.805 -8.234 3.512 1 98.56 356 ILE B C 1
ATOM 7349 O O . ILE B 1 356 ? 11.086 -8.984 2.836 1 98.56 356 ILE B O 1
ATOM 7353 N N . LEU B 1 357 ? 12.883 -8.656 4.074 1 98.69 357 LEU B N 1
ATOM 7354 C CA . LEU B 1 357 ? 13.508 -9.93 3.75 1 98.69 357 LEU B CA 1
ATOM 7355 C C . LEU B 1 357 ? 12.664 -11.094 4.266 1 98.69 357 LEU B C 1
ATOM 7357 O O . LEU B 1 357 ? 12.461 -12.078 3.555 1 98.69 357 LEU B O 1
ATOM 7361 N N . LEU B 1 358 ? 12.188 -10.992 5.461 1 98.62 358 LEU B N 1
ATOM 7362 C CA . LEU B 1 358 ? 11.547 -12.125 6.129 1 98.62 358 LEU B CA 1
ATOM 7363 C C . LEU B 1 358 ? 10.312 -12.578 5.359 1 98.62 358 LEU B C 1
ATOM 7365 O O . LEU B 1 358 ? 10.203 -13.742 4.977 1 98.62 358 LEU B O 1
ATOM 7369 N N . PRO B 1 359 ? 9.359 -11.672 5.078 1 98.88 359 PRO B N 1
ATOM 7370 C CA . PRO B 1 359 ? 8.211 -12.141 4.305 1 98.88 359 PRO B CA 1
ATOM 7371 C C . PRO B 1 359 ? 8.594 -12.617 2.906 1 98.88 359 PRO B C 1
ATOM 7373 O O . PRO B 1 359 ? 7.965 -13.523 2.361 1 98.88 359 PRO B O 1
ATOM 7376 N N . THR B 1 360 ? 9.625 -12.055 2.312 1 98.88 360 THR B N 1
ATOM 7377 C CA . THR B 1 360 ? 10.086 -12.453 0.989 1 98.88 360 THR B CA 1
ATOM 7378 C C . THR B 1 360 ? 10.555 -13.906 1 1 98.88 360 THR B C 1
ATOM 7380 O O . THR B 1 360 ? 10.18 -14.688 0.125 1 98.88 360 THR B O 1
ATOM 7383 N N . GLU B 1 361 ? 11.281 -14.258 2.033 1 98.88 361 GLU B N 1
ATOM 7384 C CA . GLU B 1 361 ? 11.812 -15.617 2.133 1 98.88 361 GLU B CA 1
ATOM 7385 C C . GLU B 1 361 ? 10.727 -16.609 2.543 1 98.88 361 GLU B C 1
ATOM 7387 O O . GLU B 1 361 ? 10.758 -17.766 2.127 1 98.88 361 GLU B O 1
ATOM 7392 N N . GLN B 1 362 ? 9.797 -16.141 3.402 1 98.88 362 GLN B N 1
ATOM 7393 C CA . GLN B 1 362 ? 8.641 -16.984 3.709 1 98.88 362 GLN B CA 1
ATOM 7394 C C . GLN B 1 362 ? 7.887 -17.359 2.438 1 98.88 362 GLN B C 1
ATOM 7396 O O . GLN B 1 362 ? 7.562 -18.531 2.234 1 98.88 362 GLN B O 1
ATOM 7401 N N . ALA B 1 363 ? 7.664 -16.375 1.621 1 98.88 363 ALA B N 1
ATOM 7402 C CA . ALA B 1 363 ? 6.883 -16.609 0.407 1 98.88 363 ALA B CA 1
ATOM 7403 C C . ALA B 1 363 ? 7.621 -17.531 -0.554 1 98.88 363 ALA B C 1
ATOM 7405 O O . ALA B 1 363 ? 7.004 -18.375 -1.21 1 98.88 363 ALA B O 1
ATOM 7406 N N . LEU B 1 364 ? 8.914 -17.328 -0.643 1 98.81 364 LEU B N 1
ATOM 7407 C CA . LEU B 1 364 ? 9.703 -18.203 -1.502 1 98.81 364 LEU B CA 1
ATOM 7408 C C . LEU B 1 364 ? 9.594 -19.656 -1.048 1 98.81 364 LEU B C 1
ATOM 7410 O O . LEU B 1 364 ? 9.289 -20.531 -1.853 1 98.81 364 LEU B O 1
ATOM 7414 N N . SER B 1 365 ? 9.781 -19.906 0.224 1 98.69 365 SER B N 1
ATOM 7415 C CA . SER B 1 365 ? 9.703 -21.266 0.771 1 98.69 365 SER B CA 1
ATOM 7416 C C . SER B 1 365 ? 8.312 -21.859 0.573 1 98.69 365 SER B C 1
ATOM 7418 O O . SER B 1 365 ? 8.18 -23.016 0.174 1 98.69 365 SER B O 1
ATOM 7420 N N . MET B 1 366 ? 7.309 -21.047 0.845 1 98.69 366 MET B N 1
ATOM 7421 C CA . MET B 1 366 ? 5.934 -21.531 0.72 1 98.69 366 MET B CA 1
ATOM 7422 C C . MET B 1 366 ? 5.59 -21.812 -0.738 1 98.69 366 MET B C 1
ATOM 7424 O O . MET B 1 366 ? 4.812 -22.719 -1.03 1 98.69 366 MET B O 1
ATOM 7428 N N . SER B 1 367 ? 6.145 -21.031 -1.641 1 98.12 367 SER B N 1
ATOM 7429 C CA . SER B 1 367 ? 5.934 -21.281 -3.062 1 98.12 367 SER B CA 1
ATOM 7430 C C . SER B 1 367 ? 6.492 -22.625 -3.475 1 98.12 367 SER B C 1
ATOM 7432 O O . SER B 1 367 ? 5.844 -23.375 -4.207 1 98.12 367 SER B O 1
ATOM 7434 N N . PHE B 1 368 ? 7.645 -23 -2.984 1 96.75 368 PHE B N 1
ATOM 7435 C CA . PHE B 1 368 ? 8.266 -24.266 -3.328 1 96.75 368 PHE B CA 1
ATOM 7436 C C . PHE B 1 368 ? 7.539 -25.422 -2.643 1 96.75 368 PHE B C 1
ATOM 7438 O O . PHE B 1 368 ? 7.383 -26.5 -3.225 1 96.75 368 PHE B O 1
ATOM 7445 N N . LEU B 1 369 ? 7.098 -25.172 -1.403 1 96.25 369 LEU B N 1
ATOM 7446 C CA . LEU B 1 369 ? 6.316 -26.172 -0.694 1 96.25 369 LEU B CA 1
ATOM 7447 C C . LEU B 1 369 ? 5.035 -26.5 -1.452 1 96.25 369 LEU B C 1
ATOM 7449 O O . LEU B 1 369 ? 4.664 -27.672 -1.576 1 96.25 369 LEU B O 1
ATOM 7453 N N . THR B 1 370 ? 4.41 -25.5 -1.946 1 97.25 370 THR B N 1
ATOM 7454 C CA . THR B 1 370 ? 3.152 -25.688 -2.666 1 97.25 370 THR B CA 1
ATOM 7455 C C . THR B 1 370 ? 3.395 -26.344 -4.023 1 97.25 370 THR B C 1
ATOM 7457 O O . THR B 1 370 ? 2.619 -27.188 -4.453 1 97.25 370 THR B O 1
ATOM 7460 N N . ALA B 1 371 ? 4.469 -25.969 -4.699 1 95.69 371 ALA B N 1
ATOM 7461 C CA . ALA B 1 371 ? 4.82 -26.578 -5.98 1 95.69 371 ALA B CA 1
ATOM 7462 C C . ALA B 1 371 ? 5.113 -28.062 -5.824 1 95.69 371 ALA B C 1
ATOM 7464 O O . ALA B 1 371 ? 4.676 -28.875 -6.641 1 95.69 371 ALA B O 1
ATOM 7465 N N . ASP B 1 372 ? 5.84 -28.375 -4.793 1 95.25 372 ASP B N 1
ATOM 7466 C CA . ASP B 1 372 ? 6.152 -29.781 -4.5 1 95.25 372 ASP B CA 1
ATOM 7467 C C . ASP B 1 372 ? 4.883 -30.578 -4.258 1 95.25 372 ASP B C 1
ATOM 7469 O O . ASP B 1 372 ? 4.734 -31.688 -4.777 1 95.25 372 ASP B O 1
ATOM 7473 N N . ALA B 1 373 ? 4.008 -30.031 -3.469 1 96.44 373 ALA B N 1
ATOM 7474 C CA . ALA B 1 373 ? 2.732 -30.688 -3.195 1 96.44 373 ALA B CA 1
ATOM 7475 C C . ALA B 1 373 ? 1.941 -30.906 -4.48 1 96.44 373 ALA B C 1
ATOM 7477 O O . ALA B 1 373 ? 1.332 -31.969 -4.668 1 96.44 373 ALA B O 1
ATOM 7478 N N . LEU B 1 374 ? 1.962 -29.938 -5.328 1 95.56 374 LEU B N 1
ATOM 7479 C CA . LEU B 1 374 ? 1.233 -30.062 -6.586 1 95.56 374 LEU B CA 1
ATOM 7480 C C . LEU B 1 374 ? 1.848 -31.141 -7.473 1 95.56 374 LEU B C 1
ATOM 7482 O O . LEU B 1 374 ? 1.127 -31.906 -8.102 1 95.56 374 LEU B O 1
ATOM 7486 N N . ASP B 1 375 ? 3.162 -31.188 -7.555 1 94.94 375 ASP B N 1
ATOM 7487 C CA . ASP B 1 375 ? 3.844 -32.219 -8.32 1 94.94 375 ASP B CA 1
ATOM 7488 C C . ASP B 1 375 ? 3.473 -33.625 -7.809 1 94.94 375 ASP B C 1
ATOM 7490 O O . ASP B 1 375 ? 3.162 -34.531 -8.602 1 94.94 375 ASP B O 1
ATOM 7494 N N . ARG B 1 376 ? 3.428 -33.812 -6.527 1 95.44 376 ARG B N 1
ATOM 7495 C CA . ARG B 1 376 ? 3.082 -35.094 -5.926 1 95.44 376 ARG B CA 1
ATOM 7496 C C . ARG B 1 376 ? 1.614 -35.438 -6.16 1 95.44 376 ARG B C 1
ATOM 7498 O O . ARG B 1 376 ? 1.269 -36.594 -6.402 1 95.44 376 ARG B O 1
ATOM 7505 N N . ALA B 1 377 ? 0.822 -34.406 -6.031 1 95 377 ALA B N 1
ATOM 7506 C CA . ALA B 1 377 ? -0.602 -34.625 -6.281 1 95 377 ALA B CA 1
ATOM 7507 C C . ALA B 1 377 ? -0.845 -35.062 -7.723 1 95 377 ALA B C 1
ATOM 7509 O O . ALA B 1 377 ? -1.639 -35.969 -7.973 1 95 377 ALA B O 1
ATOM 7510 N N . GLU B 1 378 ? -0.215 -34.438 -8.656 1 91 378 GLU B N 1
ATOM 7511 C CA . GLU B 1 378 ? -0.357 -34.75 -10.07 1 91 378 GLU B CA 1
ATOM 7512 C C . GLU B 1 378 ? 0.203 -36.156 -10.367 1 91 378 GLU B C 1
ATOM 7514 O O . GLU B 1 378 ? -0.22 -36.812 -11.328 1 91 378 GLU B O 1
ATOM 7519 N N . ALA B 1 379 ? 1.14 -36.594 -9.516 1 93.5 379 ALA B N 1
ATOM 7520 C CA . ALA B 1 379 ? 1.703 -37.938 -9.656 1 93.5 379 ALA B CA 1
ATOM 7521 C C . ALA B 1 379 ? 0.81 -38.969 -8.992 1 93.5 379 ALA B C 1
ATOM 7523 O O . ALA B 1 379 ? 1.142 -40.156 -8.977 1 93.5 379 ALA B O 1
ATOM 7524 N N . GLY B 1 380 ? -0.258 -38.562 -8.328 1 93.69 380 GLY B N 1
ATOM 7525 C CA . GLY B 1 380 ? -1.264 -39.5 -7.863 1 93.69 380 GLY B CA 1
ATOM 7526 C C . GLY B 1 380 ? -1.369 -39.562 -6.352 1 93.69 380 GLY B C 1
ATOM 7527 O O . GLY B 1 380 ? -2.17 -40.344 -5.812 1 93.69 380 GLY B O 1
ATOM 7528 N N . SER B 1 381 ? -0.671 -38.719 -5.648 1 95.94 381 SER B N 1
ATOM 7529 C CA . SER B 1 381 ? -0.708 -38.75 -4.191 1 95.94 381 SER B CA 1
ATOM 7530 C C . SER B 1 381 ? -1.963 -38.062 -3.654 1 95.94 381 SER B C 1
ATOM 7532 O O . SER B 1 381 ? -2.131 -36.844 -3.809 1 95.94 381 SER B O 1
ATOM 7534 N N . GLN B 1 382 ? -2.746 -38.781 -2.945 1 94.5 382 GLN B N 1
ATOM 7535 C CA . GLN B 1 382 ? -3.973 -38.25 -2.365 1 94.5 382 GLN B CA 1
ATOM 7536 C C . GLN B 1 382 ? -3.666 -37.312 -1.194 1 94.5 382 GLN B C 1
ATOM 7538 O O . GLN B 1 382 ? -4.34 -36.312 -1.009 1 94.5 382 GLN B O 1
ATOM 7543 N N . ASP B 1 383 ? -2.65 -37.688 -0.476 1 94.31 383 ASP B N 1
ATOM 7544 C CA . ASP B 1 383 ? -2.24 -36.875 0.645 1 94.31 383 ASP B CA 1
ATOM 7545 C C . ASP B 1 383 ? -1.752 -35.5 0.16 1 94.31 383 ASP B C 1
ATOM 7547 O O . ASP B 1 383 ? -2.041 -34.469 0.781 1 94.31 383 ASP B O 1
ATOM 7551 N N . ALA B 1 384 ? -1.062 -35.562 -0.914 1 96.19 384 ALA B N 1
ATOM 7552 C CA . ALA B 1 384 ? -0.558 -34.312 -1.479 1 96.19 384 ALA B CA 1
ATOM 7553 C C . ALA B 1 384 ? -1.698 -33.438 -2.035 1 96.19 384 ALA B C 1
ATOM 7555 O O . ALA B 1 384 ? -1.652 -32.219 -1.973 1 96.19 384 ALA B O 1
ATOM 7556 N N . ALA B 1 385 ? -2.656 -34.094 -2.594 1 94.94 385 ALA B N 1
ATOM 7557 C CA . ALA B 1 385 ? -3.828 -33.375 -3.086 1 94.94 385 ALA B CA 1
ATOM 7558 C C . ALA B 1 385 ? -4.555 -32.688 -1.948 1 94.94 385 ALA B C 1
ATOM 7560 O O . ALA B 1 385 ? -4.992 -31.531 -2.104 1 94.94 385 ALA B O 1
ATOM 7561 N N . ALA B 1 386 ? -4.668 -33.375 -0.86 1 95.25 386 ALA B N 1
ATOM 7562 C CA . ALA B 1 386 ? -5.285 -32.781 0.32 1 95.25 386 ALA B CA 1
ATOM 7563 C C . ALA B 1 386 ? -4.445 -31.625 0.849 1 95.25 386 ALA B C 1
ATOM 7565 O O . ALA B 1 386 ? -4.988 -30.594 1.243 1 95.25 386 ALA B O 1
ATOM 7566 N N . LEU B 1 387 ? -3.178 -31.828 0.864 1 97 387 LEU B N 1
ATOM 7567 C CA . LEU B 1 387 ? -2.244 -30.797 1.302 1 97 387 LEU B CA 1
ATOM 7568 C C . LEU B 1 387 ? -2.367 -29.547 0.434 1 97 387 LEU B C 1
ATOM 7570 O O . LEU B 1 387 ? -2.367 -28.422 0.948 1 97 387 LEU B O 1
ATOM 7574 N N . LEU B 1 388 ? -2.508 -29.75 -0.847 1 95.81 388 LEU B N 1
ATOM 7575 C CA . LEU B 1 388 ? -2.602 -28.656 -1.805 1 95.81 388 LEU B CA 1
ATOM 7576 C C . LEU B 1 388 ? -3.859 -27.828 -1.562 1 95.81 388 LEU B C 1
ATOM 7578 O O . LEU B 1 388 ? -3.857 -26.609 -1.766 1 95.81 388 LEU B O 1
ATOM 7582 N N . ARG B 1 389 ? -4.883 -28.422 -1.082 1 95.25 389 ARG B N 1
ATOM 7583 C CA . ARG B 1 389 ? -6.16 -27.75 -0.833 1 95.25 389 ARG B CA 1
ATOM 7584 C C . ARG B 1 389 ? -6.02 -26.688 0.25 1 95.25 389 ARG B C 1
ATOM 7586 O O . ARG B 1 389 ? -6.773 -25.719 0.269 1 95.25 389 ARG B O 1
ATOM 7593 N N . ILE B 1 390 ? -5.059 -26.828 1.117 1 97.31 390 ILE B N 1
ATOM 7594 C CA . ILE B 1 390 ? -4.879 -25.859 2.197 1 97.31 390 ILE B CA 1
ATOM 7595 C C . ILE B 1 390 ? -3.705 -24.938 1.875 1 97.31 390 ILE B C 1
ATOM 7597 O O . ILE B 1 390 ? -3.723 -23.766 2.223 1 97.31 390 ILE B O 1
ATOM 7601 N N . LEU B 1 391 ? -2.693 -25.422 1.204 1 97.69 391 LEU B N 1
ATOM 7602 C CA . LEU B 1 391 ? -1.497 -24.641 0.935 1 97.69 391 LEU B CA 1
ATOM 7603 C C . LEU B 1 391 ? -1.785 -23.547 -0.091 1 97.69 391 LEU B C 1
ATOM 7605 O O . LEU B 1 391 ? -1.268 -22.438 0.02 1 97.69 391 LEU B O 1
ATOM 7609 N N . THR B 1 392 ? -2.613 -23.828 -1.084 1 96.88 392 THR B N 1
ATOM 7610 C CA . THR B 1 392 ? -2.865 -22.891 -2.17 1 96.88 392 THR B CA 1
ATOM 7611 C C . THR B 1 392 ? -3.547 -21.625 -1.646 1 96.88 392 THR B C 1
ATOM 7613 O O . THR B 1 392 ? -3.039 -20.516 -1.834 1 96.88 392 THR B O 1
ATOM 7616 N N . PRO B 1 393 ? -4.672 -21.781 -0.927 1 96.88 393 PRO B N 1
ATOM 7617 C CA . PRO B 1 393 ? -5.297 -20.547 -0.426 1 96.88 393 PRO B CA 1
ATOM 7618 C C . PRO B 1 393 ? -4.461 -19.859 0.649 1 96.88 393 PRO B C 1
ATOM 7620 O O . PRO B 1 393 ? -4.488 -18.641 0.762 1 96.88 393 PRO B O 1
ATOM 7623 N N . THR B 1 394 ? -3.684 -20.609 1.409 1 97.44 394 THR B N 1
ATOM 7624 C CA . THR B 1 394 ? -2.838 -20.031 2.441 1 97.44 394 THR B CA 1
ATOM 7625 C C . THR B 1 394 ? -1.74 -19.172 1.816 1 97.44 394 THR B C 1
ATOM 7627 O O . THR B 1 394 ? -1.495 -18.047 2.26 1 97.44 394 THR B O 1
ATOM 7630 N N . LEU B 1 395 ? -1.115 -19.703 0.774 1 98.06 395 LEU B N 1
ATOM 7631 C CA . LEU B 1 395 ? -0.089 -18.953 0.058 1 98.06 395 LEU B CA 1
ATOM 7632 C C . LEU B 1 395 ? -0.686 -17.734 -0.624 1 98.06 395 LEU B C 1
ATOM 7634 O O . LEU B 1 395 ? -0.175 -16.625 -0.47 1 98.06 395 LEU B O 1
ATOM 7638 N N . LYS B 1 396 ? -1.777 -17.938 -1.333 1 97.88 396 LYS B N 1
ATOM 7639 C CA . LYS B 1 396 ? -2.438 -16.844 -2.039 1 97.88 396 LYS B CA 1
ATOM 7640 C C . LYS B 1 396 ? -2.826 -15.727 -1.077 1 97.88 396 LYS B C 1
ATOM 7642 O O . LYS B 1 396 ? -2.568 -14.547 -1.348 1 97.88 396 LYS B O 1
ATOM 7647 N N . PHE B 1 397 ? -3.363 -16.109 0.058 1 97.69 397 PHE B N 1
ATOM 7648 C CA . PHE B 1 397 ? -3.863 -15.117 1.002 1 97.69 397 PHE B CA 1
ATOM 7649 C C . PHE B 1 397 ? -2.717 -14.305 1.596 1 97.69 397 PHE B C 1
ATOM 7651 O O . PHE B 1 397 ? -2.697 -13.078 1.493 1 97.69 397 PHE B O 1
ATOM 7658 N N . ARG B 1 398 ? -1.745 -14.906 2.09 1 98.19 398 ARG B N 1
ATOM 7659 C CA . ARG B 1 398 ? -0.771 -14.211 2.924 1 98.19 398 ARG B CA 1
ATOM 7660 C C . ARG B 1 398 ? 0.318 -13.57 2.074 1 98.19 398 ARG B C 1
ATOM 7662 O O . ARG B 1 398 ? 0.712 -12.43 2.324 1 98.19 398 ARG B O 1
ATOM 7669 N N . ALA B 1 399 ? 0.825 -14.273 1.046 1 98.25 399 ALA B N 1
ATOM 7670 C CA . ALA B 1 399 ? 1.902 -13.727 0.226 1 98.25 399 ALA B CA 1
ATOM 7671 C C . ALA B 1 399 ? 1.451 -12.461 -0.495 1 98.25 399 ALA B C 1
ATOM 7673 O O . ALA B 1 399 ? 2.217 -11.5 -0.614 1 98.25 399 ALA B O 1
ATOM 7674 N N . THR B 1 400 ? 0.235 -12.453 -1.023 1 98.12 400 THR B N 1
ATOM 7675 C CA . THR B 1 400 ? -0.245 -11.289 -1.763 1 98.12 400 THR B CA 1
ATOM 7676 C C . THR B 1 400 ? -0.407 -10.094 -0.834 1 98.12 400 THR B C 1
ATOM 7678 O O . THR B 1 400 ? -0.154 -8.953 -1.233 1 98.12 400 THR B O 1
ATOM 7681 N N . ARG B 1 401 ? -0.789 -10.328 0.383 1 97.5 401 ARG B N 1
ATOM 7682 C CA . ARG B 1 401 ? -0.938 -9.242 1.344 1 97.5 401 ARG B CA 1
ATOM 7683 C C . ARG B 1 401 ? 0.421 -8.727 1.808 1 97.5 401 ARG B C 1
ATOM 7685 O O . ARG B 1 401 ? 0.619 -7.52 1.952 1 97.5 401 ARG B O 1
ATOM 7692 N N . ASP B 1 402 ? 1.327 -9.664 2.059 1 98.56 402 ASP B N 1
ATOM 7693 C CA . ASP B 1 402 ? 2.678 -9.266 2.441 1 98.56 402 ASP B CA 1
ATOM 7694 C C . ASP B 1 402 ? 3.336 -8.43 1.345 1 98.56 402 ASP B C 1
ATOM 7696 O O . ASP B 1 402 ? 4.105 -7.508 1.634 1 98.56 402 ASP B O 1
ATOM 7700 N N . ALA B 1 403 ? 3.043 -8.742 0.112 1 98.81 403 ALA B N 1
ATOM 7701 C CA . ALA B 1 403 ? 3.643 -8.031 -1.015 1 98.81 403 ALA B CA 1
ATOM 7702 C C . ALA B 1 403 ? 3.27 -6.551 -0.994 1 98.81 403 ALA B C 1
ATOM 7704 O O . ALA B 1 403 ? 4.082 -5.695 -1.35 1 98.81 403 ALA B O 1
ATOM 7705 N N . ARG B 1 404 ? 2.029 -6.195 -0.583 1 98.31 404 ARG B N 1
ATOM 7706 C CA . ARG B 1 404 ? 1.604 -4.805 -0.476 1 98.31 404 ARG B CA 1
ATOM 7707 C C . ARG B 1 404 ? 2.529 -4.02 0.447 1 98.31 404 ARG B C 1
ATOM 7709 O O . ARG B 1 404 ? 2.996 -2.934 0.091 1 98.31 404 ARG B O 1
ATOM 7716 N N . LYS B 1 405 ? 2.791 -4.648 1.567 1 98.19 405 LYS B N 1
ATOM 7717 C CA . LYS B 1 405 ? 3.609 -3.979 2.574 1 98.19 405 LYS B CA 1
ATOM 7718 C C . LYS B 1 405 ? 5.074 -3.926 2.146 1 98.19 405 LYS B C 1
ATOM 7720 O O . LYS B 1 405 ? 5.723 -2.885 2.27 1 98.19 405 LYS B O 1
ATOM 7725 N N . VAL B 1 406 ? 5.609 -5.043 1.652 1 98.75 406 VAL B N 1
ATOM 7726 C CA . VAL B 1 406 ? 7.016 -5.164 1.292 1 98.75 406 VAL B CA 1
ATOM 7727 C C . VAL B 1 406 ? 7.355 -4.168 0.188 1 98.75 406 VAL B C 1
ATOM 7729 O O . VAL B 1 406 ? 8.367 -3.467 0.265 1 98.75 406 VAL B O 1
ATOM 7732 N N . CYS B 1 407 ? 6.516 -4.059 -0.79 1 98.75 407 CYS B N 1
ATOM 7733 C CA . CYS B 1 407 ? 6.777 -3.145 -1.897 1 98.75 407 CYS B CA 1
ATOM 7734 C C . CYS B 1 407 ? 6.684 -1.694 -1.44 1 98.75 407 CYS B C 1
ATOM 7736 O O . CYS B 1 407 ? 7.461 -0.848 -1.889 1 98.75 407 CYS B O 1
ATOM 7738 N N . GLY B 1 408 ? 5.75 -1.377 -0.569 1 98.19 408 GLY B N 1
ATOM 7739 C CA . GLY B 1 408 ? 5.68 -0.043 0.007 1 98.19 408 GLY B CA 1
ATOM 7740 C C . GLY B 1 408 ? 6.902 0.318 0.829 1 98.19 408 GLY B C 1
ATOM 7741 O O . GLY B 1 408 ? 7.398 1.443 0.751 1 98.19 408 GLY B O 1
ATOM 7742 N N . ASP B 1 409 ? 7.371 -0.604 1.639 1 97.94 409 ASP B N 1
ATOM 7743 C CA . ASP B 1 409 ? 8.531 -0.369 2.488 1 97.94 409 ASP B CA 1
ATOM 7744 C C . ASP B 1 409 ? 9.797 -0.189 1.652 1 97.94 409 ASP B C 1
ATOM 7746 O O . ASP B 1 409 ? 10.672 0.613 1.998 1 97.94 409 ASP B O 1
ATOM 7750 N N . ALA B 1 410 ? 9.898 -0.977 0.57 1 98 410 ALA B N 1
ATOM 7751 C CA . ALA B 1 410 ? 11.047 -0.822 -0.322 1 98 410 ALA B CA 1
ATOM 7752 C C . ALA B 1 410 ? 11.07 0.569 -0.948 1 98 410 ALA B C 1
ATOM 7754 O O . ALA B 1 410 ? 12.141 1.161 -1.121 1 98 410 ALA B O 1
ATOM 7755 N N . MET B 1 411 ? 9.945 1.071 -1.295 1 97.31 411 MET B N 1
ATOM 7756 C CA . MET B 1 411 ? 9.836 2.43 -1.819 1 97.31 411 MET B CA 1
ATOM 7757 C C . MET B 1 411 ? 10.344 3.447 -0.803 1 97.31 411 MET B C 1
ATOM 7759 O O . MET B 1 411 ? 11.102 4.352 -1.15 1 97.31 411 MET B O 1
ATOM 7763 N N . GLU B 1 412 ? 9.93 3.268 0.408 1 94.56 412 GLU B N 1
ATOM 7764 C CA . GLU B 1 412 ? 10.352 4.195 1.454 1 94.56 412 GLU B CA 1
ATOM 7765 C C . GLU B 1 412 ? 11.859 4.121 1.684 1 94.56 412 GLU B C 1
ATOM 7767 O O . GLU B 1 412 ? 12.492 5.133 1.988 1 94.56 412 GLU B O 1
ATOM 7772 N N . MET B 1 413 ? 12.445 2.945 1.499 1 93.5 413 MET B N 1
ATOM 7773 C CA . MET B 1 413 ? 13.883 2.785 1.661 1 93.5 413 MET B CA 1
ATOM 7774 C C . MET B 1 413 ? 14.648 3.688 0.696 1 93.5 413 MET B C 1
ATOM 7776 O O . MET B 1 413 ? 15.734 4.168 1.016 1 93.5 413 MET B O 1
ATOM 7780 N N . ARG B 1 414 ? 14.078 3.994 -0.452 1 91.88 414 ARG B N 1
ATOM 7781 C CA . ARG B 1 414 ? 14.719 4.844 -1.454 1 91.88 414 ARG B CA 1
ATOM 7782 C C . ARG B 1 414 ? 14.492 6.32 -1.145 1 91.88 414 ARG B C 1
ATOM 7784 O O . ARG B 1 414 ? 15.219 7.18 -1.645 1 91.88 414 ARG B O 1
ATOM 7791 N N . GLY B 1 415 ? 13.469 6.582 -0.312 1 91.44 415 GLY B N 1
ATOM 7792 C CA . GLY B 1 415 ? 13.125 7.973 -0.055 1 91.44 415 GLY B CA 1
ATOM 7793 C C . GLY B 1 415 ? 12.352 8.617 -1.188 1 91.44 415 GLY B C 1
ATOM 7794 O O . GLY B 1 415 ? 11.547 7.965 -1.846 1 91.44 415 GLY B O 1
ATOM 7795 N N . GLY B 1 416 ? 12.516 9.867 -1.414 1 92.19 416 GLY B N 1
ATOM 7796 C CA . GLY B 1 416 ? 11.75 10.633 -2.381 1 92.19 416 GLY B CA 1
ATOM 7797 C C . GLY B 1 416 ? 11.836 10.078 -3.789 1 92.19 416 GLY B C 1
ATOM 7798 O O . GLY B 1 416 ? 10.836 10.023 -4.508 1 92.19 416 GLY B O 1
ATOM 7799 N N . ILE B 1 417 ? 13.008 9.68 -4.184 1 92.38 417 ILE B N 1
ATOM 7800 C CA . ILE B 1 417 ? 13.203 9.227 -5.555 1 92.38 417 ILE B CA 1
ATOM 7801 C C . ILE B 1 417 ? 12.438 7.926 -5.789 1 92.38 417 ILE B C 1
ATOM 7803 O O . ILE B 1 417 ? 12.07 7.609 -6.926 1 92.38 417 ILE B O 1
ATOM 7807 N N . GLY B 1 418 ? 12.195 7.172 -4.684 1 94.75 418 GLY B N 1
ATOM 7808 C CA . GLY B 1 418 ? 11.406 5.953 -4.793 1 94.75 418 GLY B CA 1
ATOM 7809 C C . GLY B 1 418 ? 9.977 6.207 -5.215 1 94.75 418 GLY B C 1
ATOM 7810 O O . GLY B 1 418 ? 9.273 5.281 -5.637 1 94.75 418 GLY B O 1
ATOM 7811 N N . TYR B 1 419 ? 9.539 7.465 -5.145 1 96.5 419 TYR B N 1
ATOM 7812 C CA . TYR B 1 419 ? 8.164 7.848 -5.445 1 96.5 419 TYR B CA 1
ATOM 7813 C C . TYR B 1 419 ? 8.031 8.305 -6.891 1 96.5 419 TYR B C 1
ATOM 7815 O O . TYR B 1 419 ? 6.941 8.68 -7.332 1 96.5 419 TYR B O 1
ATOM 7823 N N . ILE B 1 420 ? 9.148 8.289 -7.656 1 96.44 420 ILE B N 1
ATOM 7824 C CA . ILE B 1 420 ? 9.195 8.781 -9.031 1 96.44 420 ILE B CA 1
ATOM 7825 C C . ILE B 1 420 ? 9.086 7.609 -10 1 96.44 420 ILE B C 1
ATOM 7827 O O . ILE B 1 420 ? 9.82 6.621 -9.875 1 96.44 420 ILE B O 1
ATOM 7831 N N . GLU B 1 421 ? 8.266 7.684 -11.016 1 96.69 421 GLU B N 1
ATOM 7832 C CA . GLU B 1 421 ? 7.875 6.602 -11.914 1 96.69 421 GLU B CA 1
ATOM 7833 C C . GLU B 1 421 ? 9.055 6.141 -12.766 1 96.69 421 GLU B C 1
ATOM 7835 O O . GLU B 1 421 ? 9 5.082 -13.398 1 96.69 421 GLU B O 1
ATOM 7840 N N . GLU B 1 422 ? 10.172 6.91 -12.719 1 93.5 422 GLU B N 1
ATOM 7841 C CA . GLU B 1 422 ? 11.383 6.5 -13.438 1 93.5 422 GLU B CA 1
ATOM 7842 C C . GLU B 1 422 ? 12.039 5.301 -12.766 1 93.5 422 GLU B C 1
ATOM 7844 O O . GLU B 1 422 ? 12.852 4.605 -13.383 1 93.5 422 GLU B O 1
ATOM 7849 N N . PHE B 1 423 ? 11.758 5.086 -11.562 1 94.44 423 PHE B N 1
ATOM 7850 C CA . PHE B 1 423 ? 12.258 3.932 -10.828 1 94.44 423 PHE B CA 1
ATOM 7851 C C . PHE B 1 423 ? 11.195 2.846 -10.727 1 94.44 423 PHE B C 1
ATOM 7853 O O . PHE B 1 423 ? 10.023 3.088 -11.039 1 94.44 423 PHE B O 1
ATOM 7860 N N . VAL B 1 424 ? 11.562 1.668 -10.312 1 96.56 424 VAL B N 1
ATOM 7861 C CA . VAL B 1 424 ? 10.68 0.514 -10.453 1 96.56 424 VAL B CA 1
ATOM 7862 C C . VAL B 1 424 ? 9.695 0.479 -9.289 1 96.56 424 VAL B C 1
ATOM 7864 O O . VAL B 1 424 ? 8.609 -0.099 -9.398 1 96.56 424 VAL B O 1
ATOM 7867 N N . THR B 1 425 ? 9.977 1.122 -8.172 1 97.38 425 THR B N 1
ATOM 7868 C CA . THR B 1 425 ? 9.273 0.934 -6.914 1 97.38 425 THR B CA 1
ATOM 7869 C C . THR B 1 425 ? 7.809 1.339 -7.047 1 97.38 425 THR B C 1
ATOM 7871 O O . THR B 1 425 ? 6.918 0.662 -6.523 1 97.38 425 THR B O 1
ATOM 7874 N N . PRO B 1 426 ? 7.43 2.457 -7.812 1 98.38 426 PRO B N 1
ATOM 7875 C CA . PRO B 1 426 ? 6.008 2.764 -7.988 1 98.38 426 PRO B CA 1
ATOM 7876 C C . PRO B 1 426 ? 5.242 1.638 -8.68 1 98.38 426 PRO B C 1
ATOM 7878 O O . PRO B 1 426 ? 4.133 1.291 -8.258 1 98.38 426 PRO B O 1
ATOM 7881 N N . ARG B 1 427 ? 5.805 1.067 -9.695 1 97.94 427 ARG B N 1
ATOM 7882 C CA . ARG B 1 427 ? 5.145 -0.008 -10.422 1 97.94 427 ARG B CA 1
ATOM 7883 C C . ARG B 1 427 ? 4.965 -1.24 -9.547 1 97.94 427 ARG B C 1
ATOM 7885 O O . ARG B 1 427 ? 3.91 -1.878 -9.57 1 97.94 427 ARG B O 1
ATOM 7892 N N . LEU B 1 428 ? 6.02 -1.591 -8.781 1 98.56 428 LEU B N 1
ATOM 7893 C CA . LEU B 1 428 ? 5.918 -2.729 -7.875 1 98.56 428 LEU B CA 1
ATOM 7894 C C . LEU B 1 428 ? 4.773 -2.537 -6.887 1 98.56 428 LEU B C 1
ATOM 7896 O O . LEU B 1 428 ? 4.016 -3.473 -6.617 1 98.56 428 LEU B O 1
ATOM 7900 N N . LEU B 1 429 ? 4.66 -1.334 -6.363 1 98.62 429 LEU B N 1
ATOM 7901 C CA . LEU B 1 429 ? 3.602 -1.034 -5.406 1 98.62 429 LEU B CA 1
ATOM 7902 C C . LEU B 1 429 ? 2.227 -1.191 -6.047 1 98.62 429 LEU B C 1
ATOM 7904 O O . LEU B 1 429 ? 1.341 -1.833 -5.477 1 98.62 429 LEU B O 1
ATOM 7908 N N . ARG B 1 430 ? 2.004 -0.571 -7.172 1 98.31 430 ARG B N 1
ATOM 7909 C CA . ARG B 1 430 ? 0.723 -0.645 -7.863 1 98.31 430 ARG B CA 1
ATOM 7910 C C . ARG B 1 430 ? 0.343 -2.092 -8.164 1 98.31 430 ARG B C 1
ATOM 7912 O O . ARG B 1 430 ? -0.779 -2.516 -7.875 1 98.31 430 ARG B O 1
ATOM 7919 N N . ASP B 1 431 ? 1.289 -2.863 -8.656 1 98.31 431 ASP B N 1
ATOM 7920 C CA . ASP B 1 431 ? 1.026 -4.246 -9.047 1 98.31 431 ASP B CA 1
ATOM 7921 C C . ASP B 1 431 ? 0.752 -5.121 -7.828 1 98.31 431 ASP B C 1
ATOM 7923 O O . ASP B 1 431 ? -0.064 -6.043 -7.887 1 98.31 431 ASP B O 1
ATOM 7927 N N . ALA B 1 432 ? 1.412 -4.848 -6.734 1 98.38 432 ALA B N 1
ATOM 7928 C CA . ALA B 1 432 ? 1.273 -5.66 -5.531 1 98.38 432 ALA B CA 1
ATOM 7929 C C . ALA B 1 432 ? -0.154 -5.609 -4.992 1 98.38 432 ALA B C 1
ATOM 7931 O O . ALA B 1 432 ? -0.631 -6.57 -4.387 1 98.38 432 ALA B O 1
ATOM 7932 N N . HIS B 1 433 ? -0.841 -4.555 -5.242 1 97.88 433 HIS B N 1
ATOM 7933 C CA . HIS B 1 433 ? -2.18 -4.406 -4.68 1 97.88 433 HIS B CA 1
ATOM 7934 C C . HIS B 1 433 ? -3.213 -5.148 -5.523 1 97.88 433 HIS B C 1
ATOM 7936 O O . HIS B 1 433 ? -4.352 -5.336 -5.09 1 97.88 433 HIS B O 1
ATOM 7942 N N . LEU B 1 434 ? -2.852 -5.551 -6.695 1 96.69 434 LEU B N 1
ATOM 7943 C CA . LEU B 1 434 ? -3.775 -6.332 -7.512 1 96.69 434 LEU B CA 1
ATOM 7944 C C . LEU B 1 434 ? -3.857 -7.77 -7.016 1 96.69 434 LEU B C 1
ATOM 7946 O O . LEU B 1 434 ? -4.914 -8.406 -7.102 1 96.69 434 LEU B O 1
ATOM 7950 N N . GLY B 1 435 ? -2.754 -8.297 -6.492 1 93.88 435 GLY B N 1
ATOM 7951 C CA . GLY B 1 435 ? -2.674 -9.688 -6.094 1 93.88 435 GLY B CA 1
ATOM 7952 C C . GLY B 1 435 ? -3.73 -10.078 -5.078 1 93.88 435 GLY B C 1
ATOM 7953 O O . GLY B 1 435 ? -4.25 -11.195 -5.109 1 93.88 435 GLY B O 1
ATOM 7954 N N . SER B 1 436 ? -4.074 -9.188 -4.195 1 93.81 436 SER B N 1
ATOM 7955 C CA . SER B 1 436 ? -5.023 -9.5 -3.133 1 93.81 436 SER B CA 1
ATOM 7956 C C . SER B 1 436 ? -6.461 -9.375 -3.623 1 93.81 436 SER B C 1
ATOM 7958 O O . SER B 1 436 ? -7.398 -9.703 -2.896 1 93.81 436 SER B O 1
ATOM 7960 N N . ILE B 1 437 ? -6.641 -8.977 -4.836 1 92.56 437 ILE B N 1
ATOM 7961 C CA . ILE B 1 437 ? -7.973 -8.781 -5.402 1 92.56 437 ILE B CA 1
ATOM 7962 C C . ILE B 1 437 ? -8.25 -9.859 -6.445 1 92.56 437 ILE B C 1
ATOM 7964 O O . ILE B 1 437 ? -9.344 -10.445 -6.465 1 92.56 437 ILE B O 1
ATOM 7968 N N . TRP B 1 438 ? -7.188 -10.211 -7.258 1 89.12 438 TRP B N 1
ATOM 7969 C CA . TRP B 1 438 ? -7.312 -11.195 -8.328 1 89.12 438 TRP B CA 1
ATOM 7970 C C . TRP B 1 438 ? -7.645 -12.57 -7.762 1 89.12 438 TRP B C 1
ATOM 7972 O O . TRP B 1 438 ? -7.102 -12.977 -6.73 1 89.12 438 TRP B O 1
ATOM 7982 N N . GLU B 1 439 ? -8.531 -13.266 -8.453 1 88.12 439 GLU B N 1
ATOM 7983 C CA . GLU B 1 439 ? -8.867 -14.648 -8.156 1 88.12 439 GLU B CA 1
ATOM 7984 C C . GLU B 1 439 ? -9.453 -14.797 -6.758 1 88.12 439 GLU B C 1
ATOM 7986 O O . GLU B 1 439 ? -9.234 -15.805 -6.09 1 88.12 439 GLU B O 1
ATOM 7991 N N . GLY B 1 440 ? -10.086 -13.742 -6.277 1 88.19 440 GLY B N 1
ATOM 7992 C CA . GLY B 1 440 ? -10.719 -13.75 -4.969 1 88.19 440 GLY B CA 1
ATOM 7993 C C . GLY B 1 440 ? -10.008 -12.867 -3.961 1 88.19 440 GLY B C 1
ATOM 7994 O O . GLY B 1 440 ? -8.805 -13.016 -3.734 1 88.19 440 GLY B O 1
ATOM 7995 N N . THR B 1 441 ? -10.781 -12.047 -3.344 1 90.38 441 THR B N 1
ATOM 7996 C CA . THR B 1 441 ? -10.227 -11.141 -2.346 1 90.38 441 THR B CA 1
ATOM 7997 C C . THR B 1 441 ? -9.703 -11.914 -1.139 1 90.38 441 THR B C 1
ATOM 7999 O O . THR B 1 441 ? -9.945 -13.117 -1.018 1 90.38 441 THR B O 1
ATOM 8002 N N . GLY B 1 442 ? -8.992 -11.258 -0.282 1 93.31 442 GLY B N 1
ATOM 8003 C CA . GLY B 1 442 ? -8.461 -11.875 0.922 1 93.31 442 GLY B CA 1
ATOM 8004 C C . GLY B 1 442 ? -9.516 -12.555 1.766 1 93.31 442 GLY B C 1
ATOM 8005 O O . GLY B 1 442 ? -9.297 -13.648 2.289 1 93.31 442 GLY B O 1
ATOM 8006 N N . ASN B 1 443 ? -10.711 -11.977 1.918 1 92.69 443 ASN B N 1
ATOM 8007 C CA . ASN B 1 443 ? -11.805 -12.555 2.686 1 92.69 443 ASN B CA 1
ATOM 8008 C C . ASN B 1 443 ? -12.258 -13.883 2.096 1 92.69 443 ASN B C 1
ATOM 8010 O O . ASN B 1 443 ? -12.406 -14.875 2.818 1 92.69 443 ASN B O 1
ATOM 8014 N N . ILE B 1 444 ? -12.43 -13.891 0.797 1 91.06 444 ILE B N 1
ATOM 8015 C CA . ILE B 1 444 ? -12.945 -15.07 0.112 1 91.06 444 ILE B CA 1
ATOM 8016 C C . ILE B 1 444 ? -11.945 -16.203 0.214 1 91.06 444 ILE B C 1
ATOM 8018 O O . ILE B 1 444 ? -12.32 -17.359 0.487 1 91.06 444 ILE B O 1
ATOM 8022 N N . VAL B 1 445 ? -10.703 -15.875 0.047 1 94.06 445 VAL B N 1
ATOM 8023 C CA . VAL B 1 445 ? -9.656 -16.891 0.057 1 94.06 445 VAL B CA 1
ATOM 8024 C C . VAL B 1 445 ? -9.492 -17.453 1.47 1 94.06 445 VAL B C 1
ATOM 8026 O O . VAL B 1 445 ? -9.297 -18.656 1.649 1 94.06 445 VAL B O 1
ATOM 8029 N N . ALA B 1 446 ? -9.555 -16.578 2.461 1 95.19 446 ALA B N 1
ATOM 8030 C CA . ALA B 1 446 ? -9.438 -17.031 3.844 1 95.19 446 ALA B CA 1
ATOM 8031 C C . ALA B 1 446 ? -10.602 -17.938 4.227 1 95.19 446 ALA B C 1
ATOM 8033 O O . ALA B 1 446 ? -10.422 -18.922 4.941 1 95.19 446 ALA B O 1
ATOM 8034 N N . ILE B 1 447 ? -11.797 -17.594 3.783 1 92.75 447 ILE B N 1
ATOM 8035 C CA . ILE B 1 447 ? -12.969 -18.438 4.027 1 92.75 447 ILE B CA 1
ATOM 8036 C C . ILE B 1 447 ? -12.789 -19.781 3.354 1 92.75 447 ILE B C 1
ATOM 8038 O O . ILE B 1 447 ? -13.109 -20.828 3.936 1 92.75 447 ILE B O 1
ATOM 8042 N N . ASP B 1 448 ? -12.25 -19.75 2.143 1 91.5 448 ASP B N 1
ATOM 8043 C CA . ASP B 1 448 ? -11.992 -20.984 1.419 1 91.5 448 ASP B CA 1
ATOM 8044 C C . ASP B 1 448 ? -10.984 -21.859 2.17 1 91.5 448 ASP B C 1
ATOM 8046 O O . ASP B 1 448 ? -11.156 -23.078 2.252 1 91.5 448 ASP B O 1
ATOM 8050 N N . ALA B 1 449 ? -9.977 -21.281 2.715 1 93.88 449 ALA B N 1
ATOM 8051 C CA . ALA B 1 449 ? -8.945 -22 3.447 1 93.88 449 ALA B CA 1
ATOM 8052 C C . ALA B 1 449 ? -9.531 -22.688 4.68 1 93.88 449 ALA B C 1
ATOM 8054 O O . ALA B 1 449 ? -9.156 -23.812 5.008 1 93.88 449 ALA B O 1
ATOM 8055 N N . LEU B 1 450 ? -10.469 -22.047 5.344 1 93.88 450 LEU B N 1
ATOM 8056 C CA . LEU B 1 450 ? -10.938 -22.562 6.625 1 93.88 450 LEU B CA 1
ATOM 8057 C C . LEU B 1 450 ? -12.203 -23.391 6.441 1 93.88 450 LEU B C 1
ATOM 8059 O O . LEU B 1 450 ? -12.234 -24.578 6.809 1 93.88 450 LEU B O 1
ATOM 8063 N N . LYS B 1 451 ? -13.211 -22.844 5.785 1 90.44 451 LYS B N 1
ATOM 8064 C CA . LYS B 1 451 ? -14.492 -23.531 5.68 1 90.44 451 LYS B CA 1
ATOM 8065 C C . LYS B 1 451 ? -14.406 -24.719 4.719 1 90.44 451 LYS B C 1
ATOM 8067 O O . LYS B 1 451 ? -14.969 -25.781 4.984 1 90.44 451 LYS B O 1
ATOM 8072 N N . ARG B 1 452 ? -13.68 -24.547 3.676 1 89.88 452 ARG B N 1
ATOM 8073 C CA . ARG B 1 452 ? -13.633 -25.609 2.678 1 89.88 452 ARG B CA 1
ATOM 8074 C C . ARG B 1 452 ? -12.461 -26.547 2.932 1 89.88 452 ARG B C 1
ATOM 8076 O O . ARG B 1 452 ? -12.656 -27.734 3.219 1 89.88 452 ARG B O 1
ATOM 8083 N N . ALA B 1 453 ? -11.305 -26.016 2.949 1 93.25 453 ALA B N 1
ATOM 8084 C CA . ALA B 1 453 ? -10.125 -26.875 3.041 1 93.25 453 ALA B CA 1
ATOM 8085 C C . ALA B 1 453 ? -10.07 -27.594 4.391 1 93.25 453 ALA B C 1
ATOM 8087 O O . ALA B 1 453 ? -9.867 -28.797 4.453 1 93.25 453 ALA B O 1
ATOM 8088 N N . VAL B 1 454 ? -10.289 -26.844 5.469 1 93.31 454 VAL B N 1
ATOM 8089 C CA . VAL B 1 454 ? -10.227 -27.438 6.805 1 93.31 454 VAL B CA 1
ATOM 8090 C C . VAL B 1 454 ? -11.562 -28.078 7.156 1 93.31 454 VAL B C 1
ATOM 8092 O O . VAL B 1 454 ? -11.609 -29.266 7.492 1 93.31 454 VAL B O 1
ATOM 8095 N N . GLY B 1 455 ? -12.641 -27.359 7.043 1 90.75 455 GLY B N 1
ATOM 8096 C CA . GLY B 1 455 ? -13.953 -27.797 7.516 1 90.75 455 GLY B CA 1
ATOM 8097 C C . GLY B 1 455 ? -14.531 -28.953 6.715 1 90.75 455 GLY B C 1
ATOM 8098 O O . GLY B 1 455 ? -14.992 -29.938 7.285 1 90.75 455 GLY B O 1
ATOM 8099 N N . ARG B 1 456 ? -14.5 -28.828 5.438 1 88 456 ARG B N 1
ATOM 8100 C CA . ARG B 1 456 ? -15.188 -29.797 4.59 1 88 456 ARG B CA 1
ATOM 8101 C C . ARG B 1 456 ? -14.242 -30.922 4.188 1 88 456 ARG B C 1
ATOM 8103 O O . ARG B 1 456 ? -14.648 -32.094 4.121 1 88 456 ARG B O 1
ATOM 8110 N N . HIS B 1 457 ? -12.945 -30.609 3.965 1 91.25 457 HIS B N 1
ATOM 8111 C CA . HIS B 1 457 ? -12.078 -31.594 3.326 1 91.25 457 HIS B CA 1
ATOM 8112 C C . HIS B 1 457 ? -11.055 -32.156 4.316 1 91.25 457 HIS B C 1
ATOM 8114 O O . HIS B 1 457 ? -10.32 -33.094 3.992 1 91.25 457 HIS B O 1
ATOM 8120 N N . GLY B 1 458 ? -10.977 -31.562 5.488 1 92.75 458 GLY B N 1
ATOM 8121 C CA . GLY B 1 458 ? -10.039 -32.031 6.488 1 92.75 458 GLY B CA 1
ATOM 8122 C C . GLY B 1 458 ? -8.586 -31.891 6.066 1 92.75 458 GLY B C 1
ATOM 8123 O O . GLY B 1 458 ? -7.746 -32.719 6.418 1 92.75 458 GLY B O 1
ATOM 8124 N N . ALA B 1 459 ? -8.328 -30.922 5.246 1 96.06 459 ALA B N 1
ATOM 8125 C CA . ALA B 1 459 ? -7 -30.703 4.68 1 96.06 459 ALA B CA 1
ATOM 8126 C C . ALA B 1 459 ? -5.996 -30.328 5.762 1 96.06 459 ALA B C 1
ATOM 8128 O O . ALA B 1 459 ? -4.785 -30.438 5.559 1 96.06 459 ALA B O 1
ATOM 8129 N N . ASP B 1 460 ? -6.465 -29.891 6.949 1 96 460 ASP B N 1
ATOM 8130 C CA . ASP B 1 460 ? -5.613 -29.562 8.086 1 96 460 ASP B CA 1
ATOM 8131 C C . ASP B 1 460 ? -4.797 -30.766 8.539 1 96 460 ASP B C 1
ATOM 8133 O O . ASP B 1 460 ? -3.646 -30.625 8.953 1 96 460 ASP B O 1
ATOM 8137 N N . ALA B 1 461 ? -5.387 -31.938 8.438 1 96.75 461 ALA B N 1
ATOM 8138 C CA . ALA B 1 461 ? -4.68 -33.156 8.828 1 96.75 461 ALA B CA 1
ATOM 8139 C C . ALA B 1 461 ? -3.496 -33.406 7.906 1 96.75 461 ALA B C 1
ATOM 8141 O O . ALA B 1 461 ? -2.428 -33.844 8.359 1 96.75 461 ALA B O 1
ATOM 8142 N N . ALA B 1 462 ? -3.721 -33.219 6.664 1 97.31 462 ALA B N 1
ATOM 8143 C CA . ALA B 1 462 ? -2.641 -33.406 5.695 1 97.31 462 ALA B CA 1
ATOM 8144 C C . ALA B 1 462 ? -1.516 -32.406 5.934 1 97.31 462 ALA B C 1
ATOM 8146 O O . ALA B 1 462 ? -0.337 -32.75 5.797 1 97.31 462 ALA B O 1
ATOM 8147 N N . LEU B 1 463 ? -1.872 -31.172 6.242 1 98 463 LEU B N 1
ATOM 8148 C CA . LEU B 1 463 ? -0.868 -30.172 6.543 1 98 463 LEU B CA 1
ATOM 8149 C C . LEU B 1 463 ? -0.059 -30.547 7.777 1 98 463 LEU B C 1
ATOM 8151 O O . LEU B 1 463 ? 1.171 -30.469 7.77 1 98 463 LEU B O 1
ATOM 8155 N N . ALA B 1 464 ? -0.762 -30.953 8.805 1 98.12 464 ALA B N 1
ATOM 8156 C CA . ALA B 1 464 ? -0.087 -31.359 10.031 1 98.12 464 ALA B CA 1
ATOM 8157 C C . ALA B 1 464 ? 0.885 -32.5 9.766 1 98.12 464 ALA B C 1
ATOM 8159 O O . ALA B 1 464 ? 2.018 -32.5 10.25 1 98.12 464 ALA B O 1
ATOM 8160 N N . ALA B 1 465 ? 0.413 -33.438 9.016 1 98 465 ALA B N 1
ATOM 8161 C CA . ALA B 1 465 ? 1.233 -34.625 8.703 1 98 465 ALA B CA 1
ATOM 8162 C C . ALA B 1 465 ? 2.479 -34.219 7.918 1 98 465 ALA B C 1
ATOM 8164 O O . ALA B 1 465 ? 3.572 -34.719 8.18 1 98 465 ALA B O 1
ATOM 8165 N N . ASP B 1 466 ? 2.285 -33.375 6.98 1 97.94 466 ASP B N 1
ATOM 8166 C CA . ASP B 1 466 ? 3.412 -32.938 6.156 1 97.94 466 ASP B CA 1
ATOM 8167 C C . ASP B 1 466 ? 4.441 -32.188 6.992 1 97.94 466 ASP B C 1
ATOM 8169 O O . ASP B 1 466 ? 5.648 -32.406 6.852 1 97.94 466 ASP B O 1
ATOM 8173 N N . LEU B 1 467 ? 4.012 -31.25 7.809 1 98.38 467 LEU B N 1
ATOM 8174 C CA . LEU B 1 467 ? 4.91 -30.469 8.641 1 98.38 467 LEU B CA 1
ATOM 8175 C C . LEU B 1 467 ? 5.68 -31.359 9.617 1 98.38 467 LEU B C 1
ATOM 8177 O O . LEU B 1 467 ? 6.883 -31.172 9.805 1 98.38 467 LEU B O 1
ATOM 8181 N N . HIS B 1 468 ? 4.984 -32.344 10.18 1 98.44 468 HIS B N 1
ATOM 8182 C CA . HIS B 1 468 ? 5.641 -33.25 11.094 1 98.44 468 HIS B CA 1
ATOM 8183 C C . HIS B 1 468 ? 6.68 -34.094 10.359 1 98.44 468 HIS B C 1
ATOM 8185 O O . HIS B 1 468 ? 7.77 -34.344 10.891 1 98.44 468 HIS B O 1
ATOM 8191 N N . ALA B 1 469 ? 6.324 -34.531 9.195 1 98.06 469 ALA B N 1
ATOM 8192 C CA . ALA B 1 469 ? 7.254 -35.344 8.406 1 98.06 469 ALA B CA 1
ATOM 8193 C C . ALA B 1 469 ? 8.531 -34.562 8.102 1 98.06 469 ALA B C 1
ATOM 8195 O O . ALA B 1 469 ? 9.625 -35.125 8.125 1 98.06 469 ALA B O 1
ATOM 8196 N N . ARG B 1 470 ? 8.383 -33.312 7.816 1 97.81 470 ARG B N 1
ATOM 8197 C CA . ARG B 1 470 ? 9.539 -32.469 7.516 1 97.81 470 ARG B CA 1
ATOM 8198 C C . ARG B 1 470 ? 10.406 -32.281 8.75 1 97.81 470 ARG B C 1
ATOM 8200 O O . ARG B 1 470 ? 11.633 -32.219 8.648 1 97.81 470 ARG B O 1
ATOM 8207 N N . LEU B 1 471 ? 9.789 -32.062 9.82 1 98.44 471 LEU B N 1
ATOM 8208 C CA . LEU B 1 471 ? 10.539 -31.938 11.062 1 98.44 471 LEU B CA 1
ATOM 8209 C C . LEU B 1 471 ? 11.266 -33.219 11.414 1 98.44 471 LEU B C 1
ATOM 8211 O O . LEU B 1 471 ? 12.398 -33.188 11.906 1 98.44 471 LEU B O 1
ATOM 8215 N N . ASP B 1 472 ? 10.594 -34.375 11.172 1 98.06 472 ASP B N 1
ATOM 8216 C CA . ASP B 1 472 ? 11.211 -35.688 11.414 1 98.06 472 ASP B CA 1
ATOM 8217 C C . ASP B 1 472 ? 12.422 -35.906 10.508 1 98.06 472 ASP B C 1
ATOM 8219 O O . ASP B 1 472 ? 13.391 -36.562 10.898 1 98.06 472 ASP B O 1
ATOM 8223 N N . ASP B 1 473 ? 12.352 -35.312 9.383 1 97 473 ASP B N 1
ATOM 8224 C CA . ASP B 1 473 ? 13.414 -35.469 8.391 1 97 473 ASP B CA 1
ATOM 8225 C C . ASP B 1 473 ? 14.531 -34.438 8.641 1 97 473 ASP B C 1
ATOM 8227 O O . ASP B 1 473 ? 15.438 -34.312 7.82 1 97 473 ASP B O 1
ATOM 8231 N N . SER B 1 474 ? 14.469 -33.688 9.688 1 97.44 474 SER B N 1
ATOM 8232 C CA . SER B 1 474 ? 15.43 -32.625 9.977 1 97.44 474 SER B CA 1
ATOM 8233 C C . SER B 1 474 ? 16.219 -32.938 11.25 1 97.44 474 SER B C 1
ATOM 8235 O O . SER B 1 474 ? 16.312 -32.094 12.141 1 97.44 474 SER B O 1
ATOM 8237 N N . ALA B 1 475 ? 16.812 -34.094 11.258 1 96.12 475 ALA B N 1
ATOM 8238 C CA . ALA B 1 475 ? 17.484 -34.562 12.461 1 96.12 475 ALA B CA 1
ATOM 8239 C C . ALA B 1 475 ? 18.688 -33.688 12.805 1 96.12 475 ALA B C 1
ATOM 8241 O O . ALA B 1 475 ? 19.094 -33.594 13.961 1 96.12 475 ALA B O 1
ATOM 8242 N N . ASN B 1 476 ? 19.266 -32.969 11.852 1 96.12 476 ASN B N 1
ATOM 8243 C CA . ASN B 1 476 ? 20.438 -32.125 12.078 1 96.12 476 ASN B CA 1
ATOM 8244 C C . ASN B 1 476 ? 20.031 -30.75 12.578 1 96.12 476 ASN B C 1
ATOM 8246 O O . ASN B 1 476 ? 20.891 -29.938 12.914 1 96.12 476 ASN B O 1
ATOM 8250 N N . VAL B 1 477 ? 18.766 -30.391 12.625 1 97.38 477 VAL B N 1
ATOM 8251 C CA . VAL B 1 477 ? 18.25 -29.188 13.289 1 97.38 477 VAL B CA 1
ATOM 8252 C C . VAL B 1 477 ? 18.094 -29.469 14.781 1 97.38 477 VAL B C 1
ATOM 8254 O O . VAL B 1 477 ? 17.688 -30.562 15.188 1 97.38 477 VAL B O 1
ATOM 8257 N N . PRO B 1 478 ? 18.469 -28.5 15.609 1 97.31 478 PRO B N 1
ATOM 8258 C CA . PRO B 1 478 ? 18.391 -28.734 17.047 1 97.31 478 PRO B CA 1
ATOM 8259 C C . PRO B 1 478 ? 17.016 -29.25 17.5 1 97.31 478 PRO B C 1
ATOM 8261 O O . PRO B 1 478 ? 15.984 -28.688 17.094 1 97.31 478 PRO B O 1
ATOM 8264 N N . GLU B 1 479 ? 17 -30.266 18.344 1 96.5 479 GLU B N 1
ATOM 8265 C CA . GLU B 1 479 ? 15.789 -30.953 18.781 1 96.5 479 GLU B CA 1
ATOM 8266 C C . GLU B 1 479 ? 14.828 -30 19.469 1 96.5 479 GLU B C 1
ATOM 8268 O O . GLU B 1 479 ? 13.617 -30.078 19.281 1 96.5 479 GLU B O 1
ATOM 8273 N N . VAL B 1 480 ? 15.344 -29.125 20.234 1 96.06 480 VAL B N 1
ATOM 8274 C CA . VAL B 1 480 ? 14.516 -28.172 20.984 1 96.06 480 VAL B CA 1
ATOM 8275 C C . VAL B 1 480 ? 13.695 -27.328 20.016 1 96.06 480 VAL B C 1
ATOM 8277 O O . VAL B 1 480 ? 12.523 -27.047 20.266 1 96.06 480 VAL B O 1
ATOM 8280 N N . TRP B 1 481 ? 14.32 -26.953 18.938 1 97.31 481 TRP B N 1
ATOM 8281 C CA . TRP B 1 481 ? 13.633 -26.109 17.969 1 97.31 481 TRP B CA 1
ATOM 8282 C C . TRP B 1 481 ? 12.602 -26.922 17.188 1 97.31 481 TRP B C 1
ATOM 8284 O O . TRP B 1 481 ? 11.492 -26.438 16.922 1 97.31 481 TRP B O 1
ATOM 8294 N N . ARG B 1 482 ? 12.938 -28.125 16.781 1 98 482 ARG B N 1
ATOM 8295 C CA . ARG B 1 482 ? 11.984 -29 16.109 1 98 482 ARG B CA 1
ATOM 8296 C C . ARG B 1 482 ? 10.742 -29.234 16.969 1 98 482 ARG B C 1
ATOM 8298 O O . ARG B 1 482 ? 9.617 -29.203 16.469 1 98 482 ARG B O 1
ATOM 8305 N N . ASN B 1 483 ? 10.961 -29.438 18.266 1 97.88 483 ASN B N 1
ATOM 8306 C CA . ASN B 1 483 ? 9.844 -29.672 19.172 1 97.88 483 ASN B CA 1
ATOM 8307 C C . ASN B 1 483 ? 8.961 -28.422 19.297 1 97.88 483 ASN B C 1
ATOM 8309 O O . ASN B 1 483 ? 7.734 -28.531 19.359 1 97.88 483 ASN B O 1
ATOM 8313 N N . ARG B 1 484 ? 9.609 -27.297 19.344 1 97.31 484 ARG B N 1
ATOM 8314 C CA . ARG B 1 484 ? 8.859 -26.047 19.406 1 97.31 484 ARG B CA 1
ATOM 8315 C C . ARG B 1 484 ? 7.996 -25.859 18.172 1 97.31 484 ARG B C 1
ATOM 8317 O O . ARG B 1 484 ? 6.824 -25.5 18.266 1 97.31 484 ARG B O 1
ATOM 8324 N N . LEU B 1 485 ? 8.578 -26.078 17 1 98.31 485 LEU B N 1
ATOM 8325 C CA . LEU B 1 485 ? 7.844 -25.953 15.75 1 98.31 485 LEU B CA 1
ATOM 8326 C C . LEU B 1 485 ? 6.699 -26.969 15.688 1 98.31 485 LEU B C 1
ATOM 8328 O O . LEU B 1 485 ? 5.629 -26.656 15.156 1 98.31 485 LEU B O 1
ATOM 8332 N N . ARG B 1 486 ? 6.957 -28.188 16.188 1 98.5 486 ARG B N 1
ATOM 8333 C CA . ARG B 1 486 ? 5.926 -29.219 16.234 1 98.5 486 ARG B CA 1
ATOM 8334 C C . ARG B 1 486 ? 4.734 -28.766 17.062 1 98.5 486 ARG B C 1
ATOM 8336 O O . ARG B 1 486 ? 3.586 -28.875 16.641 1 98.5 486 ARG B O 1
ATOM 8343 N N . ASP B 1 487 ? 5.051 -28.25 18.203 1 98 487 ASP B N 1
ATOM 8344 C CA . ASP B 1 487 ? 4.008 -27.766 19.094 1 98 487 ASP B CA 1
ATOM 8345 C C . ASP B 1 487 ? 3.213 -26.625 18.453 1 98 487 ASP B C 1
ATOM 8347 O O . ASP B 1 487 ? 1.98 -26.625 18.5 1 98 487 ASP B O 1
ATOM 8351 N N . LEU B 1 488 ? 3.893 -25.688 17.875 1 97.94 488 LEU B N 1
ATOM 8352 C CA . LEU B 1 488 ? 3.238 -24.547 17.266 1 97.94 488 LEU B CA 1
ATOM 8353 C C . LEU B 1 488 ? 2.406 -24.969 16.062 1 97.94 488 LEU B C 1
ATOM 8355 O O . LEU B 1 488 ? 1.352 -24.391 15.789 1 97.94 488 LEU B O 1
ATOM 8359 N N . SER B 1 489 ? 2.893 -25.984 15.32 1 98.38 489 SER B N 1
ATOM 8360 C CA . SER B 1 489 ? 2.127 -26.516 14.203 1 98.38 489 SER B CA 1
ATOM 8361 C C . SER B 1 489 ? 0.81 -27.125 14.68 1 98.38 489 SER B C 1
ATOM 8363 O O . SER B 1 489 ? -0.244 -26.875 14.094 1 98.38 489 SER B O 1
ATOM 8365 N N . ASP B 1 490 ? 0.886 -27.891 15.766 1 98.31 490 ASP B N 1
ATOM 8366 C CA . ASP B 1 490 ? -0.31 -28.516 16.312 1 98.31 490 ASP B CA 1
ATOM 8367 C C . ASP B 1 490 ? -1.3 -27.469 16.812 1 98.31 490 ASP B C 1
ATOM 8369 O O . ASP B 1 490 ? -2.508 -27.594 16.609 1 98.31 490 ASP B O 1
ATOM 8373 N N . ARG B 1 491 ? -0.79 -26.453 17.438 1 97.44 491 ARG B N 1
ATOM 8374 C CA . ARG B 1 491 ? -1.642 -25.375 17.953 1 97.44 491 ARG B CA 1
ATOM 8375 C C . ARG B 1 491 ? -2.312 -24.609 16.828 1 97.44 491 ARG B C 1
ATOM 8377 O O . ARG B 1 491 ? -3.488 -24.25 16.922 1 97.44 491 ARG B O 1
ATOM 8384 N N . ALA B 1 492 ? -1.559 -24.328 15.742 1 97.88 492 ALA B N 1
ATOM 8385 C CA . ALA B 1 492 ? -2.117 -23.609 14.602 1 97.88 492 ALA B CA 1
ATOM 8386 C C . ALA B 1 492 ? -3.227 -24.422 13.938 1 97.88 492 ALA B C 1
ATOM 8388 O O . ALA B 1 492 ? -4.27 -23.859 13.57 1 97.88 492 ALA B O 1
ATOM 8389 N N . VAL B 1 493 ? -2.982 -25.688 13.805 1 98.06 493 VAL B N 1
ATOM 8390 C CA . VAL B 1 493 ? -3.955 -26.578 13.18 1 98.06 493 VAL B CA 1
ATOM 8391 C C . VAL B 1 493 ? -5.203 -26.672 14.055 1 98.06 493 VAL B C 1
ATOM 8393 O O . VAL B 1 493 ? -6.328 -26.625 13.547 1 98.06 493 VAL B O 1
ATOM 8396 N N . THR B 1 494 ? -5.016 -26.812 15.352 1 97.38 494 THR B N 1
ATOM 8397 C CA . THR B 1 494 ? -6.133 -26.891 16.281 1 97.38 494 THR B CA 1
ATOM 8398 C C . THR B 1 494 ? -6.965 -25.609 16.234 1 97.38 494 THR B C 1
ATOM 8400 O O . THR B 1 494 ? -8.195 -25.656 16.234 1 97.38 494 THR B O 1
ATOM 8403 N N . PHE B 1 495 ? -6.305 -24.516 16.172 1 96.56 495 PHE B N 1
ATOM 8404 C CA . PHE B 1 495 ? -6.988 -23.234 16.109 1 96.56 495 PHE B CA 1
ATOM 8405 C C . PHE B 1 495 ? -7.777 -23.109 14.805 1 96.56 495 PHE B C 1
ATOM 8407 O O . PHE B 1 495 ? -8.914 -22.656 14.805 1 96.56 495 PHE B O 1
ATOM 8414 N N . ALA B 1 496 ? -7.172 -23.531 13.727 1 97.31 496 ALA B N 1
ATOM 8415 C CA . ALA B 1 496 ? -7.859 -23.5 12.438 1 97.31 496 ALA B CA 1
ATOM 8416 C C . ALA B 1 496 ? -9.125 -24.344 12.477 1 97.31 496 ALA B C 1
ATOM 8418 O O . ALA B 1 496 ? -10.156 -23.953 11.922 1 97.31 496 ALA B O 1
ATOM 8419 N N . ARG B 1 497 ? -9.078 -25.5 13.125 1 96.75 497 ARG B N 1
ATOM 8420 C CA . ARG B 1 497 ? -10.242 -26.375 13.281 1 96.75 497 ARG B CA 1
ATOM 8421 C C . ARG B 1 497 ? -11.336 -25.688 14.094 1 96.75 497 ARG B C 1
ATOM 8423 O O . ARG B 1 497 ? -12.516 -25.781 13.758 1 96.75 497 ARG B O 1
ATOM 8430 N N . GLU B 1 498 ? -10.859 -25.047 15.102 1 95.31 498 GLU B N 1
ATOM 8431 C CA . GLU B 1 498 ? -11.82 -24.328 15.93 1 95.31 498 GLU B CA 1
ATOM 8432 C C . GLU B 1 498 ? -12.539 -23.234 15.133 1 95.31 498 GLU B C 1
ATOM 8434 O O . GLU B 1 498 ? -13.758 -23.109 15.211 1 95.31 498 GLU B O 1
ATOM 8439 N N . VAL B 1 499 ? -11.836 -22.5 14.398 1 94.56 499 VAL B N 1
ATOM 8440 C CA . VAL B 1 499 ? -12.414 -21.422 13.609 1 94.56 499 VAL B CA 1
ATOM 8441 C C . VAL B 1 499 ? -13.367 -21.984 12.562 1 94.56 499 VAL B C 1
ATOM 8443 O O . VAL B 1 499 ? -14.438 -21.438 12.32 1 94.56 499 VAL B O 1
ATOM 8446 N N . ALA B 1 500 ? -12.992 -23.094 11.969 1 94.81 500 ALA B N 1
ATOM 8447 C CA . ALA B 1 500 ? -13.773 -23.688 10.898 1 94.81 500 ALA B CA 1
ATOM 8448 C C . ALA B 1 500 ? -15.031 -24.375 11.445 1 94.81 500 ALA B C 1
ATOM 8450 O O . ALA B 1 500 ? -15.977 -24.641 10.703 1 94.81 500 ALA B O 1
ATOM 8451 N N . SER B 1 501 ? -15.086 -24.656 12.695 1 92.94 501 SER B N 1
ATOM 8452 C CA . SER B 1 501 ? -16.125 -25.516 13.266 1 92.94 501 SER B CA 1
ATOM 8453 C C . SER B 1 501 ? -17.438 -24.766 13.438 1 92.94 501 SER B C 1
ATOM 8455 O O . SER B 1 501 ? -18.5 -25.375 13.539 1 92.94 501 SER B O 1
ATOM 8457 N N . ARG B 1 502 ? -17.312 -23.406 13.531 1 89.88 502 ARG B N 1
ATOM 8458 C CA . ARG B 1 502 ? -18.516 -22.625 13.742 1 89.88 502 ARG B CA 1
ATOM 8459 C C . ARG B 1 502 ? -18.562 -21.406 12.82 1 89.88 502 ARG B C 1
ATOM 8461 O O . ARG B 1 502 ? -17.531 -20.75 12.602 1 89.88 502 ARG B O 1
ATOM 8468 N N . ILE B 1 503 ? -19.703 -21.156 12.344 1 84.69 503 ILE B N 1
ATOM 8469 C CA . ILE B 1 503 ? -19.906 -20.031 11.445 1 84.69 503 ILE B CA 1
ATOM 8470 C C . ILE B 1 503 ? -19.625 -18.719 12.18 1 84.69 503 ILE B C 1
ATOM 8472 O O . ILE B 1 503 ? -19.109 -17.766 11.594 1 84.69 503 ILE B O 1
ATOM 8476 N N . ASP B 1 504 ? -19.828 -18.719 13.461 1 86.5 504 ASP B N 1
ATOM 8477 C CA . ASP B 1 504 ? -19.672 -17.516 14.266 1 86.5 504 ASP B CA 1
ATOM 8478 C C . ASP B 1 504 ? -18.203 -17.109 14.383 1 86.5 504 ASP B C 1
ATOM 8480 O O . ASP B 1 504 ? -17.891 -15.984 14.766 1 86.5 504 ASP B O 1
ATOM 8484 N N . ASN B 1 505 ? -17.328 -18.078 13.992 1 91.69 505 ASN B N 1
ATOM 8485 C CA . ASN B 1 505 ? -15.906 -17.812 14.125 1 91.69 505 ASN B CA 1
ATOM 8486 C C . ASN B 1 505 ? -15.32 -17.266 12.828 1 91.69 505 ASN B C 1
ATOM 8488 O O . ASN B 1 505 ? -14.109 -17.078 12.719 1 91.69 505 ASN B O 1
ATOM 8492 N N . GLU B 1 506 ? -16.141 -16.922 11.883 1 91.19 506 GLU B N 1
ATOM 8493 C CA . GLU B 1 506 ? -15.695 -16.516 10.555 1 91.19 506 GLU B CA 1
ATOM 8494 C C . GLU B 1 506 ? -14.812 -15.273 10.625 1 91.19 506 GLU B C 1
ATOM 8496 O O . GLU B 1 506 ? -13.891 -15.109 9.82 1 91.19 506 GLU B O 1
ATOM 8501 N N . GLY B 1 507 ? -15.062 -14.453 11.617 1 90.94 507 GLY B N 1
ATOM 8502 C CA . GLY B 1 507 ? -14.281 -13.242 11.789 1 90.94 507 GLY B CA 1
ATOM 8503 C C . GLY B 1 507 ? -12.812 -13.508 12.023 1 90.94 507 GLY B C 1
ATOM 8504 O O . GLY B 1 507 ? -11.969 -12.625 11.82 1 90.94 507 GLY B O 1
ATOM 8505 N N . ASP B 1 508 ? -12.414 -14.781 12.359 1 94 508 ASP B N 1
ATOM 8506 C CA . ASP B 1 508 ? -11.031 -15.133 12.672 1 94 508 ASP B CA 1
ATOM 8507 C C . ASP B 1 508 ? -10.383 -15.875 11.508 1 94 508 ASP B C 1
ATOM 8509 O O . ASP B 1 508 ? -9.234 -16.312 11.602 1 94 508 ASP B O 1
ATOM 8513 N N . ALA B 1 509 ? -11.086 -15.953 10.406 1 95.12 509 ALA B N 1
ATOM 8514 C CA . ALA B 1 509 ? -10.617 -16.766 9.297 1 95.12 509 ALA B CA 1
ATOM 8515 C C . ALA B 1 509 ? -9.273 -16.266 8.773 1 95.12 509 ALA B C 1
ATOM 8517 O O . ALA B 1 509 ? -8.367 -17.047 8.508 1 95.12 509 ALA B O 1
ATOM 8518 N N . ARG B 1 510 ? -9.141 -14.93 8.578 1 95.75 510 ARG B N 1
ATOM 8519 C CA . ARG B 1 510 ? -7.887 -14.375 8.078 1 95.75 510 ARG B CA 1
ATOM 8520 C C . ARG B 1 510 ? -6.746 -14.625 9.055 1 95.75 510 ARG B C 1
ATOM 8522 O O . ARG B 1 510 ? -5.625 -14.938 8.648 1 95.75 510 ARG B O 1
ATOM 8529 N N . HIS B 1 511 ? -7.082 -14.477 10.305 1 94.81 511 HIS B N 1
ATOM 8530 C CA . HIS B 1 511 ? -6.082 -14.68 11.352 1 94.81 511 HIS B CA 1
ATOM 8531 C C . HIS B 1 511 ? -5.609 -16.125 11.375 1 94.81 511 HIS B C 1
ATOM 8533 O O . HIS B 1 511 ? -4.402 -16.391 11.398 1 94.81 511 HIS B O 1
ATOM 8539 N N . ALA B 1 512 ? -6.559 -17.062 11.367 1 96.75 512 ALA B N 1
ATOM 8540 C CA . ALA B 1 512 ? -6.23 -18.484 11.391 1 96.75 512 ALA B CA 1
ATOM 8541 C C . ALA B 1 512 ? -5.414 -18.875 10.164 1 96.75 512 ALA B C 1
ATOM 8543 O O . ALA B 1 512 ? -4.453 -19.641 10.266 1 96.75 512 ALA B O 1
ATOM 8544 N N . THR B 1 513 ? -5.809 -18.344 9.023 1 97.75 513 THR B N 1
ATOM 8545 C CA . THR B 1 513 ? -5.098 -18.641 7.785 1 97.75 513 THR B CA 1
ATOM 8546 C C . THR B 1 513 ? -3.67 -18.109 7.84 1 97.75 513 THR B C 1
ATOM 8548 O O . THR B 1 513 ? -2.73 -18.781 7.402 1 97.75 513 THR B O 1
ATOM 8551 N N . SER B 1 514 ? -3.473 -16.891 8.406 1 97.75 514 SER B N 1
ATOM 8552 C CA . SER B 1 514 ? -2.145 -16.297 8.555 1 97.75 514 SER B CA 1
ATOM 8553 C C . SER B 1 514 ? -1.27 -17.141 9.484 1 97.75 514 SER B C 1
ATOM 8555 O O . SER B 1 514 ? -0.073 -17.297 9.234 1 97.75 514 SER B O 1
ATOM 8557 N N . LEU B 1 515 ? -1.854 -17.656 10.539 1 97.38 515 LEU B N 1
ATOM 8558 C CA . LEU B 1 515 ? -1.103 -18.469 11.492 1 97.38 515 LEU B CA 1
ATOM 8559 C C . LEU B 1 515 ? -0.621 -19.766 10.844 1 97.38 515 LEU B C 1
ATOM 8561 O O . LEU B 1 515 ? 0.519 -20.172 11.062 1 97.38 515 LEU B O 1
ATOM 8565 N N . LEU B 1 516 ? -1.559 -20.375 10.07 1 98.25 516 LEU B N 1
ATOM 8566 C CA . LEU B 1 516 ? -1.165 -21.578 9.344 1 98.25 516 LEU B CA 1
ATOM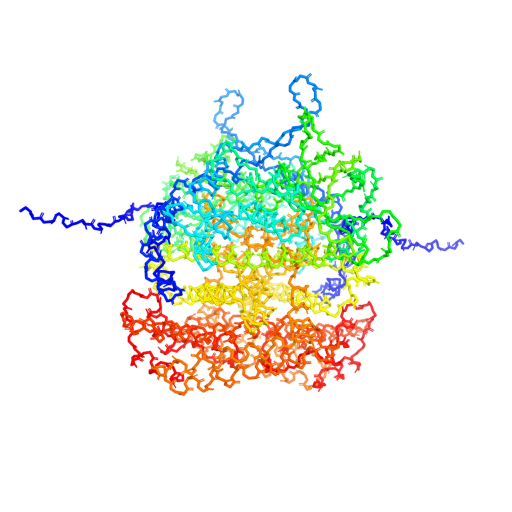 8567 C C . LEU B 1 516 ? -0.003 -21.281 8.398 1 98.25 516 LEU B C 1
ATOM 8569 O O . LEU B 1 516 ? 0.962 -22.047 8.336 1 98.25 516 LEU B O 1
ATOM 8573 N N . TYR B 1 517 ? -0.056 -20.172 7.723 1 98.69 517 TYR B N 1
ATOM 8574 C CA . TYR B 1 517 ? 0.986 -19.766 6.789 1 98.69 517 TYR B CA 1
ATOM 8575 C C . TYR B 1 517 ? 2.316 -19.562 7.508 1 98.69 517 TYR B C 1
ATOM 8577 O O . TYR B 1 517 ? 3.354 -20.047 7.051 1 98.69 517 TYR B O 1
ATOM 8585 N N . ASN B 1 518 ? 2.291 -18.812 8.594 1 98.62 518 ASN B N 1
ATOM 8586 C CA . ASN B 1 518 ? 3.512 -18.453 9.305 1 98.62 518 ASN B CA 1
ATOM 8587 C C . ASN B 1 518 ? 4.184 -19.672 9.922 1 98.62 518 ASN B C 1
ATOM 8589 O O . ASN B 1 518 ? 5.402 -19.844 9.812 1 98.62 518 ASN B O 1
ATOM 8593 N N . VAL B 1 519 ? 3.402 -20.547 10.469 1 98.5 519 VAL B N 1
ATOM 8594 C CA . VAL B 1 519 ? 3.975 -21.734 11.094 1 98.5 519 VAL B CA 1
ATOM 8595 C C . VAL B 1 519 ? 4.5 -22.672 10.023 1 98.5 519 VAL B C 1
ATOM 8597 O O . VAL B 1 519 ? 5.594 -23.234 10.156 1 98.5 519 VAL B O 1
ATOM 8600 N N . ALA B 1 520 ? 3.717 -22.859 8.984 1 98.75 520 ALA B N 1
ATOM 8601 C CA . ALA B 1 520 ? 4.16 -23.719 7.887 1 98.75 520 ALA B CA 1
ATOM 8602 C C . ALA B 1 520 ? 5.461 -23.203 7.277 1 98.75 520 ALA B C 1
ATOM 8604 O O . ALA B 1 520 ? 6.363 -23.984 6.973 1 98.75 520 ALA B O 1
ATOM 8605 N N . SER B 1 521 ? 5.547 -21.906 7.086 1 98.81 521 SER B N 1
ATOM 8606 C CA . SER B 1 521 ? 6.766 -21.344 6.516 1 98.81 521 SER B CA 1
ATOM 8607 C C . SER B 1 521 ? 7.953 -21.516 7.457 1 98.81 521 SER B C 1
ATOM 8609 O O . SER B 1 521 ? 9.078 -21.766 7.012 1 98.81 521 SER B O 1
ATOM 8611 N N . ALA B 1 522 ? 7.734 -21.391 8.758 1 98.75 522 ALA B N 1
ATOM 8612 C CA . ALA B 1 522 ? 8.812 -21.594 9.719 1 98.75 522 ALA B CA 1
ATOM 8613 C C . ALA B 1 522 ? 9.344 -23.016 9.664 1 98.75 522 ALA B C 1
ATOM 8615 O O . ALA B 1 522 ? 10.555 -23.234 9.75 1 98.75 522 ALA B O 1
ATOM 8616 N N . VAL B 1 523 ? 8.438 -23.969 9.539 1 98.81 523 VAL B N 1
ATOM 8617 C CA . VAL B 1 523 ? 8.836 -25.359 9.438 1 98.81 523 VAL B CA 1
ATOM 8618 C C . VAL B 1 523 ? 9.586 -25.594 8.133 1 98.81 523 VAL B C 1
ATOM 8620 O O . VAL B 1 523 ? 10.625 -26.266 8.109 1 98.81 523 VAL B O 1
ATOM 8623 N N . ALA B 1 524 ? 9.055 -25.078 7.035 1 98.75 524 ALA B N 1
ATOM 8624 C CA . ALA B 1 524 ? 9.719 -25.219 5.738 1 98.75 524 ALA B CA 1
ATOM 8625 C C . ALA B 1 524 ? 11.133 -24.641 5.781 1 98.75 524 ALA B C 1
ATOM 8627 O O . ALA B 1 524 ? 12.078 -25.25 5.281 1 98.75 524 ALA B O 1
ATOM 8628 N N . LEU B 1 525 ? 11.266 -23.453 6.359 1 98.81 525 LEU B N 1
ATOM 8629 C CA . LEU B 1 525 ? 12.555 -22.797 6.477 1 98.81 525 LEU B CA 1
ATOM 8630 C C . LEU B 1 525 ? 13.531 -23.641 7.293 1 98.81 525 LEU B C 1
ATOM 8632 O O . LEU B 1 525 ? 14.711 -23.734 6.957 1 98.81 525 LEU B O 1
ATOM 8636 N N . ALA B 1 526 ? 13.055 -24.234 8.359 1 98.75 526 ALA B N 1
ATOM 8637 C CA . ALA B 1 526 ? 13.898 -25.094 9.188 1 98.75 526 ALA B CA 1
ATOM 8638 C C . ALA B 1 526 ? 14.359 -26.328 8.422 1 98.75 526 ALA B C 1
ATOM 8640 O O . ALA B 1 526 ? 15.531 -26.703 8.492 1 98.75 526 ALA B O 1
ATOM 8641 N N . TRP B 1 527 ? 13.422 -26.953 7.766 1 98.75 527 TRP B N 1
ATOM 8642 C CA . TRP B 1 527 ? 13.734 -28.125 6.957 1 98.75 527 TRP B CA 1
ATOM 8643 C C . TRP B 1 527 ? 14.758 -27.781 5.879 1 98.75 527 TRP B C 1
ATOM 8645 O O . TRP B 1 527 ? 15.734 -28.516 5.688 1 98.75 527 TRP B O 1
ATOM 8655 N N . GLU B 1 528 ? 14.547 -26.688 5.172 1 98.69 528 GLU B N 1
ATOM 8656 C CA . GLU B 1 528 ? 15.469 -26.219 4.141 1 98.69 528 GLU B CA 1
ATOM 8657 C C . GLU B 1 528 ? 16.859 -25.953 4.715 1 98.69 528 GLU B C 1
ATOM 8659 O O . GLU B 1 528 ? 17.859 -26.266 4.086 1 98.69 528 GLU B O 1
ATOM 8664 N N . ALA B 1 529 ? 16.859 -25.312 5.887 1 98.5 529 ALA B N 1
ATOM 8665 C CA . ALA B 1 529 ? 18.141 -25 6.531 1 98.5 529 ALA B CA 1
ATOM 8666 C C . ALA B 1 529 ? 18.969 -26.25 6.762 1 98.5 529 ALA B C 1
ATOM 8668 O O . ALA B 1 529 ? 20.172 -26.25 6.523 1 98.5 529 ALA B O 1
ATOM 8669 N N . GLY B 1 530 ? 18.359 -27.297 7.277 1 98.12 530 GLY B N 1
ATOM 8670 C CA . GLY B 1 530 ? 19.062 -28.547 7.484 1 98.12 530 GLY B CA 1
ATOM 8671 C C . GLY B 1 530 ? 19.641 -29.125 6.207 1 98.12 530 GLY B C 1
ATOM 8672 O O . GLY B 1 530 ? 20.812 -29.531 6.188 1 98.12 530 GLY B O 1
ATOM 8673 N N . ARG B 1 531 ? 18.875 -29.125 5.184 1 98.06 531 ARG B N 1
ATOM 8674 C CA . ARG B 1 531 ? 19.281 -29.703 3.916 1 98.06 531 ARG B CA 1
ATOM 8675 C C . ARG B 1 531 ? 20.391 -28.875 3.262 1 98.06 531 ARG B C 1
ATOM 8677 O O . ARG B 1 531 ? 21.344 -29.422 2.715 1 98.06 531 ARG B O 1
ATOM 8684 N N . ILE B 1 532 ? 20.219 -27.562 3.27 1 98.12 532 ILE B N 1
ATOM 8685 C CA . ILE B 1 532 ? 21.203 -26.672 2.656 1 98.12 532 ILE B CA 1
ATOM 8686 C C . ILE B 1 532 ? 22.516 -26.75 3.428 1 98.12 532 ILE B C 1
ATOM 8688 O O . ILE B 1 532 ? 23.594 -26.703 2.83 1 98.12 532 ILE B O 1
ATOM 8692 N N . HIS B 1 533 ? 22.453 -26.844 4.73 1 98.06 533 HIS B N 1
ATOM 8693 C CA . HIS B 1 533 ? 23.656 -27.016 5.535 1 98.06 533 HIS B CA 1
ATOM 8694 C C . HIS B 1 533 ? 24.391 -28.281 5.145 1 98.06 533 HIS B C 1
ATOM 8696 O O . HIS B 1 533 ? 25.625 -28.297 5.094 1 98.06 533 HIS B O 1
ATOM 8702 N N . GLU B 1 534 ? 23.672 -29.344 4.938 1 97.19 534 GLU B N 1
ATOM 8703 C CA . GLU B 1 534 ? 24.281 -30.594 4.504 1 97.19 534 GLU B CA 1
ATOM 8704 C C . GLU B 1 534 ? 24.938 -30.438 3.135 1 97.19 534 GLU B C 1
ATOM 8706 O O . GLU B 1 534 ? 26 -31.016 2.877 1 97.19 534 GLU B O 1
ATOM 8711 N N . MET B 1 535 ? 24.312 -29.641 2.322 1 96.25 535 MET B N 1
ATOM 8712 C CA . MET B 1 535 ? 24.781 -29.484 0.951 1 96.25 535 MET B CA 1
ATOM 8713 C C . MET B 1 535 ? 26.016 -28.578 0.903 1 96.25 535 MET B C 1
ATOM 8715 O O . MET B 1 535 ? 26.969 -28.859 0.191 1 96.25 535 MET B O 1
ATOM 8719 N N . ARG B 1 536 ? 26.047 -27.438 1.658 1 95.81 536 ARG B N 1
ATOM 8720 C CA . ARG B 1 536 ? 27.141 -26.5 1.453 1 95.81 536 ARG B CA 1
ATOM 8721 C C . ARG B 1 536 ? 27.5 -25.781 2.75 1 95.81 536 ARG B C 1
ATOM 8723 O O . ARG B 1 536 ? 28.156 -24.734 2.729 1 95.81 536 ARG B O 1
ATOM 8730 N N . GLY B 1 537 ? 26.953 -26.188 3.836 1 96.81 537 GLY B N 1
ATOM 8731 C CA . GLY B 1 537 ? 27.422 -25.766 5.145 1 96.81 537 GLY B CA 1
ATOM 8732 C C . GLY B 1 537 ? 26.766 -24.484 5.617 1 96.81 537 GLY B C 1
ATOM 8733 O O . GLY B 1 537 ? 27.266 -23.828 6.531 1 96.81 537 GLY B O 1
ATOM 8734 N N . ASP B 1 538 ? 25.641 -24.016 5.02 1 97.88 538 ASP B N 1
ATOM 8735 C CA . ASP B 1 538 ? 24.969 -22.781 5.395 1 97.88 538 ASP B CA 1
ATOM 8736 C C . ASP B 1 538 ? 23.609 -23.047 6.008 1 97.88 538 ASP B C 1
ATOM 8738 O O . ASP B 1 538 ? 22.688 -23.531 5.324 1 97.88 538 ASP B O 1
ATOM 8742 N N . ALA B 1 539 ? 23.391 -22.703 7.273 1 98.19 539 ALA B N 1
ATOM 8743 C CA . ALA B 1 539 ? 22.156 -23 8.008 1 98.19 539 ALA B CA 1
ATOM 8744 C C . ALA B 1 539 ? 21.375 -21.719 8.266 1 98.19 539 ALA B C 1
ATOM 8746 O O . ALA B 1 539 ? 20.453 -21.703 9.094 1 98.19 539 ALA B O 1
ATOM 8747 N N . ARG B 1 540 ? 21.625 -20.609 7.551 1 97.31 540 ARG B N 1
ATOM 8748 C CA . ARG B 1 540 ? 21.109 -19.297 7.879 1 97.31 540 ARG B CA 1
ATOM 8749 C C . ARG B 1 540 ? 19.578 -19.266 7.801 1 97.31 540 ARG B C 1
ATOM 8751 O O . ARG B 1 540 ? 18.938 -18.453 8.453 1 97.31 540 ARG B O 1
ATOM 8758 N N . ARG B 1 541 ? 19 -20.141 7.008 1 98.38 541 ARG B N 1
ATOM 8759 C CA . ARG B 1 541 ? 17.547 -20.156 6.883 1 98.38 541 ARG B CA 1
ATOM 8760 C C . ARG B 1 541 ? 16.875 -20.562 8.195 1 98.38 541 ARG B C 1
ATOM 8762 O O . ARG B 1 541 ? 15.695 -20.281 8.406 1 98.38 541 ARG B O 1
ATOM 8769 N N . LEU B 1 542 ? 17.641 -21.234 9.078 1 98.38 542 LEU B N 1
ATOM 8770 C CA . LEU B 1 542 ? 17.109 -21.562 10.398 1 98.38 542 LEU B CA 1
ATOM 8771 C C . LEU B 1 542 ? 16.906 -20.297 11.234 1 98.38 542 LEU B C 1
ATOM 8773 O O . LEU B 1 542 ? 16.016 -20.234 12.07 1 98.38 542 LEU B O 1
ATOM 8777 N N . LEU B 1 543 ? 17.75 -19.281 11.008 1 98.31 543 LEU B N 1
ATOM 8778 C CA . LEU B 1 543 ? 17.547 -18 11.656 1 98.31 543 LEU B CA 1
ATOM 8779 C C . LEU B 1 543 ? 16.25 -17.344 11.195 1 98.31 543 LEU B C 1
ATOM 8781 O O . LEU B 1 543 ? 15.555 -16.703 11.984 1 98.31 543 LEU B O 1
ATOM 8785 N N . LEU B 1 544 ? 15.914 -17.469 9.898 1 98.56 544 LEU B N 1
ATOM 8786 C CA . LEU B 1 544 ? 14.648 -16.953 9.383 1 98.56 544 LEU B CA 1
ATOM 8787 C C . LEU B 1 544 ? 13.469 -17.672 10.039 1 98.56 544 LEU B C 1
ATOM 8789 O O . LEU B 1 544 ? 12.461 -17.047 10.359 1 98.56 544 LEU B O 1
ATOM 8793 N N . SER B 1 545 ? 13.609 -18.984 10.195 1 98.62 545 SER B N 1
ATOM 8794 C CA . SER B 1 545 ? 12.594 -19.766 10.898 1 98.62 545 SER B CA 1
ATOM 8795 C C . SER B 1 545 ? 12.32 -19.172 12.281 1 98.62 545 SER B C 1
ATOM 8797 O O . SER B 1 545 ? 11.164 -18.984 12.664 1 98.62 545 SER B O 1
ATOM 8799 N N . ARG B 1 546 ? 13.359 -18.906 12.992 1 97.25 546 ARG B N 1
ATOM 8800 C CA . ARG B 1 546 ? 13.242 -18.312 14.32 1 97.25 546 ARG B CA 1
ATOM 8801 C C . ARG B 1 546 ? 12.586 -16.938 14.258 1 97.25 546 ARG B C 1
ATOM 8803 O O . ARG B 1 546 ? 11.711 -16.625 15.07 1 97.25 546 ARG B O 1
ATOM 8810 N N . MET B 1 547 ? 12.977 -16.172 13.297 1 96.38 547 MET B N 1
ATOM 8811 C CA . MET B 1 547 ? 12.438 -14.812 13.172 1 96.38 547 MET B CA 1
ATOM 8812 C C . MET B 1 547 ? 10.945 -14.844 12.867 1 96.38 547 MET B C 1
ATOM 8814 O O . MET B 1 547 ? 10.195 -13.969 13.305 1 96.38 547 MET B O 1
ATOM 8818 N N . VAL B 1 548 ? 10.484 -15.828 12.125 1 97.81 548 VAL B N 1
ATOM 8819 C CA . VAL B 1 548 ? 9.055 -15.977 11.867 1 97.81 548 VAL B CA 1
ATOM 8820 C C . VAL B 1 548 ? 8.305 -16.172 13.18 1 97.81 548 VAL B C 1
ATOM 8822 O O . VAL B 1 548 ? 7.293 -15.508 13.43 1 97.81 548 VAL B O 1
ATOM 8825 N N . ILE B 1 549 ? 8.852 -17.031 14.047 1 96.44 549 ILE B N 1
ATOM 8826 C CA . ILE B 1 549 ? 8.188 -17.328 15.312 1 96.44 549 ILE B CA 1
ATOM 8827 C C . ILE B 1 549 ? 8.227 -16.094 16.219 1 96.44 549 ILE B C 1
ATOM 8829 O O . ILE B 1 549 ? 7.215 -15.734 16.828 1 96.44 549 ILE B O 1
ATOM 8833 N N . ASP B 1 550 ? 9.352 -15.359 16.172 1 93.19 550 ASP B N 1
ATOM 8834 C CA . ASP B 1 550 ? 9.547 -14.227 17.078 1 93.19 550 ASP B CA 1
ATOM 8835 C C . ASP B 1 550 ? 8.672 -13.039 16.656 1 93.19 550 ASP B C 1
ATOM 8837 O O . ASP B 1 550 ? 8.195 -12.289 17.516 1 93.19 550 ASP B O 1
ATOM 8841 N N . HIS B 1 551 ? 8.43 -12.906 15.352 1 92.75 551 HIS B N 1
ATOM 8842 C CA . HIS B 1 551 ? 7.906 -11.617 14.914 1 92.75 551 HIS B CA 1
ATOM 8843 C C . HIS B 1 551 ? 6.555 -11.781 14.219 1 92.75 551 HIS B C 1
ATOM 8845 O O . HIS B 1 551 ? 5.82 -10.805 14.055 1 92.75 551 HIS B O 1
ATOM 8851 N N . ARG B 1 552 ? 6.227 -13.016 13.852 1 94.75 552 ARG B N 1
ATOM 8852 C CA . ARG B 1 552 ? 4.996 -13.164 13.078 1 94.75 552 ARG B CA 1
ATOM 8853 C C . ARG B 1 552 ? 4.012 -14.086 13.789 1 94.75 552 ARG B C 1
ATOM 8855 O O . ARG B 1 552 ? 2.826 -14.117 13.453 1 94.75 552 ARG B O 1
ATOM 8862 N N . VAL B 1 553 ? 4.473 -14.844 14.836 1 94.75 553 VAL B N 1
ATOM 8863 C CA . VAL B 1 553 ? 3.594 -15.805 15.5 1 94.75 553 VAL B CA 1
ATOM 8864 C C . VAL B 1 553 ? 3.438 -15.43 16.969 1 94.75 553 VAL B C 1
ATOM 8866 O O . VAL B 1 553 ? 2.316 -15.273 17.453 1 94.75 553 VAL B O 1
ATOM 8869 N N . MET B 1 554 ? 4.457 -15.188 17.703 1 86.31 554 MET B N 1
ATOM 8870 C CA . MET B 1 554 ? 4.438 -14.945 19.156 1 86.31 554 MET B CA 1
ATOM 8871 C C . MET B 1 554 ? 4.961 -13.555 19.484 1 86.31 554 MET B C 1
ATOM 8873 O O . MET B 1 554 ? 6.008 -13.414 20.125 1 86.31 554 MET B O 1
ATOM 8877 N N . PRO B 1 555 ? 4.082 -12.617 19.172 1 69.75 555 PRO B N 1
ATOM 8878 C CA . PRO B 1 555 ? 4.695 -11.328 19.484 1 69.75 555 PRO B CA 1
ATOM 8879 C C . PRO B 1 555 ? 4.852 -11.094 20.984 1 69.75 555 PRO B C 1
ATOM 8881 O O . PRO B 1 555 ? 4.004 -11.516 21.766 1 69.75 555 PRO B O 1
ATOM 8884 N N . GLY B 1 556 ? 5.988 -10.891 21.5 1 75 556 GLY B N 1
ATOM 8885 C CA . GLY B 1 556 ? 6.41 -10.656 22.875 1 75 556 GLY B CA 1
ATOM 8886 C C . GLY B 1 556 ? 5.715 -9.469 23.516 1 75 556 GLY B C 1
ATOM 8887 O O . GLY B 1 556 ? 4.719 -8.961 22.984 1 75 556 GLY B O 1
ATOM 8888 N N . ASP B 1 557 ? 6.133 -9.148 24.703 1 82.44 557 ASP B N 1
ATOM 8889 C CA . ASP B 1 557 ? 5.66 -7.961 25.406 1 82.44 557 ASP B CA 1
ATOM 8890 C C . ASP B 1 557 ? 6.008 -6.688 24.641 1 82.44 557 ASP B C 1
ATOM 8892 O O . ASP B 1 557 ? 7.184 -6.387 24.422 1 82.44 557 ASP B O 1
ATOM 8896 N N . PRO B 1 558 ? 4.945 -5.945 24.281 1 88.81 558 PRO B N 1
ATOM 8897 C CA . PRO B 1 558 ? 5.203 -4.758 23.469 1 88.81 558 PRO B CA 1
ATOM 8898 C C . PRO B 1 558 ? 6.012 -3.697 24.219 1 88.81 558 PRO B C 1
ATOM 8900 O O . PRO B 1 558 ? 6.492 -2.74 23.594 1 88.81 558 PRO B O 1
ATOM 8903 N N . PHE B 1 559 ? 6.246 -3.857 25.516 1 92.69 559 PHE B N 1
ATOM 8904 C CA . PHE B 1 559 ? 6.934 -2.844 26.297 1 92.69 559 PHE B CA 1
ATOM 8905 C C . PHE B 1 559 ? 8.352 -3.291 26.641 1 92.69 559 PHE B C 1
ATOM 8907 O O . PHE B 1 559 ? 8.961 -2.789 27.594 1 92.69 559 PHE B O 1
ATOM 8914 N N . GLN B 1 560 ? 8.836 -4.281 25.859 1 88.88 560 GLN B N 1
ATOM 8915 C CA . GLN B 1 560 ? 10.203 -4.746 26.031 1 88.88 560 GLN B CA 1
ATOM 8916 C C . GLN B 1 560 ? 11.016 -4.566 24.75 1 88.88 560 GLN B C 1
ATOM 8918 O O . GLN B 1 560 ? 10.469 -4.629 23.656 1 88.88 560 GLN B O 1
ATOM 8923 N N . LEU B 1 561 ? 12.289 -4.375 24.969 1 88.81 561 LEU B N 1
ATOM 8924 C CA . LEU B 1 561 ? 13.203 -4.234 23.844 1 88.81 561 LEU B CA 1
ATOM 8925 C C . LEU B 1 561 ? 13.211 -5.5 22.984 1 88.81 561 LEU B C 1
ATOM 8927 O O . LEU B 1 561 ? 13.242 -6.613 23.516 1 88.81 561 LEU B O 1
ATOM 8931 N N . THR B 1 562 ? 13.07 -5.301 21.781 1 81.62 562 THR B N 1
ATOM 8932 C CA . THR B 1 562 ? 13.188 -6.41 20.844 1 81.62 562 THR B CA 1
ATOM 8933 C C . THR B 1 562 ? 14.617 -6.512 20.297 1 81.62 562 THR B C 1
ATOM 8935 O O . THR B 1 562 ? 15.078 -7.602 19.953 1 81.62 562 THR B O 1
ATOM 8938 N N . GLU B 1 563 ? 15.242 -5.332 20.297 1 81.56 563 GLU B N 1
ATOM 8939 C CA . GLU B 1 563 ? 16.625 -5.312 19.828 1 81.56 563 GLU B CA 1
ATOM 8940 C C . GLU B 1 563 ? 17.594 -5.73 20.938 1 81.56 563 GLU B C 1
ATOM 8942 O O . GLU B 1 563 ? 17.641 -5.109 22 1 81.56 563 GLU B O 1
ATOM 8947 N N . ASN B 1 564 ? 18.172 -6.863 20.828 1 86 564 ASN B N 1
ATOM 8948 C CA . ASN B 1 564 ? 19.203 -7.355 21.719 1 86 564 ASN B CA 1
ATOM 8949 C C . ASN B 1 564 ? 20.375 -7.973 20.953 1 86 564 ASN B C 1
ATOM 8951 O O . ASN B 1 564 ? 20.406 -7.898 19.719 1 86 564 ASN B O 1
ATOM 8955 N N . SER B 1 565 ? 21.328 -8.414 21.641 1 88.56 565 SER B N 1
ATOM 8956 C CA . SER B 1 565 ? 22.547 -8.898 21 1 88.56 565 SER B CA 1
ATOM 8957 C C . SER B 1 565 ? 22.266 -10.094 20.094 1 88.56 565 SER B C 1
ATOM 8959 O O . SER B 1 565 ? 22.891 -10.258 19.062 1 88.56 565 SER B O 1
ATOM 8961 N N . VAL B 1 566 ? 21.297 -10.859 20.453 1 91.44 566 VAL B N 1
ATOM 8962 C CA . VAL B 1 566 ? 20.938 -12.047 19.688 1 91.44 566 VAL B CA 1
ATOM 8963 C C . VAL B 1 566 ? 20.328 -11.625 18.344 1 91.44 566 VAL B C 1
ATOM 8965 O O . VAL B 1 566 ? 20.734 -12.109 17.297 1 91.44 566 VAL B O 1
ATOM 8968 N N . GLN B 1 567 ? 19.391 -10.695 18.422 1 90.94 567 GLN B N 1
ATOM 8969 C CA . GLN B 1 567 ? 18.734 -10.203 17.219 1 90.94 567 GLN B CA 1
ATOM 8970 C C . GLN B 1 567 ? 19.719 -9.516 16.281 1 90.94 567 GLN B C 1
ATOM 8972 O O . GLN B 1 567 ? 19.656 -9.672 15.07 1 90.94 567 GLN B O 1
ATOM 8977 N N . ARG B 1 568 ? 20.641 -8.805 16.828 1 92.25 568 ARG B N 1
ATOM 8978 C CA . ARG B 1 568 ? 21.656 -8.117 16.031 1 92.25 568 ARG B CA 1
ATOM 8979 C C . ARG B 1 568 ? 22.562 -9.109 15.32 1 92.25 568 ARG B C 1
ATOM 8981 O O . ARG B 1 568 ? 22.906 -8.914 14.156 1 92.25 568 ARG B O 1
ATOM 8988 N N . THR B 1 569 ? 22.938 -10.148 16.078 1 94.38 569 THR B N 1
ATOM 8989 C CA . THR B 1 569 ? 23.797 -11.164 15.492 1 94.38 569 THR B CA 1
ATOM 8990 C C . THR B 1 569 ? 23.078 -11.898 14.359 1 94.38 569 THR B C 1
ATOM 8992 O O . THR B 1 569 ? 23.672 -12.164 13.312 1 94.38 569 THR B O 1
ATOM 8995 N N . MET B 1 570 ? 21.844 -12.242 14.586 1 95.81 570 MET B N 1
ATOM 8996 C CA . MET B 1 570 ? 21.062 -12.898 13.539 1 95.81 570 MET B CA 1
ATOM 8997 C C . MET B 1 570 ? 20.969 -12.016 12.297 1 95.81 570 MET B C 1
ATOM 8999 O O . MET B 1 570 ? 21.156 -12.5 11.18 1 95.81 570 MET B O 1
ATOM 9003 N N . THR B 1 571 ? 20.688 -10.719 12.484 1 95.5 571 THR B N 1
ATOM 9004 C CA . THR B 1 571 ? 20.578 -9.766 11.383 1 95.5 571 THR B CA 1
ATOM 9005 C C . THR B 1 571 ? 21.906 -9.656 10.633 1 95.5 571 THR B C 1
ATOM 9007 O O . THR B 1 571 ? 21.922 -9.578 9.398 1 95.5 571 THR B O 1
ATOM 9010 N N . GLU B 1 572 ? 23.016 -9.695 11.375 1 95.38 572 GLU B N 1
ATOM 9011 C CA . GLU B 1 572 ? 24.328 -9.641 10.766 1 95.38 572 GLU B CA 1
ATOM 9012 C C . GLU B 1 572 ? 24.562 -10.836 9.844 1 95.38 572 GLU B C 1
ATOM 9014 O O . GLU B 1 572 ? 25.078 -10.688 8.742 1 95.38 572 GLU B O 1
ATOM 9019 N N . HIS B 1 573 ? 24.188 -12 10.281 1 96.31 573 HIS B N 1
ATOM 9020 C CA . HIS B 1 573 ? 24.344 -13.203 9.477 1 96.31 573 HIS B CA 1
ATOM 9021 C C . HIS B 1 573 ? 23.438 -13.172 8.25 1 96.31 573 HIS B C 1
ATOM 9023 O O . HIS B 1 573 ? 23.859 -13.562 7.156 1 96.31 573 HIS B O 1
ATOM 9029 N N . LEU B 1 574 ? 22.234 -12.695 8.422 1 97.12 574 LEU B N 1
ATOM 9030 C CA . LEU B 1 574 ? 21.25 -12.742 7.352 1 97.12 574 LEU B CA 1
ATOM 9031 C C . LEU B 1 574 ? 21.547 -11.688 6.289 1 97.12 574 LEU B C 1
ATOM 9033 O O . LEU B 1 574 ? 21.234 -11.883 5.109 1 97.12 574 LEU B O 1
ATOM 9037 N N . LEU B 1 575 ? 22.109 -10.562 6.676 1 96.06 575 LEU B N 1
ATOM 9038 C CA . LEU B 1 575 ? 22.438 -9.508 5.723 1 96.06 575 LEU B CA 1
ATOM 9039 C C . LEU B 1 575 ? 23.859 -9.695 5.172 1 96.06 575 LEU B C 1
ATOM 9041 O O . LEU B 1 575 ? 24.25 -9.023 4.215 1 96.06 575 LEU B O 1
ATOM 9045 N N . GLY B 1 576 ? 24.609 -10.641 5.785 1 93.12 576 GLY B N 1
ATOM 9046 C CA . GLY B 1 576 ? 25.969 -10.891 5.34 1 93.12 576 GLY B CA 1
ATOM 9047 C C . GLY B 1 576 ? 26.062 -11.992 4.297 1 93.12 576 GLY B C 1
ATOM 9048 O O . GLY B 1 576 ? 25.078 -12.688 4.035 1 93.12 576 GLY B O 1
ATOM 9049 N N . ASP B 1 577 ? 27.234 -12.211 3.75 1 89.5 577 ASP B N 1
ATOM 9050 C CA . ASP B 1 577 ? 27.422 -13.148 2.643 1 89.5 577 ASP B CA 1
ATOM 9051 C C . ASP B 1 577 ? 28.078 -14.438 3.119 1 89.5 577 ASP B C 1
ATOM 9053 O O . ASP B 1 577 ? 28.078 -15.445 2.406 1 89.5 577 ASP B O 1
ATOM 9057 N N . ARG B 1 578 ? 28.547 -14.43 4.301 1 92.5 578 ARG B N 1
ATOM 9058 C CA . ARG B 1 578 ? 29.266 -15.594 4.812 1 92.5 578 ARG B CA 1
ATOM 9059 C C . ARG B 1 578 ? 28.297 -16.703 5.215 1 92.5 578 ARG B C 1
ATOM 9061 O O . ARG B 1 578 ? 27.266 -16.438 5.812 1 92.5 578 ARG B O 1
ATOM 9068 N N . ALA B 1 579 ? 28.688 -17.906 4.887 1 95.69 579 ALA B N 1
ATOM 9069 C CA . ALA B 1 579 ? 27.922 -19.047 5.363 1 95.69 579 ALA B CA 1
ATOM 9070 C C . ALA B 1 579 ? 27.984 -19.172 6.883 1 95.69 579 ALA B C 1
ATOM 9072 O O . ALA B 1 579 ? 29.031 -18.906 7.484 1 95.69 579 ALA B O 1
ATOM 9073 N N . VAL B 1 580 ? 26.906 -19.547 7.457 1 96.69 580 VAL B N 1
ATOM 9074 C CA . VAL B 1 580 ? 26.844 -19.734 8.898 1 96.69 580 VAL B CA 1
ATOM 9075 C C . VAL B 1 580 ? 26.453 -21.188 9.219 1 96.69 580 VAL B C 1
ATOM 9077 O O . VAL B 1 580 ? 25.422 -21.672 8.758 1 96.69 580 VAL B O 1
ATOM 9080 N N . GLY B 1 581 ? 27.25 -21.875 10.031 1 96.94 581 GLY B N 1
ATOM 9081 C CA . GLY B 1 581 ? 27.047 -23.281 10.32 1 96.94 581 GLY B CA 1
ATOM 9082 C C . GLY B 1 581 ? 25.984 -23.531 11.359 1 96.94 581 GLY B C 1
ATOM 9083 O O . GLY B 1 581 ? 25.562 -22.609 12.07 1 96.94 581 GLY B O 1
ATOM 9084 N N . MET B 1 582 ? 25.562 -24.797 11.445 1 96.94 582 MET B N 1
ATOM 9085 C CA . MET B 1 582 ? 24.469 -25.203 12.32 1 96.94 582 MET B CA 1
ATOM 9086 C C . MET B 1 582 ? 24.828 -24.953 13.781 1 96.94 582 MET B C 1
ATOM 9088 O O . MET B 1 582 ? 23.953 -24.609 14.578 1 96.94 582 MET B O 1
ATOM 9092 N N . ALA B 1 583 ? 26.078 -25.094 14.109 1 94.94 583 ALA B N 1
ATOM 9093 C CA . ALA B 1 583 ? 26.516 -24.891 15.492 1 94.94 583 ALA B CA 1
ATOM 9094 C C . ALA B 1 583 ? 26.297 -23.438 15.914 1 94.94 583 ALA B C 1
ATOM 9096 O O . ALA B 1 583 ? 25.781 -23.172 17 1 94.94 583 ALA B O 1
ATOM 9097 N N . GLU B 1 584 ? 26.719 -22.562 15.086 1 94.75 584 GLU B N 1
ATOM 9098 C CA . GLU B 1 584 ? 26.562 -21.141 15.367 1 94.75 584 GLU B CA 1
ATOM 9099 C C . GLU B 1 584 ? 25.094 -20.719 15.398 1 94.75 584 GLU B C 1
ATOM 9101 O O . GLU B 1 584 ? 24.688 -19.969 16.281 1 94.75 584 GLU B O 1
ATOM 9106 N N . VAL B 1 585 ? 24.312 -21.219 14.484 1 96.38 585 VAL B N 1
ATOM 9107 C CA . VAL B 1 585 ? 22.891 -20.891 14.391 1 96.38 585 VAL B CA 1
ATOM 9108 C C . VAL B 1 585 ? 22.156 -21.484 15.586 1 96.38 585 VAL B C 1
ATOM 9110 O O . VAL B 1 585 ? 21.234 -20.859 16.125 1 96.38 585 VAL B O 1
ATOM 9113 N N . GLY B 1 586 ? 22.531 -22.719 15.977 1 94.81 586 GLY B N 1
ATOM 9114 C CA . GLY B 1 586 ? 21.906 -23.391 17.094 1 94.81 586 GLY B CA 1
ATOM 9115 C C . GLY B 1 586 ? 21.984 -22.594 18.391 1 94.81 586 GLY B C 1
ATOM 9116 O O . GLY B 1 586 ? 21.047 -22.578 19.188 1 94.81 586 GLY B O 1
ATOM 9117 N N . GLU B 1 587 ? 23.016 -21.891 18.594 1 93.19 587 GLU B N 1
ATOM 9118 C CA . GLU B 1 587 ? 23.219 -21.062 19.781 1 93.19 587 GLU B CA 1
ATOM 9119 C C . GLU B 1 587 ? 22.25 -19.891 19.797 1 93.19 587 GLU B C 1
ATOM 9121 O O . GLU B 1 587 ? 21.766 -19.469 20.859 1 93.19 587 GLU B O 1
ATOM 9126 N N . LEU B 1 588 ? 21.938 -19.422 18.641 1 94.19 588 LEU B N 1
ATOM 9127 C CA . LEU B 1 588 ? 21.078 -18.25 18.5 1 94.19 588 LEU B CA 1
ATOM 9128 C C . LEU B 1 588 ? 19.609 -18.641 18.641 1 94.19 588 LEU B C 1
ATOM 9130 O O . LEU B 1 588 ? 18.766 -17.797 18.938 1 94.19 588 LEU B O 1
ATOM 9134 N N . LEU B 1 589 ? 19.297 -19.906 18.469 1 93.31 589 LEU B N 1
ATOM 9135 C CA . LEU B 1 589 ? 17.922 -20.359 18.547 1 93.31 589 LEU B CA 1
ATOM 9136 C C . LEU B 1 589 ? 17.438 -20.406 19.984 1 93.31 589 LEU B C 1
ATOM 9138 O O . LEU B 1 589 ? 16.25 -20.234 20.266 1 93.31 589 LEU B O 1
ATOM 9142 N N . VAL B 1 590 ? 18.375 -20.719 20.938 1 84.31 590 VAL B N 1
ATOM 9143 C CA . VAL B 1 590 ? 17.984 -20.938 22.328 1 84.31 590 VAL B CA 1
ATOM 9144 C C . VAL B 1 590 ? 18.25 -19.672 23.156 1 84.31 590 VAL B C 1
ATOM 9146 O O . VAL B 1 590 ? 17.812 -19.562 24.297 1 84.31 590 VAL B O 1
ATOM 9149 N N . ALA B 1 591 ? 18.844 -18.844 22.562 1 79.81 591 ALA B N 1
ATOM 9150 C CA . ALA B 1 591 ? 19.172 -17.609 23.266 1 79.81 591 ALA B CA 1
ATOM 9151 C C . ALA B 1 591 ? 17.938 -16.719 23.422 1 79.81 591 ALA B C 1
ATOM 9153 O O . ALA B 1 591 ? 17.094 -16.672 22.516 1 79.81 591 ALA B O 1
ATOM 9154 N N . ALA B 1 592 ? 17.828 -16.125 24.578 1 70.56 592 ALA B N 1
ATOM 9155 C CA . ALA B 1 592 ? 16.703 -15.234 24.875 1 70.56 592 ALA B CA 1
ATOM 9156 C C . ALA B 1 592 ? 16.969 -13.828 24.344 1 70.56 592 ALA B C 1
ATOM 9158 O O . ALA B 1 592 ? 18.109 -13.383 24.297 1 70.56 592 ALA B O 1
#

InterPro domains:
  IPR006089 Acyl-CoA dehydrogenase, conserved site [PS00073] (412-431)
  IPR006091 Acyl-CoA dehydrogenase/oxidase, middle domain [PF02770] (190-286)
  IPR009075 Acyl-CoA dehydrogenase/oxidase, C-terminal [PF00441] (297-446)
  IPR009100 Acyl-CoA dehydrogenase/oxidase, N-terminal and middle domain superfamily [SSF56645] (65-306)
  IPR036250 Acyl-CoA dehydrogenase-like, C-terminal [SSF47203] (296-458)
  IPR041504 Adaptive response protein AidB, N-terminal [PF18158] (20-179)
  IPR052904 Acyl-CoA dehydrogenase-like protein [PTHR42707] (12-555)

Radius of gyration: 30.33 Å; Cα contacts (8 Å, |Δi|>4): 2323; chains: 2; bounding box: 96×85×81 Å

Solvent-accessible surface area (backbone atoms only — not comparable to full-atom values): 58471 Å² total; per-residue (Å²): 135,79,80,78,75,79,71,82,67,70,84,65,72,62,84,80,62,77,69,69,66,56,78,65,37,36,56,43,78,73,30,63,65,59,57,54,51,45,62,71,75,38,58,67,70,58,43,66,63,44,48,65,56,45,46,51,48,11,36,34,28,22,30,65,44,33,55,23,37,54,51,12,47,75,40,51,54,44,82,35,70,43,43,97,84,70,49,88,48,66,50,72,48,66,42,70,38,46,54,53,48,45,43,44,43,38,32,70,64,23,64,38,18,31,74,72,39,56,44,62,90,74,36,80,52,52,46,54,48,52,59,47,48,51,53,47,27,52,50,17,44,39,38,59,41,59,48,50,44,35,48,28,12,27,33,40,35,50,49,37,71,73,36,34,48,72,69,54,35,72,69,46,39,62,30,33,44,39,36,51,70,91,58,43,36,48,15,14,51,42,71,30,31,72,79,24,58,92,37,60,38,66,60,75,26,33,27,41,82,54,89,92,34,28,29,29,35,40,59,33,50,55,20,48,38,58,81,31,44,38,27,37,34,65,30,26,41,75,88,50,58,78,41,48,55,17,21,18,25,30,42,33,46,40,51,41,95,87,65,46,73,35,36,52,46,75,74,47,69,64,59,47,63,33,44,38,50,44,50,31,17,26,35,42,34,65,54,18,54,30,33,78,34,54,53,51,64,40,10,48,67,58,48,44,56,40,50,52,53,46,29,38,48,42,18,36,38,24,24,12,40,21,45,40,26,41,54,41,32,52,42,34,22,70,70,38,63,54,88,90,35,41,38,58,74,35,59,47,49,41,50,52,48,48,64,36,47,50,59,29,51,37,29,48,48,45,43,48,54,43,24,50,26,47,44,41,26,76,72,65,35,63,59,28,44,34,26,36,49,31,42,36,35,28,39,26,39,45,29,9,50,49,16,37,53,31,16,48,52,28,19,53,70,58,34,72,64,22,43,24,58,90,38,65,38,37,57,47,33,39,39,25,58,45,44,37,37,54,88,45,34,49,68,57,29,19,43,44,28,26,48,42,16,34,52,70,63,47,11,48,58,35,45,51,52,52,54,50,51,42,48,67,71,23,76,82,39,59,64,70,59,48,50,51,51,51,52,51,44,51,47,33,45,50,36,33,50,58,35,31,71,36,79,82,29,45,51,38,26,58,58,38,38,45,44,43,40,47,45,52,28,23,49,48,27,37,35,49,11,36,52,41,25,73,72,74,44,31,20,57,42,37,54,51,19,50,47,36,45,51,69,73,58,53,64,67,64,78,72,51,83,73,61,44,72,57,52,52,50,51,50,50,51,71,76,44,88,63,74,38,39,58,72,66,50,52,57,59,70,72,52,126,136,78,80,78,76,77,71,81,69,69,84,65,72,62,85,80,61,78,68,70,67,56,79,65,36,36,57,43,79,71,31,62,66,59,56,53,51,45,62,71,75,39,58,68,71,59,42,67,63,45,46,64,56,46,46,51,47,11,36,35,30,22,30,65,44,32,56,21,36,53,50,12,46,76,39,52,53,43,81,35,69,43,43,99,83,70,48,88,48,66,49,71,49,66,43,70,36,45,54,52,48,45,43,44,45,39,33,69,65,22,66,39,19,30,74,72,37,55,44,61,92,74,36,79,52,52,46,54,47,54,60,47,48,50,54,46,27,50,49,18,43,38,39,59,41,60,49,50,44,36,46,29,11,29,32,40,34,50,47,35,72,74,35,34,49,71,68,54,34,73,70,46,41,62,30,33,46,39,37,51,71,92,56,41,37,48,16,14,52,43,71,31,30,70,80,21,60,91,38,61,38,66,61,74,26,33,26,40,83,53,89,93,34,30,28,30,37,40,58,33,52,55,20,49,39,58,82,29,44,36,27,37,33,64,29,27,41,72,88,48,58,77,43,49,55,17,22,17,25,32,41,33,47,41,50,42,96,86,65,45,72,33,39,52,46,76,75,45,70,64,58,48,65,34,44,39,51,45,50,29,18,26,36,42,34,65,54,19,54,30,34,78,36,53,55,50,64,40,10,48,68,58,49,43,55,40,50,52,52,46,29,39,47,42,19,35,37,24,24,12,41,22,45,39,28,42,53,42,33,53,42,32,23,70,70,38,63,55,88,89,34,40,38,58,72,36,58,46,50,40,50,52,48,48,64,36,45,51,60,28,52,38,31,49,49,44,43,49,53,43,24,48,26,47,45,41,24,75,73,67,36,64,60,27,44,34,26,37,50,31,42,37,33,26,40,25,38,45,29,9,51,48,17,38,53,29,16,48,51,28,20,53,69,57,34,72,64,23,43,24,58,90,40,64,37,38,57,47,32,39,39,24,57,44,45,35,36,54,88,45,35,51,68,56,28,17,45,43,29,27,48,41,17,34,53,70,64,46,11,50,58,35,44,53,51,51,54,50,51,40,50,66,70,23,74,83,40,59,64,71,56,47,51,50,52,50,52,51,44,52,47,34,47,52,35,34,50,56,36,31,72,37,79,82,30,45,51,37,26,58,58,38,38,45,45,44,39,49,45,51,26,23,49,48,27,36,35,49,11,36,53,40,24,73,72,74,43,32,19,58,42,36,56,52,19,49,48,37,44,52,70,73,56,50,67,68,64,80,72,51,83,74,60,43,71,56,53,51,50,52,50,50,49,70,76,44,87,64,73,38,40,59,71,65,48,52,56,59,70,72,52,124

Foldseek 3Di:
DDPPPPPPDDPPPPPPDPFFFLAQPQLLVVCVVLLLLCPVQDPPVVSVLCVVVSSVLSRCLNYVLLVLQLVLFVPFKDWDQDDPVRHRDIDIDGDVSLVVLVLVDCAQQNLLQQQPDAQGSHHGDRDFLLSSLSSLLSSLLRPLLVLQQSLQLSLVLVLCVVFNDPVSCVPPNCQSRDNPPVSHFIEWEFQADDPAQPNSQADAWEWEDDPQWIFIFDKTFKIWLNQGQKYKYKHFYPPFDTGPQRIFIKIFGQADPVGHGFQKDFPDFDPALASRSTTITMMGGDGGIIHTTHDRSCHVVSCVVSLLSVLLSLLSSLLSLLSSLLSGLLSQQQSDDDPRHRNCPDPVSLVLSCLSVLLSLLSVLLSSVLSSLVSVVVVPDPLSVLLNQQSSLLSLQPSLVSSLVNLVSSLVSSPPVSCPSVGCSSNSNSSSNVSCSPSHHNLGSLCSNQQPSCVPRVSLVSLLVVLLVLLVVQPLADPVVSVVLNVLSVVLSVVSNVLNVDPVSSVCSSVSSQSNSLSSSLSSLQSSLSVSCVVPNANLSNLSSLVSCDPVNDPDDPPDDPDDPLVVVNSCQVSDDDGDHSVRVNVSNPDD/DDPDPPPPDDPPPPPPDPFFFLAQPQLLVVCVVLLLLCPVQDDPVVSVLCVVVSSVLSRCLRYVLLVLQLVLFVPFKDWDQDDPVRHRDIDIDGDVSLVVLVLVDCAQQNLLQQQPDAQGSHHGDRDFLLSSLSSLLSSLLRPLLVLQQSLQLSLVLVLCVVFNDPVSCVPPNCQSRDNPPVSHFIEWEFQADDPAQPNSQADAWEWEDDPQWIFIFDKTFKIWLNQGQKYKYKHFYPPFDTGPQRIFIKIFGQADPVGHGFQKDFPDFDPALASRSTTITMMGGDGGIIHTTHDRSCHVVSCVVSLLSVLLSLLSSLLSLLSSLLSGLLSQQQNDDDPRHRNCPDPVSLVLSCLSVLLSLLSVLLSSVLSSLVSVVVVPDPLSVLLNQQSSLLSLQPSLVSSLVNLVSSLVSSPPVSCPSVGCSSNSNSSSNVSCSPSHHNLGSLCSNQQPSCVPVVSLVSLLVVLLVLLVVQPLADPVVSVVLNVLSVVLSVVSNVLNVDPVSSVCSSVSSQSNSLSSSLSSLQSSLSVSCVVPNANLSNLSSLVSCDPVNDPDDPPDDPDDPLVVVSSCQVSDDDGDHSVRVNVSNPDD

Sequence (1184 aa):
MQPLKQDFSSSASQPGLLAPDTTGMNFYRADPALTDLLKLHLPDALFRHIEPHLDRLGGLAGGYLDECARLADRHTPVLHQRDKFGRDVQHIEYHPAYREIEKAAFGEFGIHALSIRKGIMGWPDKYPVVAKHAFTFLFNQTEFGMGCPINVTDGCAKLLANFGSEALKAKYLDGLTQTDMSKLTQGGQFMTEKEGGSDVGTLTTRAVREGDHWRLYGEKWFCSNADAKVVMLLARPEGAGPGTSGVGLFLMPRFLDDGSQNHYRIVRLKDKLGTRSMASGEIKLDGAIAYAVGKLDRGFVQMAEMVNSSRLSNGVKSTALMRRAWHDAITVARNRVVFGQRIIDLPLARRQLMKILLPTEQALSMSFLTADALDRAEAGSQDAAALLRILTPTLKFRATRDARKVCGDAMEMRGGIGYIEEFVTPRLLRDAHLGSIWEGTGNIVAIDALKRAVGRHGADAALAADLHARLDDSANVPEVWRNRLRDLSDRAVTFAREVASRIDNEGDARHATSLLYNVASAVALAWEAGRIHEMRGDARRLLLSRMVIDHRVMPGDPFQLTENSVQRTMTEHLLGDRAVGMAEVGELLVAAMQPLKQDFSSSASQPGLLAPDTTGMNFYRADPALTDLLKLHLPDALFRHIEPHLDRLGGLAGGYLDECARLADRHTPVLHQRDKFGRDVQHIEYHPAYREIEKAAFGEFGIHALSIRKGIMGWPDKYPVVAKHAFTFLFNQTEFGMGCPINVTDGCAKLLANFGSEALKAKYLDGLTQTDMSKLTQGGQFMTEKEGGSDVGTLTTRAVREGDHWRLYGEKWFCSNADAKVVMLLARPEGAGPGTSGVGLFLMPRFLDDGSQNHYRIVRLKDKLGTRSMASGEIKLDGAIAYAVGKLDRGFVQMAEMVNSSRLSNGVKSTALMRRAWHDAITVARNRVVFGQRIIDLPLARRQLMKILLPTEQALSMSFLTADALDRAEAGSQDAAALLRILTPTLKFRATRDARKVCGDAMEMRGGIGYIEEFVTPRLLRDAHLGSIWEGTGNIVAIDALKRAVGRHGADAALAADLHARLDDSANVPEVWRNRLRDLSDRAVTFAREVASRIDNEGDARHATSLLYNVASAVALAWEAGRIHEMRGDARRLLLSRMVIDHRVMPGDPFQLTENSVQRTMTEHLLGDRAVGMAEVGELLVAA